Protein AF-0000000083109766 (afdb_homodimer)

Solvent-accessible surface area (backbone atoms only — not comparable to full-atom values): 51225 Å² total; per-residue (Å²): 133,84,67,75,43,78,40,32,33,36,26,34,20,43,20,57,14,17,40,35,13,47,38,34,13,39,75,70,68,31,47,57,46,35,31,18,54,44,82,38,38,12,55,54,40,13,29,23,56,32,28,28,28,37,58,21,42,72,79,35,92,91,41,72,38,43,64,67,33,32,52,44,27,46,54,68,49,18,82,82,59,57,47,63,69,46,37,50,47,44,43,68,41,29,49,58,40,54,52,49,45,44,72,59,30,66,38,46,74,41,63,38,82,62,45,31,22,45,57,24,85,45,60,51,37,32,52,66,28,52,34,23,30,27,37,45,71,31,63,38,72,78,44,59,80,52,52,77,33,51,34,72,66,58,82,88,41,51,35,37,94,32,44,43,64,58,50,47,51,59,54,62,72,43,62,76,93,51,83,46,55,36,50,31,3,42,11,39,38,49,12,43,48,42,22,25,45,75,71,72,38,71,73,38,53,44,24,31,67,77,40,70,37,67,58,97,74,25,35,42,29,35,32,30,42,41,91,89,47,74,42,39,38,36,12,77,40,12,40,35,31,15,37,32,16,27,61,66,23,69,68,59,41,62,18,23,36,49,52,83,68,77,39,38,39,41,66,93,72,23,55,23,56,42,39,48,44,40,31,53,68,6,37,23,64,22,32,36,26,41,53,50,29,28,45,25,35,65,55,89,90,42,57,55,95,87,35,77,36,35,34,62,65,55,51,68,42,11,21,36,14,37,49,48,24,22,47,61,15,40,68,71,67,40,57,30,51,46,48,49,40,47,40,31,42,36,52,26,26,42,64,84,69,38,44,55,36,50,54,23,28,44,35,34,19,39,62,31,35,52,71,68,23,52,96,86,36,51,51,86,53,85,76,62,74,78,34,39,74,16,79,41,68,61,53,32,16,68,72,69,64,27,32,44,70,36,33,51,54,40,46,54,51,48,35,52,30,37,75,69,63,44,33,91,88,60,46,47,27,71,47,66,46,16,32,71,58,22,42,85,84,42,92,43,55,30,49,6,27,46,43,60,63,85,41,64,43,29,35,40,35,67,31,34,47,18,25,65,38,27,26,22,18,37,26,53,53,87,42,14,37,26,19,25,60,86,67,46,66,36,48,32,35,28,26,13,28,34,17,13,27,40,50,48,49,73,30,64,62,29,58,20,47,65,48,21,54,8,30,34,32,5,34,29,24,14,36,22,41,51,68,75,42,75,77,82,81,131,134,85,67,75,41,78,39,30,33,35,27,34,20,42,19,58,15,17,40,35,13,47,37,35,14,38,75,69,68,30,47,57,48,35,31,18,56,44,81,38,39,12,55,52,39,14,30,23,56,32,28,27,28,38,59,22,41,72,80,34,92,92,42,73,38,44,64,67,34,32,53,44,29,47,54,69,50,17,82,82,58,54,44,62,69,47,38,47,48,46,42,68,40,30,50,58,40,52,52,49,45,43,73,58,31,66,38,45,73,40,64,38,81,62,45,31,22,44,59,24,86,46,62,52,38,32,53,66,28,53,34,24,30,27,38,45,70,30,60,38,73,77,44,59,79,52,52,77,34,52,33,73,66,59,80,89,40,51,34,37,94,32,44,42,65,58,51,49,50,59,52,62,71,43,62,76,90,50,82,47,56,36,50,31,3,41,11,39,38,50,12,44,48,43,22,25,46,74,71,70,38,70,72,38,53,46,24,32,68,77,40,70,37,66,58,97,76,25,34,42,27,36,32,30,44,41,91,90,48,73,42,38,35,35,11,79,41,11,40,34,32,17,38,32,17,30,63,66,23,69,69,59,39,64,17,23,36,49,53,83,68,78,38,40,40,42,67,91,69,24,54,24,56,41,39,48,42,40,30,53,68,6,36,23,64,23,32,35,26,42,50,49,29,27,46,24,34,65,56,89,90,42,57,56,95,88,35,80,35,35,37,65,65,57,53,67,43,10,22,36,14,35,52,48,24,20,48,62,13,41,67,71,67,40,56,29,51,47,48,50,40,48,40,30,43,36,54,27,28,42,64,83,68,38,43,55,37,47,54,23,27,44,34,32,20,38,61,32,35,51,72,70,24,52,95,86,36,51,53,86,52,84,76,63,74,78,34,36,74,16,80,42,67,61,54,32,16,67,74,70,64,29,33,44,69,34,35,51,53,39,46,54,52,48,35,52,30,39,76,70,62,44,34,90,88,60,46,46,27,71,47,66,45,18,30,72,57,22,41,83,84,42,92,43,56,30,47,6,26,47,42,59,62,84,43,64,43,29,35,39,36,69,32,35,47,19,25,64,37,27,26,23,19,36,27,52,53,87,42,13,36,27,19,25,59,88,66,48,67,37,48,32,36,29,28,14,30,34,18,13,27,41,50,47,46,72,31,63,63,29,60,22,47,66,45,22,53,6,31,34,32,6,34,29,24,14,36,22,40,49,68,76,43,76,77,80,81,129

Structure (mmCIF, N/CA/C/O backbone):
data_AF-0000000083109766-model_v1
#
loop_
_entity.id
_entity.type
_entity.pdbx_description
1 polymer 'FAD-binding protein'
#
loop_
_atom_site.group_PDB
_atom_site.id
_atom_site.type_symbol
_atom_site.label_atom_id
_atom_site.label_alt_id
_atom_site.label_comp_id
_atom_site.label_asym_id
_atom_site.label_entity_id
_atom_site.label_seq_id
_atom_site.pdbx_PDB_ins_code
_atom_site.Cartn_x
_atom_site.Cartn_y
_atom_site.Cartn_z
_atom_site.occupancy
_atom_site.B_iso_or_equiv
_atom_site.auth_seq_id
_atom_site.auth_comp_id
_atom_site.auth_asym_id
_atom_site.auth_atom_id
_atom_site.pdbx_PDB_model_num
ATOM 1 N N . MET A 1 1 ? -38.156 0.997 14.945 1 67.69 1 MET A N 1
ATOM 2 C CA . MET A 1 1 ? -37.219 1.311 16.016 1 67.69 1 MET A CA 1
ATOM 3 C C . MET A 1 1 ? -37.344 2.76 16.453 1 67.69 1 MET A C 1
ATOM 5 O O . MET A 1 1 ? -37.594 3.648 15.633 1 67.69 1 MET A O 1
ATOM 9 N N . ALA A 1 2 ? -37.5 3.062 17.672 1 89.25 2 ALA A N 1
ATOM 10 C CA . ALA A 1 2 ? -37.781 4.414 18.172 1 89.25 2 ALA A CA 1
ATOM 11 C C . ALA A 1 2 ? -36.5 5.223 18.25 1 89.25 2 ALA A C 1
ATOM 13 O O . ALA A 1 2 ? -35.438 4.707 18.672 1 89.25 2 ALA A O 1
ATOM 14 N N . TRP A 1 3 ? -36.469 6.426 17.656 1 96.75 3 TRP A N 1
ATOM 15 C CA . TRP A 1 3 ? -35.344 7.363 17.734 1 96.75 3 TRP A CA 1
ATOM 16 C C . TRP A 1 3 ? -35.312 8.086 19.062 1 96.75 3 TRP A C 1
ATOM 18 O O . TRP A 1 3 ? -36.375 8.461 19.594 1 96.75 3 TRP A O 1
ATOM 28 N N . ASP A 1 4 ? -34.125 8.258 19.641 1 97.31 4 ASP A N 1
ATOM 29 C CA . ASP A 1 4 ? -33.969 9.016 20.875 1 97.31 4 ASP A CA 1
ATOM 30 C C . ASP A 1 4 ? -33.875 10.516 20.594 1 97.31 4 ASP A C 1
ATOM 32 O O . ASP A 1 4 ? -34.281 11.328 21.438 1 97.31 4 ASP A O 1
ATOM 36 N N . GLN A 1 5 ? -33.312 10.898 19.469 1 97.38 5 GLN A N 1
ATOM 37 C CA . GLN A 1 5 ? -33.156 12.273 19.016 1 97.38 5 GLN A CA 1
ATOM 38 C C . GLN A 1 5 ? -33.25 12.367 17.5 1 97.38 5 GLN A C 1
ATOM 40 O O . GLN A 1 5 ? -32.969 11.398 16.781 1 97.38 5 GLN A O 1
ATOM 45 N N . GLU A 1 6 ? -33.719 13.555 17.062 1 98.25 6 GLU A N 1
ATOM 46 C CA . GLU A 1 6 ? -33.844 13.797 15.625 1 98.25 6 GLU A CA 1
ATOM 47 C C . GLU A 1 6 ? -33.281 15.172 15.258 1 98.25 6 GLU A C 1
ATOM 49 O O . GLU A 1 6 ? -33.625 16.172 15.898 1 98.25 6 GLU A O 1
ATOM 54 N N . VAL A 1 7 ? -32.438 15.188 14.281 1 98.75 7 VAL A N 1
ATOM 55 C CA . VAL A 1 7 ? -31.906 16.438 13.734 1 98.75 7 VAL A CA 1
ATOM 56 C C . VAL A 1 7 ? -31.781 16.312 12.211 1 98.75 7 VAL A C 1
ATOM 58 O O . VAL A 1 7 ? -32.094 15.273 11.641 1 98.75 7 VAL A O 1
ATOM 61 N N . ASP A 1 8 ? -31.391 17.391 11.531 1 98.81 8 ASP A N 1
ATOM 62 C CA . ASP A 1 8 ? -31.219 17.359 10.078 1 98.81 8 ASP A CA 1
ATOM 63 C C . ASP A 1 8 ? -29.906 16.688 9.695 1 98.81 8 ASP A C 1
ATOM 65 O O . ASP A 1 8 ? -29.891 15.789 8.844 1 98.81 8 ASP A O 1
ATOM 69 N N . VAL A 1 9 ? -28.812 17.109 10.305 1 98.94 9 VAL A N 1
ATOM 70 C CA . VAL A 1 9 ? -27.484 16.641 9.945 1 98.94 9 VAL A CA 1
ATOM 71 C C . VAL A 1 9 ? -26.734 16.203 11.203 1 98.94 9 VAL A C 1
ATOM 73 O O . VAL A 1 9 ? -26.719 16.922 12.203 1 98.94 9 VAL A O 1
ATOM 76 N N . VAL A 1 10 ? -26.141 15.047 11.195 1 98.94 10 VAL A N 1
ATOM 77 C CA . VAL A 1 10 ? -25.234 14.586 12.242 1 98.94 10 VAL A CA 1
ATOM 78 C C . VAL A 1 10 ? -23.797 14.602 11.727 1 98.94 10 VAL A C 1
ATOM 80 O O . VAL A 1 10 ? -23.5 14.086 10.648 1 98.94 10 VAL A O 1
ATOM 83 N N . VAL A 1 11 ? -22.922 15.266 12.414 1 98.94 11 VAL A N 1
ATOM 84 C CA . VAL A 1 11 ? -21.5 15.273 12.102 1 98.94 11 VAL A CA 1
ATOM 85 C C . VAL A 1 11 ? -20.734 14.469 13.148 1 98.94 11 VAL A C 1
ATOM 87 O O . VAL A 1 11 ? -20.891 14.695 14.352 1 98.94 11 VAL A O 1
ATOM 90 N N . LEU A 1 12 ? -19.969 13.508 12.688 1 98.94 12 LEU A N 1
ATOM 91 C CA . LEU A 1 12 ? -19.156 12.672 13.562 1 98.94 12 LEU A CA 1
ATOM 92 C C . LEU A 1 12 ? -17.703 13.102 13.516 1 98.94 12 LEU A C 1
ATOM 94 O O . LEU A 1 12 ? -17.016 12.875 12.516 1 98.94 12 LEU A O 1
ATOM 98 N N . GLY A 1 13 ? -17.188 13.617 14.633 1 98.81 13 GLY A N 1
ATOM 99 C CA . GLY A 1 13 ? -15.852 14.188 14.719 1 98.81 13 GLY A CA 1
ATOM 100 C C . GLY A 1 13 ? -15.844 15.703 14.781 1 98.81 13 GLY A C 1
ATOM 101 O O . GLY A 1 13 ? -16.656 16.359 14.133 1 98.81 13 GLY A O 1
ATOM 102 N N . SER A 1 14 ? -14.844 16.234 15.508 1 98.81 14 SER A N 1
ATOM 103 C CA . SER A 1 14 ? -14.844 17.656 15.766 1 98.81 14 SER A CA 1
ATOM 104 C C . SER A 1 14 ? -13.516 18.297 15.352 1 98.81 14 SER A C 1
ATOM 106 O O . SER A 1 14 ? -13.094 19.297 15.938 1 98.81 14 SER A O 1
ATOM 108 N N . GLY A 1 15 ? -12.781 17.672 14.422 1 98.5 15 GLY A N 1
ATOM 109 C CA . GLY A 1 15 ? -11.617 18.312 13.836 1 98.5 15 GLY A CA 1
ATOM 110 C C . GLY A 1 15 ? -11.984 19.391 12.836 1 98.5 15 GLY A C 1
ATOM 111 O O . GLY A 1 15 ? -13.133 19.828 12.773 1 98.5 15 GLY A O 1
ATOM 112 N N . GLY A 1 16 ? -10.961 19.859 12.109 1 98.69 16 GLY A N 1
ATOM 113 C CA . GLY A 1 16 ? -11.18 20.922 11.133 1 98.69 16 GLY A CA 1
ATOM 114 C C . GLY A 1 16 ? -12.234 20.562 10.102 1 98.69 16 GLY A C 1
ATOM 115 O O . GLY A 1 16 ? -13.055 21.422 9.734 1 98.69 16 GLY A O 1
ATOM 116 N N . ALA A 1 17 ? -12.25 19.344 9.609 1 98.81 17 ALA A N 1
ATOM 117 C CA . ALA A 1 17 ? -13.242 18.891 8.633 1 98.81 17 ALA A CA 1
ATOM 118 C C . ALA A 1 17 ? -14.648 18.906 9.242 1 98.81 17 ALA A C 1
ATOM 120 O O . ALA A 1 17 ? -15.586 19.438 8.648 1 98.81 17 ALA A O 1
ATOM 121 N N . GLY A 1 18 ? -14.797 18.312 10.398 1 98.94 18 GLY A N 1
ATOM 122 C CA . GLY A 1 18 ? -16.094 18.188 11.047 1 98.94 18 GLY A CA 1
ATOM 123 C C . GLY A 1 18 ? -16.703 19.516 11.445 1 98.94 18 GLY A C 1
ATOM 124 O O . GLY A 1 18 ? -17.875 19.766 11.18 1 98.94 18 GLY A O 1
ATOM 125 N N . LEU A 1 19 ? -15.883 20.375 12.086 1 98.94 19 LEU A N 1
ATOM 126 C CA . LEU A 1 19 ? -16.406 21.656 12.531 1 98.94 19 LEU A CA 1
ATOM 127 C C . LEU A 1 19 ? -16.75 22.547 11.344 1 98.94 19 LEU A C 1
ATOM 129 O O . LEU A 1 19 ? -17.719 23.312 11.391 1 98.94 19 LEU A O 1
ATOM 133 N N . THR A 1 20 ? -15.953 22.484 10.266 1 98.94 20 THR A N 1
ATOM 134 C CA . THR A 1 20 ? -16.297 23.234 9.055 1 98.94 20 THR A CA 1
ATOM 135 C C . THR A 1 20 ? -17.594 22.719 8.461 1 98.94 20 THR A C 1
ATOM 137 O O . THR A 1 20 ? -18.453 23.516 8.055 1 98.94 20 THR A O 1
ATOM 140 N N . ALA A 1 21 ? -17.75 21.406 8.406 1 98.94 21 ALA A N 1
ATOM 141 C CA . ALA A 1 21 ? -18.984 20.812 7.891 1 98.94 21 ALA A CA 1
ATOM 142 C C . ALA A 1 21 ? -20.188 21.25 8.727 1 98.94 21 ALA A C 1
ATOM 144 O O . ALA A 1 21 ? -21.219 21.656 8.18 1 98.94 21 ALA A O 1
ATOM 145 N N . ALA A 1 22 ? -20.047 21.125 10.047 1 98.94 22 ALA A N 1
ATOM 146 C CA . ALA A 1 22 ? -21.125 21.484 10.961 1 98.94 22 ALA A CA 1
ATOM 147 C C . ALA A 1 22 ? -21.5 22.953 10.828 1 98.94 22 ALA A C 1
ATOM 149 O O . ALA A 1 22 ? -22.672 23.297 10.766 1 98.94 22 ALA A O 1
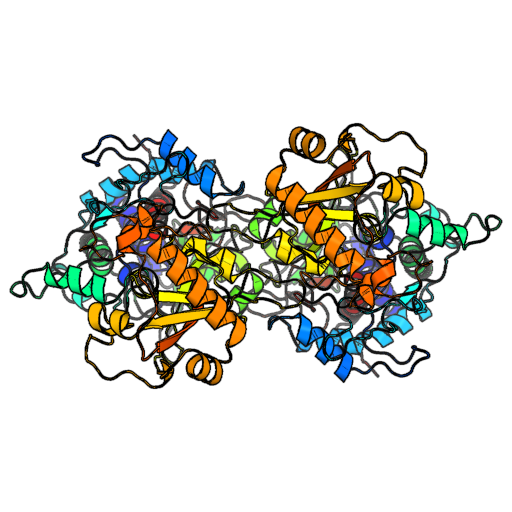ATOM 150 N N . LEU A 1 23 ? -20.484 23.844 10.805 1 98.94 23 LEU A N 1
ATOM 151 C CA . LEU A 1 23 ? -20.719 25.266 10.648 1 98.94 23 LEU A CA 1
ATOM 152 C C . LEU A 1 23 ? -21.453 25.562 9.352 1 98.94 23 LEU A C 1
ATOM 154 O O . LEU A 1 23 ? -22.438 26.328 9.352 1 98.94 23 LEU A O 1
ATOM 158 N N . THR A 1 24 ? -20.984 24.938 8.289 1 98.88 24 THR A N 1
ATOM 159 C CA . THR A 1 24 ? -21.594 25.172 6.984 1 98.88 24 THR A CA 1
ATOM 160 C C . THR A 1 24 ? -23.047 24.719 6.98 1 98.88 24 THR A C 1
ATOM 162 O O . THR A 1 24 ? -23.922 25.438 6.492 1 98.88 24 THR A O 1
ATOM 165 N N . ALA A 1 25 ? -23.281 23.516 7.496 1 98.94 25 ALA A N 1
ATOM 166 C CA . ALA A 1 25 ? -24.656 23 7.551 1 98.94 25 ALA A CA 1
ATOM 167 C C . ALA A 1 25 ? -25.547 23.906 8.383 1 98.94 25 ALA A C 1
ATOM 169 O O . ALA A 1 25 ? -26.672 24.219 7.988 1 98.94 25 ALA A O 1
ATOM 170 N N . ALA A 1 26 ? -25.062 24.375 9.531 1 98.88 26 ALA A N 1
ATOM 171 C CA . ALA A 1 26 ? -25.828 25.234 10.414 1 98.88 26 ALA A CA 1
ATOM 172 C C . ALA A 1 26 ? -26.156 26.562 9.734 1 98.88 26 ALA A C 1
ATOM 174 O O . ALA A 1 26 ? -27.297 27.031 9.781 1 98.88 26 ALA A O 1
ATOM 175 N N . VAL A 1 27 ? -25.172 27.172 9.125 1 98.62 27 VAL A N 1
ATOM 176 C CA . VAL A 1 27 ? -25.344 28.453 8.43 1 98.62 27 VAL A CA 1
ATOM 177 C C . VAL A 1 27 ? -26.344 28.297 7.293 1 98.62 27 VAL A C 1
ATOM 179 O O . VAL A 1 27 ? -27.109 29.219 7.004 1 98.62 27 VAL A O 1
ATOM 182 N N . ALA A 1 28 ? -26.359 27.125 6.707 1 98.38 28 ALA A N 1
ATOM 183 C CA . ALA A 1 28 ? -27.281 26.844 5.613 1 98.38 28 ALA A CA 1
ATOM 184 C C . ALA A 1 28 ? -28.688 26.562 6.141 1 98.38 28 ALA A C 1
ATOM 186 O O . ALA A 1 28 ? -29.609 26.312 5.363 1 98.38 28 ALA A O 1
ATOM 187 N N . GLY A 1 29 ? -28.891 26.5 7.453 1 98.25 29 GLY A N 1
ATOM 188 C CA . GLY A 1 29 ? -30.219 26.469 8.039 1 98.25 29 GLY A CA 1
ATOM 189 C C . GLY A 1 29 ? -30.594 25.109 8.617 1 98.25 29 GLY A C 1
ATOM 190 O O . GLY A 1 29 ? -31.703 24.922 9.086 1 98.25 29 GLY A O 1
ATOM 191 N N . ALA A 1 30 ? -29.688 24.188 8.641 1 98.81 30 ALA A N 1
ATOM 192 C CA . ALA A 1 30 ? -29.984 22.844 9.141 1 98.81 30 ALA A CA 1
ATOM 193 C C . ALA A 1 30 ? -29.828 22.766 10.656 1 98.81 30 ALA A C 1
ATOM 195 O O . ALA A 1 30 ? -29 23.484 11.234 1 98.81 30 ALA A O 1
ATOM 196 N N . GLU A 1 31 ? -30.609 21.969 11.289 1 98.81 31 GLU A N 1
ATOM 197 C CA . GLU A 1 31 ? -30.359 21.547 12.664 1 98.81 31 GLU A CA 1
ATOM 198 C C . GLU A 1 31 ? -29.219 20.531 12.711 1 98.81 31 GLU A C 1
ATOM 200 O O . GLU A 1 31 ? -29.297 19.469 12.102 1 98.81 31 GLU A O 1
ATOM 205 N N . VAL A 1 32 ? -28.188 20.875 13.492 1 98.88 32 VAL A N 1
ATOM 206 C CA . VAL A 1 32 ? -26.969 20.062 13.43 1 98.88 32 VAL A CA 1
ATOM 207 C C . VAL A 1 32 ? -26.594 19.578 14.82 1 98.88 32 VAL A C 1
ATOM 209 O O . VAL A 1 32 ? -26.766 20.297 15.812 1 98.88 32 VAL A O 1
ATOM 212 N N . GLU A 1 33 ? -26.125 18.344 14.914 1 98.81 33 GLU A N 1
ATOM 213 C CA . GLU A 1 33 ? -25.453 17.828 16.094 1 98.81 33 GLU A CA 1
ATOM 214 C C . GLU A 1 33 ? -24.062 17.312 15.75 1 98.81 33 GLU A C 1
ATOM 216 O O . GLU A 1 33 ? -23.859 16.703 14.695 1 98.81 33 GLU A O 1
ATOM 221 N N . VAL A 1 34 ? -23.109 17.609 16.594 1 98.88 34 VAL A N 1
ATOM 222 C CA . VAL A 1 34 ? -21.734 17.141 16.453 1 98.88 34 VAL A CA 1
ATOM 223 C C . VAL A 1 34 ? -21.391 16.188 17.594 1 98.88 34 VAL A C 1
ATOM 225 O O . VAL A 1 34 ? -21.578 16.531 18.766 1 98.88 34 VAL A O 1
ATOM 228 N N . PHE A 1 35 ? -20.953 15.023 17.25 1 98.88 35 PHE A N 1
ATOM 229 C CA . PHE A 1 35 ? -20.531 14.055 18.266 1 98.88 35 PHE A CA 1
ATOM 230 C C . PHE A 1 35 ? -19.031 13.789 18.172 1 98.88 35 PHE A C 1
ATOM 232 O O . PHE A 1 35 ? -18.5 13.555 17.078 1 98.88 35 PHE A O 1
ATOM 239 N N . GLU A 1 36 ? -18.344 13.867 19.25 1 98.69 36 GLU A N 1
ATOM 240 C CA . GLU A 1 36 ? -16.906 13.648 19.391 1 98.69 36 GLU A CA 1
ATOM 241 C C . GLU A 1 36 ? -16.625 12.531 20.391 1 98.69 36 GLU A C 1
ATOM 243 O O . GLU A 1 36 ? -17.094 12.578 21.531 1 98.69 36 GLU A O 1
ATOM 248 N N . LYS A 1 37 ? -15.82 11.547 19.859 1 97.5 37 LYS A N 1
ATOM 249 C CA . LYS A 1 37 ? -15.453 10.383 20.672 1 97.5 37 LYS A CA 1
ATOM 250 C C . LYS A 1 37 ? -14.625 10.805 21.891 1 97.5 37 LYS A C 1
ATOM 252 O O . LYS A 1 37 ? -14.789 10.266 22.984 1 97.5 37 LYS A O 1
ATOM 257 N N . SER A 1 38 ? -13.734 11.734 21.766 1 97 38 SER A N 1
ATOM 258 C CA . SER A 1 38 ? -12.805 12.164 22.812 1 97 38 SER A CA 1
ATOM 259 C C . SER A 1 38 ? -13.492 13.078 23.828 1 97 38 SER A C 1
ATOM 261 O O . SER A 1 38 ? -14.594 13.57 23.562 1 97 38 SER A O 1
ATOM 263 N N . ALA A 1 39 ? -12.828 13.328 24.938 1 96.88 39 ALA A N 1
ATOM 264 C CA . ALA A 1 39 ? -13.328 14.227 25.969 1 96.88 39 ALA A CA 1
ATOM 265 C C . ALA A 1 39 ? -13.188 15.688 25.562 1 96.88 39 ALA A C 1
ATOM 267 O O . ALA A 1 39 ? -13.844 16.562 26.125 1 96.88 39 ALA A O 1
ATOM 268 N N . THR A 1 40 ? -12.32 15.922 24.641 1 97.88 40 THR A N 1
ATOM 269 C CA . THR A 1 40 ? -12.047 17.266 24.141 1 97.88 40 THR A CA 1
ATOM 270 C C . THR A 1 40 ? -12.359 17.359 22.656 1 97.88 40 THR A C 1
ATOM 272 O O . THR A 1 40 ? -12.609 16.344 22 1 97.88 40 THR A O 1
ATOM 275 N N . VAL A 1 41 ? -12.414 18.609 22.141 1 98.5 41 VAL A N 1
ATOM 276 C CA . VAL A 1 41 ? -12.773 18.812 20.75 1 98.5 41 VAL A CA 1
ATOM 277 C C . VAL A 1 41 ? -11.539 19.25 19.953 1 98.5 41 VAL A C 1
ATOM 279 O O . VAL A 1 41 ? -10.555 19.703 20.531 1 98.5 41 VAL A O 1
ATOM 282 N N . GLY A 1 42 ? -11.586 19.031 18.719 1 98.44 42 GLY A N 1
ATOM 283 C CA . GLY A 1 42 ? -10.578 19.562 17.812 1 98.44 42 GLY A CA 1
ATOM 284 C C . GLY A 1 42 ? -9.695 18.484 17.203 1 98.44 42 GLY A C 1
ATOM 285 O O . GLY A 1 42 ? -9.078 18.703 16.156 1 98.44 42 GLY A O 1
ATOM 286 N N . GLY A 1 43 ? -9.625 17.328 17.828 1 97 43 GLY A N 1
ATOM 287 C CA . GLY A 1 43 ? -8.867 16.203 17.297 1 97 43 GLY A CA 1
ATOM 288 C C . GLY A 1 43 ? -7.449 16.578 16.906 1 97 43 GLY A C 1
ATOM 289 O O . GLY A 1 43 ? -6.773 17.312 17.641 1 97 43 GLY A O 1
ATOM 290 N N . THR A 1 44 ? -6.949 16.016 15.805 1 97.12 44 THR A N 1
ATOM 291 C CA . THR A 1 44 ? -5.586 16.219 15.344 1 97.12 44 THR A CA 1
ATOM 292 C C . THR A 1 44 ? -5.379 17.688 14.93 1 97.12 44 THR A C 1
ATOM 294 O O . THR A 1 44 ? -4.293 18.234 15.117 1 97.12 44 THR A O 1
ATOM 297 N N . THR A 1 45 ? -6.422 18.312 14.406 1 97.88 45 THR A N 1
ATOM 298 C CA . THR A 1 45 ? -6.328 19.703 13.992 1 97.88 45 THR A CA 1
ATOM 299 C C . THR A 1 45 ? -5.902 20.594 15.156 1 97.88 45 THR A C 1
ATOM 301 O O . THR A 1 45 ? -5.035 21.453 15 1 97.88 45 THR A O 1
ATOM 304 N N . ALA A 1 46 ? -6.387 20.359 16.312 1 97.25 46 ALA A N 1
ATOM 305 C CA . ALA A 1 46 ? -6.137 21.188 17.484 1 97.25 46 ALA A CA 1
ATOM 306 C C . ALA A 1 46 ? -4.664 21.156 17.875 1 97.25 46 ALA A C 1
ATOM 308 O O . ALA A 1 46 ? -4.129 22.141 18.391 1 97.25 46 ALA A O 1
ATOM 309 N N . VAL A 1 47 ? -4.039 20.047 17.594 1 95 47 VAL A N 1
ATOM 310 C CA . VAL A 1 47 ? -2.656 19.875 18.031 1 95 47 VAL A CA 1
ATOM 311 C C . VAL A 1 47 ? -1.718 19.984 16.844 1 95 47 VAL A C 1
ATOM 313 O O . VAL A 1 47 ? -0.593 19.484 16.875 1 95 47 VAL A O 1
ATOM 316 N N . SER A 1 48 ? -2.17 20.516 15.773 1 95.12 48 SER A N 1
ATOM 317 C CA . SER A 1 48 ? -1.372 20.766 14.578 1 95.12 48 SER A CA 1
ATOM 318 C C . SER A 1 48 ? -0.907 22.219 14.516 1 95.12 48 SER A C 1
ATOM 320 O O . SER A 1 48 ? -1.107 22.984 15.469 1 95.12 48 SER A O 1
ATOM 322 N N . GLY A 1 49 ? -0.285 22.562 13.414 1 92 49 GLY A N 1
ATOM 323 C CA . GLY A 1 49 ? 0.068 23.953 13.164 1 92 49 GLY A CA 1
ATOM 324 C C . GLY A 1 49 ? -1.12 24.797 12.766 1 92 49 GLY A C 1
ATOM 325 O O . GLY A 1 49 ? -1.036 26.031 12.781 1 92 49 GLY A O 1
ATOM 326 N N . GLY A 1 50 ? -2.209 24.188 12.469 1 95.06 50 GLY A N 1
ATOM 327 C CA . GLY A 1 50 ? -3.424 24.906 12.109 1 95.06 50 GLY A CA 1
ATOM 328 C C . GLY A 1 50 ? -3.355 25.547 10.742 1 95.06 50 GLY A C 1
ATOM 329 O O . GLY A 1 50 ? -4.195 26.375 10.398 1 95.06 50 GLY A O 1
ATOM 330 N N . ILE A 1 51 ? -2.35 25.203 9.953 1 95.81 51 ILE A N 1
ATOM 331 C CA . ILE A 1 51 ? -2.16 25.797 8.641 1 95.81 51 ILE A CA 1
ATOM 332 C C . ILE A 1 51 ? -3.035 25.094 7.609 1 95.81 51 ILE A C 1
ATOM 334 O O . ILE A 1 51 ? -3.141 23.859 7.621 1 95.81 51 ILE A O 1
ATOM 338 N N . ALA A 1 52 ? -3.703 25.812 6.766 1 97.94 52 ALA A N 1
ATOM 339 C CA . ALA A 1 52 ? -4.469 25.281 5.641 1 97.94 52 ALA A CA 1
ATOM 340 C C . ALA A 1 52 ? -3.791 25.609 4.312 1 97.94 52 ALA A C 1
ATOM 342 O O . ALA A 1 52 ? -3.635 26.781 3.965 1 97.94 52 ALA A O 1
ATOM 343 N N . TRP A 1 53 ? -3.371 24.609 3.578 1 98.06 53 TRP A N 1
ATOM 344 C CA . TRP A 1 53 ? -2.777 24.812 2.26 1 98.06 53 TRP A CA 1
ATOM 345 C C . TRP A 1 53 ? -3.855 25.016 1.201 1 98.06 53 TRP A C 1
ATOM 347 O O . TRP A 1 53 ? -4.676 24.125 0.964 1 98.06 53 TRP A O 1
ATOM 357 N N . ILE A 1 54 ? -3.955 26.172 0.625 1 98.44 54 ILE A N 1
ATOM 358 C CA . ILE A 1 54 ? -4.906 26.547 -0.416 1 98.44 54 ILE A CA 1
ATOM 359 C C . ILE A 1 54 ? -4.152 26.906 -1.693 1 98.44 54 ILE A C 1
ATOM 361 O O . ILE A 1 54 ? -3.631 28.016 -1.817 1 98.44 54 ILE A O 1
ATOM 365 N N . PRO A 1 55 ? -4.18 26.031 -2.691 1 97.44 55 PRO A N 1
ATOM 366 C CA . PRO A 1 55 ? -3.203 26.109 -3.781 1 97.44 55 PRO A CA 1
ATOM 367 C C . PRO A 1 55 ? -3.48 27.25 -4.754 1 97.44 55 PRO A C 1
ATOM 369 O O . PRO A 1 55 ? -2.568 27.703 -5.449 1 97.44 55 PRO A O 1
ATOM 372 N N . ALA A 1 56 ? -4.711 27.656 -4.824 1 98.12 56 ALA A N 1
ATOM 373 C CA . ALA A 1 56 ? -5.074 28.734 -5.746 1 98.12 56 ALA A CA 1
ATOM 374 C C . ALA A 1 56 ? -5.93 29.797 -5.051 1 98.12 56 ALA A C 1
ATOM 376 O O . ALA A 1 56 ? -6.961 29.469 -4.457 1 98.12 56 ALA A O 1
ATOM 377 N N . HIS A 1 57 ? -5.449 31 -5.141 1 97.69 57 HIS A N 1
ATOM 378 C CA . HIS A 1 57 ? -6.176 32.125 -4.578 1 97.69 57 HIS A CA 1
ATOM 379 C C . HIS A 1 57 ? -5.52 33.438 -4.965 1 97.69 57 HIS A C 1
ATOM 381 O O . HIS A 1 57 ? -4.457 33.469 -5.598 1 97.69 57 HIS A O 1
ATOM 387 N N . ASN A 1 58 ? -6.113 34.562 -4.562 1 95.94 58 ASN A N 1
ATOM 388 C CA . ASN A 1 58 ? -5.609 35.875 -4.898 1 95.94 58 ASN A CA 1
ATOM 389 C C . ASN A 1 58 ? -5.184 36.656 -3.652 1 95.94 58 ASN A C 1
ATOM 391 O O . ASN A 1 58 ? -5.105 37.875 -3.674 1 95.94 58 ASN A O 1
ATOM 395 N N . ARG A 1 59 ? -4.875 36 -2.627 1 94.38 59 ARG A N 1
ATOM 396 C CA . ARG A 1 59 ? -4.57 36.656 -1.358 1 94.38 59 ARG A CA 1
ATOM 397 C C . ARG A 1 59 ? -3.076 36.938 -1.234 1 94.38 59 ARG A C 1
ATOM 399 O O . ARG A 1 59 ? -2.658 37.719 -0.373 1 94.38 59 ARG A O 1
ATOM 406 N N . SER A 1 60 ? -2.281 36.312 -2.043 1 92.38 60 SER A N 1
ATOM 407 C CA . SER A 1 60 ? -0.833 36.469 -1.935 1 92.38 60 SER A CA 1
ATOM 408 C C . SER A 1 60 ? -0.382 37.875 -2.369 1 92.38 60 SER A C 1
ATOM 410 O O . SER A 1 60 ? -0.795 38.344 -3.422 1 92.38 60 SER A O 1
ATOM 412 N N . PRO A 1 61 ? 0.512 38.438 -1.587 1 88.56 61 PRO A N 1
ATOM 413 C CA . PRO A 1 61 ? 1.037 39.75 -1.987 1 88.56 61 PRO A CA 1
ATOM 414 C C . PRO A 1 61 ? 1.906 39.688 -3.24 1 88.56 61 PRO A C 1
ATOM 416 O O . PRO A 1 61 ? 2.123 40.688 -3.904 1 88.56 61 PRO A O 1
ATOM 419 N N . ASP A 1 62 ? 2.357 38.531 -3.578 1 90.25 62 ASP A N 1
ATOM 420 C CA . ASP A 1 62 ? 3.254 38.344 -4.719 1 90.25 62 ASP A CA 1
ATOM 421 C C . ASP A 1 62 ? 2.467 38.094 -6.004 1 90.25 62 ASP A C 1
ATOM 423 O O . ASP A 1 62 ? 3.055 37.938 -7.074 1 90.25 62 ASP A O 1
ATOM 427 N N . GLY A 1 63 ? 1.176 38.125 -5.879 1 91.19 63 GLY A N 1
ATOM 428 C CA . GLY A 1 63 ? 0.337 37.938 -7.051 1 91.19 63 GLY A CA 1
ATOM 429 C C . GLY A 1 63 ? -0.596 36.75 -6.945 1 91.19 63 GLY A C 1
ATOM 430 O O . GLY A 1 63 ? -0.592 36.031 -5.938 1 91.19 63 GLY A O 1
ATOM 431 N N . GLU A 1 64 ? -1.294 36.594 -7.996 1 95.12 64 GLU A N 1
ATOM 432 C CA . GLU A 1 64 ? -2.297 35.531 -8.039 1 95.12 64 GLU A CA 1
ATOM 433 C C . GLU A 1 64 ? -1.643 34.156 -8.125 1 95.12 64 GLU A C 1
ATOM 435 O O . GLU A 1 64 ? -0.718 33.969 -8.914 1 95.12 64 GLU A O 1
ATOM 440 N N . LEU A 1 65 ? -2.033 33.25 -7.305 1 97.56 65 LEU A N 1
ATOM 441 C CA . LEU A 1 65 ? -1.719 31.828 -7.426 1 97.56 65 LEU A CA 1
ATOM 442 C C . LEU A 1 65 ? -2.785 31.109 -8.242 1 97.56 65 LEU A C 1
ATOM 444 O O . LEU A 1 65 ? -3.926 30.969 -7.793 1 97.56 65 LEU A O 1
ATOM 448 N N . THR A 1 66 ? -2.461 30.594 -9.391 1 97.69 66 THR A N 1
ATOM 449 C CA . THR A 1 66 ? -3.439 30.203 -10.398 1 97.69 66 THR A CA 1
ATOM 450 C C . THR A 1 66 ? -3.85 28.75 -10.219 1 97.69 66 THR A C 1
ATOM 452 O O . THR A 1 66 ? -3.082 27.938 -9.688 1 97.69 66 THR A O 1
ATOM 455 N N . LEU A 1 67 ? -5.078 28.531 -10.766 1 97.06 67 LEU A N 1
ATOM 456 C CA . LEU A 1 67 ? -5.586 27.156 -10.828 1 97.06 67 LEU A CA 1
ATOM 457 C C . LEU A 1 67 ? -4.652 26.266 -11.648 1 97.06 67 LEU A C 1
ATOM 459 O O . LEU A 1 67 ? -4.355 25.141 -11.25 1 97.06 67 LEU A O 1
ATOM 463 N N . ALA A 1 68 ? -4.191 26.75 -12.734 1 97.62 68 ALA A N 1
ATOM 464 C CA . ALA A 1 68 ? -3.346 25.969 -13.648 1 97.62 68 ALA A CA 1
ATOM 465 C C . ALA A 1 68 ? -2.049 25.547 -12.969 1 97.62 68 ALA A C 1
ATOM 467 O O . ALA A 1 68 ? -1.637 24.391 -13.062 1 97.62 68 ALA A O 1
ATOM 468 N N . ASP A 1 69 ? -1.402 26.453 -12.25 1 97.62 69 ASP A N 1
ATOM 469 C CA . ASP A 1 69 ? -0.155 26.141 -11.562 1 97.62 69 ASP A CA 1
ATOM 470 C C . ASP A 1 69 ? -0.389 25.141 -10.43 1 97.62 69 ASP A C 1
ATOM 472 O O . ASP A 1 69 ? 0.425 24.25 -10.211 1 97.62 69 ASP A O 1
ATOM 476 N N . ALA A 1 70 ? -1.47 25.391 -9.773 1 97.69 70 ALA A N 1
ATOM 477 C CA . ALA A 1 70 ? -1.807 24.484 -8.68 1 97.69 70 ALA A CA 1
ATOM 478 C C . ALA A 1 70 ? -1.984 23.047 -9.188 1 97.69 70 ALA A C 1
ATOM 480 O O . ALA A 1 70 ? -1.44 22.109 -8.609 1 97.69 70 ALA A O 1
ATOM 481 N N . LEU A 1 71 ? -2.74 22.891 -10.266 1 97.44 71 LEU A N 1
ATOM 482 C CA . LEU A 1 71 ? -3.014 21.578 -10.812 1 97.44 71 LEU A CA 1
ATOM 483 C C . LEU A 1 71 ? -1.745 20.953 -11.383 1 97.44 71 LEU A C 1
ATOM 485 O O . LEU A 1 71 ? -1.517 19.75 -11.234 1 97.44 71 LEU A O 1
ATOM 489 N N . ARG A 1 72 ? -0.924 21.719 -12.039 1 96.62 72 ARG A N 1
ATOM 490 C CA . ARG A 1 72 ? 0.351 21.234 -12.555 1 96.62 72 ARG A CA 1
ATOM 491 C C . ARG A 1 72 ? 1.243 20.734 -11.43 1 96.62 72 ARG A C 1
ATOM 493 O O . ARG A 1 72 ? 1.876 19.688 -11.562 1 96.62 72 ARG A O 1
ATOM 500 N N . TYR A 1 73 ? 1.303 21.5 -10.336 1 96.94 73 TYR A N 1
ATOM 501 C CA . TYR A 1 73 ? 2.131 21.156 -9.188 1 96.94 73 TYR A CA 1
ATOM 502 C C . TYR A 1 73 ? 1.671 19.844 -8.555 1 96.94 73 TYR A C 1
ATOM 504 O O . TYR A 1 73 ? 2.482 18.953 -8.312 1 96.94 73 TYR A O 1
ATOM 512 N N . LEU A 1 74 ? 0.379 19.719 -8.328 1 96.56 74 LEU A N 1
ATOM 513 C CA . LEU A 1 74 ? -0.172 18.516 -7.707 1 96.56 74 LEU A CA 1
ATOM 514 C C . LEU A 1 74 ? -0.015 17.312 -8.625 1 96.56 74 LEU A C 1
ATOM 516 O O . LEU A 1 74 ? 0.31 16.219 -8.164 1 96.56 74 LEU A O 1
ATOM 520 N N . ARG A 1 75 ? -0.192 17.469 -9.891 1 94.56 75 ARG A N 1
ATOM 521 C CA . ARG A 1 75 ? -0.023 16.375 -10.852 1 94.56 75 ARG A CA 1
ATOM 522 C C . ARG A 1 75 ? 1.414 15.867 -10.852 1 94.56 75 ARG A C 1
ATOM 524 O O . ARG A 1 75 ? 1.648 14.664 -10.945 1 94.56 75 ARG A O 1
ATOM 531 N N . ALA A 1 76 ? 2.35 16.781 -10.711 1 93.81 76 ALA A N 1
ATOM 532 C CA . ALA A 1 76 ? 3.766 16.422 -10.734 1 93.81 76 ALA A CA 1
ATOM 533 C C . ALA A 1 76 ? 4.129 15.555 -9.539 1 93.81 76 ALA A C 1
ATOM 535 O O . ALA A 1 76 ? 5.094 14.781 -9.594 1 93.81 76 ALA A O 1
ATOM 536 N N . GLN A 1 77 ? 3.348 15.625 -8.508 1 92.94 77 GLN A N 1
ATOM 537 C CA . GLN A 1 77 ? 3.637 14.891 -7.285 1 92.94 77 GLN A CA 1
ATOM 538 C C . GLN A 1 77 ? 2.844 13.586 -7.23 1 92.94 77 GLN A C 1
ATOM 540 O O . GLN A 1 77 ? 3.068 12.75 -6.352 1 92.94 77 GLN A O 1
ATOM 545 N N . SER A 1 78 ? 1.928 13.414 -8.125 1 89.12 78 SER A N 1
ATOM 546 C CA . SER A 1 78 ? 0.95 12.336 -7.973 1 89.12 78 SER A CA 1
ATOM 547 C C . SER A 1 78 ? 1.499 11.016 -8.492 1 89.12 78 SER A C 1
ATOM 549 O O . SER A 1 78 ? 0.987 9.945 -8.148 1 89.12 78 SER A O 1
ATOM 551 N N . TYR A 1 79 ? 2.486 11.031 -9.344 1 85.44 79 TYR A N 1
ATOM 552 C CA . TYR A 1 79 ? 3.049 9.859 -10 1 85.44 79 TYR A CA 1
ATOM 553 C C . TYR A 1 79 ? 1.96 9.047 -10.695 1 85.44 79 TYR A C 1
ATOM 555 O O . TYR A 1 79 ? 1.909 7.824 -10.555 1 85.44 79 TYR A O 1
ATOM 563 N N . GLY A 1 80 ? 0.97 9.766 -11.289 1 79 80 GLY A N 1
ATOM 564 C CA . GLY A 1 80 ? -0.056 9.141 -12.109 1 79 80 GLY A CA 1
ATOM 565 C C . GLY A 1 80 ? -1.285 8.734 -11.312 1 79 80 GLY A C 1
ATOM 566 O O . GLY A 1 80 ? -2.246 8.211 -11.883 1 79 80 GLY A O 1
ATOM 567 N N . SER A 1 81 ? -1.417 8.961 -10.133 1 80.88 81 SER A N 1
ATOM 568 C CA . SER A 1 81 ? -2.512 8.469 -9.305 1 80.88 81 SER A CA 1
ATOM 569 C C . SER A 1 81 ? -3.461 9.594 -8.906 1 80.88 81 SER A C 1
ATOM 571 O O . SER A 1 81 ? -4.328 9.406 -8.047 1 80.88 81 SER A O 1
ATOM 573 N N . MET A 1 82 ? -3.521 10.656 -9.547 1 84.81 82 MET A N 1
ATOM 574 C CA . MET A 1 82 ? -4.355 11.789 -9.148 1 84.81 82 MET A CA 1
ATOM 575 C C . MET A 1 82 ? -5.758 11.664 -9.742 1 84.81 82 MET A C 1
ATOM 577 O O . MET A 1 82 ? -5.914 11.305 -10.906 1 84.81 82 MET A O 1
ATOM 581 N N . ASP A 1 83 ? -6.773 11.82 -8.922 1 88.69 83 ASP A N 1
ATOM 582 C CA . ASP A 1 83 ? -8.133 12.039 -9.398 1 88.69 83 ASP A CA 1
ATOM 583 C C . ASP A 1 83 ? -8.336 13.492 -9.836 1 88.69 83 ASP A C 1
ATOM 585 O O . ASP A 1 83 ? -8.68 14.352 -9.023 1 88.69 83 ASP A O 1
ATOM 589 N N . ASP A 1 84 ? -8.266 13.734 -11.055 1 91.38 84 ASP A N 1
ATOM 590 C CA . ASP A 1 84 ? -8.219 15.094 -11.586 1 91.38 84 ASP A CA 1
ATOM 591 C C . ASP A 1 84 ? -9.477 15.875 -11.211 1 91.38 84 ASP A C 1
ATOM 593 O O . ASP A 1 84 ? -9.398 17.031 -10.82 1 91.38 84 ASP A O 1
ATOM 597 N N . ALA A 1 85 ? -10.57 15.203 -11.336 1 93.75 85 ALA A N 1
ATOM 598 C CA . ALA A 1 85 ? -11.828 15.891 -11.062 1 93.75 85 ALA A CA 1
ATOM 599 C C . ALA A 1 85 ? -11.938 16.281 -9.594 1 93.75 85 ALA A C 1
ATOM 601 O O . ALA A 1 85 ? -12.359 17.391 -9.266 1 93.75 85 ALA A O 1
ATOM 602 N N . LEU A 1 86 ? -11.602 15.438 -8.734 1 95.31 86 LEU A N 1
ATOM 603 C CA . LEU A 1 86 ? -11.695 15.703 -7.301 1 95.31 86 LEU A CA 1
ATOM 604 C C . LEU A 1 86 ? -10.664 16.75 -6.871 1 95.31 86 LEU A C 1
ATOM 606 O O . LEU A 1 86 ? -10.953 17.609 -6.039 1 95.31 86 LEU A O 1
ATOM 610 N N . VAL A 1 87 ? -9.438 16.719 -7.418 1 96.56 87 VAL A N 1
ATOM 611 C CA . VAL A 1 87 ? -8.398 17.703 -7.102 1 96.56 87 VAL A CA 1
ATOM 612 C C . VAL A 1 87 ? -8.812 19.078 -7.605 1 96.56 87 VAL A C 1
ATOM 614 O O . VAL A 1 87 ? -8.602 20.094 -6.926 1 96.56 87 VAL A O 1
ATOM 617 N N . GLU A 1 88 ? -9.367 19.047 -8.773 1 97 88 GLU A N 1
ATOM 618 C CA . GLU A 1 88 ? -9.836 20.328 -9.297 1 97 88 GLU A CA 1
ATOM 619 C C . GLU A 1 88 ? -10.922 20.922 -8.398 1 97 88 GLU A C 1
ATOM 621 O O . GLU A 1 88 ? -10.961 22.125 -8.188 1 97 88 GLU A O 1
ATOM 626 N N . THR A 1 89 ? -11.828 20.078 -7.961 1 97.88 89 THR A N 1
ATOM 627 C CA . THR A 1 89 ? -12.844 20.531 -7.016 1 97.88 89 THR A CA 1
ATOM 628 C C . THR A 1 89 ? -12.195 21.172 -5.789 1 97.88 89 THR A C 1
ATOM 630 O O . THR A 1 89 ? -12.594 22.25 -5.367 1 97.88 89 THR A O 1
ATOM 633 N N . PHE A 1 90 ? -11.188 20.578 -5.262 1 98.12 90 PHE A N 1
ATOM 634 C CA . PHE A 1 90 ? -10.445 21.109 -4.121 1 98.12 90 PHE A CA 1
ATOM 635 C C . PHE A 1 90 ? -9.859 22.484 -4.434 1 98.12 90 PHE A C 1
ATOM 637 O O . PHE A 1 90 ? -10.125 23.453 -3.719 1 98.12 90 PHE A O 1
ATOM 644 N N . VAL A 1 91 ? -9.141 22.469 -5.539 1 98 91 VAL A N 1
ATOM 645 C CA . VAL A 1 91 ? -8.391 23.672 -5.891 1 98 91 VAL A CA 1
ATOM 646 C C . VAL A 1 91 ? -9.359 24.828 -6.152 1 98 91 VAL A C 1
ATOM 648 O O . VAL A 1 91 ? -9.141 25.953 -5.68 1 98 91 VAL A O 1
ATOM 651 N N . ARG A 1 92 ? -10.461 24.594 -6.727 1 97.75 92 ARG A N 1
ATOM 652 C CA . ARG A 1 92 ? -11.422 25.625 -7.094 1 97.75 92 ARG A CA 1
ATOM 653 C C . ARG A 1 92 ? -12.211 26.094 -5.875 1 97.75 92 ARG A C 1
ATOM 655 O O . ARG A 1 92 ? -12.586 27.266 -5.793 1 97.75 92 ARG A O 1
ATOM 662 N N . THR A 1 93 ? -12.438 25.234 -4.969 1 98.5 93 THR A N 1
ATOM 663 C CA . THR A 1 93 ? -13.336 25.531 -3.857 1 98.5 93 THR A CA 1
ATOM 664 C C . THR A 1 93 ? -12.578 26.234 -2.73 1 98.5 93 THR A C 1
ATOM 666 O O . THR A 1 93 ? -13.195 26.875 -1.877 1 98.5 93 THR A O 1
ATOM 669 N N . GLY A 1 94 ? -11.227 26.188 -2.727 1 98.25 94 GLY A N 1
ATOM 670 C CA . GLY A 1 94 ? -10.391 26.656 -1.635 1 98.25 94 GLY A CA 1
ATOM 671 C C . GLY A 1 94 ? -10.688 28.078 -1.222 1 98.25 94 GLY A C 1
ATOM 672 O O . GLY A 1 94 ? -10.992 28.344 -0.056 1 98.25 94 GLY A O 1
ATOM 673 N N . PRO A 1 95 ? -10.688 29 -2.135 1 97.5 95 PRO A N 1
ATOM 674 C CA . PRO A 1 95 ? -10.93 30.406 -1.785 1 97.5 95 PRO A CA 1
ATOM 675 C C . PRO A 1 95 ? -12.32 30.625 -1.193 1 97.5 95 PRO A C 1
ATOM 677 O O . PRO A 1 95 ? -12.469 31.375 -0.224 1 97.5 95 PRO A O 1
ATOM 680 N N . ALA A 1 96 ? -13.305 29.969 -1.738 1 98.19 96 ALA A N 1
ATOM 681 C CA . ALA A 1 96 ? -14.664 30.125 -1.241 1 98.19 96 ALA A CA 1
ATOM 682 C C . ALA A 1 96 ? -14.797 29.594 0.182 1 98.19 96 ALA A C 1
ATOM 684 O O . ALA A 1 96 ? -15.523 30.156 1.002 1 98.19 96 ALA A O 1
ATOM 685 N N . MET A 1 97 ? -14.125 28.516 0.437 1 98.62 97 MET A N 1
ATOM 686 C CA . MET A 1 97 ? -14.125 27.938 1.783 1 98.62 97 MET A CA 1
ATOM 687 C C . MET A 1 97 ? -13.492 28.906 2.779 1 98.62 97 MET A C 1
ATOM 689 O O . MET A 1 97 ? -14.031 29.141 3.863 1 98.62 97 MET A O 1
ATOM 693 N N . LEU A 1 98 ? -12.375 29.516 2.426 1 98.19 98 LEU A N 1
ATOM 694 C CA . LEU A 1 98 ? -11.727 30.484 3.289 1 98.19 98 LEU A CA 1
ATOM 695 C C . LEU A 1 98 ? -12.656 31.656 3.59 1 98.19 98 LEU A C 1
ATOM 697 O O . LEU A 1 98 ? -12.828 32.031 4.75 1 98.19 98 LEU A O 1
ATOM 701 N N . ASP A 1 99 ? -13.281 32.156 2.562 1 98 99 ASP A N 1
ATOM 702 C CA . ASP A 1 99 ? -14.195 33.281 2.717 1 98 99 ASP A CA 1
ATOM 703 C C . ASP A 1 99 ? -15.359 32.938 3.641 1 98 99 ASP A C 1
ATOM 705 O O . ASP A 1 99 ? -15.727 33.719 4.516 1 98 99 ASP A O 1
ATOM 709 N N . PHE A 1 100 ? -15.906 31.844 3.414 1 98.44 100 PHE A N 1
ATOM 710 C CA . PHE A 1 100 ? -17.047 31.391 4.203 1 98.44 100 PHE A CA 1
ATOM 711 C C . PHE A 1 100 ? -16.672 31.328 5.684 1 98.44 100 PHE A C 1
ATOM 713 O O . PHE A 1 100 ? -17.406 31.844 6.531 1 98.44 100 PHE A O 1
ATOM 720 N N . VAL A 1 101 ? -15.562 30.641 6.004 1 98.5 101 VAL A N 1
ATOM 721 C CA . VAL A 1 101 ? -15.18 30.422 7.395 1 98.5 101 VAL A CA 1
ATOM 722 C C . VAL A 1 101 ? -14.867 31.75 8.055 1 98.5 101 VAL A C 1
ATOM 724 O O . VAL A 1 101 ? -15.211 31.984 9.219 1 98.5 101 VAL A O 1
ATOM 727 N N . GLU A 1 102 ? -14.227 32.625 7.34 1 98.44 102 GLU A N 1
ATOM 728 C CA . GLU A 1 102 ? -13.914 33.938 7.895 1 98.44 102 GLU A CA 1
ATOM 729 C C . GLU A 1 102 ? -15.188 34.75 8.125 1 98.44 102 GLU A C 1
ATOM 731 O O . GLU A 1 102 ? -15.258 35.562 9.07 1 98.44 102 GLU A O 1
ATOM 736 N N . ALA A 1 103 ? -16.125 34.562 7.34 1 98.44 103 ALA A N 1
ATOM 737 C CA . ALA A 1 103 ? -17.375 35.312 7.438 1 98.44 103 ALA A CA 1
ATOM 738 C C . ALA A 1 103 ? -18.25 34.781 8.578 1 98.44 103 ALA A C 1
ATOM 740 O O . ALA A 1 103 ? -19.031 35.531 9.164 1 98.44 103 ALA A O 1
ATOM 741 N N . HIS A 1 104 ? -18.109 33.531 8.922 1 98.62 104 HIS A N 1
ATOM 742 C CA . HIS A 1 104 ? -19.125 32.938 9.773 1 98.62 104 HIS A CA 1
ATOM 743 C C . HIS A 1 104 ? -18.5 32.344 11.031 1 98.62 104 HIS A C 1
ATOM 745 O O . HIS A 1 104 ? -19.156 31.578 11.75 1 98.62 104 HIS A O 1
ATOM 751 N N . SER A 1 105 ? -17.312 32.625 11.281 1 98.12 105 SER A N 1
ATOM 752 C CA . SER A 1 105 ? -16.641 32.156 12.492 1 98.12 105 SER A CA 1
ATOM 753 C C . SER A 1 105 ? -15.727 33.219 13.07 1 98.12 105 SER A C 1
ATOM 755 O O . SER A 1 105 ? -15.82 34.406 12.703 1 98.12 105 SER A O 1
ATOM 757 N N . GLY A 1 106 ? -14.93 32.844 14.078 1 96.62 106 GLY A N 1
ATOM 758 C CA . GLY A 1 106 ? -13.961 33.781 14.664 1 96.62 106 GLY A CA 1
ATOM 759 C C . GLY A 1 106 ? -12.586 33.688 14.023 1 96.62 106 GLY A C 1
ATOM 760 O O . GLY A 1 106 ? -11.641 34.312 14.484 1 96.62 106 GLY A O 1
ATOM 761 N N . LEU A 1 107 ? -12.484 33 12.945 1 96.75 107 LEU A N 1
ATOM 762 C CA . LEU A 1 107 ? -11.195 32.719 12.328 1 96.75 107 LEU A CA 1
ATOM 763 C C . LEU A 1 107 ? -10.828 33.781 11.312 1 96.75 107 LEU A C 1
ATOM 765 O O . LEU A 1 107 ? -11.695 34.281 10.578 1 96.75 107 LEU A O 1
ATOM 769 N N . ARG A 1 108 ? -9.656 34.125 11.375 1 97.25 108 ARG A N 1
ATOM 770 C CA . ARG A 1 108 ? -8.992 34.875 10.32 1 97.25 108 ARG A CA 1
ATOM 771 C C . ARG A 1 108 ? -7.668 34.219 9.93 1 97.25 108 ARG A C 1
ATOM 773 O O . ARG A 1 108 ? -6.945 33.719 10.781 1 97.25 108 ARG A O 1
ATOM 780 N N . PHE A 1 109 ? -7.438 34.25 8.594 1 97.44 109 PHE A N 1
ATOM 781 C CA . PHE A 1 109 ? -6.219 33.594 8.109 1 97.44 109 PHE A CA 1
ATOM 782 C C . PHE A 1 109 ? -5.242 34.656 7.574 1 97.44 109 PHE A C 1
ATOM 784 O O . PHE A 1 109 ? -5.656 35.688 7.074 1 97.44 109 PHE A O 1
ATOM 791 N N . GLU A 1 110 ? -4.008 34.375 7.73 1 95.75 110 GLU A N 1
ATOM 792 C CA . GLU A 1 110 ? -2.922 35.094 7.078 1 95.75 110 GLU A CA 1
ATOM 793 C C . GLU A 1 110 ? -1.95 34.125 6.395 1 95.75 110 GLU A C 1
ATOM 795 O O . GLU A 1 110 ? -1.797 33 6.82 1 95.75 110 GLU A O 1
ATOM 800 N N . ILE A 1 111 ? -1.353 34.562 5.348 1 95.5 111 ILE A N 1
ATOM 801 C CA . ILE A 1 111 ? -0.357 33.75 4.648 1 95.5 111 ILE A CA 1
ATOM 802 C C . ILE A 1 111 ? 0.855 33.531 5.551 1 95.5 111 ILE A C 1
ATOM 804 O O . ILE A 1 111 ? 1.367 34.469 6.156 1 95.5 111 ILE A O 1
ATOM 808 N N . ALA A 1 112 ? 1.221 32.281 5.738 1 90.88 112 ALA A N 1
ATOM 809 C CA . ALA A 1 112 ? 2.477 31.969 6.422 1 90.88 112 ALA A CA 1
ATOM 810 C C . ALA A 1 112 ? 3.674 32.469 5.605 1 90.88 112 ALA A C 1
ATOM 812 O O . ALA A 1 112 ? 4.086 31.797 4.648 1 90.88 112 ALA A O 1
ATOM 813 N N . THR A 1 113 ? 4.219 33.5 6.039 1 85.44 113 THR A N 1
ATOM 814 C CA . THR A 1 113 ? 5.211 34.219 5.246 1 85.44 113 THR A CA 1
ATOM 815 C C . THR A 1 113 ? 6.438 33.344 4.992 1 85.44 113 THR A C 1
ATOM 817 O O . THR A 1 113 ? 7.012 32.781 5.934 1 85.44 113 THR A O 1
ATOM 820 N N . GLY A 1 114 ? 6.75 33.156 3.738 1 88 114 GLY A N 1
ATOM 821 C CA . GLY A 1 114 ? 7.992 32.531 3.316 1 88 114 GLY A CA 1
ATOM 822 C C . GLY A 1 114 ? 7.938 31.031 3.354 1 88 114 GLY A C 1
ATOM 823 O O . GLY A 1 114 ? 8.93 30.359 3.062 1 88 114 GLY A O 1
ATOM 824 N N . PHE A 1 115 ? 6.852 30.453 3.754 1 92.12 115 PHE A N 1
ATOM 825 C CA . PHE A 1 115 ? 6.742 29 3.855 1 92.12 115 PHE A CA 1
ATOM 826 C C . PHE A 1 115 ? 6.613 28.359 2.475 1 92.12 115 PHE A C 1
ATOM 828 O O . PHE A 1 115 ? 5.531 28.375 1.883 1 92.12 115 PHE A O 1
ATOM 835 N N . PRO A 1 116 ? 7.68 27.75 1.941 1 95.62 116 PRO A N 1
ATOM 836 C CA . PRO A 1 116 ? 7.633 27.188 0.591 1 95.62 116 PRO A CA 1
ATOM 837 C C . PRO A 1 116 ? 6.723 25.969 0.498 1 95.62 116 PRO A C 1
ATOM 839 O O . PRO A 1 116 ? 6.426 25.328 1.515 1 95.62 116 PRO A O 1
ATOM 842 N N . ASP A 1 117 ? 6.273 25.688 -0.8 1 97.19 117 ASP A N 1
ATOM 843 C CA . ASP A 1 117 ? 5.738 24.359 -1.052 1 97.19 117 ASP A CA 1
ATOM 844 C C . ASP A 1 117 ? 6.754 23.281 -0.682 1 97.19 117 ASP A C 1
ATOM 846 O O . ASP A 1 117 ? 7.949 23.562 -0.579 1 97.19 117 ASP A O 1
ATOM 850 N N . TYR A 1 118 ? 6.305 22.109 -0.423 1 96.06 118 TYR A N 1
ATOM 851 C CA . TYR A 1 118 ? 7.172 21.031 0.062 1 96.06 118 TYR A CA 1
ATOM 852 C C . TYR A 1 118 ? 8.172 20.609 -1.01 1 96.06 118 TYR A C 1
ATOM 854 O O . TYR A 1 118 ? 9.312 20.281 -0.703 1 96.06 118 TYR A O 1
ATOM 862 N N . GLN A 1 119 ? 7.738 20.578 -2.236 1 95.75 119 GLN A N 1
ATOM 863 C CA . GLN A 1 119 ? 8.594 20.344 -3.395 1 95.75 119 GLN A CA 1
ATOM 864 C C . GLN A 1 119 ? 8.523 21.516 -4.367 1 95.75 119 GLN A C 1
ATOM 866 O O . GLN A 1 119 ? 8.039 21.375 -5.492 1 95.75 119 GLN A O 1
ATOM 871 N N . PRO A 1 120 ? 9.133 22.578 -3.943 1 95.88 120 PRO A N 1
ATOM 872 C CA . PRO A 1 120 ? 8.852 23.859 -4.609 1 95.88 120 PRO A CA 1
ATOM 873 C C . PRO A 1 120 ? 9.477 23.938 -5.996 1 95.88 120 PRO A C 1
ATOM 875 O O . PRO A 1 120 ? 9.125 24.828 -6.781 1 95.88 120 PRO A O 1
ATOM 878 N N . GLU A 1 121 ? 10.414 23.078 -6.363 1 94.5 121 GLU A N 1
ATOM 879 C CA . GLU A 1 121 ? 11.102 23.141 -7.645 1 94.5 121 GLU A CA 1
ATOM 880 C C . GLU A 1 121 ? 10.344 22.359 -8.719 1 94.5 121 GLU A C 1
ATOM 882 O O . GLU A 1 121 ? 10.672 22.453 -9.906 1 94.5 121 GLU A O 1
ATOM 887 N N . LEU A 1 122 ? 9.32 21.625 -8.352 1 95.38 122 LEU A N 1
ATOM 888 C CA . LEU A 1 122 ? 8.477 20.938 -9.336 1 95.38 122 LEU A CA 1
ATOM 889 C C . LEU A 1 122 ? 7.656 21.953 -10.133 1 95.38 122 LEU A C 1
ATOM 891 O O . LEU A 1 122 ? 7.438 23.078 -9.68 1 95.38 122 LEU A O 1
ATOM 895 N N . PRO A 1 123 ? 7.195 21.531 -11.352 1 95.94 123 PRO A N 1
ATOM 896 C CA . PRO A 1 123 ? 6.359 22.438 -12.141 1 95.94 123 PRO A CA 1
ATOM 897 C C . PRO A 1 123 ? 5.148 22.953 -11.359 1 95.94 123 PRO A C 1
ATOM 899 O O . PRO A 1 123 ? 4.414 22.156 -10.766 1 95.94 123 PRO A O 1
ATOM 902 N N . GLY A 1 124 ? 5.031 24.203 -11.336 1 96.75 124 GLY A N 1
ATOM 903 C CA . GLY A 1 124 ? 3.906 24.828 -10.656 1 96.75 124 GLY A CA 1
ATOM 904 C C . GLY A 1 124 ? 4.164 25.078 -9.188 1 96.75 124 GLY A C 1
ATOM 905 O O . GLY A 1 124 ? 3.332 25.672 -8.492 1 96.75 124 GLY A O 1
ATOM 906 N N . GLY A 1 125 ? 5.34 24.672 -8.648 1 96.88 125 GLY A N 1
ATOM 907 C CA . GLY A 1 125 ? 5.684 24.844 -7.246 1 96.88 125 GLY A CA 1
ATOM 908 C C . GLY A 1 125 ? 6.012 26.281 -6.891 1 96.88 125 GLY A C 1
ATOM 909 O O . GLY A 1 125 ? 6.32 27.094 -7.77 1 96.88 125 GLY A O 1
ATOM 910 N N . GLN A 1 126 ? 5.848 26.625 -5.602 1 96.44 126 GLN A N 1
ATOM 911 C CA . GLN A 1 126 ? 6.066 27.984 -5.098 1 96.44 126 GLN A CA 1
ATOM 912 C C . GLN A 1 126 ? 7.215 28.016 -4.094 1 96.44 126 GLN A C 1
ATOM 914 O O . GLN A 1 126 ? 6.992 27.891 -2.887 1 96.44 126 GLN A O 1
ATOM 919 N N . PRO A 1 127 ? 8.453 28.312 -4.547 1 94.25 127 PRO A N 1
ATOM 920 C CA . PRO A 1 127 ? 9.586 28.391 -3.619 1 94.25 127 PRO A CA 1
ATOM 921 C C . PRO A 1 127 ? 9.453 29.531 -2.613 1 94.25 127 PRO A C 1
ATOM 923 O O . PRO A 1 127 ? 9.961 29.438 -1.494 1 94.25 127 PRO A O 1
ATOM 926 N N . GLY A 1 128 ? 8.734 30.594 -2.996 1 92.44 128 GLY A N 1
ATOM 927 C CA . GLY A 1 128 ? 8.539 31.719 -2.111 1 92.44 128 GLY A CA 1
ATOM 928 C C . GLY A 1 128 ? 7.336 31.578 -1.196 1 92.44 128 GLY A C 1
ATOM 929 O O . GLY A 1 128 ? 7.113 32.406 -0.314 1 92.44 128 GLY A O 1
ATOM 930 N N . GLY A 1 129 ? 6.574 30.547 -1.412 1 94.75 129 GLY A N 1
ATOM 931 C CA . GLY A 1 129 ? 5.406 30.281 -0.585 1 94.75 129 GLY A CA 1
ATOM 932 C C . GLY A 1 129 ? 4.152 30.969 -1.092 1 94.75 129 GLY A C 1
ATOM 933 O O . GLY A 1 129 ? 4.004 31.203 -2.293 1 94.75 129 GLY A O 1
ATOM 934 N N . GLY A 1 130 ? 3.234 31.141 -0.148 1 95.94 130 GLY A N 1
ATOM 935 C CA . GLY A 1 130 ? 2.006 31.844 -0.459 1 95.94 130 GLY A CA 1
ATOM 936 C C . GLY A 1 130 ? 0.764 31 -0.316 1 95.94 130 GLY A C 1
ATOM 937 O O . GLY A 1 130 ? -0.344 31.516 -0.177 1 95.94 130 GLY A O 1
ATOM 938 N N . ARG A 1 131 ? 0.93 29.703 -0.351 1 98 131 ARG A N 1
ATOM 939 C CA . ARG A 1 131 ? -0.24 28.828 -0.404 1 98 131 ARG A CA 1
ATOM 940 C C . ARG A 1 131 ? -0.672 28.406 0.997 1 98 131 ARG A C 1
ATOM 942 O O . ARG A 1 131 ? -1.803 27.969 1.195 1 98 131 ARG A O 1
ATOM 949 N N . SER A 1 132 ? 0.193 28.516 1.979 1 97 132 SER A N 1
ATOM 950 C CA . SER A 1 132 ? -0.081 28.125 3.357 1 97 132 SER A CA 1
ATOM 951 C C . SER A 1 132 ? -0.74 29.25 4.133 1 97 132 SER A C 1
ATOM 953 O O . SER A 1 132 ? -0.152 30.328 4.301 1 97 132 SER A O 1
ATOM 955 N N . GLN A 1 133 ? -2.006 29.016 4.617 1 97.12 133 GLN A N 1
ATOM 956 C CA . GLN A 1 133 ? -2.789 29.984 5.371 1 97.12 133 GLN A CA 1
ATOM 957 C C . GLN A 1 133 ? -2.777 29.672 6.863 1 97.12 133 GLN A C 1
ATOM 959 O O . GLN A 1 133 ? -3.271 28.625 7.281 1 97.12 133 GLN A O 1
ATOM 964 N N . SER A 1 134 ? -2.246 30.531 7.688 1 95 134 SER A N 1
ATOM 965 C CA . SER A 1 134 ? -2.182 30.344 9.133 1 95 134 SER A CA 1
ATOM 966 C C . SER A 1 134 ? -3.295 31.109 9.836 1 95 134 SER A C 1
ATOM 968 O O . SER A 1 134 ? -3.6 32.25 9.469 1 95 134 SER A O 1
ATOM 970 N N . PRO A 1 135 ? -3.916 30.5 10.836 1 96.19 135 PRO A N 1
ATOM 971 C CA . PRO A 1 135 ? -4.891 31.281 11.602 1 96.19 135 PRO A CA 1
ATOM 972 C C . PRO A 1 135 ? -4.246 32.375 12.438 1 96.19 135 PRO A C 1
ATOM 974 O O . PRO A 1 135 ? -3.152 32.188 12.977 1 96.19 135 PRO A O 1
ATOM 977 N N . VAL A 1 136 ? -4.91 33.5 12.523 1 94.56 136 VAL A N 1
ATOM 978 C CA . VAL A 1 136 ? -4.488 34.562 13.422 1 94.56 136 VAL A CA 1
ATOM 979 C C . VAL A 1 136 ? -4.758 34.156 14.875 1 94.56 136 VAL A C 1
ATOM 981 O O . VAL A 1 136 ? -5.633 33.312 15.133 1 94.56 136 VAL A O 1
ATOM 984 N N . PRO A 1 137 ? -3.922 34.625 15.758 1 94.38 137 PRO A N 1
ATOM 985 C CA . PRO A 1 137 ? -4.172 34.281 17.156 1 94.38 137 PRO A CA 1
ATOM 986 C C . PRO A 1 137 ? -5.621 34.531 17.578 1 94.38 137 PRO A C 1
ATOM 988 O O . PRO A 1 137 ? -6.254 35.469 17.094 1 94.38 137 PRO A O 1
ATOM 991 N N . PHE A 1 138 ? -6.121 33.656 18.422 1 96.19 138 PHE A N 1
ATOM 992 C CA . PHE A 1 138 ? -7.512 33.719 18.859 1 96.19 138 PHE A CA 1
ATOM 993 C C . PHE A 1 138 ? -7.609 33.875 20.375 1 96.19 138 PHE A C 1
ATOM 995 O O . PHE A 1 138 ? -6.84 33.25 21.109 1 96.19 138 PHE A O 1
ATOM 1002 N N . ASP A 1 139 ? -8.539 34.688 20.859 1 95.62 139 ASP A N 1
ATOM 1003 C CA . ASP A 1 139 ? -8.789 34.906 22.281 1 95.62 139 ASP A CA 1
ATOM 1004 C C . ASP A 1 139 ? -9.672 33.781 22.844 1 95.62 139 ASP A C 1
ATOM 1006 O O . ASP A 1 139 ? -10.891 33.781 22.656 1 95.62 139 ASP A O 1
ATOM 1010 N N . LEU A 1 140 ? -9.148 32.938 23.641 1 95.56 140 LEU A N 1
ATOM 1011 C CA . LEU A 1 140 ? -9.828 31.75 24.141 1 95.56 140 LEU A CA 1
ATOM 1012 C C . LEU A 1 140 ? -10.977 32.125 25.062 1 95.56 140 LEU A C 1
ATOM 1014 O O . LEU A 1 140 ? -11.906 31.359 25.266 1 95.56 140 LEU A O 1
ATOM 1018 N N . THR A 1 141 ? -10.914 33.281 25.641 1 94.56 141 THR A N 1
ATOM 1019 C CA . THR A 1 141 ? -11.945 33.688 26.578 1 94.56 141 THR A CA 1
ATOM 1020 C C . THR A 1 141 ? -13.289 33.844 25.875 1 94.56 141 THR A C 1
ATOM 1022 O O . THR A 1 141 ? -14.344 33.812 26.516 1 94.56 141 THR A O 1
ATOM 1025 N N . ALA A 1 142 ? -13.203 33.969 24.609 1 95.88 142 ALA A N 1
ATOM 1026 C CA . ALA A 1 142 ? -14.422 34.094 23.828 1 95.88 142 ALA A CA 1
ATOM 1027 C C . ALA A 1 142 ? -15.234 32.812 23.828 1 95.88 142 ALA A C 1
ATOM 1029 O O . ALA A 1 142 ? -16.406 32.781 23.438 1 95.88 142 ALA A O 1
ATOM 1030 N N . LEU A 1 143 ? -14.695 31.703 24.375 1 97.19 143 LEU A N 1
ATOM 1031 C CA . LEU A 1 143 ? -15.336 30.406 24.25 1 97.19 143 LEU A CA 1
ATOM 1032 C C . LEU A 1 143 ? -15.953 29.969 25.562 1 97.19 143 LEU A C 1
ATOM 1034 O O . LEU A 1 143 ? -16.516 28.875 25.656 1 97.19 143 LEU A O 1
ATOM 1038 N N . GLY A 1 144 ? -15.844 30.766 26.641 1 95.25 144 GLY A N 1
ATOM 1039 C CA . GLY A 1 144 ? -16.359 30.359 27.938 1 95.25 144 GLY A CA 1
ATOM 1040 C C . GLY A 1 144 ? -15.797 29.047 28.422 1 95.25 144 GLY A C 1
ATOM 1041 O O . GLY A 1 144 ? -14.578 28.844 28.422 1 95.25 144 GLY A O 1
ATOM 1042 N N . GLU A 1 145 ? -16.625 28.109 28.719 1 95.5 145 GLU A N 1
ATOM 1043 C CA . GLU A 1 145 ? -16.219 26.828 29.297 1 95.5 145 GLU A CA 1
ATOM 1044 C C . GLU A 1 145 ? -15.469 25.984 28.266 1 95.5 145 GLU A C 1
ATOM 1046 O O . GLU A 1 145 ? -14.68 25.109 28.625 1 95.5 145 GLU A O 1
ATOM 1051 N N . TRP A 1 146 ? -15.672 26.25 27.031 1 97.19 146 TRP A N 1
ATOM 1052 C CA . TRP A 1 146 ? -15.055 25.469 25.984 1 97.19 146 TRP A CA 1
ATOM 1053 C C . TRP A 1 146 ? -13.578 25.812 25.828 1 97.19 146 TRP A C 1
ATOM 1055 O O . TRP A 1 146 ? -12.82 25.094 25.172 1 97.19 146 TRP A O 1
ATOM 1065 N N . ALA A 1 147 ? -13.125 26.891 26.438 1 95.5 147 ALA A N 1
ATOM 1066 C CA . ALA A 1 147 ? -11.734 27.344 26.375 1 95.5 147 ALA A CA 1
ATOM 1067 C C . ALA A 1 147 ? -10.789 26.25 26.859 1 95.5 147 ALA A C 1
ATOM 1069 O O . ALA A 1 147 ? -9.664 26.125 26.375 1 95.5 147 ALA A O 1
ATOM 1070 N N . THR A 1 148 ? -11.297 25.406 27.734 1 95.44 148 THR A N 1
ATOM 1071 C CA . THR A 1 148 ? -10.445 24.391 28.328 1 95.44 148 THR A CA 1
ATOM 1072 C C . THR A 1 148 ? -10.789 23.016 27.766 1 95.44 148 THR A C 1
ATOM 1074 O O . THR A 1 148 ? -10.336 21.984 28.297 1 95.44 148 THR A O 1
ATOM 1077 N N . ARG A 1 149 ? -11.562 22.953 26.719 1 97.62 149 ARG A N 1
ATOM 1078 C CA . ARG A 1 149 ? -12.039 21.672 26.219 1 97.62 149 ARG A CA 1
ATOM 1079 C C . ARG A 1 149 ? -11.539 21.422 24.812 1 97.62 149 ARG A C 1
ATOM 1081 O O . ARG A 1 149 ? -12.07 20.562 24.094 1 97.62 149 ARG A O 1
ATOM 1088 N N . ILE A 1 150 ? -10.57 22.172 24.422 1 97.69 150 ILE A N 1
ATOM 1089 C CA . ILE A 1 150 ? -9.914 21.906 23.141 1 97.69 150 ILE A CA 1
ATOM 1090 C C . ILE A 1 150 ? -8.727 20.969 23.359 1 97.69 150 ILE A C 1
ATOM 1092 O O . ILE A 1 150 ? -7.953 21.141 24.297 1 97.69 150 ILE A O 1
ATOM 1096 N N . THR A 1 151 ? -8.641 19.969 22.484 1 96.5 151 THR A N 1
ATOM 1097 C CA . THR A 1 151 ? -7.57 18.984 22.578 1 96.5 151 THR A CA 1
ATOM 1098 C C . THR A 1 151 ? -6.207 19.672 22.594 1 96.5 151 THR A C 1
ATOM 1100 O O . THR A 1 151 ? -5.961 20.594 21.812 1 96.5 151 THR A O 1
ATOM 1103 N N . ALA A 1 152 ? -5.359 19.297 23.5 1 92.25 152 ALA A N 1
ATOM 1104 C CA . ALA A 1 152 ? -4.02 19.875 23.625 1 92.25 152 ALA A CA 1
ATOM 1105 C C . ALA A 1 152 ? -3.01 18.812 24.047 1 92.25 152 ALA A C 1
ATOM 1107 O O . ALA A 1 152 ? -3.371 17.812 24.688 1 92.25 152 ALA A O 1
ATOM 1108 N N . PHE A 1 153 ? -1.801 19.031 23.562 1 88.69 153 PHE A N 1
ATOM 1109 C CA . PHE A 1 153 ? -0.679 18.25 24.078 1 88.69 153 PHE A CA 1
ATOM 1110 C C . PHE A 1 153 ? 0.023 19 25.219 1 88.69 153 PHE A C 1
ATOM 1112 O O . PHE A 1 153 ? -0.026 20.234 25.266 1 88.69 153 PHE A O 1
ATOM 1119 N N . PRO A 1 154 ? 0.622 18.203 26 1 80 154 PRO A N 1
ATOM 1120 C CA . PRO A 1 154 ? 1.474 18.891 26.969 1 80 154 PRO A CA 1
ATOM 1121 C C . PRO A 1 154 ? 2.523 19.781 26.312 1 80 154 PRO A C 1
ATOM 1123 O O . PRO A 1 154 ? 2.922 19.531 25.172 1 80 154 PRO A O 1
ATOM 1126 N N . ALA A 1 155 ? 2.881 20.781 27.016 1 72 155 ALA A N 1
ATOM 1127 C CA . ALA A 1 155 ? 3.779 21.812 26.484 1 72 155 ALA A CA 1
ATOM 1128 C C . ALA A 1 155 ? 5.062 21.188 25.953 1 72 155 ALA A C 1
ATOM 1130 O O . ALA A 1 155 ? 5.664 21.703 25 1 72 155 ALA A O 1
ATOM 1131 N N . ASP A 1 156 ? 5.496 20.172 26.5 1 68.38 156 ASP A N 1
ATOM 1132 C CA . ASP A 1 156 ? 6.742 19.531 26.094 1 68.38 156 ASP A CA 1
ATOM 1133 C C . ASP A 1 156 ? 6.504 18.578 24.922 1 68.38 156 ASP A C 1
ATOM 1135 O O . ASP A 1 156 ? 7.449 17.984 24.391 1 68.38 156 ASP A O 1
ATOM 1139 N N . TRP A 1 157 ? 5.211 18.625 24.516 1 74.94 157 TRP A N 1
ATOM 1140 C CA . TRP A 1 157 ? 4.859 17.734 23.406 1 74.94 157 TRP A CA 1
ATOM 1141 C C . TRP A 1 157 ? 4.863 18.5 22.078 1 74.94 157 TRP A C 1
ATOM 1143 O O . TRP A 1 157 ? 4.453 19.656 22.031 1 74.94 157 TRP A O 1
ATOM 1153 N N . SER A 1 158 ? 5.562 17.984 21.125 1 73.44 158 SER A N 1
ATOM 1154 C CA . SER A 1 158 ? 5.496 18.578 19.797 1 73.44 158 SER A CA 1
ATOM 1155 C C . SER A 1 158 ? 4.105 18.406 19.188 1 73.44 158 SER A C 1
ATOM 1157 O O . SER A 1 158 ? 3.412 17.422 19.469 1 73.44 158 SER A O 1
ATOM 1159 N N . ASN A 1 159 ? 3.68 19.484 18.562 1 77.81 159 ASN A N 1
ATOM 1160 C CA . ASN A 1 159 ? 2.443 19.375 17.797 1 77.81 159 ASN A CA 1
ATOM 1161 C C . ASN A 1 159 ? 2.65 18.594 16.5 1 77.81 159 ASN A C 1
ATOM 1163 O O . ASN A 1 159 ? 3.777 18.469 16.031 1 77.81 159 ASN A O 1
ATOM 1167 N N . VAL A 1 160 ? 1.523 18.078 16.078 1 80.31 160 VAL A N 1
ATOM 1168 C CA . VAL A 1 160 ? 1.554 17.344 14.82 1 80.31 160 VAL A CA 1
ATOM 1169 C C . VAL A 1 160 ? 2.111 18.25 13.719 1 80.31 160 VAL A C 1
ATOM 1171 O O . VAL A 1 160 ? 1.545 19.297 13.414 1 80.31 160 VAL A O 1
ATOM 1174 N N . GLY A 1 161 ? 3.205 17.844 13.25 1 69 161 GLY A N 1
ATOM 1175 C CA . GLY A 1 161 ? 3.855 18.594 12.195 1 69 161 GLY A CA 1
ATOM 1176 C C . GLY A 1 161 ? 4.676 19.766 12.719 1 69 161 GLY A C 1
ATOM 1177 O O . GLY A 1 161 ? 5.223 20.547 11.93 1 69 161 GLY A O 1
ATOM 1178 N N . PHE A 1 162 ? 4.723 19.984 14.086 1 72.5 162 PHE A N 1
ATOM 1179 C CA . PHE A 1 162 ? 5.426 21.109 14.688 1 72.5 162 PHE A CA 1
ATOM 1180 C C . PHE A 1 162 ? 6.316 20.641 15.828 1 72.5 162 PHE A C 1
ATOM 1182 O O . PHE A 1 162 ? 5.859 19.922 16.719 1 72.5 162 PHE A O 1
ATOM 1189 N N . ASP A 1 163 ? 7.484 21.141 15.734 1 71.06 163 ASP A N 1
ATOM 1190 C CA . ASP A 1 163 ? 8.359 20.844 16.859 1 71.06 163 ASP A CA 1
ATOM 1191 C C . ASP A 1 163 ? 8.086 21.797 18.031 1 71.06 163 ASP A C 1
ATOM 1193 O O . ASP A 1 163 ? 7.414 22.812 17.859 1 71.06 163 ASP A O 1
ATOM 1197 N N . ALA A 1 164 ? 8.477 21.406 19.141 1 67.88 164 ALA A N 1
ATOM 1198 C CA . ALA A 1 164 ? 8.219 22.141 20.375 1 67.88 164 ALA A CA 1
ATOM 1199 C C . ALA A 1 164 ? 8.797 23.562 20.297 1 67.88 164 ALA A C 1
ATOM 1201 O O . ALA A 1 164 ? 8.195 24.5 20.812 1 67.88 164 ALA A O 1
ATOM 1202 N N . GLU A 1 165 ? 9.867 23.672 19.625 1 68.12 165 GLU A N 1
ATOM 1203 C CA . GLU A 1 165 ? 10.523 24.969 19.516 1 68.12 165 GLU A CA 1
ATOM 1204 C C . GLU A 1 165 ? 9.664 25.938 18.688 1 68.12 165 GLU A C 1
ATOM 1206 O O . GLU A 1 165 ? 9.523 27.109 19.062 1 68.12 165 GLU A O 1
ATOM 1211 N N . THR A 1 166 ? 9.164 25.438 17.641 1 73.12 166 THR A N 1
ATOM 1212 C CA . THR A 1 166 ? 8.312 26.281 16.797 1 73.12 166 THR A CA 1
ATOM 1213 C C . THR A 1 166 ? 7.074 26.734 17.562 1 73.12 166 THR A C 1
ATOM 1215 O O . THR A 1 166 ? 6.688 27.906 17.484 1 73.12 166 THR A O 1
ATOM 1218 N N . ARG A 1 167 ? 6.594 25.891 18.25 1 72 167 ARG A N 1
ATOM 1219 C CA . ARG A 1 167 ? 5.43 26.234 19.062 1 72 167 ARG A CA 1
ATOM 1220 C C . ARG A 1 167 ? 5.773 27.312 20.078 1 72 167 ARG A C 1
ATOM 1222 O O . ARG A 1 167 ? 5.016 28.281 20.25 1 72 167 ARG A O 1
ATOM 1229 N N . ALA A 1 168 ? 6.863 27.125 20.656 1 69.5 168 ALA A N 1
ATOM 1230 C CA . ALA A 1 168 ? 7.309 28.094 21.641 1 69.5 168 ALA A CA 1
ATOM 1231 C C . ALA A 1 168 ? 7.516 29.469 21 1 69.5 168 ALA A C 1
ATOM 1233 O O . ALA A 1 168 ? 7.137 30.5 21.578 1 69.5 168 ALA A O 1
ATOM 1234 N N . ARG A 1 169 ? 7.984 29.406 19.875 1 71.5 169 ARG A N 1
ATOM 1235 C CA . ARG A 1 169 ? 8.219 30.656 19.172 1 71.5 169 ARG A CA 1
ATOM 1236 C C . ARG A 1 169 ? 6.898 31.344 18.828 1 71.5 169 ARG A C 1
ATOM 1238 O O . ARG A 1 169 ? 6.773 32.562 18.969 1 71.5 169 ARG A O 1
ATOM 1245 N N . LEU A 1 170 ? 6.016 30.578 18.422 1 74.75 170 LEU A N 1
ATOM 1246 C CA . LEU A 1 170 ? 4.707 31.141 18.078 1 74.75 170 LEU A CA 1
ATOM 1247 C C . LEU A 1 170 ? 4.023 31.719 19.312 1 74.75 170 LEU A C 1
ATOM 1249 O O . LEU A 1 170 ? 3.4 32.781 19.234 1 74.75 170 LEU A O 1
ATOM 1253 N N . HIS A 1 171 ? 4.203 31.062 20.422 1 71.94 171 HIS A N 1
ATOM 1254 C CA . HIS A 1 171 ? 3.621 31.547 21.672 1 71.94 171 HIS A CA 1
ATOM 1255 C C . HIS A 1 171 ? 4.344 32.781 22.188 1 71.94 171 HIS A C 1
ATOM 1257 O O . HIS A 1 171 ? 3.717 33.688 22.719 1 71.94 171 HIS A O 1
ATOM 1263 N N . ALA A 1 172 ? 5.598 32.812 22.078 1 68.19 172 ALA A N 1
ATOM 1264 C CA . ALA A 1 172 ? 6.406 33.938 22.547 1 68.19 172 ALA A CA 1
ATOM 1265 C C . ALA A 1 172 ? 6.066 35.219 21.781 1 68.19 172 ALA A C 1
ATOM 1267 O O . ALA A 1 172 ? 6.191 36.312 22.312 1 68.19 172 ALA A O 1
ATOM 1268 N N . ALA A 1 173 ? 5.711 35 20.594 1 68.75 173 ALA A N 1
ATOM 1269 C CA . ALA A 1 173 ? 5.379 36.156 19.766 1 68.75 173 ALA A CA 1
ATOM 1270 C C . ALA A 1 173 ? 4.109 36.844 20.281 1 68.75 173 ALA A C 1
ATOM 1272 O O . ALA A 1 173 ? 3.82 38 19.906 1 68.75 173 ALA A O 1
ATOM 1273 N N . ILE A 1 174 ? 3.43 36.094 21.094 1 65.62 174 ILE A N 1
ATOM 1274 C CA . ILE A 1 174 ? 2.221 36.656 21.672 1 65.62 174 ILE A CA 1
ATOM 1275 C C . ILE A 1 174 ? 2.551 37.281 23.031 1 65.62 174 ILE A C 1
ATOM 1277 O O . ILE A 1 174 ? 3.256 36.688 23.844 1 65.62 174 ILE A O 1
ATOM 1281 N N . ASP A 1 175 ? 2.453 38.594 23.172 1 57.34 175 ASP A N 1
ATOM 1282 C CA . ASP A 1 175 ? 2.764 39.344 24.375 1 57.34 175 ASP A CA 1
ATOM 1283 C C . ASP A 1 175 ? 2.174 38.656 25.609 1 57.34 175 ASP A C 1
ATOM 1285 O O . ASP A 1 175 ? 1.031 38.188 25.578 1 57.34 175 ASP A O 1
ATOM 1289 N N . GLN A 1 176 ? 3.059 38.156 26.594 1 51.56 176 GLN A N 1
ATOM 1290 C CA . GLN A 1 176 ? 2.73 37.562 27.891 1 51.56 176 GLN A CA 1
ATOM 1291 C C . GLN A 1 176 ? 1.513 38.25 28.516 1 51.56 176 GLN A C 1
ATOM 1293 O O . GLN A 1 176 ? 0.8 37.656 29.312 1 51.56 176 GLN A O 1
ATOM 1298 N N . LYS A 1 177 ? 1.351 39.531 28.453 1 52.47 177 LYS A N 1
ATOM 1299 C CA . LYS A 1 177 ? 0.28 40.281 29.078 1 52.47 177 LYS A CA 1
ATOM 1300 C C . LYS A 1 177 ? -1.09 39.844 28.594 1 52.47 177 LYS A C 1
ATOM 1302 O O . LYS A 1 177 ? -2.115 40.188 29.188 1 52.47 177 LYS A O 1
ATOM 1307 N N . THR A 1 178 ? -1.17 39 27.438 1 60.03 178 THR A N 1
ATOM 1308 C CA . THR A 1 178 ? -2.473 38.562 26.969 1 60.03 178 THR A CA 1
ATOM 1309 C C . THR A 1 178 ? -2.568 37.031 27 1 60.03 178 THR A C 1
ATOM 1311 O O . THR A 1 178 ? -2.549 36.406 25.953 1 60.03 178 THR A O 1
ATOM 1314 N N . SER A 1 179 ? -2.52 36.469 28.219 1 63.84 179 SER A N 1
ATOM 1315 C CA . SER A 1 179 ? -2.418 35.062 28.625 1 63.84 179 SER A CA 1
ATOM 1316 C C . SER A 1 179 ? -3.578 34.25 28.062 1 63.84 179 SER A C 1
ATOM 1318 O O . SER A 1 179 ? -3.539 33 28.094 1 63.84 179 SER A O 1
ATOM 1320 N N . HIS A 1 180 ? -4.434 34.906 27.156 1 85.5 180 HIS A N 1
ATOM 1321 C CA . HIS A 1 180 ? -5.621 34.156 26.734 1 85.5 180 HIS A CA 1
ATOM 1322 C C . HIS A 1 180 ? -5.621 33.906 25.234 1 85.5 180 HIS A C 1
ATOM 1324 O O . HIS A 1 180 ? -6.535 33.281 24.703 1 85.5 180 HIS A O 1
ATOM 1330 N N . LEU A 1 181 ? -4.535 34.344 24.594 1 90.25 181 LEU A N 1
ATOM 1331 C CA . LEU A 1 181 ? -4.453 34.125 23.156 1 90.25 181 LEU A CA 1
ATOM 1332 C C . LEU A 1 181 ? -3.842 32.75 22.859 1 90.25 181 LEU A C 1
ATOM 1334 O O . LEU A 1 181 ? -2.896 32.344 23.516 1 90.25 181 LEU A O 1
ATOM 1338 N N . CYS A 1 182 ? -4.465 32.094 21.938 1 91.81 182 CYS A N 1
ATOM 1339 C CA . CYS A 1 182 ? -3.908 30.828 21.453 1 91.81 182 CYS A CA 1
ATOM 1340 C C . CYS A 1 182 ? -3.547 30.938 19.969 1 91.81 182 CYS A C 1
ATOM 1342 O O . CYS A 1 182 ? -3.982 31.859 19.281 1 91.81 182 CYS A O 1
ATOM 1344 N N . VAL A 1 183 ? -2.676 30.078 19.484 1 91.31 183 VAL A N 1
ATOM 1345 C CA . VAL A 1 183 ? -2.172 30.078 18.125 1 91.31 183 VAL A CA 1
ATOM 1346 C C . VAL A 1 183 ? -2.309 28.688 17.516 1 91.31 183 VAL A C 1
ATOM 1348 O O . VAL A 1 183 ? -2.801 27.766 18.156 1 91.31 183 VAL A O 1
ATOM 1351 N N . ALA A 1 184 ? -1.912 28.562 16.266 1 93.56 184 ALA A N 1
ATOM 1352 C CA . ALA A 1 184 ? -1.78 27.281 15.586 1 93.56 184 ALA A CA 1
ATOM 1353 C C . ALA A 1 184 ? -3.102 26.516 15.586 1 93.56 184 ALA A C 1
ATOM 1355 O O . ALA A 1 184 ? -4.168 27.109 15.398 1 93.56 184 ALA A O 1
ATOM 1356 N N . GLY A 1 185 ? -3.045 25.266 15.648 1 96.12 185 GLY A N 1
ATOM 1357 C CA . GLY A 1 185 ? -4.227 24.422 15.555 1 96.12 185 GLY A CA 1
ATOM 1358 C C . GLY A 1 185 ? -5.281 24.75 16.594 1 96.12 185 GLY A C 1
ATOM 1359 O O . GLY A 1 185 ? -6.48 24.656 16.328 1 96.12 185 GLY A O 1
ATOM 1360 N N . THR A 1 186 ? -4.828 25.125 17.766 1 95.75 186 THR A N 1
ATOM 1361 C CA . THR A 1 186 ? -5.777 25.516 18.797 1 95.75 186 THR A CA 1
ATOM 1362 C C . THR A 1 186 ? -6.574 26.75 18.344 1 95.75 186 THR A C 1
ATOM 1364 O O . THR A 1 186 ? -7.789 26.812 18.562 1 95.75 186 THR A O 1
ATOM 1367 N N . ALA A 1 187 ? -5.898 27.688 17.734 1 96.5 187 ALA A N 1
ATOM 1368 C CA . ALA A 1 187 ? -6.578 28.891 17.25 1 96.5 187 ALA A CA 1
ATOM 1369 C C . ALA A 1 187 ? -7.574 28.531 16.141 1 96.5 187 ALA A C 1
ATOM 1371 O O . ALA A 1 187 ? -8.672 29.078 16.094 1 96.5 187 ALA A O 1
ATOM 1372 N N . LEU A 1 188 ? -7.184 27.656 15.258 1 97.94 188 LEU A N 1
ATOM 1373 C CA . LEU A 1 188 ? -8.062 27.219 14.18 1 97.94 188 LEU A CA 1
ATOM 1374 C C . LEU A 1 188 ? -9.344 26.609 14.742 1 97.94 188 LEU A C 1
ATOM 1376 O O . LEU A 1 188 ? -10.445 27 14.352 1 97.94 188 LEU A O 1
ATOM 1380 N N . ILE A 1 189 ? -9.211 25.703 15.672 1 98.56 189 ILE A N 1
ATOM 1381 C CA . ILE A 1 189 ? -10.359 25.016 16.266 1 98.56 189 ILE A CA 1
ATOM 1382 C C . ILE A 1 189 ? -11.188 26 17.078 1 98.56 189 ILE A C 1
ATOM 1384 O O . ILE A 1 189 ? -12.414 25.984 17.016 1 98.56 189 ILE A O 1
ATOM 1388 N N . ALA A 1 190 ? -10.508 26.859 17.844 1 98.5 190 ALA A N 1
ATOM 1389 C CA . ALA A 1 190 ? -11.211 27.859 18.656 1 98.5 190 ALA A CA 1
ATOM 1390 C C . ALA A 1 190 ? -12.094 28.75 17.797 1 98.5 190 ALA A C 1
ATOM 1392 O O . ALA A 1 190 ? -13.25 29.016 18.125 1 98.5 190 ALA A O 1
ATOM 1393 N N . GLY A 1 191 ? -11.531 29.234 16.734 1 98.62 191 GLY A N 1
ATOM 1394 C CA . GLY A 1 191 ? -12.297 30.078 15.828 1 98.62 191 GLY A CA 1
ATOM 1395 C C . GLY A 1 191 ? -13.516 29.391 15.242 1 98.62 191 GLY A C 1
ATOM 1396 O O . GLY A 1 191 ? -14.609 29.953 15.227 1 98.62 191 GLY A O 1
ATOM 1397 N N . LEU A 1 192 ? -13.312 28.172 14.711 1 98.81 192 LEU A N 1
ATOM 1398 C CA . LEU A 1 192 ? -14.422 27.391 14.164 1 98.81 192 LEU A CA 1
ATOM 1399 C C . LEU A 1 192 ? -15.477 27.109 15.234 1 98.81 192 LEU A C 1
ATOM 1401 O O . LEU A 1 192 ? -16.672 27.234 14.984 1 98.81 192 LEU A O 1
ATOM 1405 N N . LEU A 1 193 ? -14.992 26.672 16.406 1 98.69 193 LEU A N 1
ATOM 1406 C CA . LEU A 1 193 ? -15.883 26.359 17.516 1 98.69 193 LEU A CA 1
ATOM 1407 C C . LEU A 1 193 ? -16.719 27.578 17.906 1 98.69 193 LEU A C 1
ATOM 1409 O O . LEU A 1 193 ? -17.922 27.453 18.172 1 98.69 193 LEU A O 1
ATOM 1413 N N . LYS A 1 194 ? -16.125 28.75 17.984 1 98.62 194 LYS A N 1
ATOM 1414 C CA . LYS A 1 194 ? -16.844 29.984 18.281 1 98.62 194 LYS A CA 1
ATOM 1415 C C . LYS A 1 194 ? -18 30.219 17.312 1 98.62 194 LYS A C 1
ATOM 1417 O O . LYS A 1 194 ? -19.109 30.547 17.719 1 98.62 194 LYS A O 1
ATOM 1422 N N . GLY A 1 195 ? -17.688 30.062 16.016 1 98.56 195 GLY A N 1
ATOM 1423 C CA . GLY A 1 195 ? -18.734 30.172 15.016 1 98.56 195 GLY A CA 1
ATOM 1424 C C . GLY A 1 195 ? -19.875 29.203 15.234 1 98.56 195 GLY A C 1
ATOM 1425 O O . GLY A 1 195 ? -21.047 29.578 15.102 1 98.56 195 GLY A O 1
ATOM 1426 N N . LEU A 1 196 ? -19.578 27.984 15.547 1 98.56 196 LEU A N 1
ATOM 1427 C CA . LEU A 1 196 ? -20.578 26.953 15.773 1 98.56 196 LEU A CA 1
ATOM 1428 C C . LEU A 1 196 ? -21.422 27.266 17.016 1 98.56 196 LEU A C 1
ATOM 1430 O O . LEU A 1 196 ? -22.641 27.109 17 1 98.56 196 LEU A O 1
ATOM 1434 N N . LEU A 1 197 ? -20.766 27.656 18.109 1 98.38 197 LEU A N 1
ATOM 1435 C CA . LEU A 1 197 ? -21.453 28.031 19.328 1 98.38 197 LEU A CA 1
ATOM 1436 C C . LEU A 1 197 ? -22.375 29.219 19.109 1 98.38 197 LEU A C 1
ATOM 1438 O O . LEU A 1 197 ? -23.5 29.234 19.609 1 98.38 197 LEU A O 1
ATOM 1442 N N . ASP A 1 198 ? -21.891 30.203 18.359 1 98.19 198 ASP A N 1
ATOM 1443 C CA . ASP A 1 198 ? -22.703 31.359 18.016 1 98.19 198 ASP A CA 1
ATOM 1444 C C . ASP A 1 198 ? -23.938 30.938 17.219 1 98.19 198 ASP A C 1
ATOM 1446 O O . ASP A 1 198 ? -24.984 31.594 17.297 1 98.19 198 ASP A O 1
ATOM 1450 N N . ALA A 1 199 ? -23.797 29.875 16.469 1 97.94 199 ALA A N 1
ATOM 1451 C CA . ALA A 1 199 ? -24.906 29.359 15.68 1 97.94 199 ALA A CA 1
ATOM 1452 C C . ALA A 1 199 ? -25.781 28.438 16.516 1 97.94 199 ALA A C 1
ATOM 1454 O O . ALA A 1 199 ? -26.75 27.844 16 1 97.94 199 ALA A O 1
ATOM 1455 N N . GLY A 1 200 ? -25.453 28.203 17.781 1 97.25 200 GLY A N 1
ATOM 1456 C CA . GLY A 1 200 ? -26.281 27.438 18.703 1 97.25 200 GLY A CA 1
ATOM 1457 C C . GLY A 1 200 ? -25.953 25.953 18.703 1 97.25 200 GLY A C 1
ATOM 1458 O O . GLY A 1 200 ? -26.766 25.141 19.125 1 97.25 200 GLY A O 1
ATOM 1459 N N . VAL A 1 201 ? -24.844 25.562 18.188 1 98.31 201 VAL A N 1
ATOM 1460 C CA . VAL A 1 201 ? -24.453 24.156 18.109 1 98.31 201 VAL A CA 1
ATOM 1461 C C . VAL A 1 201 ? -23.281 23.891 19.047 1 98.31 201 VAL A C 1
ATOM 1463 O O . VAL A 1 201 ? -22.188 24.438 18.859 1 98.31 201 VAL A O 1
ATOM 1466 N N . ALA A 1 202 ? -23.453 23.062 20.047 1 98 202 ALA A N 1
ATOM 1467 C CA . ALA A 1 202 ? -22.391 22.625 20.938 1 98 202 ALA A CA 1
ATOM 1468 C C . ALA A 1 202 ? -22.078 21.141 20.719 1 98 202 ALA A C 1
ATOM 1470 O O . ALA A 1 202 ? -22.984 20.297 20.734 1 98 202 ALA A O 1
ATOM 1471 N N . PRO A 1 203 ? -20.828 20.828 20.578 1 98.5 203 PRO A N 1
ATOM 1472 C CA . PRO A 1 203 ? -20.469 19.422 20.391 1 98.5 203 PRO A CA 1
ATOM 1473 C C . PRO A 1 203 ? -20.75 18.562 21.625 1 98.5 203 PRO A C 1
ATOM 1475 O O . PRO A 1 203 ? -20.656 19.062 22.75 1 98.5 203 PRO A O 1
ATOM 1478 N N . HIS A 1 204 ? -21.109 17.344 21.375 1 98.31 204 HIS A N 1
ATOM 1479 C CA . HIS A 1 204 ? -21.172 16.328 22.422 1 98.31 204 HIS A CA 1
ATOM 1480 C C . HIS A 1 204 ? -19.875 15.531 22.516 1 98.31 204 HIS A C 1
ATOM 1482 O O . HIS A 1 204 ? -19.516 14.836 21.562 1 98.31 204 HIS A O 1
ATOM 1488 N N . THR A 1 205 ? -19.188 15.633 23.609 1 98.06 205 THR A N 1
ATOM 1489 C CA . THR A 1 205 ? -17.938 14.891 23.797 1 98.06 205 THR A CA 1
ATOM 1490 C C . THR A 1 205 ? -18.203 13.562 24.516 1 98.06 205 THR A C 1
ATOM 1492 O O . THR A 1 205 ? -19.328 13.312 24.969 1 98.06 205 THR A O 1
ATOM 1495 N N . ASN A 1 206 ? -17.172 12.695 24.516 1 97.94 206 ASN A N 1
ATOM 1496 C CA . ASN A 1 206 ? -17.312 11.344 25.047 1 97.94 206 ASN A CA 1
ATOM 1497 C C . ASN A 1 206 ? -18.5 10.625 24.422 1 97.94 206 ASN A C 1
ATOM 1499 O O . ASN A 1 206 ? -19.297 9.984 25.125 1 97.94 206 ASN A O 1
ATOM 1503 N N . ALA A 1 207 ? -18.656 10.852 23.188 1 98.44 207 ALA A N 1
ATOM 1504 C CA . ALA A 1 207 ? -19.797 10.344 22.406 1 98.44 207 ALA A CA 1
ATOM 1505 C C . ALA A 1 207 ? -19.328 9.672 21.125 1 98.44 207 ALA A C 1
ATOM 1507 O O . ALA A 1 207 ? -19.266 10.297 20.062 1 98.44 207 ALA A O 1
ATOM 1508 N N . ARG A 1 208 ? -19.078 8.414 21.234 1 98.25 208 ARG A N 1
ATOM 1509 C CA . ARG A 1 208 ? -18.531 7.645 20.109 1 98.25 208 ARG A CA 1
ATOM 1510 C C . ARG A 1 208 ? -19.641 7.086 19.234 1 98.25 208 ARG A C 1
ATOM 1512 O O . ARG A 1 208 ? -20.547 6.41 19.719 1 98.25 208 ARG A O 1
ATOM 1519 N N . ALA A 1 209 ? -19.594 7.457 17.922 1 98.62 209 ALA A N 1
ATOM 1520 C CA . ALA A 1 209 ? -20.438 6.754 16.953 1 98.62 209 ALA A CA 1
ATOM 1521 C C . ALA A 1 209 ? -19.891 5.359 16.656 1 98.62 209 ALA A C 1
ATOM 1523 O O . ALA A 1 209 ? -18.703 5.195 16.375 1 98.62 209 ALA A O 1
ATOM 1524 N N . ASP A 1 210 ? -20.781 4.344 16.688 1 96.75 210 ASP A N 1
ATOM 1525 C CA . ASP A 1 210 ? -20.219 3.012 16.469 1 96.75 210 ASP A CA 1
ATOM 1526 C C . ASP A 1 210 ? -21 2.24 15.422 1 96.75 210 ASP A C 1
ATOM 1528 O O . ASP A 1 210 ? -20.594 1.167 14.984 1 96.75 210 ASP A O 1
ATOM 1532 N N . GLN A 1 211 ? -22.156 2.863 15.008 1 98 211 GLN A N 1
ATOM 1533 C CA . GLN A 1 211 ? -22.922 2.154 13.984 1 98 211 GLN A CA 1
ATOM 1534 C C . GLN A 1 211 ? -23.812 3.115 13.195 1 98 211 GLN A C 1
ATOM 1536 O O . GLN A 1 211 ? -24.531 3.932 13.781 1 98 211 GLN A O 1
ATOM 1541 N N . LEU A 1 212 ? -23.703 3.051 11.875 1 98.56 212 LEU A N 1
ATOM 1542 C CA . LEU A 1 212 ? -24.672 3.734 11.023 1 98.56 212 LEU A CA 1
ATOM 1543 C C . LEU A 1 212 ? -25.984 2.951 10.961 1 98.56 212 LEU A C 1
ATOM 1545 O O . LEU A 1 212 ? -25.969 1.719 10.898 1 98.56 212 LEU A O 1
ATOM 1549 N N . ILE A 1 213 ? -27.062 3.619 10.992 1 98.19 213 ILE A N 1
ATOM 1550 C CA . ILE A 1 213 ? -28.375 3.004 10.852 1 98.19 213 ILE A CA 1
ATOM 1551 C C . ILE A 1 213 ? -28.906 3.238 9.445 1 98.19 213 ILE A C 1
ATOM 1553 O O . ILE A 1 213 ? -29.016 4.383 9 1 98.19 213 ILE A O 1
ATOM 1557 N N . ALA A 1 214 ? -29.156 2.164 8.789 1 96.56 214 ALA A N 1
ATOM 1558 C CA . ALA A 1 214 ? -29.625 2.229 7.406 1 96.56 214 ALA A CA 1
ATOM 1559 C C . ALA A 1 214 ? -31.047 1.687 7.289 1 96.56 214 ALA A C 1
ATOM 1561 O O . ALA A 1 214 ? -31.406 0.706 7.949 1 96.56 214 ALA A O 1
ATOM 1562 N N . GLU A 1 215 ? -31.875 2.355 6.559 1 94.81 215 GLU A N 1
ATOM 1563 C CA . GLU A 1 215 ? -33.219 1.922 6.16 1 94.81 215 GLU A CA 1
ATOM 1564 C C . GLU A 1 215 ? -33.375 1.975 4.645 1 94.81 215 GLU A C 1
ATOM 1566 O O . GLU A 1 215 ? -33.281 3.047 4.043 1 94.81 215 GLU A O 1
ATOM 1571 N N . GLY A 1 216 ? -33.719 0.809 4 1 90.06 216 GLY A N 1
ATOM 1572 C CA . GLY A 1 216 ? -33.875 0.755 2.557 1 90.06 216 GLY A CA 1
ATOM 1573 C C . GLY A 1 216 ? -32.656 1.206 1.8 1 90.06 216 GLY A C 1
ATOM 1574 O O . GLY A 1 216 ? -32.75 1.905 0.791 1 90.06 216 GLY A O 1
ATOM 1575 N N . GLY A 1 217 ? -31.453 1.021 2.363 1 91.56 217 GLY A N 1
ATOM 1576 C CA . GLY A 1 217 ? -30.203 1.358 1.693 1 91.56 217 GLY A CA 1
ATOM 1577 C C . GLY A 1 217 ? -29.781 2.795 1.927 1 91.56 217 GLY A C 1
ATOM 1578 O O . GLY A 1 217 ? -28.688 3.199 1.501 1 91.56 217 GLY A O 1
ATOM 1579 N N . GLU A 1 218 ? -30.625 3.484 2.621 1 97.19 218 GLU A N 1
ATOM 1580 C CA . GLU A 1 218 ? -30.312 4.875 2.953 1 97.19 218 GLU A CA 1
ATOM 1581 C C . GLU A 1 218 ? -29.875 5.012 4.406 1 97.19 218 GLU A C 1
ATOM 1583 O O . GLU A 1 218 ? -30.438 4.379 5.297 1 97.19 218 GLU A O 1
ATOM 1588 N N . ILE A 1 219 ? -28.828 5.773 4.578 1 98.62 219 ILE A N 1
ATOM 1589 C CA . ILE A 1 219 ? -28.422 6.055 5.949 1 98.62 219 ILE A CA 1
ATOM 1590 C C . ILE A 1 219 ? -29.359 7.086 6.57 1 98.62 219 ILE A C 1
ATOM 1592 O O . ILE A 1 219 ? -29.422 8.234 6.125 1 98.62 219 ILE A O 1
ATOM 1596 N N . THR A 1 220 ? -30 6.707 7.703 1 98.5 220 THR A N 1
ATOM 1597 C CA . THR A 1 220 ? -31.031 7.562 8.281 1 98.5 220 THR A CA 1
ATOM 1598 C C . THR A 1 220 ? -30.625 8.023 9.68 1 98.5 220 THR A C 1
ATOM 1600 O O . THR A 1 220 ? -31.312 8.859 10.281 1 98.5 220 THR A O 1
ATOM 1603 N N . GLY A 1 221 ? -29.578 7.477 10.164 1 98.62 221 GLY A N 1
ATOM 1604 C CA . GLY A 1 221 ? -29.141 7.883 11.484 1 98.62 221 GLY A CA 1
ATOM 1605 C C . GLY A 1 221 ? -27.891 7.148 11.953 1 98.62 221 GLY A C 1
ATOM 1606 O O . GLY A 1 221 ? -27.188 6.543 11.148 1 98.62 221 GLY A O 1
ATOM 1607 N N . VAL A 1 222 ? -27.578 7.309 13.234 1 98.75 222 VAL A N 1
ATOM 1608 C CA . VAL A 1 222 ? -26.359 6.746 13.812 1 98.75 222 VAL A CA 1
ATOM 1609 C C . VAL A 1 222 ? -26.609 6.375 15.266 1 98.75 222 VAL A C 1
ATOM 1611 O O . VAL A 1 222 ? -27.422 7 15.945 1 98.75 222 VAL A O 1
ATOM 1614 N N . ARG A 1 223 ? -25.984 5.355 15.641 1 98.56 223 ARG A N 1
ATOM 1615 C CA . ARG A 1 223 ? -25.953 4.992 17.047 1 98.56 223 ARG A CA 1
ATOM 1616 C C . ARG A 1 223 ? -24.734 5.605 17.75 1 98.56 223 ARG A C 1
ATOM 1618 O O . ARG A 1 223 ? -23.609 5.488 17.25 1 98.56 223 ARG A O 1
ATOM 1625 N N . ILE A 1 224 ? -24.953 6.281 18.844 1 98.62 224 ILE A N 1
ATOM 1626 C CA . ILE A 1 224 ? -23.906 6.934 19.625 1 98.62 224 ILE A CA 1
ATOM 1627 C C . ILE A 1 224 ? -23.766 6.23 20.969 1 98.62 224 ILE A C 1
ATOM 1629 O O . ILE A 1 224 ? -24.734 6.09 21.719 1 98.62 224 ILE A O 1
ATOM 1633 N N . ALA A 1 225 ? -22.578 5.738 21.219 1 97.81 225 ALA A N 1
ATOM 1634 C CA . ALA A 1 225 ? -22.25 5.156 22.516 1 97.81 225 ALA A CA 1
ATOM 1635 C C . ALA A 1 225 ? -21.844 6.234 23.516 1 97.81 225 ALA A C 1
ATOM 1637 O O . ALA A 1 225 ? -20.812 6.895 23.328 1 97.81 225 ALA A O 1
ATOM 1638 N N . LEU A 1 226 ? -22.609 6.41 24.516 1 95.44 226 LEU A N 1
ATOM 1639 C CA . LEU A 1 226 ? -22.281 7.289 25.625 1 95.44 226 LEU A CA 1
ATOM 1640 C C . LEU A 1 226 ? -21.812 6.48 26.828 1 95.44 226 LEU A C 1
ATOM 1642 O O . LEU A 1 226 ? -21.75 5.25 26.781 1 95.44 226 LEU A O 1
ATOM 1646 N N . THR A 1 227 ? -21.359 7.105 27.859 1 89.94 227 THR A N 1
ATOM 1647 C CA . THR A 1 227 ? -20.797 6.449 29.047 1 89.94 227 THR A CA 1
ATOM 1648 C C . THR A 1 227 ? -21.812 5.488 29.656 1 89.94 227 THR A C 1
ATOM 1650 O O . THR A 1 227 ? -21.469 4.352 30 1 89.94 227 THR A O 1
ATOM 1653 N N . GLU A 1 228 ? -23.062 5.867 29.781 1 90.75 228 GLU A N 1
ATOM 1654 C CA . GLU A 1 228 ? -24.016 5.047 30.531 1 90.75 228 GLU A CA 1
ATOM 1655 C C . GLU A 1 228 ? -25.172 4.598 29.656 1 90.75 228 GLU A C 1
ATOM 1657 O O . GLU A 1 228 ? -26.078 3.91 30.125 1 90.75 228 GLU A O 1
ATOM 1662 N N . ARG A 1 229 ? -25.109 4.988 28.391 1 93.44 229 ARG A N 1
ATOM 1663 C CA . ARG A 1 229 ? -26.234 4.621 27.547 1 93.44 229 ARG A CA 1
ATOM 1664 C C . ARG A 1 229 ? -25.875 4.75 26.062 1 93.44 229 ARG A C 1
ATOM 1666 O O . ARG A 1 229 ? -24.781 5.203 25.734 1 93.44 229 ARG A O 1
ATOM 1673 N N . THR A 1 230 ? -26.766 4.25 25.266 1 96.38 230 THR A N 1
ATOM 1674 C CA . THR A 1 230 ? -26.672 4.379 23.812 1 96.38 230 THR A CA 1
ATOM 1675 C C . THR A 1 230 ? -27.812 5.246 23.266 1 96.38 230 THR A C 1
ATOM 1677 O O . THR A 1 230 ? -28.953 5.148 23.734 1 96.38 230 THR A O 1
ATOM 1680 N N . LEU A 1 231 ? -27.453 6.102 22.328 1 97.25 231 LEU A N 1
ATOM 1681 C CA . LEU A 1 231 ? -28.438 6.961 21.688 1 97.25 231 LEU A CA 1
ATOM 1682 C C . LEU A 1 231 ? -28.594 6.594 20.219 1 97.25 231 LEU A C 1
ATOM 1684 O O . LEU A 1 231 ? -27.594 6.332 19.531 1 97.25 231 LEU A O 1
ATOM 1688 N N . ARG A 1 232 ? -29.812 6.469 19.812 1 98.25 232 ARG A N 1
ATOM 1689 C CA . ARG A 1 232 ? -30.109 6.438 18.391 1 98.25 232 ARG A CA 1
ATOM 1690 C C . ARG A 1 232 ? -30.547 7.812 17.891 1 98.25 232 ARG A C 1
ATOM 1692 O O . ARG A 1 232 ? -31.609 8.305 18.266 1 98.25 232 ARG A O 1
ATOM 1699 N N . VAL A 1 233 ? -29.719 8.406 17.047 1 98.75 233 VAL A N 1
ATOM 1700 C CA . VAL A 1 233 ? -29.969 9.75 16.547 1 98.75 233 VAL A CA 1
ATOM 1701 C C . VAL A 1 233 ? -30.359 9.695 15.07 1 98.75 233 VAL A C 1
ATOM 1703 O O . VAL A 1 233 ? -29.594 9.234 14.234 1 98.75 233 VAL A O 1
ATOM 1706 N N . ARG A 1 234 ? -31.531 10.164 14.773 1 98.62 234 ARG A N 1
ATOM 1707 C CA . ARG A 1 234 ? -31.969 10.266 13.383 1 98.62 234 ARG A CA 1
ATOM 1708 C C . ARG A 1 234 ? -31.359 11.484 12.703 1 98.62 234 ARG A C 1
ATOM 1710 O O . ARG A 1 234 ? -31.281 12.555 13.297 1 98.62 234 ARG A O 1
ATOM 1717 N N . ALA A 1 235 ? -30.828 11.352 11.539 1 98.69 235 ALA A N 1
ATOM 1718 C CA . ALA A 1 235 ? -30.344 12.414 10.664 1 98.69 235 ALA A CA 1
ATOM 1719 C C . ALA A 1 235 ? -31.188 12.523 9.398 1 98.69 235 ALA A C 1
ATOM 1721 O O . ALA A 1 235 ? -31 11.773 8.445 1 98.69 235 ALA A O 1
ATOM 1722 N N . ARG A 1 236 ? -32.031 13.508 9.32 1 98.31 236 ARG A N 1
ATOM 1723 C CA . ARG A 1 236 ? -33.031 13.617 8.258 1 98.31 236 ARG A CA 1
ATOM 1724 C C . ARG A 1 236 ? -32.344 13.852 6.906 1 98.31 236 ARG A C 1
ATOM 1726 O O . ARG A 1 236 ? -32.844 13.398 5.875 1 98.31 236 ARG A O 1
ATOM 1733 N N . HIS A 1 237 ? -31.219 14.602 6.953 1 98.38 237 HIS A N 1
ATOM 1734 C CA . HIS A 1 237 ? -30.562 14.969 5.703 1 98.38 237 HIS A CA 1
ATOM 1735 C C . HIS A 1 237 ? -29.266 14.188 5.508 1 98.38 237 HIS A C 1
ATOM 1737 O O . HIS A 1 237 ? -28.75 14.117 4.395 1 98.38 237 HIS A O 1
ATOM 1743 N N . GLY A 1 238 ? -28.75 13.617 6.562 1 98.25 238 GLY A N 1
ATOM 1744 C CA . GLY A 1 238 ? -27.594 12.766 6.359 1 98.25 238 GLY A CA 1
ATOM 1745 C C . GLY A 1 238 ? -26.609 12.797 7.52 1 98.25 238 GLY A C 1
ATOM 1746 O O . GLY A 1 238 ? -26.781 13.578 8.461 1 98.25 238 GLY A O 1
ATOM 1747 N N . VAL A 1 239 ? -25.688 11.867 7.512 1 98.94 239 VAL A N 1
ATOM 1748 C CA . VAL A 1 239 ? -24.578 11.727 8.453 1 98.94 239 VAL A CA 1
ATOM 1749 C C . VAL A 1 239 ? -23.25 12.047 7.762 1 98.94 239 VAL A C 1
ATOM 1751 O O . VAL A 1 239 ? -23 11.555 6.66 1 98.94 239 VAL A O 1
ATOM 1754 N N . ILE A 1 240 ? -22.406 12.914 8.32 1 99 240 ILE A N 1
ATOM 1755 C CA . ILE A 1 240 ? -21.094 13.25 7.781 1 99 240 ILE A CA 1
ATOM 1756 C C . ILE A 1 240 ? -20 12.602 8.641 1 99 240 ILE A C 1
ATOM 1758 O O . ILE A 1 240 ? -19.859 12.922 9.82 1 99 240 ILE A O 1
ATOM 1762 N N . LEU A 1 241 ? -19.25 11.711 8.031 1 98.94 241 LEU A N 1
ATOM 1763 C CA . LEU A 1 241 ? -18.094 11.109 8.68 1 98.94 241 LEU A CA 1
ATOM 1764 C C . LEU A 1 241 ? -16.906 12.062 8.641 1 98.94 241 LEU A C 1
ATOM 1766 O O . LEU A 1 241 ? -16.375 12.367 7.57 1 98.94 241 LEU A O 1
ATOM 1770 N N . ALA A 1 242 ? -16.469 12.578 9.68 1 98.88 242 ALA A N 1
ATOM 1771 C CA . ALA A 1 242 ? -15.266 13.383 9.875 1 98.88 242 ALA A CA 1
ATOM 1772 C C . ALA A 1 242 ? -14.461 12.883 11.078 1 98.88 242 ALA A C 1
ATOM 1774 O O . ALA A 1 242 ? -14.023 13.68 11.914 1 98.88 242 ALA A O 1
ATOM 1775 N N . THR A 1 243 ? -14.258 11.594 11.156 1 98.62 243 THR A N 1
ATOM 1776 C CA . THR A 1 243 ? -13.805 10.898 12.359 1 98.62 243 THR A CA 1
ATOM 1777 C C . THR A 1 243 ? -12.297 10.688 12.328 1 98.62 243 THR A C 1
ATOM 1779 O O . THR A 1 243 ? -11.742 9.992 13.18 1 98.62 243 THR A O 1
ATOM 1782 N N . GLY A 1 244 ? -11.586 11.266 11.336 1 98.19 244 GLY A N 1
ATOM 1783 C CA . GLY A 1 244 ? -10.156 11.039 11.219 1 98.19 244 GLY A CA 1
ATOM 1784 C C . GLY A 1 244 ? -9.812 9.711 10.562 1 98.19 244 GLY A C 1
ATOM 1785 O O . GLY A 1 244 ? -10.688 9.055 9.992 1 98.19 244 GLY A O 1
ATOM 1786 N N . GLY A 1 245 ? -8.555 9.398 10.523 1 98.19 245 GLY A N 1
ATOM 1787 C CA . GLY A 1 245 ? -8.07 8.203 9.859 1 98.19 245 GLY A CA 1
ATOM 1788 C C . GLY A 1 245 ? -8.031 6.988 10.758 1 98.19 245 GLY A C 1
ATOM 1789 O O . GLY A 1 245 ? -8.906 6.812 11.609 1 98.19 245 GLY A O 1
ATOM 1790 N N . PHE A 1 246 ? -7.102 6.047 10.438 1 98.62 246 PHE A N 1
ATOM 1791 C CA . PHE A 1 246 ? -7.066 4.781 11.164 1 98.62 246 PHE A CA 1
ATOM 1792 C C . PHE A 1 246 ? -5.656 4.477 11.648 1 98.62 246 PHE A C 1
ATOM 1794 O O . PHE A 1 246 ? -5.328 3.322 11.93 1 98.62 246 PHE A O 1
ATOM 1801 N N . GLU A 1 247 ? -4.809 5.484 11.82 1 97.81 247 GLU A N 1
ATOM 1802 C CA . GLU A 1 247 ? -3.387 5.312 12.086 1 97.81 247 GLU A CA 1
ATOM 1803 C C . GLU A 1 247 ? -3.156 4.703 13.469 1 97.81 247 GLU A C 1
ATOM 1805 O O . GLU A 1 247 ? -2.068 4.203 13.758 1 97.81 247 GLU A O 1
ATOM 1810 N N . TRP A 1 248 ? -4.18 4.723 14.32 1 97.75 248 TRP A N 1
ATOM 1811 C CA . TRP A 1 248 ? -4 4.156 15.656 1 97.75 248 TRP A CA 1
ATOM 1812 C C . TRP A 1 248 ? -4.559 2.738 15.719 1 97.75 248 TRP A C 1
ATOM 1814 O O . TRP A 1 248 ? -4.555 2.113 16.781 1 97.75 248 TRP A O 1
ATOM 1824 N N . ASP A 1 249 ? -5.066 2.176 14.648 1 97 249 ASP A N 1
ATOM 1825 C CA . ASP A 1 249 ? -5.52 0.79 14.586 1 97 249 ASP A CA 1
ATOM 1826 C C . ASP A 1 249 ? -4.496 -0.09 13.875 1 97 249 ASP A C 1
ATOM 1828 O O . ASP A 1 249 ? -4.395 -0.065 12.641 1 97 249 ASP A O 1
ATOM 1832 N N . PRO A 1 250 ? -3.77 -0.936 14.594 1 94.44 250 PRO A N 1
ATOM 1833 C CA . PRO A 1 250 ? -2.693 -1.71 13.969 1 94.44 250 PRO A CA 1
ATOM 1834 C C . PRO A 1 250 ? -3.213 -2.719 12.945 1 94.44 250 PRO A C 1
ATOM 1836 O O . PRO A 1 250 ? -2.512 -3.043 11.984 1 94.44 250 PRO A O 1
ATOM 1839 N N . VAL A 1 251 ? -4.449 -3.211 13.086 1 94.5 251 VAL A N 1
ATOM 1840 C CA . VAL A 1 251 ? -5.016 -4.188 12.164 1 94.5 251 VAL A CA 1
ATOM 1841 C C . VAL A 1 251 ? -5.297 -3.527 10.812 1 94.5 251 VAL A C 1
ATOM 1843 O O . VAL A 1 251 ? -4.93 -4.059 9.766 1 94.5 251 VAL A O 1
ATOM 1846 N N . LEU A 1 252 ? -5.918 -2.334 10.867 1 97.25 252 LEU A N 1
ATOM 1847 C CA . LEU A 1 252 ? -6.18 -1.598 9.641 1 97.25 252 LEU A CA 1
ATOM 1848 C C . LEU A 1 252 ? -4.879 -1.138 8.992 1 97.25 252 LEU A C 1
ATOM 1850 O O . LEU A 1 252 ? -4.734 -1.2 7.766 1 97.25 252 LEU A O 1
ATOM 1854 N N . ALA A 1 253 ? -3.928 -0.679 9.844 1 96.75 253 ALA A N 1
ATOM 1855 C CA . ALA A 1 253 ? -2.637 -0.259 9.305 1 96.75 253 ALA A CA 1
ATOM 1856 C C . ALA A 1 253 ? -1.956 -1.402 8.562 1 96.75 253 ALA A C 1
ATOM 1858 O O . ALA A 1 253 ? -1.463 -1.217 7.445 1 96.75 253 ALA A O 1
ATOM 1859 N N . GLN A 1 254 ? -1.957 -2.561 9.086 1 94.5 254 GLN A N 1
ATOM 1860 C CA . GLN A 1 254 ? -1.322 -3.723 8.477 1 94.5 254 GLN A CA 1
ATOM 1861 C C . GLN A 1 254 ? -2.055 -4.145 7.203 1 94.5 254 GLN A C 1
ATOM 1863 O O . GLN A 1 254 ? -1.426 -4.535 6.219 1 94.5 254 GLN A O 1
ATOM 1868 N N . ALA A 1 255 ? -3.35 -4.043 7.184 1 96.19 255 ALA A N 1
ATOM 1869 C CA . ALA A 1 255 ? -4.164 -4.496 6.055 1 96.19 255 ALA A CA 1
ATOM 1870 C C . ALA A 1 255 ? -3.959 -3.602 4.836 1 96.19 255 ALA A C 1
ATOM 1872 O O . ALA A 1 255 ? -4.039 -4.066 3.697 1 96.19 255 ALA A O 1
ATOM 1873 N N . PHE A 1 256 ? -3.631 -2.314 5.102 1 97.56 256 PHE A N 1
ATOM 1874 C CA . PHE A 1 256 ? -3.834 -1.406 3.979 1 97.56 256 PHE A CA 1
ATOM 1875 C C . PHE A 1 256 ? -2.553 -0.649 3.656 1 97.56 256 PHE A C 1
ATOM 1877 O O . PHE A 1 256 ? -2.24 -0.417 2.486 1 97.56 256 PHE A O 1
ATOM 1884 N N . LEU A 1 257 ? -1.751 -0.245 4.613 1 97.19 257 LEU A N 1
ATOM 1885 C CA . LEU A 1 257 ? -0.682 0.717 4.367 1 97.19 257 LEU A CA 1
ATOM 1886 C C . LEU A 1 257 ? 0.461 0.074 3.59 1 97.19 257 LEU A C 1
ATOM 1888 O O . LEU A 1 257 ? 0.766 -1.104 3.787 1 97.19 257 LEU A O 1
ATOM 1892 N N . ARG A 1 258 ? 1.128 0.865 2.793 1 93.69 258 ARG A N 1
ATOM 1893 C CA . ARG A 1 258 ? 2.102 0.368 1.826 1 93.69 258 ARG A CA 1
ATOM 1894 C C . ARG A 1 258 ? 3.393 -0.056 2.518 1 93.69 258 ARG A C 1
ATOM 1896 O O . ARG A 1 258 ? 4.199 -0.792 1.943 1 93.69 258 ARG A O 1
ATOM 1903 N N . GLY A 1 259 ? 3.66 0.422 3.688 1 93.25 259 GLY A N 1
ATOM 1904 C CA . GLY A 1 259 ? 4.895 0.125 4.398 1 93.25 259 GLY A CA 1
ATOM 1905 C C . GLY A 1 259 ? 4.738 0.17 5.906 1 93.25 259 GLY A C 1
ATOM 1906 O O . GLY A 1 259 ? 3.639 0.389 6.418 1 93.25 259 GLY A O 1
ATOM 1907 N N . PRO A 1 260 ? 5.883 0.001 6.578 1 94.31 260 PRO A N 1
ATOM 1908 C CA . PRO A 1 260 ? 5.824 0.041 8.039 1 94.31 260 PRO A CA 1
ATOM 1909 C C . PRO A 1 260 ? 5.352 1.392 8.578 1 94.31 260 PRO A C 1
ATOM 1911 O O . PRO A 1 260 ? 5.648 2.432 7.98 1 94.31 260 PRO A O 1
ATOM 1914 N N . MET A 1 261 ? 4.629 1.34 9.602 1 95.69 261 MET A N 1
ATOM 1915 C CA . MET A 1 261 ? 4.152 2.48 10.375 1 95.69 261 MET A CA 1
ATOM 1916 C C . MET A 1 261 ? 4.316 2.225 11.867 1 95.69 261 MET A C 1
ATOM 1918 O O . MET A 1 261 ? 3.52 1.5 12.469 1 95.69 261 MET A O 1
ATOM 1922 N N . HIS A 1 262 ? 5.32 2.875 12.438 1 96.12 262 HIS A N 1
ATOM 1923 C CA . HIS A 1 262 ? 5.738 2.477 13.773 1 96.12 262 HIS A CA 1
ATOM 1924 C C . HIS A 1 262 ? 5.023 3.303 14.844 1 96.12 262 HIS A C 1
ATOM 1926 O O . HIS A 1 262 ? 5.031 2.941 16.016 1 96.12 262 HIS A O 1
ATOM 1932 N N . GLY A 1 263 ? 4.445 4.398 14.438 1 95.75 263 GLY A N 1
ATOM 1933 C CA . GLY A 1 263 ? 3.771 5.23 15.422 1 95.75 263 GLY A CA 1
ATOM 1934 C C . GLY A 1 263 ? 3.072 6.43 14.805 1 95.75 263 GLY A C 1
ATOM 1935 O O . GLY A 1 263 ? 3.49 6.93 13.766 1 95.75 263 GLY A O 1
ATOM 1936 N N . ALA A 1 264 ? 2.033 6.895 15.469 1 95.5 264 ALA A N 1
ATOM 1937 C CA . ALA A 1 264 ? 1.298 8.094 15.07 1 95.5 264 ALA A CA 1
ATOM 1938 C C . ALA A 1 264 ? 1.689 9.289 15.938 1 95.5 264 ALA A C 1
ATOM 1940 O O . ALA A 1 264 ? 1.947 9.141 17.125 1 95.5 264 ALA A O 1
ATOM 1941 N N . VAL A 1 265 ? 1.736 10.43 15.273 1 94.31 265 VAL A N 1
ATOM 1942 C CA . VAL A 1 265 ? 2.039 11.633 16.047 1 94.31 265 VAL A CA 1
ATOM 1943 C C . VAL A 1 265 ? 0.74 12.312 16.469 1 94.31 265 VAL A C 1
ATOM 1945 O O . VAL A 1 265 ? 0.758 13.25 17.266 1 94.31 265 VAL A O 1
ATOM 1948 N N . SER A 1 266 ? -0.394 11.867 15.992 1 95.19 266 SER A N 1
ATOM 1949 C CA . SER A 1 266 ? -1.712 12.406 16.312 1 95.19 266 SER A CA 1
ATOM 1950 C C . SER A 1 266 ? -2.203 11.898 17.672 1 95.19 266 SER A C 1
ATOM 1952 O O . SER A 1 266 ? -1.613 10.977 18.25 1 95.19 266 SER A O 1
ATOM 1954 N N . PRO A 1 267 ? -3.26 12.547 18.266 1 94.12 267 PRO A N 1
ATOM 1955 C CA . PRO A 1 267 ? -3.887 11.961 19.453 1 94.12 267 PRO A CA 1
ATOM 1956 C C . PRO A 1 267 ? -4.465 10.57 19.188 1 94.12 267 PRO A C 1
ATOM 1958 O O . PRO A 1 267 ? -4.805 10.242 18.047 1 94.12 267 PRO A O 1
ATOM 1961 N N . PRO A 1 268 ? -4.562 9.734 20.203 1 95.06 268 PRO A N 1
ATOM 1962 C CA . PRO A 1 268 ? -4.859 8.32 20 1 95.06 268 PRO A CA 1
ATOM 1963 C C . PRO A 1 268 ? -6.352 8.047 19.828 1 95.06 268 PRO A C 1
ATOM 1965 O O . PRO A 1 268 ? -6.883 7.086 20.391 1 95.06 268 PRO A O 1
ATOM 1968 N N . ASN A 1 269 ? -7.039 8.852 19.031 1 95.56 269 ASN A N 1
ATOM 1969 C CA . ASN A 1 269 ? -8.477 8.68 18.859 1 95.56 269 ASN A CA 1
ATOM 1970 C C . ASN A 1 269 ? -8.828 8.367 17.406 1 95.56 269 ASN A C 1
ATOM 1972 O O . ASN A 1 269 ? -9.984 8.102 17.078 1 95.56 269 ASN A O 1
ATOM 1976 N N . ASN A 1 270 ? -7.859 8.445 16.516 1 97.44 270 ASN A N 1
ATOM 1977 C CA . ASN A 1 270 ? -8.086 8.117 15.109 1 97.44 270 ASN A CA 1
ATOM 1978 C C . ASN A 1 270 ? -7.953 6.621 14.852 1 97.44 270 ASN A C 1
ATOM 1980 O O . ASN A 1 270 ? -6.98 6.176 14.242 1 97.44 270 ASN A O 1
ATOM 1984 N N . THR A 1 271 ? -9 5.859 15.211 1 97.75 271 THR A N 1
ATOM 1985 C CA . THR A 1 271 ? -8.906 4.402 15.266 1 97.75 271 THR A CA 1
ATOM 1986 C C . THR A 1 271 ? -9.688 3.77 14.117 1 97.75 271 THR A C 1
ATOM 1988 O O . THR A 1 271 ? -9.992 2.574 14.148 1 97.75 271 THR A O 1
ATOM 1991 N N . GLY A 1 272 ? -10.109 4.539 13.133 1 98.31 272 GLY A N 1
ATOM 1992 C CA . GLY A 1 272 ? -10.719 3.986 11.93 1 98.31 272 GLY A CA 1
ATOM 1993 C C . GLY A 1 272 ? -12.203 3.738 12.078 1 98.31 272 GLY A C 1
ATOM 1994 O O . GLY A 1 272 ? -12.797 2.99 11.297 1 98.31 272 GLY A O 1
ATOM 1995 N N . ASP A 1 273 ? -12.906 4.43 13.023 1 98.38 273 ASP A N 1
ATOM 1996 C CA . ASP A 1 273 ? -14.328 4.215 13.281 1 98.38 273 ASP A CA 1
ATOM 1997 C C . ASP A 1 273 ? -15.164 4.527 12.047 1 98.38 273 ASP A C 1
ATOM 1999 O O . ASP A 1 273 ? -16.016 3.73 11.648 1 98.38 273 ASP A O 1
ATOM 2003 N N . GLY A 1 274 ? -14.922 5.707 11.477 1 98.69 274 GLY A N 1
ATOM 2004 C CA . GLY A 1 274 ? -15.656 6.086 10.281 1 98.69 274 GLY A CA 1
ATOM 2005 C C . GLY A 1 274 ? -15.438 5.133 9.125 1 98.69 274 GLY A C 1
ATOM 2006 O O . GLY A 1 274 ? -16.375 4.828 8.375 1 98.69 274 GLY A O 1
ATOM 2007 N N . LEU A 1 275 ? -14.203 4.688 8.969 1 98.75 275 LEU A N 1
ATOM 2008 C CA . LEU A 1 275 ? -13.867 3.736 7.914 1 98.75 275 LEU A CA 1
ATOM 2009 C C . LEU A 1 275 ? -14.664 2.445 8.07 1 98.75 275 LEU A C 1
ATOM 2011 O O . LEU A 1 275 ? -15.305 1.985 7.125 1 98.75 275 LEU A O 1
ATOM 2015 N N . ARG A 1 276 ? -14.656 1.878 9.266 1 98.5 276 ARG A N 1
ATOM 2016 C CA . ARG A 1 276 ? -15.367 0.629 9.516 1 98.5 276 ARG A CA 1
ATOM 2017 C C . ARG A 1 276 ? -16.875 0.798 9.297 1 98.5 276 ARG A C 1
ATOM 2019 O O . ARG A 1 276 ? -17.516 -0.078 8.727 1 98.5 276 ARG A O 1
ATOM 2026 N N . MET A 1 277 ? -17.438 1.892 9.742 1 98.69 277 MET A N 1
ATOM 2027 C CA . MET A 1 277 ? -18.859 2.15 9.555 1 98.69 277 MET A CA 1
ATOM 2028 C C . MET A 1 277 ? -19.203 2.234 8.07 1 98.69 277 MET A C 1
ATOM 2030 O O . MET A 1 277 ? -20.219 1.683 7.633 1 98.69 277 MET A O 1
ATOM 2034 N N . ALA A 1 278 ? -18.344 2.924 7.297 1 98.81 278 ALA A N 1
ATOM 2035 C CA . ALA A 1 278 ? -18.578 3.039 5.863 1 98.81 278 ALA A CA 1
ATOM 2036 C C . ALA A 1 278 ? -18.453 1.684 5.172 1 98.81 278 ALA A C 1
ATOM 2038 O O . ALA A 1 278 ? -19.266 1.327 4.328 1 98.81 278 ALA A O 1
ATOM 2039 N N . MET A 1 279 ? -17.438 0.91 5.52 1 98.75 279 MET A N 1
ATOM 2040 C CA . MET A 1 279 ? -17.219 -0.415 4.945 1 98.75 279 MET A CA 1
ATOM 2041 C C . MET A 1 279 ? -18.406 -1.333 5.234 1 98.75 279 MET A C 1
ATOM 2043 O O . MET A 1 279 ? -18.812 -2.119 4.375 1 98.75 279 MET A O 1
ATOM 2047 N N . ALA A 1 280 ? -18.953 -1.214 6.426 1 98.19 280 ALA A N 1
ATOM 2048 C CA . ALA A 1 280 ? -20.109 -2.035 6.805 1 98.19 280 ALA A CA 1
ATOM 2049 C C . ALA A 1 280 ? -21.281 -1.79 5.871 1 98.19 280 ALA A C 1
ATOM 2051 O O . ALA A 1 280 ? -22.172 -2.635 5.754 1 98.19 280 ALA A O 1
ATOM 2052 N N . GLN A 1 281 ? -21.266 -0.63 5.211 1 97.75 281 GLN A N 1
ATOM 2053 C CA . GLN A 1 281 ? -22.359 -0.266 4.32 1 97.75 281 GLN A CA 1
ATOM 2054 C C . GLN A 1 281 ? -21.984 -0.499 2.859 1 97.75 281 GLN A C 1
ATOM 2056 O O . GLN A 1 281 ? -22.703 -0.07 1.95 1 97.75 281 GLN A O 1
ATOM 2061 N N . GLY A 1 282 ? -20.844 -1.146 2.596 1 97.94 282 GLY A N 1
ATOM 2062 C CA . GLY A 1 282 ? -20.438 -1.492 1.242 1 97.94 282 GLY A CA 1
ATOM 2063 C C . GLY A 1 282 ? -19.75 -0.351 0.511 1 97.94 282 GLY A C 1
ATOM 2064 O O . GLY A 1 282 ? -19.797 -0.282 -0.719 1 97.94 282 GLY A O 1
ATOM 2065 N N . ALA A 1 283 ? -19.094 0.524 1.229 1 98.69 283 ALA A N 1
ATOM 2066 C CA . ALA A 1 283 ? -18.438 1.68 0.626 1 98.69 283 ALA A CA 1
ATOM 2067 C C . ALA A 1 283 ? -17.25 1.248 -0.241 1 98.69 283 ALA A C 1
ATOM 2069 O O . ALA A 1 283 ? -16.531 0.321 0.114 1 98.69 283 ALA A O 1
ATOM 2070 N N . ASP A 1 284 ? -17.094 1.941 -1.409 1 98.31 284 ASP A N 1
ATOM 2071 C CA . ASP A 1 284 ? -15.844 1.886 -2.162 1 98.31 284 ASP A CA 1
ATOM 2072 C C . ASP A 1 284 ? -14.727 2.631 -1.433 1 98.31 284 ASP A C 1
ATOM 2074 O O . ASP A 1 284 ? -15 3.477 -0.577 1 98.31 284 ASP A O 1
ATOM 2078 N N . LEU A 1 285 ? -13.508 2.227 -1.648 1 98.5 285 LEU A N 1
ATOM 2079 C CA . LEU A 1 285 ? -12.375 2.797 -0.931 1 98.5 285 LEU A CA 1
ATOM 2080 C C . LEU A 1 285 ? -11.359 3.379 -1.903 1 98.5 285 LEU A C 1
ATOM 2082 O O . LEU A 1 285 ? -11.297 2.975 -3.066 1 98.5 285 LEU A O 1
ATOM 2086 N N . ALA A 1 286 ? -10.586 4.328 -1.483 1 97.12 286 ALA A N 1
ATOM 2087 C CA . ALA A 1 286 ? -9.539 4.961 -2.283 1 97.12 286 ALA A CA 1
ATOM 2088 C C . ALA A 1 286 ? -8.328 5.32 -1.424 1 97.12 286 ALA A C 1
ATOM 2090 O O . ALA A 1 286 ? -8.469 5.594 -0.23 1 97.12 286 ALA A O 1
ATOM 2091 N N . ASN A 1 287 ? -7.156 5.23 -2.02 1 96.44 287 ASN A N 1
ATOM 2092 C CA . ASN A 1 287 ? -5.891 5.711 -1.477 1 96.44 287 ASN A CA 1
ATOM 2093 C C . ASN A 1 287 ? -5.535 5.004 -0.172 1 96.44 287 ASN A C 1
ATOM 2095 O O . ASN A 1 287 ? -4.922 5.602 0.714 1 96.44 287 ASN A O 1
ATOM 2099 N N . MET A 1 288 ? -5.895 3.75 -0.072 1 98 288 MET A N 1
ATOM 2100 C CA . MET A 1 288 ? -5.816 3.031 1.196 1 98 288 MET A CA 1
ATOM 2101 C C . MET A 1 288 ? -4.363 2.762 1.58 1 98 288 MET A C 1
ATOM 2103 O O . MET A 1 288 ? -4.051 2.607 2.762 1 98 288 MET A O 1
ATOM 2107 N N . GLY A 1 289 ? -3.492 2.783 0.658 1 96.62 289 GLY A N 1
ATOM 2108 C CA . GLY A 1 289 ? -2.098 2.477 0.927 1 96.62 289 GLY A CA 1
ATOM 2109 C C . GLY A 1 289 ? -1.29 3.691 1.344 1 96.62 289 GLY A C 1
ATOM 2110 O O . GLY A 1 289 ? -0.082 3.592 1.573 1 96.62 289 GLY A O 1
ATOM 2111 N N . GLU A 1 290 ? -1.91 4.84 1.548 1 96.19 290 GLU A N 1
ATOM 2112 C CA . GLU A 1 290 ? -1.178 6.094 1.715 1 96.19 290 GLU A CA 1
ATOM 2113 C C . GLU A 1 290 ? -1.459 6.719 3.078 1 96.19 290 GLU A C 1
ATOM 2115 O O . GLU A 1 290 ? -2.484 6.43 3.701 1 96.19 290 GLU A O 1
ATOM 2120 N N . ALA A 1 291 ? -0.536 7.5 3.547 1 97.12 291 ALA A N 1
ATOM 2121 C CA . ALA A 1 291 ? -0.605 8.297 4.77 1 97.12 291 ALA A CA 1
ATOM 2122 C C . ALA A 1 291 ? 0.18 9.594 4.625 1 97.12 291 ALA A C 1
ATOM 2124 O O . ALA A 1 291 ? 0.884 9.797 3.631 1 97.12 291 ALA A O 1
ATOM 2125 N N . TRP A 1 292 ? -0.075 10.547 5.434 1 96.62 292 TRP A N 1
ATOM 2126 C CA . TRP A 1 292 ? 0.854 11.656 5.613 1 96.62 292 TRP A CA 1
ATOM 2127 C C . TRP A 1 292 ? 2.027 11.25 6.496 1 96.62 292 TRP A C 1
ATOM 2129 O O . TRP A 1 292 ? 2.006 11.469 7.711 1 96.62 292 TRP A O 1
ATOM 2139 N N . TRP A 1 293 ? 3.041 10.688 5.828 1 96.75 293 TRP A N 1
ATOM 2140 C CA . TRP A 1 293 ? 4.172 10.039 6.48 1 96.75 293 TRP A CA 1
ATOM 2141 C C . TRP A 1 293 ? 5.109 11.062 7.105 1 96.75 293 TRP A C 1
ATOM 2143 O O . TRP A 1 293 ? 5.184 12.203 6.645 1 96.75 293 TRP A O 1
ATOM 2153 N N . VAL A 1 294 ? 5.754 10.633 8.188 1 96.25 294 VAL A N 1
ATOM 2154 C CA . VAL A 1 294 ? 6.719 11.508 8.852 1 96.25 294 VAL A CA 1
ATOM 2155 C C . VAL A 1 294 ? 7.742 10.664 9.609 1 96.25 294 VAL A C 1
ATOM 2157 O O . VAL A 1 294 ? 7.391 9.648 10.219 1 96.25 294 VAL A O 1
ATOM 2160 N N . PRO A 1 295 ? 9.07 10.984 9.5 1 96.19 295 PRO A N 1
ATOM 2161 C CA . PRO A 1 295 ? 10.008 10.359 10.438 1 96.19 295 PRO A CA 1
ATOM 2162 C C . PRO A 1 295 ? 9.688 10.68 11.898 1 96.19 295 PRO A C 1
ATOM 2164 O O . PRO A 1 295 ? 9.344 11.82 12.219 1 96.19 295 PRO A O 1
ATOM 2167 N N . ILE A 1 296 ? 9.805 9.648 12.742 1 95.88 296 ILE A N 1
ATOM 2168 C CA . ILE A 1 296 ? 9.414 9.859 14.133 1 95.88 296 ILE A CA 1
ATOM 2169 C C . ILE A 1 296 ? 10.492 9.297 15.062 1 95.88 296 ILE A C 1
ATOM 2171 O O . ILE A 1 296 ? 11.258 8.422 14.664 1 95.88 296 ILE A O 1
ATOM 2175 N N . VAL A 1 297 ? 10.578 9.867 16.203 1 95.25 297 VAL A N 1
ATOM 2176 C CA . VAL A 1 297 ? 11.352 9.375 17.344 1 95.25 297 VAL A CA 1
ATOM 2177 C C . VAL A 1 297 ? 10.414 9.055 18.5 1 95.25 297 VAL A C 1
ATOM 2179 O O . VAL A 1 297 ? 9.461 9.797 18.766 1 95.25 297 VAL A O 1
ATOM 2182 N N . GLN A 1 298 ? 10.641 7.945 19.125 1 94.44 298 GLN A N 1
ATOM 2183 C CA . GLN A 1 298 ? 9.93 7.594 20.344 1 94.44 298 GLN A CA 1
ATOM 2184 C C . GLN A 1 298 ? 10.859 7.66 21.547 1 94.44 298 GLN A C 1
ATOM 2186 O O . GLN A 1 298 ? 11.789 6.859 21.672 1 94.44 298 GLN A O 1
ATOM 2191 N N . ILE A 1 299 ? 10.602 8.617 22.344 1 92.62 299 ILE A N 1
ATOM 2192 C CA . ILE A 1 299 ? 11.391 8.781 23.562 1 92.62 299 ILE A CA 1
ATOM 2193 C C . ILE A 1 299 ? 11.039 7.684 24.562 1 92.62 299 ILE A C 1
ATOM 2195 O O . ILE A 1 299 ? 9.867 7.469 24.859 1 92.62 299 ILE A O 1
ATOM 2199 N N . PRO A 1 300 ? 12.047 6.957 25.047 1 93.44 300 PRO A N 1
ATOM 2200 C CA . PRO A 1 300 ? 11.766 5.887 26 1 93.44 300 PRO A CA 1
ATOM 2201 C C . PRO A 1 300 ? 10.938 6.363 27.188 1 93.44 300 PRO A C 1
ATOM 2203 O O . PRO A 1 300 ? 11.281 7.367 27.828 1 93.44 300 PRO A O 1
ATOM 2206 N N . GLY A 1 301 ? 9.828 5.699 27.422 1 91.19 301 GLY A N 1
ATOM 2207 C CA . GLY A 1 301 ? 8.992 5.984 28.578 1 91.19 301 GLY A CA 1
ATOM 2208 C C . GLY A 1 301 ? 7.945 7.047 28.312 1 91.19 301 GLY A C 1
ATOM 2209 O O . GLY A 1 301 ? 7.051 7.27 29.141 1 91.19 301 GLY A O 1
ATOM 2210 N N . ASP A 1 302 ? 8.031 7.73 27.219 1 90.31 302 ASP A N 1
ATOM 2211 C CA . ASP A 1 302 ? 7.055 8.75 26.859 1 90.31 302 ASP A CA 1
ATOM 2212 C C . ASP A 1 302 ? 5.805 8.125 26.25 1 90.31 302 ASP A C 1
ATOM 2214 O O . ASP A 1 302 ? 5.879 7.457 25.219 1 90.31 302 ASP A O 1
ATOM 2218 N N . THR A 1 303 ? 4.664 8.273 26.922 1 91.44 303 THR A N 1
ATOM 2219 C CA . THR A 1 303 ? 3.445 7.609 26.484 1 91.44 303 THR A CA 1
ATOM 2220 C C . THR A 1 303 ? 2.281 8.594 26.406 1 91.44 303 THR A C 1
ATOM 2222 O O . THR A 1 303 ? 2.332 9.664 27.031 1 91.44 303 THR A O 1
ATOM 2225 N N . ILE A 1 304 ? 1.366 8.406 25.641 1 88.19 304 ILE A N 1
ATOM 2226 C CA . ILE A 1 304 ? 0.053 9.039 25.594 1 88.19 304 ILE A CA 1
ATOM 2227 C C . ILE A 1 304 ? -1.036 7.984 25.766 1 88.19 304 ILE A C 1
ATOM 2229 O O . ILE A 1 304 ? -1.199 7.098 24.922 1 88.19 304 ILE A O 1
ATOM 2233 N N . GLU A 1 305 ? -1.762 8.094 26.875 1 86.31 305 GLU A N 1
ATOM 2234 C CA . GLU A 1 305 ? -2.809 7.141 27.234 1 86.31 305 GLU A CA 1
ATOM 2235 C C . GLU A 1 305 ? -2.279 5.711 27.219 1 86.31 305 GLU A C 1
ATOM 2237 O O . GLU A 1 305 ? -2.914 4.816 26.656 1 86.31 305 GLU A O 1
ATOM 2242 N N . GLY A 1 306 ? -1.095 5.484 27.656 1 87.38 306 GLY A N 1
ATOM 2243 C CA . GLY A 1 306 ? -0.522 4.164 27.859 1 87.38 306 GLY A CA 1
ATOM 2244 C C . GLY A 1 306 ? 0.168 3.621 26.625 1 87.38 306 GLY A C 1
ATOM 2245 O O . GLY A 1 306 ? 0.727 2.523 26.641 1 87.38 306 GLY A O 1
ATOM 2246 N N . ARG A 1 307 ? 0.193 4.363 25.547 1 87.25 307 ARG A N 1
ATOM 2247 C CA . ARG A 1 307 ? 0.863 3.953 24.312 1 87.25 307 ARG A CA 1
ATOM 2248 C C . ARG A 1 307 ? 2.072 4.836 24.031 1 87.25 307 ARG A C 1
ATOM 2250 O O . ARG A 1 307 ? 2.072 6.023 24.359 1 87.25 307 ARG A O 1
ATOM 2257 N N . PRO A 1 308 ? 3.07 4.199 23.422 1 90.56 308 PRO A N 1
ATOM 2258 C CA . PRO A 1 308 ? 4.227 5.039 23.109 1 90.56 308 PRO A CA 1
ATOM 2259 C C . PRO A 1 308 ? 3.854 6.258 22.25 1 90.56 308 PRO A C 1
ATOM 2261 O O . PRO A 1 308 ? 3.152 6.121 21.25 1 90.56 308 PRO A O 1
ATOM 2264 N N . ARG A 1 309 ? 4.34 7.297 22.734 1 90.5 309 ARG A N 1
ATOM 2265 C CA . ARG A 1 309 ? 4.148 8.539 22 1 90.5 309 ARG A CA 1
ATOM 2266 C C . ARG A 1 309 ? 5.258 8.742 20.969 1 90.5 309 ARG A C 1
ATOM 2268 O O . ARG A 1 309 ? 6.426 8.469 21.25 1 90.5 309 ARG A O 1
ATOM 2275 N N . SER A 1 310 ? 4.852 9.219 19.781 1 93.62 310 SER A N 1
ATOM 2276 C CA . SER A 1 310 ? 5.82 9.523 18.734 1 93.62 310 SER A CA 1
ATOM 2277 C C . SER A 1 310 ? 5.98 11.031 18.562 1 93.62 310 SER A C 1
ATOM 2279 O O . SER A 1 310 ? 5.023 11.789 18.719 1 93.62 310 SER A O 1
ATOM 2281 N N . ARG A 1 311 ? 7.164 11.414 18.25 1 91.5 311 ARG A N 1
ATOM 2282 C CA . ARG A 1 311 ? 7.48 12.812 17.953 1 91.5 311 ARG A CA 1
ATOM 2283 C C . ARG A 1 311 ? 8.008 12.961 16.531 1 91.5 311 ARG A C 1
ATOM 2285 O O . ARG A 1 311 ? 8.875 12.195 16.094 1 91.5 311 ARG A O 1
ATOM 2292 N N . SER A 1 312 ? 7.375 13.883 15.852 1 91.75 312 SER A N 1
ATOM 2293 C CA . SER A 1 312 ? 7.949 14.211 14.547 1 91.75 312 SER A CA 1
ATOM 2294 C C . SER A 1 312 ? 9.258 14.984 14.695 1 91.75 312 SER A C 1
ATOM 2296 O O . SER A 1 312 ? 9.375 15.836 15.57 1 91.75 312 SER A O 1
ATOM 2298 N N . VAL A 1 313 ? 10.195 14.688 13.898 1 90.69 313 VAL A N 1
ATOM 2299 C CA . VAL A 1 313 ? 11.469 15.398 13.938 1 90.69 313 VAL A CA 1
ATOM 2300 C C . VAL A 1 313 ? 11.641 16.219 12.664 1 90.69 313 VAL A C 1
ATOM 2302 O O . VAL A 1 313 ? 11.445 15.719 11.562 1 90.69 313 VAL A O 1
ATOM 2305 N N . ARG A 1 314 ? 11.906 17.484 12.844 1 90.69 314 ARG A N 1
ATOM 2306 C CA . ARG A 1 314 ? 12.094 18.406 11.734 1 90.69 314 ARG A CA 1
ATOM 2307 C C . ARG A 1 314 ? 13.391 19.203 11.891 1 90.69 314 ARG A C 1
ATOM 2309 O O . ARG A 1 314 ? 14.32 19.047 11.094 1 90.69 314 ARG A O 1
ATOM 2316 N N . LEU A 1 315 ? 13.508 19.922 12.977 1 91.31 315 LEU A N 1
ATOM 2317 C CA . LEU A 1 315 ? 14.688 20.75 13.203 1 91.31 315 LEU A CA 1
ATOM 2318 C C . LEU A 1 315 ? 15.914 19.875 13.438 1 91.31 315 LEU A C 1
ATOM 2320 O O . LEU A 1 315 ? 17 20.156 12.906 1 91.31 315 LEU A O 1
ATOM 2324 N N . GLU A 1 316 ? 15.703 18.766 14.109 1 92.5 316 GLU A N 1
ATOM 2325 C CA . GLU A 1 316 ? 16.797 17.891 14.508 1 92.5 316 GLU A CA 1
ATOM 2326 C C . GLU A 1 316 ? 17.516 17.312 13.297 1 92.5 316 GLU A C 1
ATOM 2328 O O . GLU A 1 316 ? 18.734 17.172 13.305 1 92.5 316 GLU A O 1
ATOM 2333 N N . ARG A 1 317 ? 16.734 17.047 12.312 1 95.12 317 ARG A N 1
ATOM 2334 C CA . ARG A 1 317 ? 17.312 16.375 11.141 1 95.12 317 ARG A CA 1
ATOM 2335 C C . ARG A 1 317 ? 17.734 17.391 10.086 1 95.12 317 ARG A C 1
ATOM 2337 O O . ARG A 1 317 ? 18.438 17.062 9.141 1 95.12 317 ARG A O 1
ATOM 2344 N N . THR A 1 318 ? 17.266 18.641 10.164 1 96.25 318 THR A N 1
ATOM 2345 C CA . THR A 1 318 ? 17.516 19.641 9.133 1 96.25 318 THR A CA 1
ATOM 2346 C C . THR A 1 318 ? 18.719 20.5 9.484 1 96.25 318 THR A C 1
ATOM 2348 O O . THR A 1 318 ? 19.5 20.875 8.609 1 96.25 318 THR A O 1
ATOM 2351 N N . ARG A 1 319 ? 18.891 20.812 10.742 1 96.62 319 ARG A N 1
ATOM 2352 C CA . ARG A 1 319 ? 19.953 21.719 11.18 1 96.62 319 ARG A CA 1
ATOM 2353 C C . ARG A 1 319 ? 21.328 21.094 10.945 1 96.62 319 ARG A C 1
ATOM 2355 O O . ARG A 1 319 ? 21.469 19.875 10.906 1 96.62 319 ARG A O 1
ATOM 2362 N N . PRO A 1 320 ? 22.344 21.984 10.781 1 98.06 320 PRO A N 1
ATOM 2363 C CA . PRO A 1 320 ? 23.703 21.5 10.445 1 98.06 320 PRO A CA 1
ATOM 2364 C C . PRO A 1 320 ? 24.25 20.531 11.484 1 98.06 320 PRO A C 1
ATOM 2366 O O . PRO A 1 320 ? 23.828 20.547 12.641 1 98.06 320 PRO A O 1
ATOM 2369 N N . ARG A 1 321 ? 25.219 19.672 11 1 98.5 321 ARG A N 1
ATOM 2370 C CA . ARG A 1 321 ? 26.047 18.781 11.812 1 98.5 321 ARG A CA 1
ATOM 2371 C C . ARG A 1 321 ? 25.219 17.594 12.32 1 98.5 321 ARG A C 1
ATOM 2373 O O . ARG A 1 321 ? 25.406 17.141 13.453 1 98.5 321 ARG A O 1
ATOM 2380 N N . SER A 1 322 ? 24.281 17.172 11.508 1 98.56 322 SER A N 1
ATOM 2381 C CA . SER A 1 322 ? 23.5 15.961 11.711 1 98.56 322 SER A CA 1
ATOM 2382 C C . SER A 1 322 ? 23.266 15.234 10.391 1 98.56 322 SER A C 1
ATOM 2384 O O . SER A 1 322 ? 23.141 15.867 9.336 1 98.56 322 SER A O 1
ATOM 2386 N N . ILE A 1 323 ? 23.25 13.93 10.375 1 98.81 323 ILE A N 1
ATOM 2387 C CA . ILE A 1 323 ? 22.906 13.094 9.227 1 98.81 323 ILE A CA 1
ATOM 2388 C C . ILE A 1 323 ? 22.078 11.906 9.695 1 98.81 323 ILE A C 1
ATOM 2390 O O . ILE A 1 323 ? 21.953 11.656 10.898 1 98.81 323 ILE A O 1
ATOM 2394 N N . ILE A 1 324 ? 21.406 11.203 8.812 1 98.88 324 ILE A N 1
ATOM 2395 C CA . ILE A 1 324 ? 20.703 9.961 9.102 1 98.88 324 ILE A CA 1
ATOM 2396 C C . ILE A 1 324 ? 21.359 8.805 8.359 1 98.88 324 ILE A C 1
ATOM 2398 O O . ILE A 1 324 ? 21.625 8.898 7.156 1 98.88 324 ILE A O 1
ATOM 2402 N N . VAL A 1 325 ? 21.688 7.77 9.109 1 98.88 325 VAL A N 1
ATOM 2403 C CA . VAL A 1 325 ? 22.312 6.598 8.508 1 98.88 325 VAL A CA 1
ATOM 2404 C C . VAL A 1 325 ? 21.5 5.348 8.859 1 98.88 325 VAL A C 1
ATOM 2406 O O . VAL A 1 325 ? 20.75 5.344 9.836 1 98.88 325 VAL A O 1
ATOM 2409 N N . ASN A 1 326 ? 21.547 4.34 8.008 1 98.62 326 ASN A N 1
ATOM 2410 C CA . ASN A 1 326 ? 20.984 3.039 8.328 1 98.62 326 ASN A CA 1
ATOM 2411 C C . ASN A 1 326 ? 21.953 2.174 9.117 1 98.62 326 ASN A C 1
ATOM 2413 O O . ASN A 1 326 ? 23.016 2.648 9.531 1 98.62 326 ASN A O 1
ATOM 2417 N N . SER A 1 327 ? 21.641 0.912 9.383 1 98.06 327 SER A N 1
ATOM 2418 C CA . SER A 1 327 ? 22.453 0.021 10.203 1 98.06 327 SER A CA 1
ATOM 2419 C C . SER A 1 327 ? 23.797 -0.263 9.547 1 98.06 327 SER A C 1
ATOM 2421 O O . SER A 1 327 ? 24.766 -0.595 10.234 1 98.06 327 SER A O 1
ATOM 2423 N N . ALA A 1 328 ? 23.891 -0.11 8.281 1 97.56 328 ALA A N 1
ATOM 2424 C CA . ALA A 1 328 ? 25.141 -0.307 7.551 1 97.56 328 ALA A CA 1
ATOM 2425 C C . ALA A 1 328 ? 26 0.945 7.609 1 97.56 328 ALA A C 1
ATOM 2427 O O . ALA A 1 328 ? 27.109 0.964 7.07 1 97.56 328 ALA A O 1
ATOM 2428 N N . GLY A 1 329 ? 25.531 1.959 8.234 1 98.62 329 GLY A N 1
ATOM 2429 C CA . GLY A 1 329 ? 26.266 3.211 8.367 1 98.62 329 GLY A CA 1
ATOM 2430 C C . GLY A 1 329 ? 26.188 4.074 7.121 1 98.62 329 GLY A C 1
ATOM 2431 O O . GLY A 1 329 ? 27.047 4.938 6.906 1 98.62 329 GLY A O 1
ATOM 2432 N N . ARG A 1 330 ? 25.219 3.857 6.355 1 98.06 330 ARG A N 1
ATOM 2433 C CA . ARG A 1 330 ? 25.094 4.574 5.09 1 98.06 330 ARG A CA 1
ATOM 2434 C C . ARG A 1 330 ? 23.938 5.57 5.129 1 98.06 330 ARG A C 1
ATOM 2436 O O . ARG A 1 330 ? 22.859 5.266 5.648 1 98.06 330 ARG A O 1
ATOM 2443 N N . ARG A 1 331 ? 24.234 6.816 4.617 1 98.44 331 ARG A N 1
ATOM 2444 C CA . ARG A 1 331 ? 23.141 7.758 4.387 1 98.44 331 ARG A CA 1
ATOM 2445 C C . ARG A 1 331 ? 22.219 7.262 3.287 1 98.44 331 ARG A C 1
ATOM 2447 O O . ARG A 1 331 ? 22.656 6.57 2.363 1 98.44 331 ARG A O 1
ATOM 2454 N N . PHE A 1 332 ? 20.922 7.633 3.354 1 97.62 332 PHE A N 1
ATOM 2455 C CA . PHE A 1 332 ? 20 7.109 2.355 1 97.62 332 PHE A CA 1
ATOM 2456 C C . PHE A 1 332 ? 18.953 8.156 1.971 1 97.62 332 PHE A C 1
ATOM 2458 O O . PHE A 1 332 ? 18.062 7.883 1.177 1 97.62 332 PHE A O 1
ATOM 2465 N N . VAL A 1 333 ? 19.094 9.391 2.482 1 97.56 333 VAL A N 1
ATOM 2466 C CA . VAL A 1 333 ? 18.078 10.398 2.188 1 97.56 333 VAL A CA 1
ATOM 2467 C C . VAL A 1 333 ? 18.641 11.797 2.428 1 97.56 333 VAL A C 1
ATOM 2469 O O . VAL A 1 333 ? 19.641 11.953 3.127 1 97.56 333 VAL A O 1
ATOM 2472 N N . ASN A 1 334 ? 18.031 12.812 1.734 1 97.75 334 ASN A N 1
ATOM 2473 C CA . ASN A 1 334 ? 18.203 14.203 2.139 1 97.75 334 ASN A CA 1
ATOM 2474 C C . ASN A 1 334 ? 17.469 14.5 3.443 1 97.75 334 ASN A C 1
ATOM 2476 O O . ASN A 1 334 ? 16.234 14.609 3.459 1 97.75 334 ASN A O 1
ATOM 2480 N N . GLU A 1 335 ? 18.219 14.688 4.469 1 97.88 335 GLU A N 1
ATOM 2481 C CA . GLU A 1 335 ? 17.656 14.828 5.805 1 97.88 335 GLU A CA 1
ATOM 2482 C C . GLU A 1 335 ? 16.812 16.094 5.914 1 97.88 335 GLU A C 1
ATOM 2484 O O . GLU A 1 335 ? 15.977 16.203 6.816 1 97.88 335 GLU A O 1
ATOM 2489 N N . ALA A 1 336 ? 16.984 17.031 5.004 1 96.88 336 ALA A N 1
ATOM 2490 C CA . ALA A 1 336 ? 16.312 18.312 5.109 1 96.88 336 ALA A CA 1
ATOM 2491 C C . ALA A 1 336 ? 15.078 18.375 4.215 1 96.88 336 ALA A C 1
ATOM 2493 O O . ALA A 1 336 ? 14.32 19.344 4.242 1 96.88 336 ALA A O 1
ATOM 2494 N N . CYS A 1 337 ? 14.844 17.359 3.42 1 95.62 337 CYS A N 1
ATOM 2495 C CA . CYS A 1 337 ? 13.695 17.391 2.523 1 95.62 337 CYS A CA 1
ATOM 2496 C C . CYS A 1 337 ? 12.391 17.266 3.301 1 95.62 337 CYS A C 1
ATOM 2498 O O . CYS A 1 337 ? 12.406 17.047 4.512 1 95.62 337 CYS A O 1
ATOM 2500 N N . ASP A 1 338 ? 11.266 17.562 2.646 1 94.94 338 ASP A N 1
ATOM 2501 C CA . ASP A 1 338 ? 9.969 17.5 3.324 1 94.94 338 ASP A CA 1
ATOM 2502 C C . ASP A 1 338 ? 9.727 16.109 3.902 1 94.94 338 ASP A C 1
ATOM 2504 O O . ASP A 1 338 ? 10.117 15.109 3.305 1 94.94 338 ASP A O 1
ATOM 2508 N N . TYR A 1 339 ? 9.102 16.031 5.062 1 94.94 339 TYR A N 1
ATOM 2509 C CA . TYR A 1 339 ? 8.992 14.812 5.848 1 94.94 339 TYR A CA 1
ATOM 2510 C C . TYR A 1 339 ? 8.242 13.727 5.07 1 94.94 339 TYR A C 1
ATOM 2512 O O . TYR A 1 339 ? 8.641 12.562 5.086 1 94.94 339 TYR A O 1
ATOM 2520 N N . ASN A 1 340 ? 7.199 14.086 4.383 1 95.31 340 ASN A N 1
ATOM 2521 C CA . ASN A 1 340 ? 6.387 13.086 3.693 1 95.31 340 ASN A CA 1
ATOM 2522 C C . ASN A 1 340 ? 7.188 12.352 2.627 1 95.31 340 ASN A C 1
ATOM 2524 O O . ASN A 1 340 ? 7.082 11.133 2.498 1 95.31 340 ASN A O 1
ATOM 2528 N N . SER A 1 341 ? 8.008 13.078 1.899 1 94.88 341 SER A N 1
ATOM 2529 C CA . SER A 1 341 ? 8.781 12.492 0.81 1 94.88 341 SER A CA 1
ATOM 2530 C C . SER A 1 341 ? 9.867 11.562 1.34 1 94.88 341 SER A C 1
ATOM 2532 O O . SER A 1 341 ? 10.352 10.688 0.618 1 94.88 341 SER A O 1
ATOM 2534 N N . MET A 1 342 ? 10.25 11.703 2.592 1 96.38 342 MET A N 1
ATOM 2535 C CA . MET A 1 342 ? 11.289 10.852 3.168 1 96.38 342 MET A CA 1
ATOM 2536 C C . MET A 1 342 ? 10.812 9.414 3.295 1 96.38 342 MET A C 1
ATOM 2538 O O . MET A 1 342 ? 11.625 8.492 3.402 1 96.38 342 MET A O 1
ATOM 2542 N N . ALA A 1 343 ? 9.523 9.273 3.305 1 96.25 343 ALA A N 1
ATOM 2543 C CA . ALA A 1 343 ? 8.945 7.953 3.568 1 96.25 343 ALA A CA 1
ATOM 2544 C C . ALA A 1 343 ? 9.438 6.93 2.551 1 96.25 343 ALA A C 1
ATOM 2546 O O . ALA A 1 343 ? 9.664 5.766 2.893 1 96.25 343 ALA A O 1
ATOM 2547 N N . GLY A 1 344 ? 9.516 7.344 1.267 1 96.38 344 GLY A N 1
ATOM 2548 C CA . GLY A 1 344 ? 9.969 6.426 0.236 1 96.38 344 GLY A CA 1
ATOM 2549 C C . GLY A 1 344 ? 11.312 5.793 0.547 1 96.38 344 GLY A C 1
ATOM 2550 O O . GLY A 1 344 ? 11.516 4.598 0.309 1 96.38 344 GLY A O 1
ATOM 2551 N N . ALA A 1 345 ? 12.219 6.582 1.11 1 97.56 345 ALA A N 1
ATOM 2552 C CA . ALA A 1 345 ? 13.539 6.078 1.464 1 97.56 345 ALA A CA 1
ATOM 2553 C C . ALA A 1 345 ? 13.461 5.098 2.631 1 97.56 345 ALA A C 1
ATOM 2555 O O . ALA A 1 345 ? 14.094 4.043 2.607 1 97.56 345 ALA A O 1
ATOM 2556 N N . PHE A 1 346 ? 12.641 5.418 3.586 1 97.88 346 PHE A N 1
ATOM 2557 C CA . PHE A 1 346 ? 12.469 4.543 4.742 1 97.88 346 PHE A CA 1
ATOM 2558 C C . PHE A 1 346 ? 11.758 3.256 4.348 1 97.88 346 PHE A C 1
ATOM 2560 O O . PHE A 1 346 ? 12.031 2.193 4.906 1 97.88 346 PHE A O 1
ATOM 2567 N N . HIS A 1 347 ? 10.914 3.328 3.361 1 96.94 347 HIS A N 1
ATOM 2568 C CA . HIS A 1 347 ? 10.094 2.201 2.945 1 96.94 347 HIS A CA 1
ATOM 2569 C C . HIS A 1 347 ? 10.828 1.317 1.944 1 96.94 347 HIS A C 1
ATOM 2571 O O . HIS A 1 347 ? 10.266 0.345 1.435 1 96.94 347 HIS A O 1
ATOM 2577 N N . TYR A 1 348 ? 12.094 1.688 1.642 1 96.75 348 TYR A N 1
ATOM 2578 C CA . TYR A 1 348 ? 12.836 0.842 0.714 1 96.75 348 TYR A CA 1
ATOM 2579 C C . TYR A 1 348 ? 12.914 -0.591 1.228 1 96.75 348 TYR A C 1
ATOM 2581 O O . TYR A 1 348 ? 13.445 -0.839 2.316 1 96.75 348 TYR A O 1
ATOM 2589 N N . LEU A 1 349 ? 12.336 -1.528 0.452 1 95.56 349 LEU A N 1
ATOM 2590 C CA . LEU A 1 349 ? 12.359 -2.953 0.764 1 95.56 349 LEU A CA 1
ATOM 2591 C C . LEU A 1 349 ? 13.422 -3.672 -0.061 1 95.56 349 LEU A C 1
ATOM 2593 O O . LEU A 1 349 ? 13.188 -4.008 -1.224 1 95.56 349 LEU A O 1
ATOM 2597 N N . ASP A 1 350 ? 14.508 -3.914 0.588 1 94.5 350 ASP A N 1
ATOM 2598 C CA . ASP A 1 350 ? 15.602 -4.633 -0.058 1 94.5 350 ASP A CA 1
ATOM 2599 C C . ASP A 1 350 ? 15.242 -6.098 -0.287 1 94.5 350 ASP A C 1
ATOM 2601 O O . ASP A 1 350 ? 14.656 -6.742 0.588 1 94.5 350 ASP A O 1
ATOM 2605 N N . PRO A 1 351 ? 15.539 -6.621 -1.453 1 90.75 351 PRO A N 1
ATOM 2606 C CA . PRO A 1 351 ? 15.141 -7.992 -1.787 1 90.75 351 PRO A CA 1
ATOM 2607 C C . PRO A 1 351 ? 15.656 -9.016 -0.777 1 90.75 351 PRO A C 1
ATOM 2609 O O . PRO A 1 351 ? 15.047 -10.078 -0.61 1 90.75 351 PRO A O 1
ATOM 2612 N N . ARG A 1 352 ? 16.703 -8.758 -0.032 1 87 352 ARG A N 1
ATOM 2613 C CA . ARG A 1 352 ? 17.281 -9.742 0.871 1 87 352 ARG A CA 1
ATOM 2614 C C . ARG A 1 352 ? 17.297 -9.227 2.307 1 87 352 ARG A C 1
ATOM 2616 O O . ARG A 1 352 ? 17.219 -10.016 3.254 1 87 352 ARG A O 1
ATOM 2623 N N . GLY A 1 353 ? 17.375 -7.934 2.434 1 88.94 353 GLY A N 1
ATOM 2624 C CA . GLY A 1 353 ? 17.641 -7.383 3.754 1 88.94 353 GLY A CA 1
ATOM 2625 C C . GLY A 1 353 ? 16.406 -6.789 4.402 1 88.94 353 GLY A C 1
ATOM 2626 O O . GLY A 1 353 ? 16.469 -6.281 5.523 1 88.94 353 GLY A O 1
ATOM 2627 N N . GLY A 1 354 ? 15.25 -6.863 3.678 1 92.81 354 GLY A N 1
ATOM 2628 C CA . GLY A 1 354 ? 14.055 -6.254 4.227 1 92.81 354 GLY A CA 1
ATOM 2629 C C . GLY A 1 354 ? 14.086 -4.738 4.199 1 92.81 354 GLY A C 1
ATOM 2630 O O . GLY A 1 354 ? 14.602 -4.141 3.248 1 92.81 354 GLY A O 1
ATOM 2631 N N . TYR A 1 355 ? 13.469 -4.094 5.188 1 95.44 355 TYR A N 1
ATOM 2632 C CA . TYR A 1 355 ? 13.445 -2.637 5.273 1 95.44 355 TYR A CA 1
ATOM 2633 C C . TYR A 1 355 ? 14.75 -2.105 5.859 1 95.44 355 TYR A C 1
ATOM 2635 O O . TYR A 1 355 ? 14.781 -1.67 7.012 1 95.44 355 TYR A O 1
ATOM 2643 N N . VAL A 1 356 ? 15.727 -1.93 5.074 1 96.38 356 VAL A N 1
ATOM 2644 C CA . VAL A 1 356 ? 17.109 -1.758 5.504 1 96.38 356 VAL A CA 1
ATOM 2645 C C . VAL A 1 356 ? 17.312 -0.347 6.055 1 96.38 356 VAL A C 1
ATOM 2647 O O . VAL A 1 356 ? 18.281 -0.081 6.762 1 96.38 356 VAL A O 1
ATOM 2650 N N . ASN A 1 357 ? 16.391 0.6 5.727 1 98.06 357 ASN A N 1
ATOM 2651 C CA . ASN A 1 357 ? 16.531 1.98 6.176 1 98.06 357 ASN A CA 1
ATOM 2652 C C . ASN A 1 357 ? 15.633 2.277 7.371 1 98.06 357 ASN A C 1
ATOM 2654 O O . ASN A 1 357 ? 15.609 3.402 7.871 1 98.06 357 ASN A O 1
ATOM 2658 N N . ASP A 1 358 ? 14.859 1.336 7.789 1 96.06 358 ASP A N 1
ATOM 2659 C CA . ASP A 1 358 ? 13.914 1.464 8.898 1 96.06 358 ASP A CA 1
ATOM 2660 C C . ASP A 1 358 ? 14.141 0.367 9.938 1 96.06 358 ASP A C 1
ATOM 2662 O O . ASP A 1 358 ? 13.75 -0.783 9.727 1 96.06 358 ASP A O 1
ATOM 2666 N N . ARG A 1 359 ? 14.836 0.693 11 1 95.25 359 ARG A N 1
ATOM 2667 C CA . ARG A 1 359 ? 15.008 2.057 11.484 1 95.25 359 ARG A CA 1
ATOM 2668 C C . ARG A 1 359 ? 16.359 2.623 11.055 1 95.25 359 ARG A C 1
ATOM 2670 O O . ARG A 1 359 ? 17.266 1.873 10.688 1 95.25 359 ARG A O 1
ATOM 2677 N N . GLY A 1 360 ? 16.453 3.973 11.023 1 98 360 GLY A N 1
ATOM 2678 C CA . GLY A 1 360 ? 17.703 4.715 10.906 1 98 360 GLY A CA 1
ATOM 2679 C C . GLY A 1 360 ? 18.141 5.352 12.211 1 98 360 GLY A C 1
ATOM 2680 O O . GLY A 1 360 ? 17.562 5.09 13.266 1 98 360 GLY A O 1
ATOM 2681 N N . TRP A 1 361 ? 19.281 6.078 12.141 1 98.75 361 TRP A N 1
ATOM 2682 C CA . TRP A 1 361 ? 19.828 6.816 13.273 1 98.75 361 TRP A CA 1
ATOM 2683 C C . TRP A 1 361 ? 20.156 8.25 12.875 1 98.75 361 TRP A C 1
ATOM 2685 O O . TRP A 1 361 ? 20.828 8.484 11.867 1 98.75 361 TRP A O 1
ATOM 2695 N N . ILE A 1 362 ? 19.625 9.164 13.586 1 98.62 362 ILE A N 1
ATOM 2696 C CA . ILE A 1 362 ? 20.156 10.516 13.461 1 98.62 362 ILE A CA 1
ATOM 2697 C C . ILE A 1 362 ? 21.469 10.633 14.211 1 98.62 362 ILE A C 1
ATOM 2699 O O . ILE A 1 362 ? 21.516 10.484 15.438 1 98.62 362 ILE A O 1
ATOM 2703 N N . VAL A 1 363 ? 22.516 10.859 13.508 1 98.88 363 VAL A N 1
ATOM 2704 C CA . VAL A 1 363 ? 23.859 11.008 14.062 1 98.88 363 VAL A CA 1
ATOM 2705 C C . VAL A 1 363 ? 24.234 12.484 14.086 1 98.88 363 VAL A C 1
ATOM 2707 O O . VAL A 1 363 ? 24.078 13.195 13.094 1 98.88 363 VAL A O 1
ATOM 2710 N N . PHE A 1 364 ? 24.719 12.969 15.164 1 98.75 364 PHE A N 1
ATOM 2711 C CA . PHE A 1 364 ? 25.125 14.367 15.297 1 98.75 364 PHE A CA 1
ATOM 2712 C C . PHE A 1 364 ? 26.25 14.508 16.312 1 98.75 364 PHE A C 1
ATOM 2714 O O . PHE A 1 364 ? 26.625 13.539 16.969 1 98.75 364 PHE A O 1
ATOM 2721 N N . ASP A 1 365 ? 26.875 15.641 16.375 1 98.62 365 ASP A N 1
ATOM 2722 C CA . ASP A 1 365 ? 28.031 15.805 17.25 1 98.62 365 ASP A CA 1
ATOM 2723 C C . ASP A 1 365 ? 27.75 16.828 18.344 1 98.62 365 ASP A C 1
ATOM 2725 O O . ASP A 1 365 ? 26.625 17.344 18.453 1 98.62 365 ASP A O 1
ATOM 2729 N N . SER A 1 366 ? 28.703 17.062 19.156 1 98.12 366 SER A N 1
ATOM 2730 C CA . SER A 1 366 ? 28.531 17.875 20.359 1 98.12 366 SER A CA 1
ATOM 2731 C C . SER A 1 366 ? 28.25 19.328 20 1 98.12 366 SER A C 1
ATOM 2733 O O . SER A 1 366 ? 27.531 20.031 20.719 1 98.12 366 SER A O 1
ATOM 2735 N N . VAL A 1 367 ? 28.734 19.828 18.891 1 98.19 367 VAL A N 1
ATOM 2736 C CA . VAL A 1 367 ? 28.516 21.219 18.484 1 98.19 367 VAL A CA 1
ATOM 2737 C C . VAL A 1 367 ? 27.062 21.422 18.078 1 98.19 367 VAL A C 1
ATOM 2739 O O . VAL A 1 367 ? 26.453 22.453 18.375 1 98.19 367 VAL A O 1
ATOM 2742 N N . HIS A 1 368 ? 26.516 20.438 17.359 1 98 368 HIS A N 1
ATOM 2743 C CA . HIS A 1 368 ? 25.094 20.484 17.062 1 98 368 HIS A CA 1
ATOM 2744 C C . HIS A 1 368 ? 24.266 20.641 18.344 1 98 368 HIS A C 1
ATOM 2746 O O . HIS A 1 368 ? 23.391 21.5 18.422 1 98 368 HIS A O 1
ATOM 2752 N N . LEU A 1 369 ? 24.531 19.766 19.25 1 97.19 369 LEU A N 1
ATOM 2753 C CA . LEU A 1 369 ? 23.781 19.781 20.516 1 97.19 369 LEU A CA 1
ATOM 2754 C C . LEU A 1 369 ? 23.969 21.109 21.25 1 97.19 369 LEU A C 1
ATOM 2756 O O . LEU A 1 369 ? 23 21.656 21.781 1 97.19 369 LEU A O 1
ATOM 2760 N N . GLN A 1 370 ? 25.094 21.641 21.266 1 96.25 370 GLN A N 1
ATOM 2761 C CA . GLN A 1 370 ? 25.406 22.875 21.969 1 96.25 370 GLN A CA 1
ATOM 2762 C C . GLN A 1 370 ? 24.75 24.078 21.312 1 96.25 370 GLN A C 1
ATOM 2764 O O . GLN A 1 370 ? 24.359 25.031 21.984 1 96.25 370 GLN A O 1
ATOM 2769 N N . ARG A 1 371 ? 24.656 24.031 20.047 1 95.12 371 ARG A N 1
ATOM 2770 C CA . ARG A 1 371 ? 24.141 25.172 19.297 1 95.12 371 ARG A CA 1
ATOM 2771 C C . ARG A 1 371 ? 22.625 25.141 19.219 1 95.12 371 ARG A C 1
ATOM 2773 O O . ARG A 1 371 ? 21.969 26.188 19.297 1 95.12 371 ARG A O 1
ATOM 2780 N N . TYR A 1 372 ? 22.109 23.984 19.031 1 93.44 372 TYR A N 1
ATOM 2781 C CA . TYR A 1 372 ? 20.703 23.953 18.641 1 93.44 372 TYR A CA 1
ATOM 2782 C C . TYR A 1 372 ? 19.875 23.172 19.641 1 93.44 372 TYR A C 1
ATOM 2784 O O . TYR A 1 372 ? 18.641 23.234 19.609 1 93.44 372 TYR A O 1
ATOM 2792 N N . GLY A 1 373 ? 20.469 22.469 20.578 1 92.81 373 GLY A N 1
ATOM 2793 C CA . GLY A 1 373 ? 19.719 21.5 21.359 1 92.81 373 GLY A CA 1
ATOM 2794 C C . GLY A 1 373 ? 19.234 20.312 20.547 1 92.81 373 GLY A C 1
ATOM 2795 O O . GLY A 1 373 ? 19.594 20.172 19.375 1 92.81 373 GLY A O 1
ATOM 2796 N N . PHE A 1 374 ? 18.5 19.438 21.188 1 91.88 374 PHE A N 1
ATOM 2797 C CA . PHE A 1 374 ? 18 18.25 20.5 1 91.88 374 PHE A CA 1
ATOM 2798 C C . PHE A 1 374 ? 16.875 17.609 21.266 1 91.88 374 PHE A C 1
ATOM 2800 O O . PHE A 1 374 ? 17.031 17.25 22.438 1 91.88 374 PHE A O 1
ATOM 2807 N N . LEU A 1 375 ? 15.711 17.484 20.641 1 88.94 375 LEU A N 1
ATOM 2808 C CA . LEU A 1 375 ? 14.539 16.812 21.172 1 88.94 375 LEU A CA 1
ATOM 2809 C C . LEU A 1 375 ? 14.211 17.297 22.578 1 88.94 375 LEU A C 1
ATOM 2811 O O . LEU A 1 375 ? 14.047 16.5 23.5 1 88.94 375 LEU A O 1
ATOM 2815 N N . GLY A 1 376 ? 14.219 18.547 22.766 1 82.38 376 GLY A N 1
ATOM 2816 C CA . GLY A 1 376 ? 13.828 19.156 24.031 1 82.38 376 GLY A CA 1
ATOM 2817 C C . GLY A 1 376 ? 15 19.359 24.984 1 82.38 376 GLY A C 1
ATOM 2818 O O . GLY A 1 376 ? 14.867 20.047 26 1 82.38 376 GLY A O 1
ATOM 2819 N N . ILE A 1 377 ? 16.125 18.75 24.656 1 89.06 377 ILE A N 1
ATOM 2820 C CA . ILE A 1 377 ? 17.328 19 25.438 1 89.06 377 ILE A CA 1
ATOM 2821 C C . ILE A 1 377 ? 17.953 20.328 25.016 1 89.06 377 ILE A C 1
ATOM 2823 O O . ILE A 1 377 ? 18.406 20.469 23.875 1 89.06 377 ILE A O 1
ATOM 2827 N N . ALA A 1 378 ? 18.016 21.203 25.906 1 88.56 378 ALA A N 1
ATOM 2828 C CA . ALA A 1 378 ? 18.594 22.5 25.609 1 88.56 378 ALA A CA 1
ATOM 2829 C C . ALA A 1 378 ? 20.125 22.438 25.594 1 88.56 378 ALA A C 1
ATOM 2831 O O . ALA A 1 378 ? 20.719 21.531 26.188 1 88.56 378 ALA A O 1
ATOM 2832 N N . PRO A 1 379 ? 20.688 23.391 24.891 1 89.88 379 PRO A N 1
ATOM 2833 C CA . PRO A 1 379 ? 22.156 23.453 24.938 1 89.88 379 PRO A CA 1
ATOM 2834 C C . PRO A 1 379 ? 22.703 23.484 26.359 1 89.88 379 PRO A C 1
ATOM 2836 O O . PRO A 1 379 ? 22.25 24.281 27.188 1 89.88 379 PRO A O 1
ATOM 2839 N N . GLY A 1 380 ? 23.609 22.625 26.609 1 89.06 380 GLY A N 1
ATOM 2840 C CA . GLY A 1 380 ? 24.281 22.625 27.906 1 89.06 380 GLY A CA 1
ATOM 2841 C C . GLY A 1 380 ? 23.609 21.703 28.922 1 89.06 380 GLY A C 1
ATOM 2842 O O . GLY A 1 380 ? 24.172 21.438 29.984 1 89.06 380 GLY A O 1
ATOM 2843 N N . GLN A 1 381 ? 22.484 21.188 28.594 1 92.06 381 GLN A N 1
ATOM 2844 C CA . GLN A 1 381 ? 21.781 20.312 29.516 1 92.06 381 GLN A CA 1
ATOM 2845 C C . GLN A 1 381 ? 22.312 18.891 29.438 1 92.06 381 GLN A C 1
ATOM 2847 O O . GLN A 1 381 ? 22.953 18.516 28.453 1 92.06 381 GLN A O 1
ATOM 2852 N N . GLN A 1 382 ? 21.938 18.172 30.484 1 93.31 382 GLN A N 1
ATOM 2853 C CA . GLN A 1 382 ? 22.344 16.766 30.547 1 93.31 382 GLN A CA 1
ATOM 2854 C C . GLN A 1 382 ? 21.703 15.953 29.422 1 93.31 382 GLN A C 1
ATOM 2856 O O . GLN A 1 382 ? 20.5 16.109 29.156 1 93.31 382 GLN A O 1
ATOM 2861 N N . VAL A 1 383 ? 22.531 15.156 28.891 1 95 383 VAL A N 1
ATOM 2862 C CA . VAL A 1 383 ? 22.078 14.336 27.766 1 95 383 VAL A CA 1
ATOM 2863 C C . VAL A 1 383 ? 21.625 12.969 28.266 1 95 383 VAL A C 1
ATOM 2865 O O . VAL A 1 383 ? 22.328 12.328 29.047 1 95 383 VAL A O 1
ATOM 2868 N N . PRO A 1 384 ? 20.438 12.555 27.891 1 95.56 384 PRO A N 1
ATOM 2869 C CA . PRO A 1 384 ? 19.969 11.227 28.312 1 95.56 384 PRO A CA 1
ATOM 2870 C C . PRO A 1 384 ? 20.828 10.102 27.734 1 95.56 384 PRO A C 1
ATOM 2872 O O . PRO A 1 384 ? 21.438 10.258 26.672 1 95.56 384 PRO A O 1
ATOM 2875 N N . ASP A 1 385 ? 20.781 8.883 28.344 1 96.19 385 ASP A N 1
ATOM 2876 C CA . ASP A 1 385 ? 21.609 7.738 27.969 1 96.19 385 ASP A CA 1
ATOM 2877 C C . ASP A 1 385 ? 21.25 7.23 26.562 1 96.19 385 ASP A C 1
ATOM 2879 O O . ASP A 1 385 ? 22.109 6.762 25.828 1 96.19 385 ASP A O 1
ATOM 2883 N N . TRP A 1 386 ? 20.031 7.34 26.25 1 96.12 386 TRP A N 1
ATOM 2884 C CA . TRP A 1 386 ? 19.578 6.719 25 1 96.12 386 TRP A CA 1
ATOM 2885 C C . TRP A 1 386 ? 20.031 7.531 23.797 1 96.12 386 TRP A C 1
ATOM 2887 O O . TRP A 1 386 ? 19.828 7.117 22.656 1 96.12 386 TRP A O 1
ATOM 2897 N N . PHE A 1 387 ? 20.781 8.672 24.047 1 97.94 387 PHE A N 1
ATOM 2898 C CA . PHE A 1 387 ? 21.422 9.414 22.969 1 97.94 387 PHE A CA 1
ATOM 2899 C C . PHE A 1 387 ? 22.734 8.734 22.547 1 97.94 387 PHE A C 1
ATOM 2901 O O . PHE A 1 387 ? 23.375 9.141 21.578 1 97.94 387 PHE A O 1
ATOM 2908 N N . CYS A 1 388 ? 23.188 7.742 23.297 1 98.44 388 CYS A N 1
ATOM 2909 C CA . CYS A 1 388 ? 24.391 6.953 23 1 98.44 388 CYS A CA 1
ATOM 2910 C C . CYS A 1 388 ? 25.625 7.844 22.906 1 98.44 388 CYS A C 1
ATOM 2912 O O . CYS A 1 388 ? 26.391 7.75 21.953 1 98.44 388 CYS A O 1
ATOM 2914 N N . GLU A 1 389 ? 25.719 8.758 23.844 1 98.5 389 GLU A N 1
ATOM 2915 C CA . GLU A 1 389 ? 26.891 9.609 23.875 1 98.5 389 GLU A CA 1
ATOM 2916 C C . GLU A 1 389 ? 28.172 8.789 23.766 1 98.5 389 GLU A C 1
ATOM 2918 O O . GLU A 1 389 ? 28.375 7.828 24.516 1 98.5 389 GLU A O 1
ATOM 2923 N N . SER A 1 390 ? 29.125 9.195 22.859 1 98.81 390 SER A N 1
ATOM 2924 C CA . SER A 1 390 ? 30.297 8.375 22.562 1 98.81 390 SER A CA 1
ATOM 2925 C C . SER A 1 390 ? 31.531 9.234 22.266 1 98.81 390 SER A C 1
ATOM 2927 O O . SER A 1 390 ? 31.422 10.281 21.625 1 98.81 390 SER A O 1
ATOM 2929 N N . ALA A 1 391 ? 32.688 8.758 22.641 1 98.56 391 ALA A N 1
ATOM 2930 C CA . ALA A 1 391 ? 33.938 9.508 22.5 1 98.56 391 ALA A CA 1
ATOM 2931 C C . ALA A 1 391 ? 34.406 9.539 21.047 1 98.56 391 ALA A C 1
ATOM 2933 O O . ALA A 1 391 ? 35.156 10.422 20.656 1 98.56 391 ALA A O 1
ATOM 2934 N N . ASP A 1 392 ? 34.031 8.539 20.312 1 98.5 392 ASP A N 1
ATOM 2935 C CA . ASP A 1 392 ? 34.344 8.461 18.891 1 98.5 392 ASP A CA 1
ATOM 2936 C C . ASP A 1 392 ? 33.312 7.633 18.125 1 98.5 392 ASP A C 1
ATOM 2938 O O . ASP A 1 392 ? 32.344 7.141 18.719 1 98.5 392 ASP A O 1
ATOM 2942 N N . LEU A 1 393 ? 33.5 7.535 16.828 1 98.69 393 LEU A N 1
ATOM 2943 C CA . LEU A 1 393 ? 32.531 6.863 15.984 1 98.69 393 LEU A CA 1
ATOM 2944 C C . LEU A 1 393 ? 32.531 5.355 16.234 1 98.69 393 LEU A C 1
ATOM 2946 O O . LEU A 1 393 ? 31.484 4.695 16.094 1 98.69 393 LEU A O 1
ATOM 2950 N N . ALA A 1 394 ? 33.656 4.797 16.594 1 98.62 394 ALA A N 1
ATOM 2951 C CA . ALA A 1 394 ? 33.719 3.371 16.891 1 98.62 394 ALA A CA 1
ATOM 2952 C C . ALA A 1 394 ? 32.875 3.023 18.109 1 98.62 394 ALA A C 1
ATOM 2954 O O . ALA A 1 394 ? 32.156 2.021 18.109 1 98.62 394 ALA A O 1
ATOM 2955 N N . GLU A 1 395 ? 33.031 3.822 19.141 1 98.75 395 GLU A N 1
ATOM 2956 C CA . GLU A 1 395 ? 32.219 3.617 20.344 1 98.75 395 GLU A CA 1
ATOM 2957 C C . GLU A 1 395 ? 30.719 3.801 20.031 1 98.75 395 GLU A C 1
ATOM 2959 O O . GLU A 1 395 ? 29.875 3.057 20.531 1 98.75 395 GLU A O 1
ATOM 2964 N N . LEU A 1 396 ? 30.391 4.797 19.219 1 98.81 396 LEU A N 1
ATOM 2965 C CA . LEU A 1 396 ? 29.016 5.035 18.828 1 98.81 396 LEU A CA 1
ATOM 2966 C C . LEU A 1 396 ? 28.438 3.824 18.109 1 98.81 396 LEU A C 1
ATOM 2968 O O . LEU A 1 396 ? 27.312 3.396 18.391 1 98.81 396 LEU A O 1
ATOM 2972 N N . ALA A 1 397 ? 29.203 3.316 17.141 1 98.75 397 ALA A N 1
ATOM 2973 C CA . ALA A 1 397 ? 28.812 2.123 16.406 1 98.75 397 ALA A CA 1
ATOM 2974 C C . ALA A 1 397 ? 28.547 0.949 17.344 1 98.75 397 ALA A C 1
ATOM 2976 O O . ALA A 1 397 ? 27.562 0.219 17.188 1 98.75 397 ALA A O 1
ATOM 2977 N N . ALA A 1 398 ? 29.375 0.757 18.328 1 98.56 398 ALA A N 1
ATOM 2978 C CA . ALA A 1 398 ? 29.25 -0.343 19.266 1 98.56 398 ALA A CA 1
ATOM 2979 C C . ALA A 1 398 ? 27.969 -0.207 20.094 1 98.56 398 ALA A C 1
ATOM 2981 O O . ALA A 1 398 ? 27.281 -1.198 20.359 1 98.56 398 ALA A O 1
ATOM 2982 N N . LYS A 1 399 ? 27.656 1.009 20.469 1 98.5 399 LYS A N 1
ATOM 2983 C CA . LYS A 1 399 ? 26.484 1.243 21.312 1 98.5 399 LYS A CA 1
ATOM 2984 C C . LYS A 1 399 ? 25.188 1.084 20.516 1 98.5 399 LYS A C 1
ATOM 2986 O O . LYS A 1 399 ? 24.156 0.698 21.062 1 98.5 399 LYS A O 1
ATOM 2991 N N . THR A 1 400 ? 25.234 1.371 19.188 1 98.44 400 THR A N 1
ATOM 2992 C CA . THR A 1 400 ? 24.016 1.468 18.406 1 98.44 400 THR A CA 1
ATOM 2993 C C . THR A 1 400 ? 23.844 0.232 17.531 1 98.44 400 THR A C 1
ATOM 2995 O O . THR A 1 400 ? 22.75 -0.026 17.016 1 98.44 400 THR A O 1
ATOM 2998 N N . GLY A 1 401 ? 24.875 -0.478 17.266 1 98.19 401 GLY A N 1
ATOM 2999 C CA . GLY A 1 401 ? 24.828 -1.598 16.344 1 98.19 401 GLY A CA 1
ATOM 3000 C C . GLY A 1 401 ? 25.047 -1.186 14.891 1 98.19 401 GLY A C 1
ATOM 3001 O O . GLY A 1 401 ? 24.984 -2.02 13.984 1 98.19 401 GLY A O 1
ATOM 3002 N N . ILE A 1 402 ? 25.344 0.087 14.594 1 98.62 402 ILE A N 1
ATOM 3003 C CA . ILE A 1 402 ? 25.672 0.573 13.258 1 98.62 402 ILE A CA 1
ATOM 3004 C C . ILE A 1 402 ? 27.031 0.027 12.836 1 98.62 402 ILE A C 1
ATOM 3006 O O . ILE A 1 402 ? 27.953 -0.051 13.648 1 98.62 402 ILE A O 1
ATOM 3010 N N . ASP A 1 403 ? 27.141 -0.364 11.633 1 98.56 403 ASP A N 1
ATOM 3011 C CA . ASP A 1 403 ? 28.438 -0.824 11.117 1 98.56 403 ASP A CA 1
ATOM 3012 C C . ASP A 1 403 ? 29.5 0.253 11.281 1 98.56 403 ASP A C 1
ATOM 3014 O O . ASP A 1 403 ? 29.391 1.342 10.711 1 98.56 403 ASP A O 1
ATOM 3018 N N . ALA A 1 404 ? 30.578 -0.089 11.992 1 98.62 404 ALA A N 1
ATOM 3019 C CA . ALA A 1 404 ? 31.609 0.896 12.336 1 98.62 404 ALA A CA 1
ATOM 3020 C C . ALA A 1 404 ? 32.312 1.404 11.086 1 98.62 404 ALA A C 1
ATOM 3022 O O . ALA A 1 404 ? 32.531 2.607 10.938 1 98.62 404 ALA A O 1
ATOM 3023 N N . GLY A 1 405 ? 32.719 0.473 10.258 1 98.44 405 GLY A N 1
ATOM 3024 C CA . GLY A 1 405 ? 33.375 0.866 9.016 1 98.44 405 GLY A CA 1
ATOM 3025 C C . GLY A 1 405 ? 32.5 1.726 8.125 1 98.44 405 GLY A C 1
ATOM 3026 O O . GLY A 1 405 ? 32.969 2.746 7.602 1 98.44 405 GLY A O 1
ATOM 3027 N N . GLY A 1 406 ? 31.25 1.32 7.941 1 98.44 406 GLY A N 1
ATOM 3028 C CA . GLY A 1 406 ? 30.297 2.084 7.145 1 98.44 406 GLY A CA 1
ATOM 3029 C C . GLY A 1 406 ? 30.062 3.48 7.688 1 98.44 406 GLY A C 1
ATOM 3030 O O . GLY A 1 406 ? 30.031 4.453 6.93 1 98.44 406 GLY A O 1
ATOM 3031 N N . LEU A 1 407 ? 29.891 3.58 8.984 1 98.81 407 LEU A N 1
ATOM 3032 C CA . LEU A 1 407 ? 29.641 4.871 9.617 1 98.81 407 LEU A CA 1
ATOM 3033 C C . LEU A 1 407 ? 30.828 5.805 9.422 1 98.81 407 LEU A C 1
ATOM 3035 O O . LEU A 1 407 ? 30.656 6.977 9.07 1 98.81 407 LEU A O 1
ATOM 3039 N N . THR A 1 408 ? 32.031 5.289 9.594 1 98.75 408 THR A N 1
ATOM 3040 C CA . THR A 1 408 ? 33.25 6.086 9.445 1 98.75 408 THR A CA 1
ATOM 3041 C C . THR A 1 408 ? 33.375 6.598 8.016 1 98.75 408 THR A C 1
ATOM 3043 O O . THR A 1 408 ? 33.656 7.781 7.801 1 98.75 408 THR A O 1
ATOM 3046 N N . ARG A 1 409 ? 33.188 5.738 7.082 1 98.38 409 ARG A N 1
ATOM 3047 C CA . ARG A 1 409 ? 33.25 6.129 5.68 1 98.38 409 ARG A CA 1
ATOM 3048 C C . ARG A 1 409 ? 32.25 7.215 5.355 1 98.38 409 ARG A C 1
ATOM 3050 O O . ARG A 1 409 ? 32.562 8.18 4.652 1 98.38 409 ARG A O 1
ATOM 3057 N N . THR A 1 410 ? 31.078 7.043 5.852 1 98.75 410 THR A N 1
ATOM 3058 C CA . THR A 1 410 ? 30 7.992 5.594 1 98.75 410 THR A CA 1
ATOM 3059 C C . THR A 1 410 ? 30.328 9.359 6.191 1 98.75 410 THR A C 1
ATOM 3061 O O . THR A 1 410 ? 30.188 10.383 5.523 1 98.75 410 THR A O 1
ATOM 3064 N N . VAL A 1 411 ? 30.734 9.414 7.41 1 98.88 411 VAL A N 1
ATOM 3065 C CA . VAL A 1 411 ? 31.047 10.672 8.078 1 98.88 411 VAL A CA 1
ATOM 3066 C C . VAL A 1 411 ? 32.219 11.359 7.375 1 98.88 411 VAL A C 1
ATOM 3068 O O . VAL A 1 411 ? 32.188 12.578 7.176 1 98.88 411 VAL A O 1
ATOM 3071 N N . ASP A 1 412 ? 33.25 10.578 6.977 1 98.69 412 ASP A N 1
ATOM 3072 C CA . ASP A 1 412 ? 34.375 11.133 6.242 1 98.69 412 ASP A CA 1
ATOM 3073 C C . ASP A 1 412 ? 33.906 11.781 4.934 1 98.69 412 ASP A C 1
ATOM 3075 O O . ASP A 1 412 ? 34.312 12.906 4.621 1 98.69 412 ASP A O 1
ATOM 3079 N N . GLN A 1 413 ? 33.125 11.062 4.223 1 98.31 413 GLN A N 1
ATOM 3080 C CA . GLN A 1 413 ? 32.625 11.586 2.963 1 98.31 413 GLN A CA 1
ATOM 3081 C C . GLN A 1 413 ? 31.75 12.812 3.191 1 98.31 413 GLN A C 1
ATOM 3083 O O . GLN A 1 413 ? 31.828 13.789 2.443 1 98.31 413 GLN A O 1
ATOM 3088 N N . TRP A 1 414 ? 30.891 12.766 4.148 1 98.62 414 TRP A N 1
ATOM 3089 C CA . TRP A 1 414 ? 30.031 13.891 4.5 1 98.62 414 TRP A CA 1
ATOM 3090 C C . TRP A 1 414 ? 30.859 15.133 4.793 1 98.62 414 TRP A C 1
ATOM 3092 O O . TRP A 1 414 ? 30.594 16.219 4.262 1 98.62 414 TRP A O 1
ATOM 3102 N N . ASN A 1 415 ? 31.844 14.969 5.609 1 98.75 415 ASN A N 1
ATOM 3103 C CA . ASN A 1 415 ? 32.688 16.094 5.98 1 98.75 415 ASN A CA 1
ATOM 3104 C C . ASN A 1 415 ? 33.406 16.688 4.766 1 98.75 415 ASN A C 1
ATOM 3106 O O . ASN A 1 415 ? 33.562 17.906 4.66 1 98.75 415 ASN A O 1
ATOM 3110 N N . ARG A 1 416 ? 33.812 15.844 3.846 1 98.44 416 ARG A N 1
ATOM 3111 C CA . ARG A 1 416 ? 34.406 16.328 2.605 1 98.44 416 ARG A CA 1
ATOM 3112 C C . ARG A 1 416 ? 33.406 17.125 1.787 1 98.44 416 ARG A C 1
ATOM 3114 O O . ARG A 1 416 ? 33.719 18.188 1.243 1 98.44 416 ARG A O 1
ATOM 3121 N N . ASN A 1 417 ? 32.219 16.625 1.65 1 98.06 417 ASN A N 1
ATOM 3122 C CA . ASN A 1 417 ? 31.156 17.312 0.928 1 98.06 417 ASN A CA 1
ATOM 3123 C C . ASN A 1 417 ? 30.828 18.672 1.548 1 98.06 417 ASN A C 1
ATOM 3125 O O . ASN A 1 417 ? 30.688 19.656 0.834 1 98.06 417 ASN A O 1
ATOM 3129 N N . VAL A 1 418 ? 30.766 18.656 2.877 1 98.19 418 VAL A N 1
ATOM 3130 C CA . VAL A 1 418 ? 30.469 19.891 3.6 1 98.19 418 VAL A CA 1
ATOM 3131 C C . VAL A 1 418 ? 31.547 20.922 3.309 1 98.19 418 VAL A C 1
ATOM 3133 O O . VAL A 1 418 ? 31.25 22.094 3.068 1 98.19 418 VAL A O 1
ATOM 3136 N N . ALA A 1 419 ? 32.781 20.484 3.363 1 97.88 419 ALA A N 1
ATOM 3137 C CA . ALA A 1 419 ? 33.906 21.391 3.072 1 97.88 419 ALA A CA 1
ATOM 3138 C C . ALA A 1 419 ? 33.781 21.953 1.659 1 97.88 419 ALA A C 1
ATOM 3140 O O . ALA A 1 419 ? 34.188 23.094 1.413 1 97.88 419 ALA A O 1
ATOM 3141 N N . ALA A 1 420 ? 33.25 21.203 0.8 1 97.06 420 ALA A N 1
ATOM 3142 C CA . ALA A 1 420 ? 33.062 21.625 -0.588 1 97.06 420 ALA A CA 1
ATOM 3143 C C . ALA A 1 420 ? 31.797 22.453 -0.758 1 97.06 420 ALA A C 1
ATOM 3145 O O . ALA A 1 420 ? 31.547 23 -1.831 1 97.06 420 ALA A O 1
ATOM 3146 N N . GLY A 1 421 ? 30.984 22.516 0.19 1 96.38 421 GLY A N 1
ATOM 3147 C CA . GLY A 1 421 ? 29.812 23.391 0.21 1 96.38 421 GLY A CA 1
ATOM 3148 C C . GLY A 1 421 ? 28.609 22.797 -0.506 1 96.38 421 GLY A C 1
ATOM 3149 O O . GLY A 1 421 ? 27.703 23.531 -0.924 1 96.38 421 GLY A O 1
ATOM 3150 N N . ALA A 1 422 ? 28.609 21.5 -0.684 1 96.81 422 ALA A N 1
ATOM 3151 C CA . ALA A 1 422 ? 27.516 20.859 -1.396 1 96.81 422 ALA A CA 1
ATOM 3152 C C . ALA A 1 422 ? 27.328 19.406 -0.934 1 96.81 422 ALA A C 1
ATOM 3154 O O . ALA A 1 422 ? 28.203 18.859 -0.261 1 96.81 422 ALA A O 1
ATOM 3155 N N . ASP A 1 423 ? 26.188 18.859 -1.174 1 97.62 423 ASP A N 1
ATOM 3156 C CA . ASP A 1 423 ? 25.891 17.453 -0.926 1 97.62 423 ASP A CA 1
ATOM 3157 C C . ASP A 1 423 ? 25.531 16.734 -2.223 1 97.62 423 ASP A C 1
ATOM 3159 O O . ASP A 1 423 ? 24.359 16.516 -2.518 1 97.62 423 ASP A O 1
ATOM 3163 N N . PRO A 1 424 ? 26.5 16.297 -2.934 1 95.5 424 PRO A N 1
ATOM 3164 C CA . PRO A 1 424 ? 26.219 15.664 -4.23 1 95.5 424 PRO A CA 1
ATOM 3165 C C . PRO A 1 424 ? 25.484 14.336 -4.105 1 95.5 424 PRO A C 1
ATOM 3167 O O . PRO A 1 424 ? 24.938 13.828 -5.09 1 95.5 424 PRO A O 1
ATOM 3170 N N . ASP A 1 425 ? 25.484 13.75 -2.959 1 94.31 425 ASP A N 1
ATOM 3171 C CA . ASP A 1 425 ? 24.859 12.438 -2.789 1 94.31 425 ASP A CA 1
ATOM 3172 C C . ASP A 1 425 ? 23.344 12.547 -2.822 1 94.31 425 ASP A C 1
ATOM 3174 O O . ASP A 1 425 ? 22.672 11.719 -3.449 1 94.31 425 ASP A O 1
ATOM 3178 N N . PHE A 1 426 ? 22.766 13.594 -2.139 1 96.31 426 PHE A N 1
ATOM 3179 C CA . PHE A 1 426 ? 21.312 13.633 -2.008 1 96.31 426 PHE A CA 1
ATOM 3180 C C . PHE A 1 426 ? 20.781 15.039 -2.252 1 96.31 426 PHE A C 1
ATOM 3182 O O . PHE A 1 426 ? 19.578 15.266 -2.195 1 96.31 426 PHE A O 1
ATOM 3189 N N . GLY A 1 427 ? 21.625 15.969 -2.449 1 96.12 427 GLY A N 1
ATOM 3190 C CA . GLY A 1 427 ? 21.219 17.312 -2.828 1 96.12 427 GLY A CA 1
ATOM 3191 C C . GLY A 1 427 ? 20.75 18.156 -1.651 1 96.12 427 GLY A C 1
ATOM 3192 O O . GLY A 1 427 ? 20.016 19.109 -1.827 1 96.12 427 GLY A O 1
ATOM 3193 N N . ARG A 1 428 ? 21.125 17.781 -0.439 1 97.5 428 ARG A N 1
ATOM 3194 C CA . ARG A 1 428 ? 20.75 18.578 0.731 1 97.5 428 ARG A CA 1
ATOM 3195 C C . ARG A 1 428 ? 21.281 20 0.614 1 97.5 428 ARG A C 1
ATOM 3197 O O . ARG A 1 428 ? 22.438 20.219 0.285 1 97.5 428 ARG A O 1
ATOM 3204 N N . GLY A 1 429 ? 20.406 20.953 0.86 1 96.5 429 GLY A N 1
ATOM 3205 C CA . GLY A 1 429 ? 20.781 22.344 0.805 1 96.5 429 GLY A CA 1
ATOM 3206 C C . GLY A 1 429 ? 20.578 22.969 -0.562 1 96.5 429 GLY A C 1
ATOM 3207 O O . GLY A 1 429 ? 20.891 24.141 -0.771 1 96.5 429 GLY A O 1
ATOM 3208 N N . SER A 1 430 ? 19.984 22.25 -1.483 1 94.69 430 SER A N 1
ATOM 3209 C CA . SER A 1 430 ? 19.781 22.766 -2.832 1 94.69 430 SER A CA 1
ATOM 3210 C C . SER A 1 430 ? 18.359 23.297 -3.01 1 94.69 430 SER A C 1
ATOM 3212 O O . SER A 1 430 ? 18.109 24.109 -3.908 1 94.69 430 SER A O 1
ATOM 3214 N N . SER A 1 431 ? 17.438 22.859 -2.248 1 94.69 431 SER A N 1
ATOM 3215 C CA . SER A 1 431 ? 16.047 23.266 -2.34 1 94.69 431 SER A CA 1
ATOM 3216 C C . SER A 1 431 ? 15.734 24.406 -1.373 1 94.69 431 SER A C 1
ATOM 3218 O O . SER A 1 431 ? 16.312 24.484 -0.289 1 94.69 431 SER A O 1
ATOM 3220 N N . ALA A 1 432 ? 14.758 25.25 -1.782 1 93.81 432 ALA A N 1
ATOM 3221 C CA . ALA A 1 432 ? 14.281 26.297 -0.878 1 93.81 432 ALA A CA 1
ATOM 3222 C C . ALA A 1 432 ? 13.742 25.688 0.415 1 93.81 432 ALA A C 1
ATOM 3224 O O . ALA A 1 432 ? 13.914 26.266 1.494 1 93.81 432 ALA A O 1
ATOM 3225 N N . TYR A 1 433 ? 13.156 24.578 0.327 1 95.12 433 TYR A N 1
ATOM 3226 C CA . TYR A 1 433 ? 12.562 23.938 1.497 1 95.12 433 TYR A CA 1
ATOM 3227 C C . TYR A 1 433 ? 13.648 23.453 2.453 1 95.12 433 TYR A C 1
ATOM 3229 O O . TYR A 1 433 ? 13.461 23.469 3.672 1 95.12 433 TYR A O 1
ATOM 3237 N N . ASP A 1 434 ? 14.812 23 1.934 1 95.12 434 ASP A N 1
ATOM 3238 C CA . ASP A 1 434 ? 15.875 22.438 2.758 1 95.12 434 ASP A CA 1
ATOM 3239 C C . ASP A 1 434 ? 16.328 23.438 3.822 1 95.12 434 ASP A C 1
ATOM 3241 O O . ASP A 1 434 ? 16.75 23.031 4.91 1 95.12 434 ASP A O 1
ATOM 3245 N N . GLY A 1 435 ? 16.25 24.703 3.438 1 92.25 435 GLY A N 1
ATOM 3246 C CA . GLY A 1 435 ? 16.797 25.719 4.32 1 92.25 435 GLY A CA 1
ATOM 3247 C C . GLY A 1 435 ? 15.781 26.297 5.285 1 92.25 435 GLY A C 1
ATOM 3248 O O . GLY A 1 435 ? 16.156 26.969 6.254 1 92.25 435 GLY A O 1
ATOM 3249 N N . TYR A 1 436 ? 14.547 26.031 5.051 1 90.25 436 TYR A N 1
ATOM 3250 C CA . TYR A 1 436 ? 13.484 26.734 5.77 1 90.25 436 TYR A CA 1
ATOM 3251 C C . TYR A 1 436 ? 13.578 26.484 7.266 1 90.25 436 TYR A C 1
ATOM 3253 O O . TYR A 1 436 ? 13.391 27.391 8.07 1 90.25 436 TYR A O 1
ATOM 3261 N N . TRP A 1 437 ? 13.961 25.219 7.676 1 89.25 437 TRP A N 1
ATOM 3262 C CA . TRP A 1 437 ? 14.031 24.844 9.086 1 89.25 437 TRP A CA 1
ATOM 3263 C C . TRP A 1 437 ? 15.477 24.781 9.562 1 89.25 437 TRP A C 1
ATOM 3265 O O . TRP A 1 437 ? 15.758 24.234 10.633 1 89.25 437 TRP A O 1
ATOM 3275 N N . GLY A 1 438 ? 16.344 25.234 8.719 1 93.12 438 GLY A N 1
ATOM 3276 C CA . GLY A 1 438 ? 17.766 25.156 9.031 1 93.12 438 GLY A CA 1
ATOM 3277 C C . GLY A 1 438 ? 18.25 26.297 9.898 1 93.12 438 GLY A C 1
ATOM 3278 O O . GLY A 1 438 ? 17.484 26.844 10.695 1 93.12 438 GLY A O 1
ATOM 3279 N N . ASP A 1 439 ? 19.531 26.531 9.891 1 94.88 439 ASP A N 1
ATOM 3280 C CA . ASP A 1 439 ? 20.188 27.594 10.656 1 94.88 439 ASP A CA 1
ATOM 3281 C C . ASP A 1 439 ? 19.953 28.953 10.008 1 94.88 439 ASP A C 1
ATOM 3283 O O . ASP A 1 439 ? 20.547 29.266 8.969 1 94.88 439 ASP A O 1
ATOM 3287 N N . ASP A 1 440 ? 19.266 29.812 10.609 1 89.06 440 ASP A N 1
ATOM 3288 C CA . ASP A 1 440 ? 18.875 31.094 10.039 1 89.06 440 ASP A CA 1
ATOM 3289 C C . ASP A 1 440 ? 20.047 32.062 10.039 1 89.06 440 ASP A C 1
ATOM 3291 O O . ASP A 1 440 ? 19.984 33.125 9.375 1 89.06 440 ASP A O 1
ATOM 3295 N N . SER A 1 441 ? 21.047 31.734 10.75 1 93.56 441 SER A N 1
ATOM 3296 C CA . SER A 1 441 ? 22.203 32.625 10.805 1 93.56 441 SER A CA 1
ATOM 3297 C C . SER A 1 441 ? 23.172 32.312 9.664 1 93.56 441 SER A C 1
ATOM 3299 O O . SER A 1 441 ? 24.141 33.062 9.469 1 93.56 441 SER A O 1
ATOM 3301 N N . ALA A 1 442 ? 22.891 31.266 8.93 1 94.75 442 ALA A N 1
ATOM 3302 C CA . ALA A 1 442 ? 23.781 30.906 7.832 1 94.75 442 ALA A CA 1
ATOM 3303 C C . ALA A 1 442 ? 23.703 31.938 6.699 1 94.75 442 ALA A C 1
ATOM 3305 O O . ALA A 1 442 ? 22.672 32.562 6.508 1 94.75 442 ALA A O 1
ATOM 3306 N N . THR A 1 443 ? 24.781 32.031 5.926 1 93.38 443 THR A N 1
ATOM 3307 C CA . THR A 1 443 ? 24.859 33.031 4.867 1 93.38 443 THR A CA 1
ATOM 3308 C C . THR A 1 443 ? 24.547 32.406 3.51 1 93.38 443 THR A C 1
ATOM 3310 O O . THR A 1 443 ? 24.422 33.125 2.512 1 93.38 443 THR A O 1
ATOM 3313 N N . THR A 1 444 ? 24.547 31.188 3.398 1 93.88 444 THR A N 1
ATOM 3314 C CA . THR A 1 444 ? 24.203 30.484 2.164 1 93.88 444 THR A CA 1
ATOM 3315 C C . THR A 1 444 ? 23.078 29.484 2.402 1 93.88 444 THR A C 1
ATOM 3317 O O . THR A 1 444 ? 22.859 29.047 3.535 1 93.88 444 THR A O 1
ATOM 3320 N N . LEU A 1 445 ? 22.391 29.141 1.342 1 92.88 445 LEU A N 1
ATOM 3321 C CA . LEU A 1 445 ? 21.328 28.156 1.431 1 92.88 445 LEU A CA 1
ATOM 3322 C C . LEU A 1 445 ? 21.875 26.812 1.943 1 92.88 445 LEU A C 1
ATOM 3324 O O . LEU A 1 445 ? 21.281 26.203 2.834 1 92.88 445 LEU A O 1
ATOM 3328 N N . ALA A 1 446 ? 22.953 26.328 1.373 1 95.75 446 ALA A N 1
ATOM 3329 C CA . ALA A 1 446 ? 23.578 25.078 1.798 1 95.75 446 ALA A CA 1
ATOM 3330 C C . ALA A 1 446 ? 24 25.156 3.262 1 95.75 446 ALA A C 1
ATOM 3332 O O . ALA A 1 446 ? 23.875 24.172 3.998 1 95.75 446 ALA A O 1
ATOM 3333 N N . GLY A 1 447 ? 24.484 26.297 3.664 1 96.38 447 GLY A N 1
ATOM 3334 C CA . GLY A 1 447 ? 24.969 26.469 5.02 1 96.38 447 GLY A CA 1
ATOM 3335 C C . GLY A 1 447 ? 23.875 26.375 6.066 1 96.38 447 GLY A C 1
ATOM 3336 O O . GLY A 1 447 ? 24.156 26.188 7.25 1 96.38 447 GLY A O 1
ATOM 3337 N N . LYS A 1 448 ? 22.672 26.562 5.652 1 97.19 448 LYS A N 1
ATOM 3338 C CA . LYS A 1 448 ? 21.547 26.469 6.578 1 97.19 448 LYS A CA 1
ATOM 3339 C C . LYS A 1 448 ? 21.359 25.047 7.074 1 97.19 448 LYS A C 1
ATOM 3341 O O . LYS A 1 448 ? 20.734 24.828 8.117 1 97.19 448 LYS A O 1
ATOM 3346 N N . THR A 1 449 ? 21.891 24.031 6.277 1 98.25 449 THR A N 1
ATOM 3347 C CA . THR A 1 449 ? 21.609 22.656 6.672 1 98.25 449 THR A CA 1
ATOM 3348 C C . THR A 1 449 ? 22.875 21.797 6.609 1 98.25 449 THR A C 1
ATOM 3350 O O . THR A 1 449 ? 22.891 20.672 7.102 1 98.25 449 THR A O 1
ATOM 3353 N N . LEU A 1 450 ? 23.953 22.312 6.07 1 98.44 450 LEU A N 1
ATOM 3354 C CA . LEU A 1 450 ? 25.219 21.562 6.027 1 98.44 450 LEU A CA 1
ATOM 3355 C C . LEU A 1 450 ? 26.125 21.984 7.176 1 98.44 450 LEU A C 1
ATOM 3357 O O . LEU A 1 450 ? 26.219 23.172 7.504 1 98.44 450 LEU A O 1
ATOM 3361 N N . GLY A 1 451 ? 26.781 21.047 7.797 1 98.31 451 GLY A N 1
ATOM 3362 C CA . GLY A 1 451 ? 27.812 21.219 8.805 1 98.31 451 GLY A CA 1
ATOM 3363 C C . GLY A 1 451 ? 28.609 19.953 9.062 1 98.31 451 GLY A C 1
ATOM 3364 O O . GLY A 1 451 ? 28.062 18.859 9 1 98.31 451 GLY A O 1
ATOM 3365 N N . PRO A 1 452 ? 29.859 20.125 9.344 1 98.62 452 PRO A N 1
ATOM 3366 C CA . PRO A 1 452 ? 30.672 18.922 9.562 1 98.62 452 PRO A CA 1
ATOM 3367 C C . PRO A 1 452 ? 30.312 18.203 10.859 1 98.62 452 PRO A C 1
ATOM 3369 O O . PRO A 1 452 ? 29.859 18.828 11.812 1 98.62 452 PRO A O 1
ATOM 3372 N N . ILE A 1 453 ? 30.438 16.938 10.859 1 98.81 453 ILE A N 1
ATOM 3373 C CA . ILE A 1 453 ? 30.391 16.109 12.055 1 98.81 453 ILE A CA 1
ATOM 3374 C C . ILE A 1 453 ? 31.812 15.688 12.445 1 98.81 453 ILE A C 1
ATOM 3376 O O . ILE A 1 453 ? 32.312 14.672 11.953 1 98.81 453 ILE A O 1
ATOM 3380 N N . ASP A 1 454 ? 32.406 16.453 13.375 1 98.62 454 ASP A N 1
ATOM 3381 C CA . ASP A 1 454 ? 33.844 16.25 13.594 1 98.62 454 ASP A CA 1
ATOM 3382 C C . ASP A 1 454 ? 34.219 16.562 15.039 1 98.62 454 ASP A C 1
ATOM 3384 O O . ASP A 1 454 ? 35.406 16.703 15.359 1 98.62 454 ASP A O 1
ATOM 3388 N N . THR A 1 455 ? 33.219 16.719 15.852 1 98.62 455 THR A N 1
ATOM 3389 C CA . THR A 1 455 ? 33.531 17.109 17.219 1 98.62 455 THR A CA 1
ATOM 3390 C C . THR A 1 455 ? 32.906 16.156 18.219 1 98.62 455 THR A C 1
ATOM 3392 O O . THR A 1 455 ? 31.672 16.109 18.344 1 98.62 455 THR A O 1
ATOM 3395 N N . ALA A 1 456 ? 33.594 15.484 18.969 1 98.25 456 ALA A N 1
ATOM 3396 C CA . ALA A 1 456 ? 33.125 14.586 20.016 1 98.25 456 ALA A CA 1
ATOM 3397 C C . ALA A 1 456 ? 32.594 15.375 21.203 1 98.25 456 ALA A C 1
ATOM 3399 O O . ALA A 1 456 ? 32.969 16.531 21.422 1 98.25 456 ALA A O 1
ATOM 3400 N N . PRO A 1 457 ? 31.906 14.781 22.031 1 98.19 457 PRO A N 1
ATOM 3401 C CA . PRO A 1 457 ? 31.281 13.469 21.859 1 98.19 457 PRO A CA 1
ATOM 3402 C C . PRO A 1 457 ? 30.297 13.438 20.703 1 98.19 457 PRO A C 1
ATOM 3404 O O . PRO A 1 457 ? 29.797 14.484 20.281 1 98.19 457 PRO A O 1
ATOM 3407 N N . TYR A 1 458 ? 30.094 12.234 20.141 1 98.81 458 TYR A N 1
ATOM 3408 C CA . TYR A 1 458 ? 29.094 11.961 19.109 1 98.81 458 TYR A CA 1
ATOM 3409 C C . TYR A 1 458 ? 27.844 11.328 19.703 1 98.81 458 TYR A C 1
ATOM 3411 O O . TYR A 1 458 ? 27.906 10.711 20.766 1 98.81 458 TYR A O 1
ATOM 3419 N N . TYR A 1 459 ? 26.75 11.5 19.031 1 98.75 459 TYR A N 1
ATOM 3420 C CA . TYR A 1 459 ? 25.469 11.008 19.484 1 98.75 459 TYR A CA 1
ATOM 3421 C C . TYR A 1 459 ? 24.703 10.32 18.359 1 98.75 459 TYR A C 1
ATOM 3423 O O . TYR A 1 459 ? 24.953 10.594 17.172 1 98.75 459 TYR A O 1
ATOM 3431 N N . ALA A 1 460 ? 23.812 9.406 18.672 1 98.75 460 ALA A N 1
ATOM 3432 C CA . ALA A 1 460 ? 22.906 8.773 17.719 1 98.75 460 ALA A CA 1
ATOM 3433 C C . ALA A 1 460 ? 21.578 8.453 18.375 1 98.75 460 ALA A C 1
ATOM 3435 O O . ALA A 1 460 ? 21.531 7.875 19.469 1 98.75 460 ALA A O 1
ATOM 3436 N N . VAL A 1 461 ? 20.531 8.883 17.75 1 98 461 VAL A N 1
ATOM 3437 C CA . VAL A 1 461 ? 19.156 8.633 18.188 1 98 461 VAL A CA 1
ATOM 3438 C C . VAL A 1 461 ? 18.391 7.875 17.109 1 98 461 VAL A C 1
ATOM 3440 O O . VAL A 1 461 ? 18.438 8.25 15.93 1 98 461 VAL A O 1
ATOM 3443 N N . PRO A 1 462 ? 17.688 6.762 17.516 1 97.88 462 PRO A N 1
ATOM 3444 C CA . PRO A 1 462 ? 16.969 6 16.5 1 97.88 462 PRO A CA 1
ATOM 3445 C C . PRO A 1 462 ? 15.781 6.77 15.922 1 97.88 462 PRO A C 1
ATOM 3447 O O . PRO A 1 462 ? 15.102 7.496 16.641 1 97.88 462 PRO A O 1
ATOM 3450 N N . VAL A 1 463 ? 15.594 6.691 14.633 1 97.75 463 VAL A N 1
ATOM 3451 C CA . VAL A 1 463 ? 14.484 7.309 13.906 1 97.75 463 VAL A CA 1
ATOM 3452 C C . VAL A 1 463 ? 13.828 6.277 13 1 97.75 463 VAL A C 1
ATOM 3454 O O . VAL A 1 463 ? 14.508 5.418 12.43 1 97.75 463 VAL A O 1
ATOM 3457 N N . CYS A 1 464 ? 12.523 6.215 12.922 1 97.62 464 CYS A N 1
ATOM 3458 C CA . CYS A 1 464 ? 11.758 5.332 12.055 1 97.62 464 CYS A CA 1
ATOM 3459 C C . CYS A 1 464 ? 10.594 6.078 11.406 1 97.62 464 CYS A C 1
ATOM 3461 O O . CYS A 1 464 ? 10.469 7.293 11.57 1 97.62 464 CYS A O 1
ATOM 3463 N N . ILE A 1 465 ? 9.875 5.418 10.617 1 97.31 465 ILE A N 1
ATOM 3464 C CA . ILE A 1 465 ? 8.812 6.09 9.867 1 97.31 465 ILE A CA 1
ATOM 3465 C C . ILE A 1 465 ? 7.48 5.918 10.602 1 97.31 465 ILE A C 1
ATOM 3467 O O . ILE A 1 465 ? 7.195 4.848 11.141 1 97.31 465 ILE A O 1
ATOM 3471 N N . GLY A 1 466 ? 6.758 6.984 10.805 1 97 466 GLY A N 1
ATOM 3472 C CA . GLY A 1 466 ? 5.395 7.043 11.312 1 97 466 GLY A CA 1
ATOM 3473 C C . GLY A 1 466 ? 4.469 7.871 10.445 1 97 466 GLY A C 1
ATOM 3474 O O . GLY A 1 466 ? 4.68 7.992 9.234 1 97 466 GLY A O 1
ATOM 3475 N N . SER A 1 467 ? 3.363 8.336 11.078 1 96.62 467 SER A N 1
ATOM 3476 C CA . SER A 1 467 ? 2.418 9.102 10.273 1 96.62 467 SER A CA 1
ATOM 3477 C C . SER A 1 467 ? 1.699 10.156 11.109 1 96.62 467 SER A C 1
ATOM 3479 O O . SER A 1 467 ? 1.58 10.008 12.328 1 96.62 467 SER A O 1
ATOM 3481 N N . MET A 1 468 ? 1.279 11.203 10.43 1 96 468 MET A N 1
ATOM 3482 C CA . MET A 1 468 ? 0.426 12.242 11.016 1 96 468 MET A CA 1
ATOM 3483 C C . MET A 1 468 ? -1.048 11.875 10.859 1 96 468 MET A C 1
ATOM 3485 O O . MET A 1 468 ? -1.906 12.453 11.523 1 96 468 MET A O 1
ATOM 3489 N N . GLY A 1 469 ? -1.31 10.945 10.055 1 96.94 469 GLY A N 1
ATOM 3490 C CA . GLY A 1 469 ? -2.635 10.477 9.688 1 96.94 469 GLY A CA 1
ATOM 3491 C C . GLY A 1 469 ? -2.641 9.648 8.414 1 96.94 469 GLY A C 1
ATOM 3492 O O . GLY A 1 469 ? -1.655 9.633 7.672 1 96.94 469 GLY A O 1
ATOM 3493 N N . THR A 1 470 ? -3.727 8.938 8.164 1 98.12 470 THR A N 1
ATOM 3494 C CA . THR A 1 470 ? -3.854 8.117 6.961 1 98.12 470 THR A CA 1
ATOM 3495 C C . THR A 1 470 ? -4.656 8.844 5.891 1 98.12 470 THR A C 1
ATOM 3497 O O . THR A 1 470 ? -5.461 9.727 6.199 1 98.12 470 THR A O 1
ATOM 3500 N N . LYS A 1 471 ? -4.422 8.508 4.633 1 96.94 471 LYS A N 1
ATOM 3501 C CA . LYS A 1 471 ? -5.051 9.18 3.5 1 96.94 471 LYS A CA 1
ATOM 3502 C C . LYS A 1 471 ? -6.227 8.367 2.963 1 96.94 471 LYS A C 1
ATOM 3504 O O . LYS A 1 471 ? -7.039 8.875 2.188 1 96.94 471 LYS A O 1
ATOM 3509 N N . GLY A 1 472 ? -6.254 7.098 3.314 1 97.62 472 GLY A N 1
ATOM 3510 C CA . GLY A 1 472 ? -7.258 6.207 2.754 1 97.62 472 GLY A CA 1
ATOM 3511 C C . GLY A 1 472 ? -8.602 6.309 3.445 1 97.62 472 GLY A C 1
ATOM 3512 O O . GLY A 1 472 ? -8.672 6.582 4.645 1 97.62 472 GLY A O 1
ATOM 3513 N N . GLY A 1 473 ? -9.656 6.012 2.777 1 98.44 473 GLY A N 1
ATOM 3514 C CA . GLY A 1 473 ? -11.023 6.016 3.266 1 98.44 473 GLY A CA 1
ATOM 3515 C C . GLY A 1 473 ? -12.055 5.797 2.168 1 98.44 473 GLY A C 1
ATOM 3516 O O . GLY A 1 473 ? -11.695 5.477 1.032 1 98.44 473 GLY A O 1
ATOM 3517 N N . PRO A 1 474 ? -13.344 5.953 2.52 1 98.75 474 PRO A N 1
ATOM 3518 C CA . PRO A 1 474 ? -14.383 5.816 1.498 1 98.75 474 PRO A CA 1
ATOM 3519 C C . PRO A 1 474 ? -14.211 6.793 0.338 1 98.75 474 PRO A C 1
ATOM 3521 O O . PRO A 1 474 ? -13.867 7.957 0.556 1 98.75 474 PRO A O 1
ATOM 3524 N N . ARG A 1 475 ? -14.344 6.246 -0.853 1 97.94 475 ARG A N 1
ATOM 3525 C CA . ARG A 1 475 ? -14.375 7.102 -2.033 1 97.94 475 ARG A CA 1
ATOM 3526 C C . ARG A 1 475 ? -15.594 8.016 -2.012 1 97.94 475 ARG A C 1
ATOM 3528 O O . ARG A 1 475 ? -16.688 7.594 -1.638 1 97.94 475 ARG A O 1
ATOM 3535 N N . THR A 1 476 ? -15.43 9.273 -2.396 1 98.38 476 THR A N 1
ATOM 3536 C CA . THR A 1 476 ? -16.531 10.234 -2.393 1 98.38 476 THR A CA 1
ATOM 3537 C C . THR A 1 476 ? -16.625 10.953 -3.734 1 98.38 476 THR A C 1
ATOM 3539 O O . THR A 1 476 ? -15.68 10.914 -4.531 1 98.38 476 THR A O 1
ATOM 3542 N N . ASP A 1 477 ? -17.766 11.492 -4.008 1 97.94 477 ASP A N 1
ATOM 3543 C CA . ASP A 1 477 ? -17.875 12.414 -5.133 1 97.94 477 ASP A CA 1
ATOM 3544 C C . ASP A 1 477 ? -17.469 13.828 -4.73 1 97.94 477 ASP A C 1
ATOM 3546 O O . ASP A 1 477 ? -16.906 14.039 -3.654 1 97.94 477 ASP A O 1
ATOM 3550 N N . HIS A 1 478 ? -17.672 14.859 -5.566 1 97.75 478 HIS A N 1
ATOM 3551 C CA . HIS A 1 478 ? -17.156 16.203 -5.391 1 97.75 478 HIS A CA 1
ATOM 3552 C C . HIS A 1 478 ? -17.844 16.922 -4.234 1 97.75 478 HIS A C 1
ATOM 3554 O O . HIS A 1 478 ? -17.391 17.969 -3.783 1 97.75 478 HIS A O 1
ATOM 3560 N N . ASP A 1 479 ? -18.969 16.375 -3.666 1 98.56 479 ASP A N 1
ATOM 3561 C CA . ASP A 1 479 ? -19.672 16.984 -2.541 1 98.56 479 ASP A CA 1
ATOM 3562 C C . ASP A 1 479 ? -19.453 16.188 -1.258 1 98.56 479 ASP A C 1
ATOM 3564 O O . ASP A 1 479 ? -20.109 16.453 -0.243 1 98.56 479 ASP A O 1
ATOM 3568 N N . GLY A 1 480 ? -18.609 15.203 -1.313 1 98.62 480 GLY A N 1
ATOM 3569 C CA . GLY A 1 480 ? -18.281 14.398 -0.144 1 98.62 480 GLY A CA 1
ATOM 3570 C C . GLY A 1 480 ? -19.234 13.242 0.063 1 98.62 480 GLY A C 1
ATOM 3571 O O . GLY A 1 480 ? -19.188 12.562 1.095 1 98.62 480 GLY A O 1
ATOM 3572 N N . ARG A 1 481 ? -20.25 12.961 -0.921 1 98.69 481 ARG A N 1
ATOM 3573 C CA . ARG A 1 481 ? -21.125 11.797 -0.819 1 98.69 481 ARG A CA 1
ATOM 3574 C C . ARG A 1 481 ? -20.344 10.508 -0.961 1 98.69 481 ARG A C 1
ATOM 3576 O O . ARG A 1 481 ? -19.578 10.336 -1.917 1 98.69 481 ARG A O 1
ATOM 3583 N N . VAL A 1 482 ? -20.484 9.586 -0.025 1 98.88 482 VAL A N 1
ATOM 3584 C CA . VAL A 1 482 ? -19.766 8.32 -0.041 1 98.88 482 VAL A CA 1
ATOM 3585 C C . VAL A 1 482 ? -20.328 7.422 -1.143 1 98.88 482 VAL A C 1
ATOM 3587 O O . VAL A 1 482 ? -21.547 7.293 -1.285 1 98.88 482 VAL A O 1
ATOM 3590 N N . LEU A 1 483 ? -19.453 6.852 -1.907 1 98.62 483 LEU A N 1
ATOM 3591 C CA . LEU A 1 483 ? -19.859 5.969 -2.992 1 98.62 483 LEU A CA 1
ATOM 3592 C C . LEU A 1 483 ? -19.828 4.512 -2.549 1 98.62 483 LEU A C 1
ATOM 3594 O O . LEU A 1 483 ? -18.953 4.109 -1.789 1 98.62 483 LEU A O 1
ATOM 3598 N N . ARG A 1 484 ? -20.781 3.791 -3.008 1 97.88 484 ARG A N 1
ATOM 3599 C CA . ARG A 1 484 ? -20.766 2.342 -2.834 1 97.88 484 ARG A CA 1
ATOM 3600 C C . ARG A 1 484 ? -19.812 1.674 -3.814 1 97.88 484 ARG A C 1
ATOM 3602 O O . ARG A 1 484 ? -19.375 2.297 -4.785 1 97.88 484 ARG A O 1
ATOM 3609 N N . VAL A 1 485 ? -19.562 0.373 -3.689 1 96.94 485 VAL A N 1
ATOM 3610 C CA . VAL A 1 485 ? -18.609 -0.378 -4.504 1 96.94 485 VAL A CA 1
ATOM 3611 C C . VAL A 1 485 ? -19.094 -0.425 -5.953 1 96.94 485 VAL A C 1
ATOM 3613 O O . VAL A 1 485 ? -18.297 -0.654 -6.871 1 96.94 485 VAL A O 1
ATOM 3616 N N . ASP A 1 486 ? -20.328 -0.22 -6.207 1 94.38 486 ASP A N 1
ATOM 3617 C CA . ASP A 1 486 ? -20.859 -0.249 -7.566 1 94.38 486 ASP A CA 1
ATOM 3618 C C . ASP A 1 486 ? -20.797 1.135 -8.211 1 94.38 486 ASP A C 1
ATOM 3620 O O . ASP A 1 486 ? -21.188 1.306 -9.367 1 94.38 486 ASP A O 1
ATOM 3624 N N . GLY A 1 487 ? -20.344 2.152 -7.438 1 95.38 487 GLY A N 1
ATOM 3625 C CA . GLY A 1 487 ? -20.125 3.475 -8 1 95.38 487 GLY A CA 1
ATOM 3626 C C . GLY A 1 487 ? -21.234 4.457 -7.68 1 95.38 487 GLY A C 1
ATOM 3627 O O . GLY A 1 487 ? -21.094 5.656 -7.926 1 95.38 487 GLY A O 1
ATOM 3628 N N . GLU A 1 488 ? -22.297 3.986 -7.094 1 97.19 488 GLU A N 1
ATOM 3629 C CA . GLU A 1 488 ? -23.422 4.859 -6.754 1 97.19 488 GLU A CA 1
ATOM 3630 C C . GLU A 1 488 ? -23.25 5.441 -5.355 1 97.19 488 GLU A C 1
ATOM 3632 O O . GLU A 1 488 ? -22.719 4.781 -4.461 1 97.19 488 GLU A O 1
ATOM 3637 N N . PRO A 1 489 ? -23.766 6.664 -5.148 1 98.19 489 PRO A N 1
ATOM 3638 C CA . PRO A 1 489 ? -23.703 7.227 -3.795 1 98.19 489 PRO A CA 1
ATOM 3639 C C . PRO A 1 489 ? -24.547 6.445 -2.797 1 98.19 489 PRO A C 1
ATOM 3641 O O . PRO A 1 489 ? -25.625 5.93 -3.154 1 98.19 489 PRO A O 1
ATOM 3644 N N . ILE A 1 490 ? -24.078 6.285 -1.611 1 98.5 490 ILE A N 1
ATOM 3645 C CA . ILE A 1 490 ? -24.891 5.82 -0.5 1 98.5 490 ILE A CA 1
ATOM 3646 C C . ILE A 1 490 ? -25.75 6.969 0.023 1 98.5 490 ILE A C 1
ATOM 3648 O O . ILE A 1 490 ? -25.25 7.895 0.656 1 98.5 490 ILE A O 1
ATOM 3652 N N . PRO A 1 491 ? -27.062 6.941 -0.224 1 98.5 491 PRO A N 1
ATOM 3653 C CA . PRO A 1 491 ? -27.891 8.078 0.19 1 98.5 491 PRO A CA 1
ATOM 3654 C C . PRO A 1 491 ? -27.781 8.383 1.683 1 98.5 491 PRO A C 1
ATOM 3656 O O . PRO A 1 491 ? -27.828 7.465 2.508 1 98.5 491 PRO A O 1
ATOM 3659 N N . GLY A 1 492 ? -27.516 9.625 1.98 1 98.75 492 GLY A N 1
ATOM 3660 C CA . GLY A 1 492 ? -27.516 10.078 3.363 1 98.75 492 GLY A CA 1
ATOM 3661 C C . GLY A 1 492 ? -26.156 9.953 4.023 1 98.75 492 GLY A C 1
ATOM 3662 O O . GLY A 1 492 ? -26 10.266 5.207 1 98.75 492 GLY A O 1
ATOM 3663 N N . LEU A 1 493 ? -25.125 9.508 3.285 1 98.94 493 LEU A N 1
ATOM 3664 C CA . LEU A 1 493 ? -23.812 9.328 3.893 1 98.94 493 LEU A CA 1
ATOM 3665 C C . LEU A 1 493 ? -22.781 10.211 3.207 1 98.94 493 LEU A C 1
ATOM 3667 O O . LEU A 1 493 ? -22.641 10.172 1.981 1 98.94 493 LEU A O 1
ATOM 3671 N N . PHE A 1 494 ? -22.078 11.031 3.99 1 98.94 494 PHE A N 1
ATOM 3672 C CA . PHE A 1 494 ? -21.016 11.906 3.539 1 98.94 494 PHE A CA 1
ATOM 3673 C C . PHE A 1 494 ? -19.719 11.648 4.32 1 98.94 494 PHE A C 1
ATOM 3675 O O . PHE A 1 494 ? -19.766 11.047 5.395 1 98.94 494 PHE A O 1
ATOM 3682 N N . ALA A 1 495 ? -18.625 12.094 3.744 1 98.94 495 ALA A N 1
ATOM 3683 C CA . ALA A 1 495 ? -17.359 12.031 4.453 1 98.94 495 ALA A CA 1
ATOM 3684 C C . ALA A 1 495 ? -16.484 13.234 4.113 1 98.94 495 ALA A C 1
ATOM 3686 O O . ALA A 1 495 ? -16.578 13.797 3.02 1 98.94 495 ALA A O 1
ATOM 3687 N N . ALA A 1 496 ? -15.625 13.609 5.031 1 98.75 496 ALA A N 1
ATOM 3688 C CA . ALA A 1 496 ? -14.688 14.719 4.859 1 98.75 496 ALA A CA 1
ATOM 3689 C C . ALA A 1 496 ? -13.445 14.523 5.727 1 98.75 496 ALA A C 1
ATOM 3691 O O . ALA A 1 496 ? -13.492 13.82 6.738 1 98.75 496 ALA A O 1
ATOM 3692 N N . GLY A 1 497 ? -12.359 15.172 5.301 1 98.12 497 GLY A N 1
ATOM 3693 C CA . GLY A 1 497 ? -11.109 15.078 6.039 1 98.12 497 GLY A CA 1
ATOM 3694 C C . GLY A 1 497 ? -10.445 13.719 5.914 1 98.12 497 GLY A C 1
ATOM 3695 O O . GLY A 1 497 ? -10.555 13.062 4.875 1 98.12 497 GLY A O 1
ATOM 3696 N N . ASN A 1 498 ? -9.711 13.32 6.953 1 98 498 ASN A N 1
ATOM 3697 C CA . ASN A 1 498 ? -8.945 12.078 6.902 1 98 498 ASN A CA 1
ATOM 3698 C C . ASN A 1 498 ? -9.867 10.859 6.965 1 98 498 ASN A C 1
ATOM 3700 O O . ASN A 1 498 ? -9.406 9.727 6.812 1 98 498 ASN A O 1
ATOM 3704 N N . ALA A 1 499 ? -11.211 11.156 7.113 1 98.44 499 ALA A N 1
ATOM 3705 C CA . ALA A 1 499 ? -12.172 10.055 7.086 1 98.44 499 ALA A CA 1
ATOM 3706 C C . ALA A 1 499 ? -12.492 9.648 5.652 1 98.44 499 ALA A C 1
ATOM 3708 O O . ALA A 1 499 ? -13.016 8.555 5.414 1 98.44 499 ALA A O 1
ATOM 3709 N N . MET A 1 500 ? -12.328 10.5 4.684 1 98.06 500 MET A N 1
ATOM 3710 C CA . MET A 1 500 ? -12.578 10.195 3.277 1 98.06 500 MET A CA 1
ATOM 3711 C C . MET A 1 500 ? -11.281 9.82 2.561 1 98.06 500 MET A C 1
ATOM 3713 O O . MET A 1 500 ? -10.188 10.086 3.068 1 98.06 500 MET A O 1
ATOM 3717 N N . GLY A 1 501 ? -11.398 9.141 1.427 1 97.06 501 GLY A N 1
ATOM 3718 C CA . GLY A 1 501 ? -10.234 9.023 0.565 1 97.06 501 GLY A CA 1
ATOM 3719 C C . GLY A 1 501 ? -9.672 10.359 0.122 1 97.06 501 GLY A C 1
ATOM 3720 O O . GLY A 1 501 ? -10.367 11.141 -0.533 1 97.06 501 GLY A O 1
ATOM 3721 N N . GLY A 1 502 ? -8.453 10.641 0.546 1 94.38 502 GLY A N 1
ATOM 3722 C CA . GLY A 1 502 ? -7.844 11.938 0.298 1 94.38 502 GLY A CA 1
ATOM 3723 C C . GLY A 1 502 ? -7.789 12.297 -1.174 1 94.38 502 GLY A C 1
ATOM 3724 O O . GLY A 1 502 ? -7.332 11.5 -1.998 1 94.38 502 GLY A O 1
ATOM 3725 N N . PRO A 1 503 ? -8.203 13.461 -1.521 1 91.94 503 PRO A N 1
ATOM 3726 C CA . PRO A 1 503 ? -8.32 13.836 -2.932 1 91.94 503 PRO A CA 1
ATOM 3727 C C . PRO A 1 503 ? -6.961 13.953 -3.623 1 91.94 503 PRO A C 1
ATOM 3729 O O . PRO A 1 503 ? -6.867 13.773 -4.84 1 91.94 503 PRO A O 1
ATOM 3732 N N . THR A 1 504 ? -5.941 14.234 -2.877 1 91.94 504 THR A N 1
ATOM 3733 C CA . THR A 1 504 ? -4.664 14.531 -3.516 1 91.94 504 THR A CA 1
ATOM 3734 C C . THR A 1 504 ? -3.82 13.266 -3.66 1 91.94 504 THR A C 1
ATOM 3736 O O . THR A 1 504 ? -2.697 13.32 -4.164 1 91.94 504 THR A O 1
ATOM 3739 N N . GLY A 1 505 ? -4.391 12.164 -3.166 1 90.12 505 GLY A N 1
ATOM 3740 C CA . GLY A 1 505 ? -3.648 10.922 -3.299 1 90.12 505 GLY A CA 1
ATOM 3741 C C . GLY A 1 505 ? -2.277 10.969 -2.648 1 90.12 505 GLY A C 1
ATOM 3742 O O . GLY A 1 505 ? -2.154 11.336 -1.479 1 90.12 505 GLY A O 1
ATOM 3743 N N . ARG A 1 506 ? -1.265 10.797 -3.445 1 90.44 506 ARG A N 1
ATOM 3744 C CA . ARG A 1 506 ? 0.102 10.766 -2.934 1 90.44 506 ARG A CA 1
ATOM 3745 C C . ARG A 1 506 ? 0.67 12.172 -2.789 1 90.44 506 ARG A C 1
ATOM 3747 O O . ARG A 1 506 ? 1.66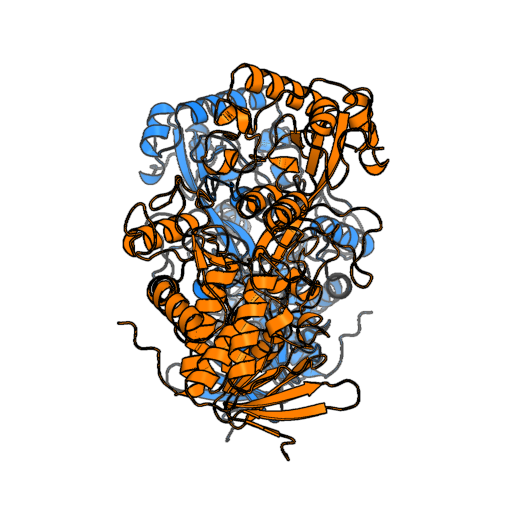1 12.375 -2.086 1 90.44 506 ARG A O 1
ATOM 3754 N N . ALA A 1 507 ? 0.029 13.109 -3.375 1 93 507 ALA A N 1
ATOM 3755 C CA . ALA A 1 507 ? 0.55 14.477 -3.367 1 93 507 ALA A CA 1
ATOM 3756 C C . ALA A 1 507 ? 0.352 15.133 -2.004 1 93 507 ALA A C 1
ATOM 3758 O O . ALA A 1 507 ? -0.684 14.945 -1.362 1 93 507 ALA A O 1
ATOM 3759 N N . TYR A 1 508 ? 1.352 15.742 -1.544 1 94.19 508 TYR A N 1
ATOM 3760 C CA . TYR A 1 508 ? 1.351 16.609 -0.369 1 94.19 508 TYR A CA 1
ATOM 3761 C C . TYR A 1 508 ? 1.998 17.953 -0.681 1 94.19 508 TYR A C 1
ATOM 3763 O O . TYR A 1 508 ? 3.221 18.094 -0.608 1 94.19 508 TYR A O 1
ATOM 3771 N N . GLY A 1 509 ? 1.224 18.875 -0.971 1 94.75 509 GLY A N 1
ATOM 3772 C CA . GLY A 1 509 ? 1.667 20.094 -1.633 1 94.75 509 GLY A CA 1
ATOM 3773 C C . GLY A 1 509 ? 2.471 21 -0.726 1 94.75 509 GLY A C 1
ATOM 3774 O O . GLY A 1 509 ? 3.387 21.688 -1.182 1 94.75 509 GLY A O 1
ATOM 3775 N N . GLY A 1 510 ? 2.098 21.016 0.513 1 95.69 510 GLY A N 1
ATOM 3776 C CA . GLY A 1 510 ? 2.748 21.938 1.438 1 95.69 510 GLY A CA 1
ATOM 3777 C C . GLY A 1 510 ? 2.125 21.922 2.82 1 95.69 510 GLY A C 1
ATOM 3778 O O . GLY A 1 510 ? 1.277 21.078 3.121 1 95.69 510 GLY A O 1
ATOM 3779 N N . ALA A 1 511 ? 2.68 22.859 3.666 1 94.69 511 ALA A N 1
ATOM 3780 C CA . ALA A 1 511 ? 2.166 22.984 5.027 1 94.69 511 ALA A CA 1
ATOM 3781 C C . ALA A 1 511 ? 0.66 23.234 5.027 1 94.69 511 ALA A C 1
ATOM 3783 O O . ALA A 1 511 ? 0.185 24.203 4.434 1 94.69 511 ALA A O 1
ATOM 3784 N N . GLY A 1 512 ? -0.036 22.312 5.699 1 96.44 512 GLY A N 1
ATOM 3785 C CA . GLY A 1 512 ? -1.485 22.438 5.734 1 96.44 512 GLY A CA 1
ATOM 3786 C C . GLY A 1 512 ? -2.18 21.578 4.691 1 96.44 512 GLY A C 1
ATOM 3787 O O . GLY A 1 512 ? -3.393 21.688 4.504 1 96.44 512 GLY A O 1
ATOM 3788 N N . GLY A 1 513 ? -1.397 20.734 4.027 1 95.75 513 GLY A N 1
ATOM 3789 C CA . GLY A 1 513 ? -1.947 19.906 2.963 1 95.75 513 GLY A CA 1
ATOM 3790 C C . GLY A 1 513 ? -2.986 18.922 3.451 1 95.75 513 GLY A C 1
ATOM 3791 O O . GLY A 1 513 ? -3.742 18.359 2.654 1 95.75 513 GLY A O 1
ATOM 3792 N N . THR A 1 514 ? -3.08 18.656 4.73 1 96 514 THR A N 1
ATOM 3793 C CA . THR A 1 514 ? -4.129 17.828 5.32 1 96 514 THR A CA 1
ATOM 3794 C C . THR A 1 514 ? -5.363 18.672 5.641 1 96 514 THR A C 1
ATOM 3796 O O . THR A 1 514 ? -6.484 18.297 5.301 1 96 514 THR A O 1
ATOM 3799 N N . ILE A 1 515 ? -5.152 19.844 6.207 1 97.81 515 ILE A N 1
ATOM 3800 C CA . ILE A 1 515 ? -6.234 20.672 6.742 1 97.81 515 ILE A CA 1
ATOM 3801 C C . ILE A 1 515 ? -6.949 21.391 5.602 1 97.81 515 ILE A C 1
ATOM 3803 O O . ILE A 1 515 ? -8.18 21.516 5.613 1 97.81 515 ILE A O 1
ATOM 3807 N N . GLY A 1 516 ? -6.188 21.891 4.598 1 98.25 516 GLY A N 1
ATOM 3808 C CA . GLY A 1 516 ? -6.812 22.547 3.463 1 98.25 516 GLY A CA 1
ATOM 3809 C C . GLY A 1 516 ? -7.922 21.734 2.826 1 98.25 516 GLY A C 1
ATOM 3810 O O . GLY A 1 516 ? -9.086 22.125 2.863 1 98.25 516 GLY A O 1
ATOM 3811 N N . PRO A 1 517 ? -7.547 20.562 2.289 1 97.94 517 PRO A N 1
ATOM 3812 C CA . PRO A 1 517 ? -8.586 19.719 1.699 1 97.94 517 PRO A CA 1
ATOM 3813 C C . PRO A 1 517 ? -9.648 19.297 2.709 1 97.94 517 PRO A C 1
ATOM 3815 O O . PRO A 1 517 ? -10.82 19.156 2.352 1 97.94 517 PRO A O 1
ATOM 3818 N N . ALA A 1 518 ? -9.328 19.078 3.953 1 98.5 518 ALA A N 1
ATOM 3819 C CA . ALA A 1 518 ? -10.289 18.688 4.977 1 98.5 518 ALA A CA 1
ATOM 3820 C C . ALA A 1 518 ? -11.375 19.75 5.141 1 98.5 518 ALA A C 1
ATOM 3822 O O . ALA A 1 518 ? -12.57 19.422 5.152 1 98.5 518 ALA A O 1
ATOM 3823 N N . MET A 1 519 ? -10.977 20.969 5.223 1 98.88 519 MET A N 1
ATOM 3824 C CA . MET A 1 519 ? -11.93 22.062 5.418 1 98.88 519 MET A CA 1
ATOM 3825 C C . MET A 1 519 ? -12.758 22.281 4.156 1 98.88 519 MET A C 1
ATOM 3827 O O . MET A 1 519 ? -13.961 22.531 4.23 1 98.88 519 MET A O 1
ATOM 3831 N N . VAL A 1 520 ? -12.117 22.141 3 1 98.81 520 VAL A N 1
ATOM 3832 C CA . VAL A 1 520 ? -12.82 22.328 1.734 1 98.81 520 VAL A CA 1
ATOM 3833 C C . VAL A 1 520 ? -13.922 21.281 1.595 1 98.81 520 VAL A C 1
ATOM 3835 O O . VAL A 1 520 ? -15.07 21.625 1.288 1 98.81 520 VAL A O 1
ATOM 3838 N N . PHE A 1 521 ? -13.609 20.094 1.824 1 98.75 521 PHE A N 1
ATOM 3839 C CA . PHE A 1 521 ? -14.617 19.047 1.649 1 98.75 521 PHE A CA 1
ATOM 3840 C C . PHE A 1 521 ? -15.586 19.031 2.82 1 98.75 521 PHE A C 1
ATOM 3842 O O . PHE A 1 521 ? -16.734 18.578 2.68 1 98.75 521 PHE A O 1
ATOM 3849 N N . GLY A 1 522 ? -15.125 19.469 4.023 1 98.88 522 GLY A N 1
ATOM 3850 C CA . GLY A 1 522 ? -16.094 19.75 5.066 1 98.88 522 GLY A CA 1
ATOM 3851 C C . GLY A 1 522 ? -17.141 20.766 4.656 1 98.88 522 GLY A C 1
ATOM 3852 O O . GLY A 1 522 ? -18.344 20.562 4.867 1 98.88 522 GLY A O 1
ATOM 3853 N N . TYR A 1 523 ? -16.656 21.859 4.043 1 98.88 523 TYR A N 1
ATOM 3854 C CA . TYR A 1 523 ? -17.5 22.938 3.527 1 98.88 523 TYR A CA 1
ATOM 3855 C C . TYR A 1 523 ? -18.5 22.391 2.512 1 98.88 523 TYR A C 1
ATOM 3857 O O . TYR A 1 523 ? -19.719 22.625 2.637 1 98.88 523 TYR A O 1
ATOM 3865 N N . ARG A 1 524 ? -18.062 21.594 1.631 1 98.88 524 ARG A N 1
ATOM 3866 C CA . ARG A 1 524 ? -18.906 21.078 0.562 1 98.88 524 ARG A CA 1
ATOM 3867 C C . ARG A 1 524 ? -19.891 20.047 1.097 1 98.88 524 ARG A C 1
ATOM 3869 O O . ARG A 1 524 ? -21.078 20.078 0.759 1 98.88 524 ARG A O 1
ATOM 3876 N N . ALA A 1 525 ? -19.438 19.094 1.898 1 98.88 525 ALA A N 1
ATOM 3877 C CA . ALA A 1 525 ? -20.281 18.062 2.469 1 98.88 525 ALA A CA 1
ATOM 3878 C C . ALA A 1 525 ? -21.375 18.672 3.344 1 98.88 525 ALA A C 1
ATOM 3880 O O . ALA A 1 525 ? -22.547 18.266 3.275 1 98.88 525 ALA A O 1
ATOM 3881 N N . GLY A 1 526 ? -20.953 19.672 4.199 1 98.94 526 GLY A N 1
ATOM 3882 C CA . GLY A 1 526 ? -21.938 20.344 5.043 1 98.94 526 GLY A CA 1
ATOM 3883 C C . GLY A 1 526 ? -23.047 21 4.254 1 98.94 526 GLY A C 1
ATOM 3884 O O . GLY A 1 526 ? -24.219 20.875 4.594 1 98.94 526 GLY A O 1
ATOM 3885 N N . TYR A 1 527 ? -22.656 21.688 3.207 1 98.88 527 TYR A N 1
ATOM 3886 C CA . TYR A 1 527 ? -23.625 22.375 2.371 1 98.88 527 TYR A CA 1
ATOM 3887 C C . TYR A 1 527 ? -24.562 21.375 1.686 1 98.88 527 TYR A C 1
ATOM 3889 O O . TYR A 1 527 ? -25.781 21.547 1.703 1 98.88 527 TYR A O 1
ATOM 3897 N N . ALA A 1 528 ? -23.953 20.375 1.092 1 98.88 528 ALA A N 1
ATOM 3898 C CA . ALA A 1 528 ? -24.734 19.359 0.366 1 98.88 528 ALA A CA 1
ATOM 3899 C C . ALA A 1 528 ? -25.688 18.625 1.301 1 98.88 528 ALA A C 1
ATOM 3901 O O . ALA A 1 528 ? -26.828 18.359 0.94 1 98.88 528 ALA A O 1
ATOM 3902 N N . ALA A 1 529 ? -25.203 18.219 2.463 1 98.81 529 ALA A N 1
ATOM 3903 C CA . ALA A 1 529 ? -26.047 17.531 3.426 1 98.81 529 ALA A CA 1
ATOM 3904 C C . ALA A 1 529 ? -27.234 18.406 3.846 1 98.81 529 ALA A C 1
ATOM 3906 O O . ALA A 1 529 ? -28.359 17.922 3.947 1 98.81 529 ALA A O 1
ATOM 3907 N N . ALA A 1 530 ? -26.984 19.656 4.074 1 98.75 530 ALA A N 1
ATOM 3908 C CA . ALA A 1 530 ? -28.016 20.562 4.578 1 98.75 530 ALA A CA 1
ATOM 3909 C C . ALA A 1 530 ? -29.031 20.891 3.496 1 98.75 530 ALA A C 1
ATOM 3911 O O . ALA A 1 530 ? -30.234 21.016 3.781 1 98.75 530 ALA A O 1
ATOM 3912 N N . THR A 1 531 ? -28.641 20.953 2.191 1 98.25 531 THR A N 1
ATOM 3913 C CA . THR A 1 531 ? -29.5 21.594 1.197 1 98.25 531 THR A CA 1
ATOM 3914 C C . THR A 1 531 ? -29.891 20.609 0.107 1 98.25 531 THR A C 1
ATOM 3916 O O . THR A 1 531 ? -30.828 20.844 -0.651 1 98.25 531 THR A O 1
ATOM 3919 N N . GLY A 1 532 ? -29.094 19.594 -0.06 1 97.75 532 GLY A N 1
ATOM 3920 C CA . GLY A 1 532 ? -29.297 18.656 -1.166 1 97.75 532 GLY A CA 1
ATOM 3921 C C . GLY A 1 532 ? -28.688 19.156 -2.469 1 97.75 532 GLY A C 1
ATOM 3922 O O . GLY A 1 532 ? -28.875 18.531 -3.518 1 97.75 532 GLY A O 1
ATOM 3923 N N . LYS A 1 533 ? -27.844 20.25 -2.381 1 97.62 533 LYS A N 1
ATOM 3924 C CA . LYS A 1 533 ? -27.25 20.859 -3.57 1 97.62 533 LYS A CA 1
ATOM 3925 C C . LYS A 1 533 ? -25.734 21 -3.42 1 97.62 533 LYS A C 1
ATOM 3927 O O . LYS A 1 533 ? -25.203 20.859 -2.32 1 97.62 533 LYS A O 1
ATOM 3932 N N . SER A 1 534 ? -25.125 21.188 -4.539 1 97.5 534 SER A N 1
ATOM 3933 C CA . SER A 1 534 ? -23.719 21.547 -4.527 1 97.5 534 SER A CA 1
ATOM 3934 C C . SER A 1 534 ? -23.516 23.031 -4.281 1 97.5 534 SER A C 1
ATOM 3936 O O . SER A 1 534 ? -24.344 23.844 -4.664 1 97.5 534 SER A O 1
ATOM 3938 N N . VAL A 1 535 ? -22.406 23.312 -3.637 1 95.69 535 VAL A N 1
ATOM 3939 C CA . VAL A 1 535 ? -22.078 24.734 -3.459 1 95.69 535 VAL A CA 1
ATOM 3940 C C . VAL A 1 535 ? -21.891 25.391 -4.82 1 95.69 535 VAL A C 1
ATOM 3942 O O . VAL A 1 535 ? -21.328 24.781 -5.738 1 95.69 535 VAL A O 1
ATOM 3945 N N . ASP A 1 536 ? -22.406 26.547 -5.023 1 88.38 536 ASP A N 1
ATOM 3946 C CA . ASP A 1 536 ? -22.188 27.359 -6.219 1 88.38 536 ASP A CA 1
ATOM 3947 C C . ASP A 1 536 ? -20.922 28.203 -6.105 1 88.38 536 ASP A C 1
ATOM 3949 O O . ASP A 1 536 ? -20.844 29.094 -5.27 1 88.38 536 ASP A O 1
ATOM 3953 N N . LEU A 1 537 ? -19.891 27.75 -6.918 1 85.62 537 LEU A N 1
ATOM 3954 C CA . LEU A 1 537 ? -18.641 28.5 -6.863 1 85.62 537 LEU A CA 1
ATOM 3955 C C . LEU A 1 537 ? -18.688 29.703 -7.809 1 85.62 537 LEU A C 1
ATOM 3957 O O . LEU A 1 537 ? -19.219 29.609 -8.914 1 85.62 537 LEU A O 1
ATOM 3961 N N . LYS A 1 538 ? -18.688 30.906 -7.43 1 64.88 538 LYS A N 1
ATOM 3962 C CA . LYS A 1 538 ? -18.719 32.125 -8.266 1 64.88 538 LYS A CA 1
ATOM 3963 C C . LYS A 1 538 ? -17.484 32.188 -9.164 1 64.88 538 LYS A C 1
ATOM 3965 O O . LYS A 1 538 ? -16.406 31.703 -8.797 1 64.88 538 LYS A O 1
ATOM 3970 N N . MET B 1 1 ? -38.688 -13.469 -3.609 1 67.69 1 MET B N 1
ATOM 3971 C CA . MET B 1 1 ? -38.062 -13.523 -4.934 1 67.69 1 MET B CA 1
ATOM 3972 C C . MET B 1 1 ? -37.906 -14.969 -5.387 1 67.69 1 MET B C 1
ATOM 3974 O O . MET B 1 1 ? -37.562 -15.844 -4.582 1 67.69 1 MET B O 1
ATOM 3978 N N . ALA B 1 2 ? -38.281 -15.391 -6.523 1 88.94 2 ALA B N 1
ATOM 3979 C CA . ALA B 1 2 ? -38.281 -16.781 -6.973 1 88.94 2 ALA B CA 1
ATOM 3980 C C . ALA B 1 2 ? -36.875 -17.172 -7.457 1 88.94 2 ALA B C 1
ATOM 3982 O O . ALA B 1 2 ? -36.188 -16.391 -8.133 1 88.94 2 ALA B O 1
ATOM 3983 N N . TRP B 1 3 ? -36.312 -18.281 -6.953 1 96.81 3 TRP B N 1
ATOM 3984 C CA . TRP B 1 3 ? -35.031 -18.844 -7.375 1 96.81 3 TRP B CA 1
ATOM 3985 C C . TRP B 1 3 ? -35.156 -19.594 -8.695 1 96.81 3 TRP B C 1
ATOM 3987 O O . TRP B 1 3 ? -36.156 -20.281 -8.93 1 96.81 3 TRP B O 1
ATOM 3997 N N . ASP B 1 4 ? -34.188 -19.438 -9.594 1 97.38 4 ASP B N 1
ATOM 3998 C CA . ASP B 1 4 ? -34.188 -20.172 -10.859 1 97.38 4 ASP B CA 1
ATOM 3999 C C . ASP B 1 4 ? -33.594 -21.562 -10.68 1 97.38 4 ASP B C 1
ATOM 4001 O O . ASP B 1 4 ? -33.938 -22.5 -11.422 1 97.38 4 ASP B O 1
ATOM 4005 N N . GLN B 1 5 ? -32.625 -21.703 -9.773 1 97.38 5 GLN B N 1
ATOM 4006 C CA . GLN B 1 5 ? -31.938 -22.938 -9.445 1 97.38 5 GLN B CA 1
ATOM 4007 C C . GLN B 1 5 ? -31.578 -23 -7.965 1 97.38 5 GLN B C 1
ATOM 4009 O O . GLN B 1 5 ? -31.406 -21.953 -7.32 1 97.38 5 GLN B O 1
ATOM 4014 N N . GLU B 1 6 ? -31.547 -24.266 -7.457 1 98.25 6 GLU B N 1
ATOM 4015 C CA . GLU B 1 6 ? -31.156 -24.453 -6.062 1 98.25 6 GLU B CA 1
ATOM 4016 C C . GLU B 1 6 ? -30.156 -25.594 -5.922 1 98.25 6 GLU B C 1
ATOM 4018 O O . GLU B 1 6 ? -30.344 -26.672 -6.48 1 98.25 6 GLU B O 1
ATOM 4023 N N . VAL B 1 7 ? -29.109 -25.312 -5.227 1 98.75 7 VAL B N 1
ATOM 4024 C CA . VAL B 1 7 ? -28.094 -26.312 -4.906 1 98.75 7 VAL B CA 1
ATOM 4025 C C . VAL B 1 7 ? -27.594 -26.109 -3.479 1 98.75 7 VAL B C 1
ATOM 4027 O O . VAL B 1 7 ? -28.031 -25.188 -2.793 1 98.75 7 VAL B O 1
ATOM 4030 N N . ASP B 1 8 ? -26.703 -27 -2.988 1 98.81 8 ASP B N 1
ATOM 4031 C CA . ASP B 1 8 ? -26.156 -26.844 -1.644 1 98.81 8 ASP B CA 1
ATOM 4032 C C . ASP B 1 8 ? -25.047 -25.797 -1.616 1 98.81 8 ASP B C 1
ATOM 4034 O O . ASP B 1 8 ? -25.062 -24.906 -0.772 1 98.81 8 ASP B O 1
ATOM 4038 N N . VAL B 1 9 ? -24.094 -25.922 -2.527 1 98.94 9 VAL B N 1
ATOM 4039 C CA . VAL B 1 9 ? -22.922 -25.047 -2.537 1 98.94 9 VAL B CA 1
ATOM 4040 C C . VAL B 1 9 ? -22.719 -24.484 -3.936 1 98.94 9 VAL B C 1
ATOM 4042 O O . VAL B 1 9 ? -22.766 -25.203 -4.93 1 98.94 9 VAL B O 1
ATOM 4045 N N . VAL B 1 10 ? -22.5 -23.188 -4.047 1 98.94 10 VAL B N 1
ATOM 4046 C CA . VAL B 1 10 ? -22.109 -22.531 -5.285 1 98.94 10 VAL B CA 1
ATOM 4047 C C . VAL B 1 10 ? -20.656 -22.094 -5.203 1 98.94 10 VAL B C 1
ATOM 4049 O O . VAL B 1 10 ? -20.234 -21.469 -4.23 1 98.94 10 VAL B O 1
ATOM 4052 N N . VAL B 1 11 ? -19.859 -22.516 -6.141 1 98.94 11 VAL B N 1
ATOM 4053 C CA . VAL B 1 11 ? -18.469 -22.078 -6.246 1 98.94 11 VAL B CA 1
ATOM 4054 C C . VAL B 1 11 ? -18.312 -21.141 -7.43 1 98.94 11 VAL B C 1
ATOM 4056 O O . VAL B 1 11 ? -18.719 -21.453 -8.547 1 98.94 11 VAL B O 1
ATOM 4059 N N . LEU B 1 12 ? -17.766 -19.969 -7.164 1 98.94 12 LEU B N 1
ATOM 4060 C CA . LEU B 1 12 ? -17.516 -18.984 -8.195 1 98.94 12 LEU B CA 1
ATOM 4061 C C . LEU B 1 12 ? -16.047 -18.953 -8.586 1 98.94 12 LEU B C 1
ATOM 4063 O O . LEU B 1 12 ? -15.203 -18.5 -7.805 1 98.94 12 LEU B O 1
ATOM 4067 N N . GLY B 1 13 ? -15.734 -19.344 -9.828 1 98.81 13 GLY B N 1
ATOM 4068 C CA . GLY B 1 13 ? -14.375 -19.5 -10.312 1 98.81 13 GLY B CA 1
ATOM 4069 C C . GLY B 1 13 ? -13.945 -20.953 -10.445 1 98.81 13 GLY B C 1
ATOM 4070 O O . GLY B 1 13 ? -14.32 -21.781 -9.625 1 98.81 13 GLY B O 1
ATOM 4071 N N . SER B 1 14 ? -13.078 -21.188 -11.43 1 98.81 14 SER B N 1
ATOM 4072 C CA . SER B 1 14 ? -12.727 -22.562 -11.75 1 98.81 14 SER B CA 1
ATOM 4073 C C . SER B 1 14 ? -11.219 -22.766 -11.75 1 98.81 14 SER B C 1
ATOM 4075 O O . SER B 1 14 ? -10.703 -23.641 -12.461 1 98.81 14 SER B O 1
ATOM 4077 N N . GLY B 1 15 ? -10.461 -21.906 -11.055 1 98.5 15 GLY B N 1
ATOM 4078 C CA . GLY B 1 15 ? -9.047 -22.156 -10.844 1 98.5 15 GLY B CA 1
ATOM 4079 C C . GLY B 1 15 ? -8.781 -23.25 -9.828 1 98.5 15 GLY B C 1
ATOM 4080 O O . GLY B 1 15 ? -9.688 -24 -9.461 1 98.5 15 GLY B O 1
ATOM 4081 N N . GLY B 1 16 ? -7.504 -23.359 -9.438 1 98.69 16 GLY B N 1
ATOM 4082 C CA . GLY B 1 16 ? -7.113 -24.391 -8.492 1 98.69 16 GLY B CA 1
ATOM 4083 C C . GLY B 1 16 ? -7.891 -24.328 -7.188 1 98.69 16 GLY B C 1
ATOM 4084 O O . GLY B 1 16 ? -8.273 -25.359 -6.637 1 98.69 16 GLY B O 1
ATOM 4085 N N . ALA B 1 17 ? -8.125 -23.141 -6.656 1 98.81 17 ALA B N 1
ATOM 4086 C CA . ALA B 1 17 ? -8.891 -22.969 -5.426 1 98.81 17 ALA B CA 1
ATOM 4087 C C . ALA B 1 17 ? -10.336 -23.406 -5.609 1 98.81 17 ALA B C 1
ATOM 4089 O O . ALA B 1 17 ? -10.867 -24.172 -4.801 1 98.81 17 ALA B O 1
ATOM 4090 N N . GLY B 1 18 ? -10.977 -22.938 -6.648 1 98.94 18 GLY B N 1
ATOM 4091 C CA . GLY B 1 18 ? -12.383 -23.234 -6.898 1 98.94 18 GLY B CA 1
ATOM 4092 C C . GLY B 1 18 ? -12.656 -24.688 -7.164 1 98.94 18 GLY B C 1
ATOM 4093 O O . GLY B 1 18 ? -13.578 -25.281 -6.59 1 98.94 18 GLY B O 1
ATOM 4094 N N . LEU B 1 19 ? -11.844 -25.297 -8.047 1 98.94 19 LEU B N 1
ATOM 4095 C CA . LEU B 1 19 ? -12.07 -26.703 -8.383 1 98.94 19 LEU B CA 1
ATOM 4096 C C . LEU B 1 19 ? -11.789 -27.594 -7.18 1 98.94 19 LEU B C 1
ATOM 4098 O O . LEU B 1 19 ? -12.461 -28.609 -6.984 1 98.94 19 LEU B O 1
ATOM 4102 N N . THR B 1 20 ? -10.766 -27.25 -6.371 1 98.94 20 THR B N 1
ATOM 4103 C CA . THR B 1 20 ? -10.516 -28.016 -5.152 1 98.94 20 THR B CA 1
ATOM 4104 C C . THR B 1 20 ? -11.688 -27.891 -4.184 1 98.94 20 THR B C 1
ATOM 4106 O O . THR B 1 20 ? -12.117 -28.875 -3.592 1 98.94 20 THR B O 1
ATOM 4109 N N . ALA B 1 21 ? -12.203 -26.672 -4.027 1 98.94 21 ALA B N 1
ATOM 4110 C CA . ALA B 1 21 ? -13.352 -26.453 -3.16 1 98.94 21 ALA B CA 1
ATOM 4111 C C . ALA B 1 21 ? -14.562 -27.25 -3.639 1 98.94 21 ALA B C 1
ATOM 4113 O O . ALA B 1 21 ? -15.227 -27.922 -2.844 1 98.94 21 ALA B O 1
ATOM 4114 N N . ALA B 1 22 ? -14.836 -27.156 -4.945 1 98.94 22 ALA B N 1
ATOM 4115 C CA . ALA B 1 22 ? -15.977 -27.859 -5.535 1 98.94 22 ALA B CA 1
ATOM 4116 C C . ALA B 1 22 ? -15.844 -29.359 -5.359 1 98.94 22 ALA B C 1
ATOM 4118 O O . ALA B 1 22 ? -16.797 -30.047 -4.98 1 98.94 22 ALA B O 1
ATOM 4119 N N . LEU B 1 23 ? -14.656 -29.906 -5.66 1 98.94 23 LEU B N 1
ATOM 4120 C CA . LEU B 1 23 ? -14.406 -31.344 -5.508 1 98.94 23 LEU B CA 1
ATOM 4121 C C . LEU B 1 23 ? -14.625 -31.781 -4.066 1 98.94 23 LEU B C 1
ATOM 4123 O O . LEU B 1 23 ? -15.297 -32.781 -3.818 1 98.94 23 LEU B O 1
ATOM 4127 N N . THR B 1 24 ? -14.078 -30.984 -3.164 1 98.88 24 THR B N 1
ATOM 4128 C CA . THR B 1 24 ? -14.195 -31.328 -1.749 1 98.88 24 THR B CA 1
ATOM 4129 C C . THR B 1 24 ? -15.656 -31.328 -1.312 1 98.88 24 THR B C 1
ATOM 4131 O O . THR B 1 24 ? -16.109 -32.25 -0.63 1 98.88 24 THR B O 1
ATOM 4134 N N . ALA B 1 25 ? -16.375 -30.281 -1.68 1 98.94 25 ALA B N 1
ATOM 4135 C CA . ALA B 1 25 ? -17.781 -30.188 -1.323 1 98.94 25 ALA B CA 1
ATOM 4136 C C . ALA B 1 25 ? -18.578 -31.359 -1.908 1 98.94 25 ALA B C 1
ATOM 4138 O O . ALA B 1 25 ? -19.391 -31.969 -1.221 1 98.94 25 ALA B O 1
ATOM 4139 N N . ALA B 1 26 ? -18.312 -31.703 -3.164 1 98.88 26 ALA B N 1
ATOM 4140 C CA . ALA B 1 26 ? -19.016 -32.812 -3.83 1 98.88 26 ALA B CA 1
ATOM 4141 C C . ALA B 1 26 ? -18.719 -34.125 -3.143 1 98.88 26 ALA B C 1
ATOM 4143 O O . ALA B 1 26 ? -19.641 -34.906 -2.889 1 98.88 26 ALA B O 1
ATOM 4144 N N . VAL B 1 27 ? -17.469 -34.406 -2.863 1 98.62 27 VAL B N 1
ATOM 4145 C CA . VAL B 1 27 ? -17.047 -35.625 -2.207 1 98.62 27 VAL B CA 1
ATOM 4146 C C . VAL B 1 27 ? -17.688 -35.719 -0.825 1 98.62 27 VAL B C 1
ATOM 4148 O O . VAL B 1 27 ? -18.031 -36.812 -0.366 1 98.62 27 VAL B O 1
ATOM 4151 N N . ALA B 1 28 ? -17.891 -34.594 -0.213 1 98.38 28 ALA B N 1
ATOM 4152 C CA . ALA B 1 28 ? -18.5 -34.531 1.108 1 98.38 28 ALA B CA 1
ATOM 4153 C C . ALA B 1 28 ? -20.016 -34.719 1.012 1 98.38 28 ALA B C 1
ATOM 4155 O O . ALA B 1 28 ? -20.719 -34.688 2.027 1 98.38 28 ALA B O 1
ATOM 4156 N N . GLY B 1 29 ? -20.594 -34.781 -0.185 1 98.25 29 GLY B N 1
ATOM 4157 C CA . GLY B 1 29 ? -21.984 -35.156 -0.365 1 98.25 29 GLY B CA 1
ATOM 4158 C C . GLY B 1 29 ? -22.875 -34 -0.757 1 98.25 29 GLY B C 1
ATOM 4159 O O . GLY B 1 29 ? -24.094 -34.156 -0.873 1 98.25 29 GLY B O 1
ATOM 4160 N N . ALA B 1 30 ? -22.344 -32.844 -0.998 1 98.81 30 ALA B N 1
ATOM 4161 C CA . ALA B 1 30 ? -23.141 -31.688 -1.333 1 98.81 30 ALA B CA 1
ATOM 4162 C C . ALA B 1 30 ? -23.453 -31.641 -2.828 1 98.81 30 ALA B C 1
ATOM 4164 O O . ALA B 1 30 ? -22.656 -32.094 -3.646 1 98.81 30 ALA B O 1
ATOM 4165 N N . GLU B 1 31 ? -24.578 -31.141 -3.176 1 98.81 31 GLU B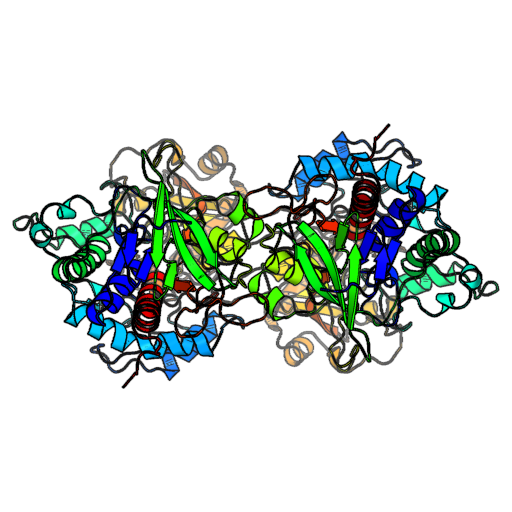 N 1
ATOM 4166 C CA . GLU B 1 31 ? -24.859 -30.719 -4.547 1 98.81 31 GLU B CA 1
ATOM 4167 C C . GLU B 1 31 ? -24.125 -29.406 -4.879 1 98.81 31 GLU B C 1
ATOM 4169 O O . GLU B 1 31 ? -24.344 -28.391 -4.223 1 98.81 31 GLU B O 1
ATOM 4174 N N . VAL B 1 32 ? -23.312 -29.469 -5.926 1 98.88 32 VAL B N 1
ATOM 4175 C CA . VAL B 1 32 ? -22.422 -28.344 -6.172 1 98.88 32 VAL B CA 1
ATOM 4176 C C . VAL B 1 32 ? -22.625 -27.812 -7.594 1 98.88 32 VAL B C 1
ATOM 4178 O O . VAL B 1 32 ? -22.844 -28.594 -8.523 1 98.88 32 VAL B O 1
ATOM 4181 N N . GLU B 1 33 ? -22.594 -26.5 -7.766 1 98.81 33 GLU B N 1
ATOM 4182 C CA . GLU B 1 33 ? -22.453 -25.859 -9.07 1 98.81 33 GLU B CA 1
ATOM 4183 C C . GLU B 1 33 ? -21.234 -24.938 -9.102 1 98.81 33 GLU B C 1
ATOM 4185 O O . GLU B 1 33 ? -20.938 -24.25 -8.125 1 98.81 33 GLU B O 1
ATOM 4190 N N . VAL B 1 34 ? -20.531 -25 -10.188 1 98.88 34 VAL B N 1
ATOM 4191 C CA . VAL B 1 34 ? -19.375 -24.141 -10.422 1 98.88 34 VAL B CA 1
ATOM 4192 C C . VAL B 1 34 ? -19.656 -23.172 -11.578 1 98.88 34 VAL B C 1
ATOM 4194 O O . VAL B 1 34 ? -20.047 -23.609 -12.664 1 98.88 34 VAL B O 1
ATOM 4197 N N . PHE B 1 35 ? -19.5 -21.906 -11.328 1 98.88 35 PHE B N 1
ATOM 4198 C CA . PHE B 1 35 ? -19.688 -20.906 -12.367 1 98.88 35 PHE B CA 1
ATOM 4199 C C . PHE B 1 35 ? -18.375 -20.203 -12.695 1 98.88 35 PHE B C 1
ATOM 4201 O O . PHE B 1 35 ? -17.656 -19.781 -11.789 1 98.88 35 PHE B O 1
ATOM 4208 N N . GLU B 1 36 ? -18.031 -20.125 -13.93 1 98.69 36 GLU B N 1
ATOM 4209 C CA . GLU B 1 36 ? -16.812 -19.516 -14.469 1 98.69 36 GLU B CA 1
ATOM 4210 C C . GLU B 1 36 ? -17.172 -18.406 -15.453 1 98.69 36 GLU B C 1
ATOM 4212 O O . GLU B 1 36 ? -17.906 -18.625 -16.422 1 98.69 36 GLU B O 1
ATOM 4217 N N . LYS B 1 37 ? -16.594 -17.188 -15.125 1 97.5 37 LYS B N 1
ATOM 4218 C CA . LYS B 1 37 ? -16.828 -16.016 -15.961 1 97.5 37 LYS B CA 1
ATOM 4219 C C . LYS B 1 37 ? -16.297 -16.219 -17.375 1 97.5 37 LYS B C 1
ATOM 4221 O O . LYS B 1 37 ? -16.922 -15.805 -18.344 1 97.5 37 LYS B O 1
ATOM 4226 N N . SER B 1 38 ? -15.18 -16.844 -17.562 1 96.94 38 SER B N 1
ATOM 4227 C CA . SER B 1 38 ? -14.5 -17.031 -18.844 1 96.94 38 SER B CA 1
ATOM 4228 C C . SER B 1 38 ? -15.141 -18.156 -19.656 1 96.94 38 SER B C 1
ATOM 4230 O O . SER B 1 38 ? -15.93 -18.938 -19.109 1 96.94 38 SER B O 1
ATOM 4232 N N . ALA B 1 39 ? -14.781 -18.25 -20.922 1 96.88 39 ALA B N 1
ATOM 4233 C CA . ALA B 1 39 ? -15.273 -19.297 -21.812 1 96.88 39 ALA B CA 1
ATOM 4234 C C . ALA B 1 39 ? -14.594 -20.625 -21.516 1 96.88 39 ALA B C 1
ATOM 4236 O O . ALA B 1 39 ? -15.094 -21.688 -21.922 1 96.88 39 ALA B O 1
ATOM 4237 N N . THR B 1 40 ? -13.469 -20.547 -20.906 1 97.88 40 THR B N 1
ATOM 4238 C CA . THR B 1 40 ? -12.688 -21.734 -20.562 1 97.88 40 THR B CA 1
ATOM 4239 C C . THR B 1 40 ? -12.508 -21.844 -19.047 1 97.88 40 THR B C 1
ATOM 4241 O O . THR B 1 40 ? -12.844 -20.922 -18.312 1 97.88 40 THR B O 1
ATOM 4244 N N . VAL B 1 41 ? -12.055 -23.031 -18.594 1 98.5 41 VAL B N 1
ATOM 4245 C CA . VAL B 1 41 ? -11.914 -23.281 -17.172 1 98.5 41 VAL B CA 1
ATOM 4246 C C . VAL B 1 41 ? -10.438 -23.281 -16.781 1 98.5 41 VAL B C 1
ATOM 4248 O O . VAL B 1 41 ? -9.57 -23.453 -17.641 1 98.5 41 VAL B O 1
ATOM 4251 N N . GLY B 1 42 ? -10.188 -23.047 -15.562 1 98.44 42 GLY B N 1
ATOM 4252 C CA . GLY B 1 42 ? -8.859 -23.219 -15 1 98.44 42 GLY B CA 1
ATOM 4253 C C . GLY B 1 42 ? -8.203 -21.906 -14.617 1 98.44 42 GLY B C 1
ATOM 4254 O O . GLY B 1 42 ? -7.277 -21.875 -13.805 1 98.44 42 GLY B O 1
ATOM 4255 N N . GLY B 1 43 ? -8.664 -20.797 -15.195 1 97 43 GLY B N 1
ATOM 4256 C CA . GLY B 1 43 ? -8.156 -19.469 -14.852 1 97 43 GLY B CA 1
ATOM 4257 C C . GLY B 1 43 ? -6.641 -19.391 -14.898 1 97 43 GLY B C 1
ATOM 4258 O O . GLY B 1 43 ? -6.012 -19.922 -15.82 1 97 43 GLY B O 1
ATOM 4259 N N . THR B 1 44 ? -6.035 -18.656 -13.961 1 97.12 44 THR B N 1
ATOM 4260 C CA . THR B 1 44 ? -4.594 -18.438 -13.906 1 97.12 44 THR B CA 1
ATOM 4261 C C . THR B 1 44 ? -3.861 -19.75 -13.633 1 97.12 44 THR B C 1
ATOM 4263 O O . THR B 1 44 ? -2.762 -19.969 -14.148 1 97.12 44 THR B O 1
ATOM 4266 N N . THR B 1 45 ? -4.48 -20.641 -12.867 1 97.88 45 THR B N 1
ATOM 4267 C CA . THR B 1 45 ? -3.861 -21.922 -12.547 1 97.88 45 THR B CA 1
ATOM 4268 C C . THR B 1 45 ? -3.543 -22.703 -13.828 1 97.88 45 THR B C 1
ATOM 4270 O O . THR B 1 45 ? -2.451 -23.25 -13.961 1 97.88 45 THR B O 1
ATOM 4273 N N . ALA B 1 46 ? -4.383 -22.672 -14.781 1 97.31 46 ALA B N 1
ATOM 4274 C CA . ALA B 1 46 ? -4.242 -23.453 -16 1 97.31 46 ALA B CA 1
ATOM 4275 C C . ALA B 1 46 ? -3.018 -23 -16.797 1 97.31 46 ALA B C 1
ATOM 4277 O O . ALA B 1 46 ? -2.391 -23.812 -17.5 1 97.31 46 ALA B O 1
ATOM 4278 N N . VAL B 1 47 ? -2.693 -21.75 -16.672 1 95.06 47 VAL B N 1
ATOM 4279 C CA . VAL B 1 47 ? -1.607 -21.188 -17.469 1 95.06 47 VAL B CA 1
ATOM 4280 C C . VAL B 1 47 ? -0.383 -20.953 -16.594 1 95.06 47 VAL B C 1
ATOM 4282 O O . VAL B 1 47 ? 0.48 -20.141 -16.938 1 95.06 47 VAL B O 1
ATOM 4285 N N . SER B 1 48 ? -0.334 -21.562 -15.477 1 95.12 48 SER B N 1
ATOM 4286 C CA . SER B 1 48 ? 0.807 -21.5 -14.562 1 95.12 48 SER B CA 1
ATOM 4287 C C . SER B 1 48 ? 1.676 -22.75 -14.703 1 95.12 48 SER B C 1
ATOM 4289 O O . SER B 1 48 ? 1.453 -23.578 -15.586 1 95.12 48 SER B O 1
ATOM 4291 N N . GLY B 1 49 ? 2.654 -22.844 -13.828 1 92 49 GLY B N 1
ATOM 4292 C CA . GLY B 1 49 ? 3.457 -24.047 -13.742 1 92 49 GLY B CA 1
ATOM 4293 C C . GLY B 1 49 ? 2.738 -25.203 -13.07 1 92 49 GLY B C 1
ATOM 4294 O O . GLY B 1 49 ? 3.178 -26.344 -13.148 1 92 49 GLY B O 1
ATOM 4295 N N . GLY B 1 50 ? 1.645 -24.922 -12.445 1 95.06 50 GLY B N 1
ATOM 4296 C CA . GLY B 1 50 ? 0.848 -25.938 -11.789 1 95.06 50 GLY B CA 1
ATOM 4297 C C . GLY B 1 50 ? 1.492 -26.484 -10.531 1 95.06 50 GLY B C 1
ATOM 4298 O O . GLY B 1 50 ? 1.076 -27.516 -10.008 1 95.06 50 GLY B O 1
ATOM 4299 N N . ILE B 1 51 ? 2.525 -25.812 -10.039 1 95.88 51 ILE B N 1
ATOM 4300 C CA . ILE B 1 51 ? 3.25 -26.281 -8.859 1 95.88 51 ILE B CA 1
ATOM 4301 C C . ILE B 1 51 ? 2.533 -25.812 -7.594 1 95.88 51 ILE B C 1
ATOM 4303 O O . ILE B 1 51 ? 2.072 -24.672 -7.52 1 95.88 51 ILE B O 1
ATOM 4307 N N . ALA B 1 52 ? 2.371 -26.688 -6.633 1 98 52 ALA B N 1
ATOM 4308 C CA . ALA B 1 52 ? 1.836 -26.344 -5.316 1 98 52 ALA B CA 1
ATOM 4309 C C . ALA B 1 52 ? 2.926 -26.406 -4.25 1 98 52 ALA B C 1
ATOM 4311 O O . ALA B 1 52 ? 3.508 -27.469 -4.008 1 98 52 ALA B O 1
ATOM 4312 N N . TRP B 1 53 ? 3.234 -25.297 -3.625 1 98.06 53 TRP B N 1
ATOM 4313 C CA . TRP B 1 53 ? 4.211 -25.25 -2.541 1 98.06 53 TRP B CA 1
ATOM 4314 C C . TRP B 1 53 ? 3.592 -25.703 -1.229 1 98.06 53 TRP B C 1
ATOM 4316 O O . TRP B 1 53 ? 2.648 -25.094 -0.727 1 98.06 53 TRP B O 1
ATOM 4326 N N . ILE B 1 54 ? 4.004 -26.828 -0.697 1 98.44 54 ILE B N 1
ATOM 4327 C CA . ILE B 1 54 ? 3.547 -27.406 0.555 1 98.44 54 ILE B CA 1
ATOM 4328 C C . ILE B 1 54 ? 4.703 -27.484 1.55 1 98.44 54 ILE B C 1
ATOM 4330 O O . ILE B 1 54 ? 5.551 -28.375 1.466 1 98.44 54 ILE B O 1
ATOM 4334 N N . PRO B 1 55 ? 4.699 -26.609 2.555 1 97.5 55 PRO B N 1
ATOM 4335 C CA . PRO B 1 55 ? 5.918 -26.328 3.32 1 97.5 55 PRO B CA 1
ATOM 4336 C C . PRO B 1 55 ? 6.285 -27.469 4.281 1 97.5 55 PRO B C 1
ATOM 4338 O O . PRO B 1 55 ? 7.445 -27.594 4.668 1 97.5 55 PRO B O 1
ATOM 4341 N N . ALA B 1 56 ? 5.297 -28.234 4.672 1 98.12 56 ALA B N 1
ATOM 4342 C CA . ALA B 1 56 ? 5.551 -29.312 5.613 1 98.12 56 ALA B CA 1
ATOM 4343 C C . ALA B 1 56 ? 4.879 -30.609 5.148 1 98.12 56 ALA B C 1
ATOM 4345 O O . ALA B 1 56 ? 3.674 -30.641 4.891 1 98.12 56 ALA B O 1
ATOM 4346 N N . HIS B 1 57 ? 5.695 -31.625 5.043 1 97.69 57 HIS B N 1
ATOM 4347 C CA . HIS B 1 57 ? 5.207 -32.938 4.664 1 97.69 57 HIS B CA 1
ATOM 4348 C C . HIS B 1 57 ? 6.309 -34 4.793 1 97.69 57 HIS B C 1
ATOM 4350 O O . HIS B 1 57 ? 7.457 -33.656 5.09 1 97.69 57 HIS B O 1
ATOM 4356 N N . ASN B 1 58 ? 5.977 -35.25 4.527 1 95.94 58 ASN B N 1
ATOM 4357 C CA . ASN B 1 58 ? 6.926 -36.344 4.645 1 95.94 58 ASN B CA 1
ATOM 4358 C C . ASN B 1 58 ? 7.188 -37 3.297 1 95.94 58 ASN B C 1
ATOM 4360 O O . ASN B 1 58 ? 7.633 -38.156 3.24 1 95.94 58 ASN B O 1
ATOM 4364 N N . ARG B 1 59 ? 6.969 -36.312 2.26 1 94.31 59 ARG B N 1
ATOM 4365 C CA . ARG B 1 59 ? 7.078 -36.906 0.93 1 94.31 59 ARG B CA 1
ATOM 4366 C C . ARG B 1 59 ? 8.484 -36.75 0.372 1 94.31 59 ARG B C 1
ATOM 4368 O O . ARG B 1 59 ? 8.852 -37.406 -0.606 1 94.31 59 ARG B O 1
ATOM 4375 N N . SER B 1 60 ? 9.266 -35.906 0.94 1 92.31 60 SER B N 1
ATOM 4376 C CA . SER B 1 60 ? 10.602 -35.594 0.416 1 92.31 60 SER B CA 1
ATOM 4377 C C . SER B 1 60 ? 11.547 -36.781 0.638 1 92.31 60 SER B C 1
ATOM 4379 O O . SER B 1 60 ? 11.617 -37.344 1.739 1 92.31 60 SER B O 1
ATOM 4381 N N . PRO B 1 61 ? 12.305 -37.094 -0.4 1 88.44 61 PRO B N 1
ATOM 4382 C CA . PRO B 1 61 ? 13.289 -38.156 -0.229 1 88.44 61 PRO B CA 1
ATOM 4383 C C . PRO B 1 61 ? 14.414 -37.781 0.724 1 88.44 61 PRO B C 1
ATOM 4385 O O . PRO B 1 61 ? 15.109 -38.656 1.247 1 88.44 61 PRO B O 1
ATOM 4388 N N . ASP B 1 62 ? 14.594 -36.531 0.969 1 90.25 62 ASP B N 1
ATOM 4389 C CA . ASP B 1 62 ? 15.688 -36.062 1.809 1 90.25 62 ASP B CA 1
ATOM 4390 C C . ASP B 1 62 ? 15.266 -36 3.277 1 90.25 62 ASP B C 1
ATOM 4392 O O . ASP B 1 62 ? 16.062 -35.625 4.141 1 90.25 62 ASP B O 1
ATOM 4396 N N . GLY B 1 63 ? 14.062 -36.406 3.533 1 91.19 63 GLY B N 1
ATOM 4397 C CA . GLY B 1 63 ? 13.586 -36.438 4.906 1 91.19 63 GLY B CA 1
ATOM 4398 C C . GLY B 1 63 ? 12.352 -35.594 5.125 1 91.19 63 GLY B C 1
ATOM 4399 O O . GLY B 1 63 ? 11.852 -34.938 4.195 1 91.19 63 GLY B O 1
ATOM 4400 N N . GLU B 1 64 ? 11.961 -35.594 6.34 1 95.06 64 GLU B N 1
ATOM 4401 C CA . GLU B 1 64 ? 10.75 -34.906 6.719 1 95.06 64 GLU B CA 1
ATOM 4402 C C . GLU B 1 64 ? 10.953 -33.375 6.676 1 95.06 64 GLU B C 1
ATOM 4404 O O . GLU B 1 64 ? 11.953 -32.875 7.184 1 95.06 64 GLU B O 1
ATOM 4409 N N . LEU B 1 65 ? 10.102 -32.656 6.043 1 97.56 65 LEU B N 1
ATOM 4410 C CA . LEU B 1 65 ? 10 -31.219 6.133 1 97.56 65 LEU B CA 1
ATOM 4411 C C . LEU B 1 65 ? 9.047 -30.797 7.25 1 97.56 65 LEU B C 1
ATOM 4413 O O . LEU B 1 65 ? 7.836 -31.031 7.152 1 97.56 65 LEU B O 1
ATOM 4417 N N . THR B 1 66 ? 9.516 -30.156 8.273 1 97.69 66 THR B N 1
ATOM 4418 C CA . THR B 1 66 ? 8.797 -30.031 9.539 1 97.69 66 THR B CA 1
ATOM 4419 C C . THR B 1 66 ? 7.938 -28.766 9.547 1 97.69 66 THR B C 1
ATOM 4421 O O . THR B 1 66 ? 8.25 -27.797 8.859 1 97.69 66 THR B O 1
ATOM 4424 N N . LEU B 1 67 ? 6.902 -28.891 10.43 1 97.12 67 LEU B N 1
ATOM 4425 C CA . LEU B 1 67 ? 6.059 -27.734 10.695 1 97.12 67 LEU B CA 1
ATOM 4426 C C . LEU B 1 67 ? 6.879 -26.578 11.25 1 97.12 67 LEU B C 1
ATOM 4428 O O . LEU B 1 67 ? 6.699 -25.422 10.836 1 97.12 67 LEU B O 1
ATOM 4432 N N . ALA B 1 68 ? 7.758 -26.844 12.141 1 97.62 68 ALA B N 1
ATOM 4433 C CA . ALA B 1 68 ? 8.562 -25.812 12.805 1 97.62 68 ALA B CA 1
ATOM 4434 C C . ALA B 1 68 ? 9.422 -25.062 11.797 1 97.62 68 ALA B C 1
ATOM 4436 O O . ALA B 1 68 ? 9.484 -23.828 11.82 1 97.62 68 ALA B O 1
ATOM 4437 N N . ASP B 1 69 ? 10.07 -25.766 10.891 1 97.62 69 ASP B N 1
ATOM 4438 C CA . ASP B 1 69 ? 10.922 -25.125 9.883 1 97.62 69 ASP B CA 1
ATOM 4439 C C . ASP B 1 69 ? 10.086 -24.297 8.914 1 97.62 69 ASP B C 1
ATOM 4441 O O . ASP B 1 69 ? 10.5 -23.203 8.508 1 97.62 69 ASP B O 1
ATOM 4445 N N . ALA B 1 70 ? 8.977 -24.875 8.578 1 97.75 70 ALA B N 1
ATOM 4446 C CA . ALA B 1 70 ? 8.094 -24.156 7.668 1 97.75 70 ALA B CA 1
ATOM 4447 C C . ALA B 1 70 ? 7.652 -22.828 8.258 1 97.75 70 ALA B C 1
ATOM 4449 O O . ALA B 1 70 ? 7.711 -21.797 7.59 1 97.75 70 ALA B O 1
ATOM 4450 N N . LEU B 1 71 ? 7.23 -22.844 9.523 1 97.5 71 LEU B N 1
ATOM 4451 C CA . LEU B 1 71 ? 6.742 -21.641 10.18 1 97.5 71 LEU B CA 1
ATOM 4452 C C . LEU B 1 71 ? 7.879 -20.641 10.391 1 97.5 71 LEU B C 1
ATOM 4454 O O . LEU B 1 71 ? 7.688 -19.438 10.227 1 97.5 71 LEU B O 1
ATOM 4458 N N . ARG B 1 72 ? 9.047 -21.109 10.75 1 96.62 72 ARG B N 1
ATOM 4459 C CA . ARG B 1 72 ? 10.219 -20.234 10.906 1 96.62 72 ARG B CA 1
ATOM 4460 C C . ARG B 1 72 ? 10.562 -19.547 9.594 1 96.62 72 ARG B C 1
ATOM 4462 O O . ARG B 1 72 ? 10.859 -18.344 9.578 1 96.62 72 ARG B O 1
ATOM 4469 N N . TYR B 1 73 ? 10.523 -20.312 8.5 1 97 73 TYR B N 1
ATOM 4470 C CA . TYR B 1 73 ? 10.852 -19.797 7.176 1 97 73 TYR B CA 1
ATOM 4471 C C . TYR B 1 73 ? 9.867 -18.703 6.754 1 97 73 TYR B C 1
ATOM 4473 O O . TYR B 1 73 ? 10.273 -17.625 6.328 1 97 73 TYR B O 1
ATOM 4481 N N . LEU B 1 74 ? 8.586 -18.984 6.914 1 96.62 74 LEU B N 1
ATOM 4482 C CA . LEU B 1 74 ? 7.551 -18.031 6.523 1 96.62 74 LEU B CA 1
ATOM 4483 C C . LEU B 1 74 ? 7.598 -16.781 7.402 1 96.62 74 LEU B C 1
ATOM 4485 O O . LEU B 1 74 ? 7.438 -15.664 6.914 1 96.62 74 LEU B O 1
ATOM 4489 N N . ARG B 1 75 ? 7.836 -16.922 8.656 1 94.56 75 ARG B N 1
ATOM 4490 C CA . ARG B 1 75 ? 7.941 -15.789 9.57 1 94.56 75 ARG B CA 1
ATOM 4491 C C . ARG B 1 75 ? 9.102 -14.883 9.188 1 94.56 75 ARG B C 1
ATOM 4493 O O . ARG B 1 75 ? 8.977 -13.656 9.242 1 94.56 75 ARG B O 1
ATOM 4500 N N . ALA B 1 76 ? 10.188 -15.484 8.75 1 93.81 76 ALA B N 1
ATOM 4501 C CA . ALA B 1 76 ? 11.383 -14.727 8.391 1 93.81 76 ALA B CA 1
ATOM 4502 C C . ALA B 1 76 ? 11.125 -13.836 7.176 1 93.81 76 ALA B C 1
ATOM 4504 O O . ALA B 1 76 ? 11.789 -12.82 6.992 1 93.81 76 ALA B O 1
ATOM 4505 N N . GLN B 1 77 ? 10.148 -14.195 6.402 1 93 77 GLN B N 1
ATOM 4506 C CA . GLN B 1 77 ? 9.859 -13.461 5.176 1 93 77 GLN B CA 1
ATOM 4507 C C . GLN B 1 77 ? 8.734 -12.453 5.387 1 93 77 GLN B C 1
ATOM 4509 O O . GLN B 1 77 ? 8.461 -11.633 4.508 1 93 77 GLN B O 1
ATOM 4514 N N . SER B 1 78 ? 8.086 -12.523 6.492 1 89.38 78 SER B N 1
ATOM 4515 C CA . SER B 1 78 ? 6.824 -11.797 6.648 1 89.38 78 SER B CA 1
ATOM 4516 C C . SER B 1 78 ? 7.066 -10.352 7.066 1 89.38 78 SER B C 1
ATOM 4518 O O . SER B 1 78 ? 6.188 -9.5 6.926 1 89.38 78 SER B O 1
ATOM 4520 N N . TYR B 1 79 ? 8.203 -10.031 7.625 1 85.69 79 TYR B N 1
ATOM 4521 C CA . TYR B 1 79 ? 8.547 -8.719 8.156 1 85.69 79 TYR B CA 1
ATOM 4522 C C . TYR B 1 79 ? 7.484 -8.234 9.141 1 85.69 79 TYR B C 1
ATOM 4524 O O . TYR B 1 79 ? 7.043 -7.09 9.078 1 85.69 79 TYR B O 1
ATOM 4532 N N . GLY B 1 80 ? 6.926 -9.203 9.938 1 79.31 80 GLY B N 1
ATOM 4533 C CA . GLY B 1 80 ? 6.004 -8.867 11.016 1 79.31 80 GLY B CA 1
ATOM 4534 C C . GLY B 1 80 ? 4.551 -8.883 10.578 1 79.31 80 GLY B C 1
ATOM 4535 O O . GLY B 1 80 ? 3.656 -8.633 11.391 1 79.31 80 GLY B O 1
ATOM 4536 N N . SER B 1 81 ? 4.199 -9.188 9.469 1 81.62 81 SER B N 1
ATOM 4537 C CA . SER B 1 81 ? 2.834 -9.078 8.969 1 81.62 81 SER B CA 1
ATOM 4538 C C . SER B 1 81 ? 2.166 -10.445 8.867 1 81.62 81 SER B C 1
ATOM 4540 O O . SER B 1 81 ? 1.058 -10.562 8.344 1 81.62 81 SER B O 1
ATOM 4542 N N . MET B 1 82 ? 2.656 -11.438 9.43 1 84.81 82 MET B N 1
ATOM 4543 C CA . MET B 1 82 ? 2.125 -12.789 9.273 1 84.81 82 MET B CA 1
ATOM 4544 C C . MET B 1 82 ? 0.98 -13.039 10.25 1 84.81 82 MET B C 1
ATOM 4546 O O . MET B 1 82 ? 1.071 -12.68 11.43 1 84.81 82 MET B O 1
ATOM 4550 N N . ASP B 1 83 ? -0.129 -13.547 9.75 1 88.69 83 ASP B N 1
ATOM 4551 C CA . ASP B 1 83 ? -1.163 -14.125 10.602 1 88.69 83 ASP B CA 1
ATOM 4552 C C . ASP B 1 83 ? -0.786 -15.539 11.039 1 88.69 83 ASP B C 1
ATOM 4554 O O . ASP B 1 83 ? -1.082 -16.516 10.344 1 88.69 83 ASP B O 1
ATOM 4558 N N . ASP B 1 84 ? -0.288 -15.672 12.188 1 91.62 84 ASP B N 1
ATOM 4559 C CA . ASP B 1 84 ? 0.317 -16.922 12.633 1 91.62 84 ASP B CA 1
ATOM 4560 C C . ASP B 1 84 ? -0.7 -18.062 12.617 1 91.62 84 ASP B C 1
ATOM 4562 O O . ASP B 1 84 ? -0.389 -19.172 12.172 1 91.62 84 ASP B O 1
ATOM 4566 N N . ALA B 1 85 ? -1.87 -17.75 13.078 1 93.94 85 ALA B N 1
ATOM 4567 C CA . ALA B 1 85 ? -2.885 -18.797 13.164 1 93.94 85 ALA B CA 1
ATOM 4568 C C . ALA B 1 85 ? -3.289 -19.281 11.773 1 93.94 85 ALA B C 1
ATOM 4570 O O . ALA B 1 85 ? -3.436 -20.484 11.547 1 93.94 85 ALA B O 1
ATOM 4571 N N . LEU B 1 86 ? -3.479 -18.422 10.891 1 95.38 86 LEU B N 1
ATOM 4572 C CA . LEU B 1 86 ? -3.893 -18.781 9.531 1 95.38 86 LEU B CA 1
ATOM 4573 C C . LEU B 1 86 ? -2.768 -19.5 8.797 1 95.38 86 LEU B C 1
ATOM 4575 O O . LEU B 1 86 ? -3.016 -20.453 8.047 1 95.38 86 LEU B O 1
ATOM 4579 N N . VAL B 1 8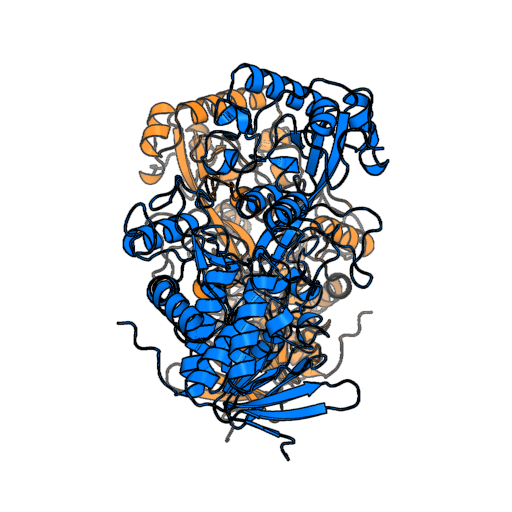7 ? -1.504 -19.078 8.961 1 96.62 87 VAL B N 1
ATOM 4580 C CA . VAL B 1 87 ? -0.36 -19.719 8.32 1 96.62 87 VAL B CA 1
ATOM 4581 C C . VAL B 1 87 ? -0.189 -21.141 8.875 1 96.62 87 VAL B C 1
ATOM 4583 O O . VAL B 1 87 ? 0.113 -22.062 8.125 1 96.62 87 VAL B O 1
ATOM 4586 N N . GLU B 1 88 ? -0.364 -21.203 10.156 1 97 88 GLU B N 1
ATOM 4587 C CA . GLU B 1 88 ? -0.269 -22.547 10.734 1 97 88 GLU B CA 1
ATOM 4588 C C . GLU B 1 88 ? -1.34 -23.469 10.164 1 97 88 GLU B C 1
ATOM 4590 O O . GLU B 1 88 ? -1.079 -24.641 9.922 1 97 88 GLU B O 1
ATOM 4595 N N . THR B 1 89 ? -2.541 -22.953 10.031 1 97.88 89 THR B N 1
ATOM 4596 C CA . THR B 1 89 ? -3.607 -23.734 9.398 1 97.88 89 THR B CA 1
ATOM 4597 C C . THR B 1 89 ? -3.18 -24.203 8.016 1 97.88 89 THR B C 1
ATOM 4599 O O . THR B 1 89 ? -3.344 -25.375 7.68 1 97.88 89 THR B O 1
ATOM 4602 N N . PHE B 1 90 ? -2.582 -23.375 7.242 1 98.12 90 PHE B N 1
ATOM 4603 C CA . PHE B 1 90 ? -2.078 -23.719 5.914 1 98.12 90 PHE B CA 1
ATOM 4604 C C . PHE B 1 90 ? -1.054 -24.844 5.988 1 98.12 90 PHE B C 1
ATOM 4606 O O . PHE B 1 90 ? -1.215 -25.875 5.336 1 98.12 90 PHE B O 1
ATOM 4613 N N . VAL B 1 91 ? -0.084 -24.578 6.84 1 98 91 VAL B N 1
ATOM 4614 C CA . VAL B 1 91 ? 1.056 -25.484 6.91 1 98 91 VAL B CA 1
ATOM 4615 C C . VAL B 1 91 ? 0.593 -26.859 7.387 1 98 91 VAL B C 1
ATOM 4617 O O . VAL B 1 91 ? 0.983 -27.875 6.82 1 98 91 VAL B O 1
ATOM 4620 N N . ARG B 1 92 ? -0.326 -26.922 8.266 1 97.75 92 ARG B N 1
ATOM 4621 C CA . ARG B 1 92 ? -0.792 -28.172 8.844 1 97.75 92 ARG B CA 1
ATOM 4622 C C . ARG B 1 92 ? -1.717 -28.922 7.879 1 97.75 92 ARG B C 1
ATOM 4624 O O . ARG B 1 92 ? -1.739 -30.141 7.852 1 97.75 92 ARG B O 1
ATOM 4631 N N . THR B 1 93 ? -2.434 -28.188 7.113 1 98.5 93 THR B N 1
ATOM 4632 C CA . THR B 1 93 ? -3.48 -28.781 6.289 1 98.5 93 THR B CA 1
ATOM 4633 C C . THR B 1 93 ? -2.906 -29.281 4.965 1 98.5 93 THR B C 1
ATOM 4635 O O . THR B 1 93 ? -3.518 -30.125 4.297 1 98.5 93 THR B O 1
ATOM 4638 N N . GLY B 1 94 ? -1.692 -28.859 4.578 1 98.31 94 GLY B N 1
ATOM 4639 C CA . GLY B 1 94 ? -1.101 -29.094 3.273 1 98.31 94 GLY B CA 1
ATOM 4640 C C . GLY B 1 94 ? -1.071 -30.578 2.898 1 98.31 94 GLY B C 1
ATOM 4641 O O . GLY B 1 94 ? -1.601 -30.969 1.856 1 98.31 94 GLY B O 1
ATOM 4642 N N . PRO B 1 95 ? -0.535 -31.406 3.732 1 97.56 95 PRO B N 1
ATOM 4643 C CA . PRO B 1 95 ? -0.444 -32.844 3.406 1 97.56 95 PRO B CA 1
ATOM 4644 C C . PRO B 1 95 ? -1.812 -33.469 3.221 1 97.56 95 PRO B C 1
ATOM 4646 O O . PRO B 1 95 ? -2.002 -34.281 2.299 1 97.56 95 PRO B O 1
ATOM 4649 N N . ALA B 1 96 ? -2.75 -33.125 4.047 1 98.19 96 ALA B N 1
ATOM 4650 C CA . ALA B 1 96 ? -4.09 -33.688 3.949 1 98.19 96 ALA B CA 1
ATOM 4651 C C . ALA B 1 96 ? -4.77 -33.281 2.646 1 98.19 96 ALA B C 1
ATOM 4653 O O . ALA B 1 96 ? -5.496 -34.062 2.041 1 98.19 96 ALA B O 1
ATOM 4654 N N . MET B 1 97 ? -4.551 -32.062 2.264 1 98.62 97 MET B N 1
ATOM 4655 C CA . MET B 1 97 ? -5.098 -31.578 1 1 98.62 97 MET B CA 1
ATOM 4656 C C . MET B 1 97 ? -4.52 -32.344 -0.177 1 98.62 97 MET B C 1
ATOM 4658 O O . MET B 1 97 ? -5.254 -32.781 -1.071 1 98.62 97 MET B O 1
ATOM 4662 N N . LEU B 1 98 ? -3.223 -32.594 -0.184 1 98.19 98 LEU B N 1
ATOM 4663 C CA . LEU B 1 98 ? -2.588 -33.375 -1.24 1 98.19 98 LEU B CA 1
ATOM 4664 C C . LEU B 1 98 ? -3.186 -34.75 -1.314 1 98.19 98 LEU B C 1
ATOM 4666 O O . LEU B 1 98 ? -3.551 -35.219 -2.395 1 98.19 98 LEU B O 1
ATOM 4670 N N . ASP B 1 99 ? -3.305 -35.375 -0.177 1 98 99 ASP B N 1
ATOM 4671 C CA . ASP B 1 99 ? -3.848 -36.75 -0.115 1 98 99 ASP B CA 1
ATOM 4672 C C . ASP B 1 99 ? -5.277 -36.781 -0.651 1 98 99 ASP B C 1
ATOM 4674 O O . ASP B 1 99 ? -5.633 -37.688 -1.419 1 98 99 ASP B O 1
ATOM 4678 N N . PHE B 1 100 ? -6.031 -35.906 -0.233 1 98.44 100 PHE B N 1
ATOM 4679 C CA . PHE B 1 100 ? -7.426 -35.844 -0.647 1 98.44 100 PHE B CA 1
ATOM 4680 C C . PHE B 1 100 ? -7.539 -35.719 -2.164 1 98.44 100 PHE B C 1
ATOM 4682 O O . PHE B 1 100 ? -8.289 -36.469 -2.793 1 98.44 100 PHE B O 1
ATOM 4689 N N . VAL B 1 101 ? -6.809 -34.75 -2.744 1 98.5 101 VAL B N 1
ATOM 4690 C CA . VAL B 1 101 ? -6.91 -34.5 -4.176 1 98.5 101 VAL B CA 1
ATOM 4691 C C . VAL B 1 101 ? -6.418 -35.719 -4.961 1 98.5 101 VAL B C 1
ATOM 4693 O O . VAL B 1 101 ? -7.004 -36.062 -5.984 1 98.5 101 VAL B O 1
ATOM 4696 N N . GLU B 1 102 ? -5.375 -36.312 -4.5 1 98.44 102 GLU B N 1
ATOM 4697 C CA . GLU B 1 102 ? -4.863 -37.5 -5.176 1 98.44 102 GLU B CA 1
ATOM 4698 C C . GLU B 1 102 ? -5.852 -38.656 -5.082 1 98.44 102 GLU B C 1
ATOM 4700 O O . GLU B 1 102 ? -5.953 -39.469 -6.004 1 98.44 102 GLU B O 1
ATOM 4705 N N . ALA B 1 103 ? -6.551 -38.719 -4.047 1 98.44 103 ALA B N 1
ATOM 4706 C CA . ALA B 1 103 ? -7.5 -39.812 -3.822 1 98.44 103 ALA B CA 1
ATOM 4707 C C . ALA B 1 103 ? -8.766 -39.594 -4.645 1 98.44 103 ALA B C 1
ATOM 4709 O O . ALA B 1 103 ? -9.43 -40.562 -5.023 1 98.44 103 ALA B O 1
ATOM 4710 N N . HIS B 1 104 ? -9.102 -38.406 -4.961 1 98.69 104 HIS B N 1
ATOM 4711 C CA . HIS B 1 104 ? -10.453 -38.156 -5.465 1 98.69 104 HIS B CA 1
ATOM 4712 C C . HIS B 1 104 ? -10.414 -37.469 -6.824 1 98.69 104 HIS B C 1
ATOM 4714 O O . HIS B 1 104 ? -11.438 -36.969 -7.293 1 98.69 104 HIS B O 1
ATOM 4720 N N . SER B 1 105 ? -9.305 -37.406 -7.41 1 98.06 105 SER B N 1
ATOM 4721 C CA . SER B 1 105 ? -9.172 -36.812 -8.734 1 98.06 105 SER B CA 1
ATOM 4722 C C . SER B 1 105 ? -8.188 -37.594 -9.594 1 98.06 105 SER B C 1
ATOM 4724 O O . SER B 1 105 ? -7.824 -38.719 -9.266 1 98.06 105 SER B O 1
ATOM 4726 N N . GLY B 1 106 ? -7.859 -37.031 -10.766 1 96.5 106 GLY B N 1
ATOM 4727 C CA . GLY B 1 106 ? -6.879 -37.656 -11.648 1 96.5 106 GLY B CA 1
ATOM 4728 C C . GLY B 1 106 ? -5.469 -37.125 -11.414 1 96.5 106 GLY B C 1
ATOM 4729 O O . GLY B 1 106 ? -4.547 -37.5 -12.148 1 96.5 106 GLY B O 1
ATOM 4730 N N . LEU B 1 107 ? -5.27 -36.406 -10.383 1 96.75 107 LEU B N 1
ATOM 4731 C CA . LEU B 1 107 ? -3.994 -35.719 -10.148 1 96.75 107 LEU B CA 1
ATOM 4732 C C . LEU B 1 107 ? -3.061 -36.594 -9.32 1 96.75 107 LEU B C 1
ATOM 4734 O O . LEU B 1 107 ? -3.5 -37.281 -8.398 1 96.75 107 LEU B O 1
ATOM 4738 N N . ARG B 1 108 ? -1.903 -36.594 -9.719 1 97.25 108 ARG B N 1
ATOM 4739 C CA . ARG B 1 108 ? -0.775 -37.062 -8.922 1 97.25 108 ARG B CA 1
ATOM 4740 C C . ARG B 1 108 ? 0.348 -36.031 -8.898 1 97.25 108 ARG B C 1
ATOM 4742 O O . ARG B 1 108 ? 0.605 -35.344 -9.898 1 97.25 108 ARG B O 1
ATOM 4749 N N . PHE B 1 109 ? 0.94 -35.906 -7.695 1 97.44 109 PHE B N 1
ATOM 4750 C CA . PHE B 1 109 ? 2.002 -34.938 -7.547 1 97.44 109 PHE B CA 1
ATOM 4751 C C . PHE B 1 109 ? 3.354 -35.594 -7.367 1 97.44 109 PHE B C 1
ATOM 4753 O O . PHE B 1 109 ? 3.434 -36.688 -6.812 1 97.44 109 PHE B O 1
ATOM 4760 N N . GLU B 1 110 ? 4.355 -34.969 -7.852 1 95.75 110 GLU B N 1
ATOM 4761 C CA . GLU B 1 110 ? 5.746 -35.312 -7.574 1 95.75 110 GLU B CA 1
ATOM 4762 C C . GLU B 1 110 ? 6.547 -34.062 -7.152 1 95.75 110 GLU B C 1
ATOM 4764 O O . GLU B 1 110 ? 6.227 -32.969 -7.555 1 95.75 110 GLU B O 1
ATOM 4769 N N . ILE B 1 111 ? 7.504 -34.281 -6.332 1 95.5 111 ILE B N 1
ATOM 4770 C CA . ILE B 1 111 ? 8.375 -33.188 -5.91 1 95.5 111 ILE B CA 1
ATOM 4771 C C . ILE B 1 111 ? 9.164 -32.656 -7.105 1 95.5 111 ILE B C 1
ATOM 4773 O O . ILE B 1 111 ? 9.734 -33.438 -7.867 1 95.5 111 ILE B O 1
ATOM 4777 N N . ALA B 1 112 ? 9.078 -31.344 -7.344 1 90.75 112 ALA B N 1
ATOM 4778 C CA . ALA B 1 112 ? 9.945 -30.719 -8.344 1 90.75 112 ALA B CA 1
ATOM 4779 C C . ALA B 1 112 ? 11.406 -30.781 -7.922 1 90.75 112 ALA B C 1
ATOM 4781 O O . ALA B 1 112 ? 11.859 -30 -7.086 1 90.75 112 ALA B O 1
ATOM 4782 N N . THR B 1 113 ? 12.086 -31.625 -8.523 1 85.38 113 THR B N 1
ATOM 4783 C CA . THR B 1 113 ? 13.43 -31.984 -8.078 1 85.38 113 THR B CA 1
ATOM 4784 C C . THR B 1 113 ? 14.359 -30.766 -8.148 1 85.38 113 THR B C 1
ATOM 4786 O O . THR B 1 113 ? 14.445 -30.109 -9.188 1 85.38 113 THR B O 1
ATOM 4789 N N . GLY B 1 114 ? 14.953 -30.469 -7.023 1 87.94 114 GLY B N 1
ATOM 4790 C CA . GLY B 1 114 ? 16.016 -29.484 -6.945 1 87.94 114 GLY B CA 1
ATOM 4791 C C . GLY B 1 114 ? 15.508 -28.062 -6.902 1 87.94 114 GLY B C 1
ATOM 4792 O O . GLY B 1 114 ? 16.297 -27.109 -6.875 1 87.94 114 GLY B O 1
ATOM 4793 N N . PHE B 1 115 ? 14.227 -27.844 -6.949 1 92.12 115 PHE B N 1
ATOM 4794 C CA . PHE B 1 115 ? 13.672 -26.5 -6.953 1 92.12 115 PHE B CA 1
ATOM 4795 C C . PHE B 1 115 ? 13.75 -25.875 -5.566 1 92.12 115 PHE B C 1
ATOM 4797 O O . PHE B 1 115 ? 12.93 -26.172 -4.695 1 92.12 115 PHE B O 1
ATOM 4804 N N . PRO B 1 116 ? 14.703 -24.953 -5.324 1 95.62 116 PRO B N 1
ATOM 4805 C CA . PRO B 1 116 ? 14.875 -24.359 -3.994 1 95.62 116 PRO B CA 1
ATOM 4806 C C . PRO B 1 116 ? 13.711 -23.453 -3.596 1 95.62 116 PRO B C 1
ATOM 4808 O O . PRO B 1 116 ? 12.961 -22.984 -4.461 1 95.62 116 PRO B O 1
ATOM 4811 N N . ASP B 1 117 ? 13.586 -23.281 -2.219 1 97.19 117 ASP B N 1
ATOM 4812 C CA . ASP B 1 117 ? 12.773 -22.156 -1.768 1 97.19 117 ASP B CA 1
ATOM 4813 C C . ASP B 1 117 ? 13.281 -20.844 -2.365 1 97.19 117 ASP B C 1
ATOM 4815 O O . ASP B 1 117 ? 14.422 -20.766 -2.816 1 97.19 117 ASP B O 1
ATOM 4819 N N . TYR B 1 118 ? 12.461 -19.859 -2.436 1 96.12 118 TYR B N 1
ATOM 4820 C CA . TYR B 1 118 ? 12.797 -18.609 -3.1 1 96.12 118 TYR B CA 1
ATOM 4821 C C . TYR B 1 118 ? 13.883 -17.859 -2.336 1 96.12 118 TYR B C 1
ATOM 4823 O O . TYR B 1 118 ? 14.742 -17.219 -2.939 1 96.12 118 TYR B O 1
ATOM 4831 N N . GLN B 1 119 ? 13.828 -17.891 -1.037 1 95.81 119 GLN B N 1
ATOM 4832 C CA . GLN B 1 119 ? 14.875 -17.375 -0.161 1 95.81 119 GLN B CA 1
ATOM 4833 C C . GLN B 1 119 ? 15.43 -18.469 0.741 1 95.81 119 GLN B C 1
ATOM 4835 O O . GLN B 1 119 ? 15.266 -18.422 1.962 1 95.81 119 GLN B O 1
ATOM 4840 N N . PRO B 1 120 ? 16.172 -19.328 0.125 1 95.88 120 PRO B N 1
ATOM 4841 C CA . PRO B 1 120 ? 16.484 -20.594 0.788 1 95.88 120 PRO B CA 1
ATOM 4842 C C . PRO B 1 120 ? 17.484 -20.438 1.933 1 95.88 120 PRO B C 1
ATOM 4844 O O . PRO B 1 120 ? 17.641 -21.344 2.746 1 95.88 120 PRO B O 1
ATOM 4847 N N . GLU B 1 121 ? 18.172 -19.312 2.051 1 94.56 121 GLU B N 1
ATOM 4848 C CA . GLU B 1 121 ? 19.188 -19.109 3.082 1 94.56 121 GLU B CA 1
ATOM 4849 C C . GLU B 1 121 ? 18.578 -18.547 4.359 1 94.56 121 GLU B C 1
ATOM 4851 O O . GLU B 1 121 ? 19.234 -18.469 5.395 1 94.56 121 GLU B O 1
ATOM 4856 N N . LEU B 1 122 ? 17.312 -18.156 4.328 1 95.44 122 LEU B N 1
ATOM 4857 C CA . LEU B 1 122 ? 16.625 -17.719 5.539 1 95.44 122 LEU B CA 1
ATOM 4858 C C . LEU B 1 122 ? 16.406 -18.875 6.492 1 95.44 122 LEU B C 1
ATOM 4860 O O . LEU B 1 122 ? 16.406 -20.047 6.07 1 95.44 122 LEU B O 1
ATOM 4864 N N . PRO B 1 123 ? 16.203 -18.562 7.816 1 95.88 123 PRO B N 1
ATOM 4865 C CA . PRO B 1 123 ? 15.93 -19.641 8.766 1 95.88 123 PRO B CA 1
ATOM 4866 C C . PRO B 1 123 ? 14.758 -20.516 8.336 1 95.88 123 PRO B C 1
ATOM 4868 O O . PRO B 1 123 ? 13.68 -20 8.016 1 95.88 123 PRO B O 1
ATOM 4871 N N . GLY B 1 124 ? 15.016 -21.75 8.297 1 96.75 124 GLY B N 1
ATOM 4872 C CA . GLY B 1 124 ? 13.984 -22.703 7.938 1 96.75 124 GLY B CA 1
ATOM 4873 C C . GLY B 1 124 ? 13.875 -22.938 6.441 1 96.75 124 GLY B C 1
ATOM 4874 O O . GLY B 1 124 ? 13.094 -23.766 5.988 1 96.75 124 GLY B O 1
ATOM 4875 N N . GLY B 1 125 ? 14.672 -22.219 5.617 1 96.94 125 GLY B N 1
ATOM 4876 C CA . GLY B 1 125 ? 14.641 -22.359 4.168 1 96.94 125 GLY B CA 1
ATOM 4877 C C . GLY B 1 125 ? 15.258 -23.656 3.672 1 96.94 125 GLY B C 1
ATOM 4878 O O . GLY B 1 125 ? 16.016 -24.297 4.391 1 96.94 125 GLY B O 1
ATOM 4879 N N . GLN B 1 126 ? 14.844 -24.078 2.457 1 96.5 126 GLN B N 1
ATOM 4880 C CA . GLN B 1 126 ? 15.297 -25.328 1.854 1 96.5 126 GLN B CA 1
ATOM 4881 C C . GLN B 1 126 ? 16.062 -25.078 0.562 1 96.5 126 GLN B C 1
ATOM 4883 O O . GLN B 1 126 ? 15.484 -25.062 -0.523 1 96.5 126 GLN B O 1
ATOM 4888 N N . PRO B 1 127 ? 17.406 -24.984 0.639 1 94.25 127 PRO B N 1
ATOM 4889 C CA . PRO B 1 127 ? 18.203 -24.75 -0.574 1 94.25 127 PRO B CA 1
ATOM 4890 C C . PRO B 1 127 ? 18.125 -25.938 -1.548 1 94.25 127 PRO B C 1
ATOM 4892 O O . PRO B 1 127 ? 18.25 -25.734 -2.76 1 94.25 127 PRO B O 1
ATOM 4895 N N . GLY B 1 128 ? 17.891 -27.125 -1.03 1 92.44 128 GLY B N 1
ATOM 4896 C CA . GLY B 1 128 ? 17.797 -28.312 -1.869 1 92.44 128 GLY B CA 1
ATOM 4897 C C . GLY B 1 128 ? 16.391 -28.562 -2.396 1 92.44 128 GLY B C 1
ATOM 4898 O O . GLY B 1 128 ? 16.188 -29.469 -3.201 1 92.44 128 GLY B O 1
ATOM 4899 N N . GLY B 1 129 ? 15.469 -27.797 -1.934 1 94.75 129 GLY B N 1
ATOM 4900 C CA . GLY B 1 129 ? 14.094 -27.922 -2.381 1 94.75 129 GLY B CA 1
ATOM 4901 C C . GLY B 1 129 ? 13.289 -28.922 -1.566 1 94.75 129 GLY B C 1
ATOM 4902 O O . GLY B 1 129 ? 13.57 -29.141 -0.384 1 94.75 129 GLY B O 1
ATOM 4903 N N . GLY B 1 130 ? 12.234 -29.406 -2.211 1 96 130 GLY B N 1
ATOM 4904 C CA . GLY B 1 130 ? 11.422 -30.438 -1.592 1 96 130 GLY B CA 1
ATOM 4905 C C . GLY B 1 130 ? 9.992 -29.984 -1.338 1 96 130 GLY B C 1
ATOM 4906 O O . GLY B 1 130 ? 9.094 -30.812 -1.166 1 96 130 GLY B O 1
ATOM 4907 N N . ARG B 1 131 ? 9.773 -28.703 -1.307 1 98 131 ARG B N 1
ATOM 4908 C CA . ARG B 1 131 ? 8.461 -28.219 -0.887 1 98 131 ARG B CA 1
ATOM 4909 C C . ARG B 1 131 ? 7.547 -28 -2.088 1 98 131 ARG B C 1
ATOM 4911 O O . ARG B 1 131 ? 6.328 -27.922 -1.937 1 98 131 ARG B O 1
ATOM 4918 N N . SER B 1 132 ? 8.086 -27.891 -3.281 1 97 132 SER B N 1
ATOM 4919 C CA . SER B 1 132 ? 7.332 -27.656 -4.508 1 97 132 SER B CA 1
ATOM 4920 C C . SER B 1 132 ? 6.844 -28.969 -5.113 1 97 132 SER B C 1
ATOM 4922 O O . SER B 1 132 ? 7.652 -29.828 -5.492 1 97 132 SER B O 1
ATOM 4924 N N . GLN B 1 133 ? 5.48 -29.141 -5.203 1 97.12 133 GLN B N 1
ATOM 4925 C CA . GLN B 1 133 ? 4.84 -30.344 -5.746 1 97.12 133 GLN B CA 1
ATOM 4926 C C . GLN B 1 133 ? 4.328 -30.094 -7.16 1 97.12 133 GLN B C 1
ATOM 4928 O O . GLN B 1 133 ? 3.443 -29.266 -7.371 1 97.12 133 GLN B O 1
ATOM 4933 N N . SER B 1 134 ? 4.824 -30.797 -8.141 1 94.94 134 SER B N 1
ATOM 4934 C CA . SER B 1 134 ? 4.414 -30.656 -9.531 1 94.94 134 SER B CA 1
ATOM 4935 C C . SER B 1 134 ? 3.426 -31.75 -9.922 1 94.94 134 SER B C 1
ATOM 4937 O O . SER B 1 134 ? 3.586 -32.906 -9.523 1 94.94 134 SER B O 1
ATOM 4939 N N . PRO B 1 135 ? 2.389 -31.391 -10.672 1 96.19 135 PRO B N 1
ATOM 4940 C CA . PRO B 1 135 ? 1.508 -32.438 -11.172 1 96.19 135 PRO B CA 1
ATOM 4941 C C . PRO B 1 135 ? 2.189 -33.344 -12.203 1 96.19 135 PRO B C 1
ATOM 4943 O O . PRO B 1 135 ? 2.975 -32.875 -13.023 1 96.19 135 PRO B O 1
ATOM 4946 N N . VAL B 1 136 ? 1.892 -34.625 -12.141 1 94.56 136 VAL B N 1
ATOM 4947 C CA . VAL B 1 136 ? 2.338 -35.562 -13.172 1 94.56 136 VAL B CA 1
ATOM 4948 C C . VAL B 1 136 ? 1.562 -35.312 -14.461 1 94.56 136 VAL B C 1
ATOM 4950 O O . VAL B 1 136 ? 0.444 -34.781 -14.438 1 94.56 136 VAL B O 1
ATOM 4953 N N . PRO B 1 137 ? 2.219 -35.531 -15.562 1 94.38 137 PRO B N 1
ATOM 4954 C CA . PRO B 1 137 ? 1.499 -35.344 -16.828 1 94.38 137 PRO B CA 1
ATOM 4955 C C . PRO B 1 137 ? 0.131 -36.031 -16.828 1 94.38 137 PRO B C 1
ATOM 4957 O O . PRO B 1 137 ? -0.035 -37.094 -16.234 1 94.38 137 PRO B O 1
ATOM 4960 N N . PHE B 1 138 ? -0.822 -35.406 -17.469 1 96.12 138 PHE B N 1
ATOM 4961 C CA . PHE B 1 138 ? -2.203 -35.875 -17.484 1 96.12 138 PHE B CA 1
ATOM 4962 C C . PHE B 1 138 ? -2.672 -36.094 -18.922 1 96.12 138 PHE B C 1
ATOM 4964 O O . PHE B 1 138 ? -2.361 -35.312 -19.812 1 96.12 138 PHE B O 1
ATOM 4971 N N . ASP B 1 139 ? -3.424 -37.188 -19.156 1 95.62 139 ASP B N 1
ATOM 4972 C CA . ASP B 1 139 ? -3.998 -37.5 -20.469 1 95.62 139 ASP B CA 1
ATOM 4973 C C . ASP B 1 139 ? -5.293 -36.75 -20.703 1 95.62 139 ASP B C 1
ATOM 4975 O O . ASP B 1 139 ? -6.344 -37.094 -20.156 1 95.62 139 ASP B O 1
ATOM 4979 N N . LEU B 1 140 ? -5.277 -35.812 -21.562 1 95.5 140 LEU B N 1
ATOM 4980 C CA . LEU B 1 140 ? -6.398 -34.906 -21.797 1 95.5 140 LEU B CA 1
ATOM 4981 C C . LEU B 1 140 ? -7.594 -35.656 -22.375 1 95.5 140 LEU B C 1
ATOM 4983 O O . LEU B 1 140 ? -8.727 -35.188 -22.281 1 95.5 140 LEU B O 1
ATOM 4987 N N . THR B 1 141 ? -7.363 -36.75 -23.016 1 94.56 141 THR B N 1
ATOM 4988 C CA . THR B 1 141 ? -8.453 -37.5 -23.641 1 94.56 141 THR B CA 1
ATOM 4989 C C . THR B 1 141 ? -9.438 -38 -22.578 1 94.56 141 THR B C 1
A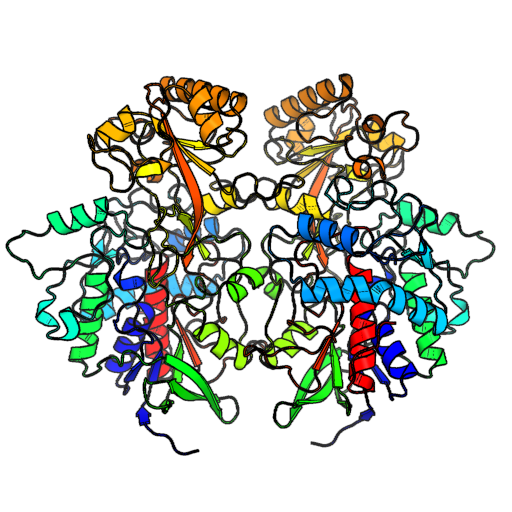TOM 4991 O O . THR B 1 141 ? -10.586 -38.312 -22.906 1 94.56 141 THR B O 1
ATOM 4994 N N . ALA B 1 142 ? -8.953 -38.031 -21.391 1 95.81 142 ALA B N 1
ATOM 4995 C CA . ALA B 1 142 ? -9.805 -38.469 -20.297 1 95.81 142 ALA B CA 1
ATOM 4996 C C . ALA B 1 142 ? -10.93 -37.5 -20.016 1 95.81 142 ALA B C 1
ATOM 4998 O O . ALA B 1 142 ? -11.891 -37.812 -19.312 1 95.81 142 ALA B O 1
ATOM 4999 N N . LEU B 1 143 ? -10.922 -36.312 -20.656 1 97.19 143 LEU B N 1
ATOM 5000 C CA . LEU B 1 143 ? -11.852 -35.25 -20.297 1 97.19 143 LEU B CA 1
ATOM 5001 C C . LEU B 1 143 ? -12.922 -35.094 -21.359 1 97.19 143 LEU B C 1
ATOM 5003 O O . LEU B 1 143 ? -13.781 -34.219 -21.25 1 97.19 143 LEU B O 1
ATOM 5007 N N . GLY B 1 144 ? -12.891 -35.844 -22.453 1 95.25 144 GLY B N 1
ATOM 5008 C CA . GLY B 1 144 ? -13.844 -35.688 -23.531 1 95.25 144 GLY B CA 1
ATOM 5009 C C . GLY B 1 144 ? -13.859 -34.281 -24.094 1 95.25 144 GLY B C 1
ATOM 5010 O O . GLY B 1 144 ? -12.812 -33.719 -24.438 1 95.25 144 GLY B O 1
ATOM 5011 N N . GLU B 1 145 ? -14.984 -33.625 -24.125 1 95.44 145 GLU B N 1
ATOM 5012 C CA . GLU B 1 145 ? -15.148 -32.312 -24.719 1 95.44 145 GLU B CA 1
ATOM 5013 C C . GLU B 1 145 ? -14.414 -31.234 -23.922 1 95.44 145 GLU B C 1
ATOM 5015 O O . GLU B 1 145 ? -14.062 -30.188 -24.453 1 95.44 145 GLU B O 1
ATOM 5020 N N . TRP B 1 146 ? -14.164 -31.516 -22.688 1 97.19 146 TRP B N 1
ATOM 5021 C CA . TRP B 1 146 ? -13.531 -30.531 -21.828 1 97.19 146 TRP B CA 1
ATOM 5022 C C . TRP B 1 146 ? -12.039 -30.438 -22.125 1 97.19 146 TRP B C 1
ATOM 5024 O O . TRP B 1 146 ? -11.375 -29.5 -21.672 1 97.19 146 TRP B O 1
ATOM 5034 N N . ALA B 1 147 ? -11.484 -31.359 -22.875 1 95.5 147 ALA B N 1
ATOM 5035 C CA . ALA B 1 147 ? -10.07 -31.375 -23.234 1 95.5 147 ALA B CA 1
ATOM 5036 C C . ALA B 1 147 ? -9.664 -30.062 -23.922 1 95.5 147 ALA B C 1
ATOM 5038 O O . ALA B 1 147 ? -8.531 -29.609 -23.766 1 95.5 147 ALA B O 1
ATOM 5039 N N . THR B 1 148 ? -10.617 -29.453 -24.562 1 95.5 148 THR B N 1
ATOM 5040 C CA . THR B 1 148 ? -10.297 -28.25 -25.328 1 95.5 148 THR B CA 1
ATOM 5041 C C . THR B 1 148 ? -10.867 -27.016 -24.641 1 95.5 148 THR B C 1
ATOM 5043 O O . THR B 1 148 ? -10.906 -25.938 -25.234 1 95.5 148 THR B O 1
ATOM 5046 N N . ARG B 1 149 ? -11.297 -27.141 -23.422 1 97.62 149 ARG B N 1
ATOM 5047 C CA . ARG B 1 149 ? -11.969 -26.031 -22.75 1 97.62 149 ARG B CA 1
ATOM 5048 C C . ARG B 1 149 ? -11.188 -25.578 -21.516 1 97.62 149 ARG B C 1
ATOM 5050 O O . ARG B 1 149 ? -11.734 -24.891 -20.656 1 97.62 149 ARG B O 1
ATOM 5057 N N . ILE B 1 150 ? -9.969 -26 -21.453 1 97.69 150 ILE B N 1
ATOM 5058 C CA . ILE B 1 150 ? -9.086 -25.5 -20.406 1 97.69 150 ILE B CA 1
ATOM 5059 C C . ILE B 1 150 ? -8.336 -24.266 -20.906 1 97.69 150 ILE B C 1
ATOM 5061 O O . ILE B 1 150 ? -7.844 -24.234 -22.031 1 97.69 150 ILE B O 1
ATOM 5065 N N . THR B 1 151 ? -8.305 -23.234 -20.062 1 96.5 151 THR B N 1
ATOM 5066 C CA . THR B 1 151 ? -7.637 -21.984 -20.406 1 96.5 151 THR B CA 1
ATOM 5067 C C . THR B 1 151 ? -6.199 -22.234 -20.844 1 96.5 151 THR B C 1
ATOM 5069 O O . THR B 1 151 ? -5.48 -23.016 -20.203 1 96.5 151 THR B O 1
ATOM 5072 N N . ALA B 1 152 ? -5.797 -21.672 -21.938 1 92.31 152 ALA B N 1
ATOM 5073 C CA . ALA B 1 152 ? -4.445 -21.828 -22.469 1 92.31 152 ALA B CA 1
ATOM 5074 C C . ALA B 1 152 ? -3.953 -20.531 -23.109 1 92.31 152 ALA B C 1
ATOM 5076 O O . ALA B 1 152 ? -4.754 -19.719 -23.578 1 92.31 152 ALA B O 1
ATOM 5077 N N . PHE B 1 153 ? -2.646 -20.375 -23 1 88.62 153 PHE B N 1
ATOM 5078 C CA . PHE B 1 153 ? -1.994 -19.328 -23.781 1 88.62 153 PHE B CA 1
ATOM 5079 C C . PHE B 1 153 ? -1.442 -19.906 -25.078 1 88.62 153 PHE B C 1
ATOM 5081 O O . PHE B 1 153 ? -1.148 -21.109 -25.156 1 88.62 153 PHE B O 1
ATOM 5088 N N . PRO B 1 154 ? -1.329 -19 -26 1 79.94 154 PRO B N 1
ATOM 5089 C CA . PRO B 1 154 ? -0.62 -19.469 -27.188 1 79.94 154 PRO B CA 1
ATOM 5090 C C . PRO B 1 154 ? 0.784 -19.984 -26.875 1 79.94 154 PRO B C 1
ATOM 5092 O O . PRO B 1 154 ? 1.388 -19.578 -25.875 1 79.94 154 PRO B O 1
ATOM 5095 N N . ALA B 1 155 ? 1.214 -20.875 -27.688 1 71.94 155 ALA B N 1
ATOM 5096 C CA . ALA B 1 155 ? 2.484 -21.562 -27.469 1 71.94 155 ALA B CA 1
ATOM 5097 C C . ALA B 1 155 ? 3.625 -20.578 -27.297 1 71.94 155 ALA B C 1
ATOM 5099 O O . ALA B 1 155 ? 4.59 -20.844 -26.578 1 71.94 155 ALA B O 1
ATOM 5100 N N . ASP B 1 156 ? 3.578 -19.5 -27.906 1 68.69 156 ASP B N 1
ATOM 5101 C CA . ASP B 1 156 ? 4.633 -18.5 -27.828 1 68.69 156 ASP B CA 1
ATOM 5102 C C . ASP B 1 156 ? 4.457 -17.609 -26.609 1 68.69 156 ASP B C 1
ATOM 5104 O O . ASP B 1 156 ? 5.277 -16.719 -26.344 1 68.69 156 ASP B O 1
ATOM 5108 N N . TRP B 1 157 ? 3.418 -18.047 -25.859 1 74.31 157 TRP B N 1
ATOM 5109 C CA . TRP B 1 157 ? 3.135 -17.266 -24.656 1 74.31 157 TRP B CA 1
ATOM 5110 C C . TRP B 1 157 ? 3.744 -17.938 -23.422 1 74.31 157 TRP B C 1
ATOM 5112 O O . TRP B 1 157 ? 3.779 -19.156 -23.328 1 74.31 157 TRP B O 1
ATOM 5122 N N . SER B 1 158 ? 4.469 -17.203 -22.672 1 73.69 158 SER B N 1
ATOM 5123 C CA . SER B 1 158 ? 4.949 -17.703 -21.391 1 73.69 158 SER B CA 1
ATOM 5124 C C . SER B 1 158 ? 3.795 -17.922 -20.422 1 73.69 158 SER B C 1
ATOM 5126 O O . SER B 1 158 ? 2.777 -17.219 -20.5 1 73.69 158 SER B O 1
ATOM 5128 N N . ASN B 1 159 ? 3.916 -19.016 -19.734 1 77.12 159 ASN B N 1
ATOM 5129 C CA . ASN B 1 159 ? 2.967 -19.234 -18.656 1 77.12 159 ASN B CA 1
ATOM 5130 C C . ASN B 1 159 ? 3.283 -18.344 -17.453 1 77.12 159 ASN B C 1
ATOM 5132 O O . ASN B 1 159 ? 4.402 -17.844 -17.312 1 77.12 159 ASN B O 1
ATOM 5136 N N . VAL B 1 160 ? 2.234 -18.172 -16.703 1 79.94 160 VAL B N 1
ATOM 5137 C CA . VAL B 1 160 ? 2.402 -17.391 -15.484 1 79.94 160 VAL B CA 1
ATOM 5138 C C . VAL B 1 160 ? 3.49 -18.016 -14.617 1 79.94 160 VAL B C 1
ATOM 5140 O O . VAL B 1 160 ? 3.367 -19.172 -14.195 1 79.94 160 VAL B O 1
ATOM 5143 N N . GLY B 1 161 ? 4.504 -17.297 -14.484 1 69.19 161 GLY B N 1
ATOM 5144 C CA . GLY B 1 161 ? 5.621 -17.766 -13.688 1 69.19 161 GLY B CA 1
ATOM 5145 C C . GLY B 1 161 ? 6.57 -18.656 -14.461 1 69.19 161 GLY B C 1
ATOM 5146 O O . GLY B 1 161 ? 7.523 -19.203 -13.898 1 69.19 161 GLY B O 1
ATOM 5147 N N . PHE B 1 162 ? 6.281 -18.938 -15.797 1 72.44 162 PHE B N 1
ATOM 5148 C CA . PHE B 1 162 ? 7.098 -19.828 -16.625 1 72.44 162 PHE B CA 1
ATOM 5149 C C . PHE B 1 162 ? 7.43 -19.172 -17.953 1 72.44 162 PHE B C 1
ATOM 5151 O O . PHE B 1 162 ? 6.539 -18.688 -18.656 1 72.44 162 PHE B O 1
ATOM 5158 N N . ASP B 1 163 ? 8.68 -19.297 -18.219 1 70.88 163 ASP B N 1
ATOM 5159 C CA . ASP B 1 163 ? 9.062 -18.812 -19.547 1 70.88 163 ASP B CA 1
ATOM 5160 C C . ASP B 1 163 ? 8.766 -19.859 -20.609 1 70.88 163 ASP B C 1
ATOM 5162 O O . ASP B 1 163 ? 8.508 -21.031 -20.297 1 70.88 163 ASP B O 1
ATOM 5166 N N . ALA B 1 164 ? 8.695 -19.438 -21.766 1 67.81 164 ALA B N 1
ATOM 5167 C CA . ALA B 1 164 ? 8.328 -20.266 -22.906 1 67.81 164 ALA B CA 1
ATOM 5168 C C . ALA B 1 164 ? 9.289 -21.438 -23.062 1 67.81 164 ALA B C 1
ATOM 5170 O O . ALA B 1 164 ? 8.875 -22.547 -23.406 1 67.81 164 ALA B O 1
ATOM 5171 N N . GLU B 1 165 ? 10.5 -21.203 -22.734 1 67.94 165 GLU B N 1
ATOM 5172 C CA . GLU B 1 165 ? 11.516 -22.25 -22.859 1 67.94 165 GLU B CA 1
ATOM 5173 C C . GLU B 1 165 ? 11.25 -23.391 -21.875 1 67.94 165 GLU B C 1
ATOM 5175 O O . GLU B 1 165 ? 11.352 -24.562 -22.234 1 67.94 165 GLU B O 1
ATOM 5180 N N . THR B 1 166 ? 10.938 -23 -20.688 1 73.12 166 THR B N 1
ATOM 5181 C CA . THR B 1 166 ? 10.648 -24.016 -19.672 1 73.12 166 THR B CA 1
ATOM 5182 C C . THR B 1 166 ? 9.43 -24.844 -20.078 1 73.12 166 THR B C 1
ATOM 5184 O O . THR B 1 166 ? 9.445 -26.062 -19.938 1 73.12 166 THR B O 1
ATOM 5187 N N . ARG B 1 167 ? 8.547 -24.219 -20.562 1 71.88 167 ARG B N 1
ATOM 5188 C CA . ARG B 1 167 ? 7.355 -24.922 -21.016 1 71.88 167 ARG B CA 1
ATOM 5189 C C . ARG B 1 167 ? 7.699 -25.906 -22.125 1 71.88 167 ARG B C 1
ATOM 5191 O O . ARG B 1 167 ? 7.234 -27.047 -22.125 1 71.88 167 ARG B O 1
ATOM 5198 N N . ALA B 1 168 ? 8.469 -25.438 -23 1 69.44 168 ALA B N 1
ATOM 5199 C CA . ALA B 1 168 ? 8.883 -26.281 -24.109 1 69.44 168 ALA B CA 1
ATOM 5200 C C . ALA B 1 168 ? 9.656 -27.5 -23.609 1 69.44 168 ALA B C 1
ATOM 5202 O O . ALA B 1 168 ? 9.445 -28.625 -24.094 1 69.44 168 ALA B O 1
ATOM 5203 N N . ARG B 1 169 ? 10.375 -27.25 -22.672 1 71.56 169 ARG B N 1
ATOM 5204 C CA . ARG B 1 169 ? 11.156 -28.344 -22.094 1 71.56 169 ARG B CA 1
ATOM 5205 C C . ARG B 1 169 ? 10.25 -29.375 -21.422 1 71.56 169 ARG B C 1
ATOM 5207 O O . ARG B 1 169 ? 10.453 -30.578 -21.578 1 71.56 169 ARG B O 1
ATOM 5214 N N . LEU B 1 170 ? 9.344 -28.875 -20.75 1 75 170 LEU B N 1
ATOM 5215 C CA . LEU B 1 170 ? 8.406 -29.766 -20.062 1 75 170 LEU B CA 1
ATOM 5216 C C . LEU B 1 170 ? 7.602 -30.578 -21.078 1 75 170 LEU B C 1
ATOM 5218 O O . LEU B 1 170 ? 7.363 -31.781 -20.875 1 75 170 LEU B O 1
ATOM 5222 N N . HIS B 1 171 ? 7.266 -29.969 -22.172 1 72.31 171 HIS B N 1
ATOM 5223 C CA . HIS B 1 171 ? 6.52 -30.656 -23.219 1 72.31 171 HIS B CA 1
ATOM 5224 C C . HIS B 1 171 ? 7.398 -31.656 -23.953 1 72.31 171 HIS B C 1
ATOM 5226 O O . HIS B 1 171 ? 6.934 -32.75 -24.328 1 72.31 171 HIS B O 1
ATOM 5232 N N . ALA B 1 172 ? 8.578 -31.297 -24.203 1 68.06 172 ALA B N 1
ATOM 5233 C CA . ALA B 1 172 ? 9.508 -32.156 -24.938 1 68.06 172 ALA B CA 1
ATOM 5234 C C . ALA B 1 172 ? 9.789 -33.438 -24.156 1 68.06 172 ALA B C 1
ATOM 5236 O O . ALA B 1 172 ? 10.07 -34.5 -24.734 1 68.06 172 ALA B O 1
ATOM 5237 N N . ALA B 1 173 ? 9.75 -33.312 -22.906 1 69 173 ALA B N 1
ATOM 5238 C CA . ALA B 1 173 ? 10.023 -34.469 -22.062 1 69 173 ALA B CA 1
ATOM 5239 C C . ALA B 1 173 ? 8.922 -35.5 -22.219 1 69 173 ALA B C 1
ATOM 5241 O O . ALA B 1 173 ? 9.102 -36.656 -21.828 1 69 173 ALA B O 1
ATOM 5242 N N . ILE B 1 174 ? 7.852 -35.031 -22.75 1 66 174 ILE B N 1
ATOM 5243 C CA . ILE B 1 174 ? 6.75 -35.969 -22.984 1 66 174 ILE B CA 1
ATOM 5244 C C . ILE B 1 174 ? 6.836 -36.5 -24.422 1 66 174 ILE B C 1
ATOM 5246 O O . ILE B 1 174 ? 7.07 -35.75 -25.359 1 66 174 ILE B O 1
ATOM 5250 N N . ASP B 1 175 ? 7.098 -37.781 -24.594 1 57.34 175 ASP B N 1
ATOM 5251 C CA . ASP B 1 175 ? 7.258 -38.438 -25.891 1 57.34 175 ASP B CA 1
ATOM 5252 C C . ASP B 1 175 ? 6.168 -38 -26.875 1 57.34 175 ASP B C 1
ATOM 5254 O O . ASP B 1 175 ? 5 -37.906 -26.5 1 57.34 175 ASP B O 1
ATOM 5258 N N . GLN B 1 176 ? 6.57 -37.312 -28.062 1 51.72 176 GLN B N 1
ATOM 5259 C CA . GLN B 1 176 ? 5.73 -36.906 -29.172 1 51.72 176 GLN B CA 1
ATOM 5260 C C . GLN B 1 176 ? 4.637 -37.938 -29.453 1 51.72 176 GLN B C 1
ATOM 5262 O O . GLN B 1 176 ? 3.604 -37.625 -30.031 1 51.72 176 GLN B O 1
ATOM 5267 N N . LYS B 1 177 ? 4.887 -39.156 -29.375 1 51.84 177 LYS B N 1
ATOM 5268 C CA . LYS B 1 177 ? 3.961 -40.25 -29.719 1 51.84 177 LYS B CA 1
ATOM 5269 C C . LYS B 1 177 ? 2.711 -40.188 -28.844 1 51.84 177 LYS B C 1
ATOM 5271 O O . LYS B 1 177 ? 1.704 -40.844 -29.141 1 51.84 177 LYS B O 1
ATOM 5276 N N . THR B 1 178 ? 2.729 -39.406 -27.703 1 60.38 178 THR B N 1
ATOM 5277 C CA . THR B 1 178 ? 1.538 -39.344 -26.859 1 60.38 178 THR B CA 1
ATOM 5278 C C . THR B 1 178 ? 0.979 -37.906 -26.812 1 60.38 178 THR B C 1
ATOM 5280 O O . THR B 1 178 ? 1.083 -37.25 -25.781 1 60.38 178 THR B O 1
ATOM 5283 N N . SER B 1 179 ? 0.533 -37.406 -27.984 1 63.91 179 SER B N 1
ATOM 5284 C CA . SER B 1 179 ? 0.092 -36.062 -28.344 1 63.91 179 SER B CA 1
ATOM 5285 C C . SER B 1 179 ? -1.049 -35.594 -27.453 1 63.91 179 SER B C 1
ATOM 5287 O O . SER B 1 179 ? -1.377 -34.406 -27.438 1 63.91 179 SER B O 1
ATOM 5289 N N . HIS B 1 180 ? -1.396 -36.438 -26.359 1 85.5 180 HIS B N 1
ATOM 5290 C CA . HIS B 1 180 ? -2.578 -36.062 -25.594 1 85.5 180 HIS B CA 1
ATOM 5291 C C . HIS B 1 180 ? -2.223 -35.781 -24.141 1 85.5 180 HIS B C 1
ATOM 5293 O O . HIS B 1 180 ? -3.092 -35.406 -23.344 1 85.5 180 HIS B O 1
ATOM 5299 N N . LEU B 1 181 ? -0.924 -35.844 -23.859 1 90.12 181 LEU B N 1
ATOM 5300 C CA . LEU B 1 181 ? -0.5 -35.531 -22.484 1 90.12 181 LEU B CA 1
ATOM 5301 C C . LEU B 1 181 ? -0.258 -34.062 -22.312 1 90.12 181 LEU B C 1
ATOM 5303 O O . LEU B 1 181 ? 0.286 -33.406 -23.203 1 90.12 181 LEU B O 1
ATOM 5307 N N . CYS B 1 182 ? -0.766 -33.531 -21.234 1 91.75 182 CYS B N 1
ATOM 5308 C CA . CYS B 1 182 ? -0.488 -32.156 -20.859 1 91.75 182 CYS B CA 1
ATOM 5309 C C . CYS B 1 182 ? 0.291 -32.094 -19.562 1 91.75 182 CYS B C 1
ATOM 5311 O O . CYS B 1 182 ? 0.36 -33.062 -18.812 1 91.75 182 CYS B O 1
ATOM 5313 N N . VAL B 1 183 ? 0.974 -31 -19.312 1 91.25 183 VAL B N 1
ATOM 5314 C CA . VAL B 1 183 ? 1.824 -30.797 -18.141 1 91.25 183 VAL B CA 1
ATOM 5315 C C . VAL B 1 183 ? 1.46 -29.484 -17.453 1 91.25 183 VAL B C 1
ATOM 5317 O O . VAL B 1 183 ? 0.558 -28.766 -17.906 1 91.25 183 VAL B O 1
ATOM 5320 N N . ALA B 1 184 ? 2.123 -29.188 -16.375 1 93.62 184 ALA B N 1
ATOM 5321 C CA . ALA B 1 184 ? 2.062 -27.891 -15.695 1 93.62 184 ALA B CA 1
ATOM 5322 C C . ALA B 1 184 ? 0.632 -27.562 -15.289 1 93.62 184 ALA B C 1
ATOM 5324 O O . ALA B 1 184 ? -0.111 -28.422 -14.828 1 93.62 184 ALA B O 1
ATOM 5325 N N . GLY B 1 185 ? 0.299 -26.344 -15.312 1 96.19 185 GLY B N 1
ATOM 5326 C CA . GLY B 1 185 ? -1.001 -25.891 -14.852 1 96.19 185 GLY B CA 1
ATOM 5327 C C . GLY B 1 185 ? -2.158 -26.562 -15.562 1 96.19 185 GLY B C 1
ATOM 5328 O O . GLY B 1 185 ? -3.207 -26.797 -14.953 1 96.19 185 GLY B O 1
ATOM 5329 N N . THR B 1 186 ? -1.97 -26.812 -16.828 1 95.75 186 THR B N 1
ATOM 5330 C CA . THR B 1 186 ? -3.012 -27.531 -17.562 1 95.75 186 THR B CA 1
ATOM 5331 C C . THR B 1 186 ? -3.25 -28.906 -16.969 1 95.75 186 THR B C 1
ATOM 5333 O O . THR B 1 186 ? -4.395 -29.344 -16.828 1 95.75 186 THR B O 1
ATOM 5336 N N . ALA B 1 187 ? -2.182 -29.578 -16.609 1 96.5 187 ALA B N 1
ATOM 5337 C CA . ALA B 1 187 ? -2.309 -30.906 -16 1 96.5 187 ALA B CA 1
ATOM 5338 C C . ALA B 1 187 ? -3.01 -30.812 -14.648 1 96.5 187 ALA B C 1
ATOM 5340 O O . ALA B 1 187 ? -3.842 -31.656 -14.312 1 96.5 187 ALA B O 1
ATOM 5341 N N . LEU B 1 188 ? -2.662 -29.828 -13.867 1 97.94 188 LEU B N 1
ATOM 5342 C CA . LEU B 1 188 ? -3.289 -29.625 -12.57 1 97.94 188 LEU B CA 1
ATOM 5343 C C . LEU B 1 188 ? -4.797 -29.453 -12.711 1 97.94 188 LEU B C 1
ATOM 5345 O O . LEU B 1 188 ? -5.578 -30.125 -12.047 1 97.94 188 LEU B O 1
ATOM 5349 N N . ILE B 1 189 ? -5.215 -28.578 -13.609 1 98.62 189 ILE B N 1
ATOM 5350 C CA . ILE B 1 189 ? -6.625 -28.281 -13.82 1 98.62 189 ILE B CA 1
ATOM 5351 C C . ILE B 1 189 ? -7.32 -29.516 -14.414 1 98.62 189 ILE B C 1
ATOM 5353 O O . ILE B 1 189 ? -8.43 -29.859 -14.008 1 98.62 189 ILE B O 1
ATOM 5357 N N . ALA B 1 190 ? -6.66 -30.172 -15.367 1 98.5 190 ALA B N 1
ATOM 5358 C CA . ALA B 1 190 ? -7.238 -31.359 -15.992 1 98.5 190 ALA B CA 1
ATOM 5359 C C . ALA B 1 190 ? -7.535 -32.438 -14.953 1 98.5 190 ALA B C 1
ATOM 5361 O O . ALA B 1 190 ? -8.609 -33.031 -14.961 1 98.5 190 ALA B O 1
ATOM 5362 N N . GLY B 1 191 ? -6.586 -32.688 -14.117 1 98.62 191 GLY B N 1
ATOM 5363 C CA . GLY B 1 191 ? -6.781 -33.688 -13.07 1 98.62 191 GLY B CA 1
ATOM 5364 C C . GLY B 1 191 ? -7.93 -33.344 -12.133 1 98.62 191 GLY B C 1
ATOM 5365 O O . GLY B 1 191 ? -8.758 -34.219 -11.828 1 98.62 191 GLY B O 1
ATOM 5366 N N . LEU B 1 192 ? -7.957 -32.094 -11.625 1 98.88 192 LEU B N 1
ATOM 5367 C CA . LEU B 1 192 ? -9.039 -31.656 -10.75 1 98.88 192 LEU B CA 1
ATOM 5368 C C . LEU B 1 192 ? -10.383 -31.75 -11.469 1 98.88 192 LEU B C 1
ATOM 5370 O O . LEU B 1 192 ? -11.367 -32.219 -10.891 1 98.88 192 LEU B O 1
ATOM 5374 N N . LEU B 1 193 ? -10.414 -31.234 -12.703 1 98.69 193 LEU B N 1
ATOM 5375 C CA . LEU B 1 193 ? -11.633 -31.25 -13.508 1 98.69 193 LEU B CA 1
ATOM 5376 C C . LEU B 1 193 ? -12.141 -32.688 -13.695 1 98.69 193 LEU B C 1
ATOM 5378 O O . LEU B 1 193 ? -13.344 -32.938 -13.594 1 98.69 193 LEU B O 1
ATOM 5382 N N . LYS B 1 194 ? -11.281 -33.625 -13.984 1 98.62 194 LYS B N 1
ATOM 5383 C CA . LYS B 1 194 ? -11.664 -35.031 -14.133 1 98.62 194 LYS B CA 1
ATOM 5384 C C . LYS B 1 194 ? -12.359 -35.531 -12.875 1 98.62 194 LYS B C 1
ATOM 5386 O O . LYS B 1 194 ? -13.398 -36.219 -12.961 1 98.62 194 LYS B O 1
ATOM 5391 N N . GLY B 1 195 ? -11.742 -35.25 -11.719 1 98.56 195 GLY B N 1
ATOM 5392 C CA . GLY B 1 195 ? -12.383 -35.625 -10.469 1 98.56 195 GLY B CA 1
ATOM 5393 C C . GLY B 1 195 ? -13.781 -35.031 -10.32 1 98.56 195 GLY B C 1
ATOM 5394 O O . GLY B 1 195 ? -14.703 -35.75 -9.875 1 98.56 195 GLY B O 1
ATOM 5395 N N . LEU B 1 196 ? -13.961 -33.812 -10.641 1 98.56 196 LEU B N 1
ATOM 5396 C CA . LEU B 1 196 ? -15.25 -33.125 -10.523 1 98.56 196 LEU B CA 1
ATOM 5397 C C . LEU B 1 196 ? -16.266 -33.719 -11.492 1 98.56 196 LEU B C 1
ATOM 5399 O O . LEU B 1 196 ? -17.422 -33.938 -11.133 1 98.56 196 LEU B O 1
ATOM 5403 N N . LEU B 1 197 ? -15.852 -33.969 -12.75 1 98.38 197 LEU B N 1
ATOM 5404 C CA . LEU B 1 197 ? -16.734 -34.562 -13.75 1 98.38 197 LEU B CA 1
ATOM 5405 C C . LEU B 1 197 ? -17.156 -35.969 -13.32 1 98.38 197 LEU B C 1
ATOM 5407 O O . LEU B 1 197 ? -18.328 -36.344 -13.484 1 98.38 197 LEU B O 1
ATOM 5411 N N . ASP B 1 198 ? -16.203 -36.719 -12.773 1 98.19 198 ASP B N 1
ATOM 5412 C CA . ASP B 1 198 ? -16.516 -38.062 -12.266 1 98.19 198 ASP B CA 1
ATOM 5413 C C . ASP B 1 198 ? -17.547 -38 -11.141 1 98.19 198 ASP B C 1
ATOM 5415 O O . ASP B 1 198 ? -18.328 -38.906 -10.945 1 98.19 198 ASP B O 1
ATOM 5419 N N . ALA B 1 199 ? -17.516 -36.906 -10.422 1 97.94 199 ALA B N 1
ATOM 5420 C CA . ALA B 1 199 ? -18.453 -36.688 -9.328 1 97.94 199 ALA B CA 1
ATOM 5421 C C . ALA B 1 199 ? -19.766 -36.094 -9.836 1 97.94 199 ALA B C 1
ATOM 5423 O O . ALA B 1 199 ? -20.672 -35.812 -9.047 1 97.94 199 ALA B O 1
ATOM 5424 N N . GLY B 1 200 ? -19.875 -35.812 -11.133 1 97.25 200 GLY B N 1
ATOM 5425 C CA . GLY B 1 200 ? -21.109 -35.375 -11.742 1 97.25 200 GLY B CA 1
ATOM 5426 C C . GLY B 1 200 ? -21.25 -33.875 -11.773 1 97.25 200 GLY B C 1
ATOM 5427 O O . GLY B 1 200 ? -22.359 -33.344 -11.906 1 97.25 200 GLY B O 1
ATOM 5428 N N . VAL B 1 201 ? -20.203 -33.156 -11.57 1 98.31 201 VAL B N 1
ATOM 5429 C CA . VAL B 1 201 ? -20.25 -31.688 -11.539 1 98.31 201 VAL B CA 1
ATOM 5430 C C . VAL B 1 201 ? -19.516 -31.141 -12.766 1 98.31 201 VAL B C 1
ATOM 5432 O O . VAL B 1 201 ? -18.312 -31.328 -12.914 1 98.31 201 VAL B O 1
ATOM 5435 N N . ALA B 1 202 ? -20.219 -30.453 -13.633 1 98 202 ALA B N 1
ATOM 5436 C CA . ALA B 1 202 ? -19.625 -29.75 -14.773 1 98 202 ALA B CA 1
ATOM 5437 C C . ALA B 1 202 ? -19.719 -28.234 -14.594 1 98 202 ALA B C 1
ATOM 5439 O O . ALA B 1 202 ? -20.781 -27.703 -14.32 1 98 202 ALA B O 1
ATOM 5440 N N . PRO B 1 203 ? -18.625 -27.562 -14.797 1 98.5 203 PRO B N 1
ATOM 5441 C CA . PRO B 1 203 ? -18.656 -26.094 -14.656 1 98.5 203 PRO B CA 1
ATOM 5442 C C . PRO B 1 203 ? -19.5 -25.422 -15.727 1 98.5 203 PRO B C 1
ATOM 5444 O O . PRO B 1 203 ? -19.609 -25.922 -16.859 1 98.5 203 PRO B O 1
ATOM 5447 N N . HIS B 1 204 ? -20.125 -24.344 -15.328 1 98.31 204 HIS B N 1
ATOM 5448 C CA . HIS B 1 204 ? -20.781 -23.453 -16.266 1 98.31 204 HIS B CA 1
ATOM 5449 C C . HIS B 1 204 ? -19.859 -22.312 -16.688 1 98.31 204 HIS B C 1
ATOM 5451 O O . HIS B 1 204 ? -19.453 -21.5 -15.852 1 98.31 204 HIS B O 1
ATOM 5457 N N . THR B 1 205 ? -19.516 -22.25 -17.938 1 98.06 205 THR B N 1
ATOM 5458 C CA . THR B 1 205 ? -18.656 -21.188 -18.438 1 98.06 205 THR B CA 1
ATOM 5459 C C . THR B 1 205 ? -19.484 -20.031 -18.984 1 98.06 205 THR B C 1
ATOM 5461 O O . THR B 1 205 ? -20.703 -20.141 -19.109 1 98.06 205 THR B O 1
ATOM 5464 N N . ASN B 1 206 ? -18.797 -18.891 -19.266 1 97.88 206 ASN B N 1
ATOM 5465 C CA . ASN B 1 206 ? -19.484 -17.672 -19.672 1 97.88 206 ASN B CA 1
ATOM 5466 C C . ASN B 1 206 ? -20.594 -17.297 -18.703 1 97.88 206 ASN B C 1
ATOM 5468 O O . ASN B 1 206 ? -21.703 -16.953 -19.125 1 97.88 206 ASN B O 1
ATOM 5472 N N . ALA B 1 207 ? -20.328 -17.516 -17.469 1 98.44 207 ALA B N 1
ATOM 5473 C CA . ALA B 1 207 ? -21.281 -17.328 -16.391 1 98.44 207 ALA B CA 1
ATOM 5474 C C . ALA B 1 207 ? -20.703 -16.484 -15.266 1 98.44 207 ALA B C 1
ATOM 5476 O O . ALA B 1 207 ? -20.172 -17.031 -14.289 1 98.44 207 ALA B O 1
ATOM 5477 N N . ARG B 1 208 ? -20.859 -15.219 -15.391 1 98.19 208 ARG B N 1
ATOM 5478 C CA . ARG B 1 208 ? -20.266 -14.273 -14.445 1 98.19 208 ARG B CA 1
ATOM 5479 C C . ARG B 1 208 ? -21.203 -14.031 -13.258 1 98.19 208 ARG B C 1
ATOM 5481 O O . ARG B 1 208 ? -22.359 -13.68 -13.438 1 98.19 208 ARG B O 1
ATOM 5488 N N . ALA B 1 209 ? -20.672 -14.312 -12.023 1 98.56 209 ALA B N 1
ATOM 5489 C CA . ALA B 1 209 ? -21.375 -13.844 -10.836 1 98.56 209 ALA B CA 1
ATOM 5490 C C . ALA B 1 209 ? -21.219 -12.344 -10.648 1 98.56 209 ALA B C 1
ATOM 5492 O O . ALA B 1 209 ? -20.109 -11.82 -10.711 1 98.56 209 ALA B O 1
ATOM 5493 N N . ASP B 1 210 ? -22.328 -11.633 -10.383 1 96.69 210 ASP B N 1
ATOM 5494 C CA . ASP B 1 210 ? -22.156 -10.188 -10.281 1 96.69 210 ASP B CA 1
ATOM 5495 C C . ASP B 1 210 ? -22.797 -9.641 -9.016 1 96.69 210 ASP B C 1
ATOM 5497 O O . ASP B 1 210 ? -22.609 -8.469 -8.672 1 96.69 210 ASP B O 1
ATOM 5501 N N . GLN B 1 211 ? -23.547 -10.555 -8.312 1 98 211 GLN B N 1
ATOM 5502 C CA . GLN B 1 211 ? -24.172 -10.062 -7.09 1 98 211 GLN B CA 1
ATOM 5503 C C . GLN B 1 211 ? -24.469 -11.203 -6.125 1 98 211 GLN B C 1
ATOM 5505 O O . GLN B 1 211 ? -25.047 -12.219 -6.52 1 98 211 GLN B O 1
ATOM 5510 N N . LEU B 1 212 ? -24.016 -11.055 -4.883 1 98.56 212 LEU B N 1
ATOM 5511 C CA . LEU B 1 212 ? -24.469 -11.961 -3.826 1 98.56 212 LEU B CA 1
ATOM 5512 C C . LEU B 1 212 ? -25.859 -11.594 -3.357 1 98.56 212 LEU B C 1
ATOM 5514 O O . LEU B 1 212 ? -26.203 -10.414 -3.246 1 98.56 212 LEU B O 1
ATOM 5518 N N . ILE B 1 213 ? -26.656 -12.555 -3.1 1 98.19 213 ILE B N 1
ATOM 5519 C CA . ILE B 1 213 ? -28 -12.352 -2.568 1 98.19 213 ILE B CA 1
ATOM 5520 C C . ILE B 1 213 ? -28.016 -12.672 -1.076 1 98.19 213 ILE B C 1
ATOM 5522 O O . ILE B 1 213 ? -27.656 -13.781 -0.67 1 98.19 213 ILE B O 1
ATOM 5526 N N . ALA B 1 214 ? -28.375 -11.688 -0.333 1 96.56 214 ALA B N 1
ATOM 5527 C CA . ALA B 1 214 ? -28.391 -11.836 1.119 1 96.56 214 ALA B CA 1
ATOM 5528 C C . ALA B 1 214 ? -29.828 -11.734 1.657 1 96.56 214 ALA B C 1
ATOM 5530 O O . ALA B 1 214 ? -30.625 -10.93 1.17 1 96.56 214 ALA B O 1
ATOM 5531 N N . GLU B 1 215 ? -30.172 -12.586 2.561 1 94.75 215 GLU B N 1
ATOM 5532 C CA . GLU B 1 215 ? -31.406 -12.547 3.34 1 94.75 215 GLU B CA 1
ATOM 5533 C C . GLU B 1 215 ? -31.109 -12.578 4.836 1 94.75 215 GLU B C 1
ATOM 5535 O O . GLU B 1 215 ? -30.531 -13.547 5.344 1 94.75 215 GLU B O 1
ATOM 5540 N N . GLY B 1 216 ? -31.578 -11.539 5.602 1 90.06 216 GLY B N 1
ATOM 5541 C CA . GLY B 1 216 ? -31.328 -11.477 7.031 1 90.06 216 GLY B CA 1
ATOM 5542 C C . GLY B 1 216 ? -29.859 -11.508 7.391 1 90.06 216 GLY B C 1
ATOM 5543 O O . GLY B 1 216 ? -29.469 -12.156 8.359 1 90.06 216 GLY B O 1
ATOM 5544 N N . GLY B 1 217 ? -28.984 -10.992 6.516 1 91.5 217 GLY B N 1
ATOM 5545 C CA . GLY B 1 217 ? -27.562 -10.922 6.793 1 91.5 217 GLY B CA 1
ATOM 5546 C C . GLY B 1 217 ? -26.812 -12.172 6.383 1 91.5 217 GLY B C 1
ATOM 5547 O O . GLY B 1 217 ? -25.578 -12.227 6.469 1 91.5 217 GLY B O 1
ATOM 5548 N N . GLU B 1 218 ? -27.562 -13.109 5.934 1 97.19 218 GLU B N 1
ATOM 5549 C CA . GLU B 1 218 ? -26.984 -14.359 5.469 1 97.19 218 GLU B CA 1
ATOM 5550 C C . GLU B 1 218 ? -26.938 -14.422 3.945 1 97.19 218 GLU B C 1
ATOM 5552 O O . GLU B 1 218 ? -27.906 -14.031 3.281 1 97.19 218 GLU B O 1
ATOM 5557 N N . ILE B 1 219 ? -25.828 -14.859 3.445 1 98.69 219 ILE B N 1
ATOM 5558 C CA . ILE B 1 219 ? -25.75 -15.07 2.002 1 98.69 219 ILE B CA 1
ATOM 5559 C C . ILE B 1 219 ? -26.484 -16.359 1.631 1 98.69 219 ILE B C 1
ATOM 5561 O O . ILE B 1 219 ? -26.062 -17.453 2.023 1 98.69 219 ILE B O 1
ATOM 5565 N N . THR B 1 220 ? -27.5 -16.234 0.752 1 98.5 220 THR B N 1
ATOM 5566 C CA . THR B 1 220 ? -28.344 -17.375 0.45 1 98.5 220 THR B CA 1
ATOM 5567 C C . THR B 1 220 ? -28.234 -17.75 -1.023 1 98.5 220 THR B C 1
ATOM 5569 O O . THR B 1 220 ? -28.781 -18.781 -1.446 1 98.5 220 THR B O 1
ATOM 5572 N N . GLY B 1 221 ? -27.578 -16.938 -1.768 1 98.62 221 GLY B N 1
ATOM 5573 C CA . GLY B 1 221 ? -27.438 -17.25 -3.18 1 98.62 221 GLY B CA 1
ATOM 5574 C C . GLY B 1 221 ? -26.641 -16.203 -3.947 1 98.62 221 GLY B C 1
ATOM 5575 O O . GLY B 1 221 ? -25.953 -15.383 -3.35 1 98.62 221 GLY B O 1
ATOM 5576 N N . VAL B 1 222 ? -26.688 -16.328 -5.273 1 98.75 222 VAL B N 1
ATOM 5577 C CA . VAL B 1 222 ? -25.906 -15.453 -6.148 1 98.75 222 VAL B CA 1
ATOM 5578 C C . VAL B 1 222 ? -26.656 -15.234 -7.461 1 98.75 222 VAL B C 1
ATOM 5580 O O . VAL B 1 222 ? -27.406 -16.109 -7.902 1 98.75 222 VAL B O 1
ATOM 5583 N N . ARG B 1 223 ? -26.484 -14.086 -7.945 1 98.56 223 ARG B N 1
ATOM 5584 C CA . ARG B 1 223 ? -26.953 -13.789 -9.297 1 98.56 223 ARG B CA 1
ATOM 5585 C C . ARG B 1 223 ? -25.875 -14.047 -10.328 1 98.56 223 ARG B C 1
ATOM 5587 O O . ARG B 1 223 ? -24.734 -13.578 -10.172 1 98.56 223 ARG B O 1
ATOM 5594 N N . ILE B 1 224 ? -26.188 -14.812 -11.352 1 98.62 224 ILE B N 1
ATOM 5595 C CA . ILE B 1 224 ? -25.266 -15.156 -12.422 1 98.62 224 ILE B CA 1
ATOM 5596 C C . ILE B 1 224 ? -25.703 -14.508 -13.727 1 98.62 224 ILE B C 1
ATOM 5598 O O . ILE B 1 224 ? -26.844 -14.688 -14.156 1 98.62 224 ILE B O 1
ATOM 5602 N N . ALA B 1 225 ? -24.828 -13.695 -14.266 1 97.75 225 ALA B N 1
ATOM 5603 C CA . ALA B 1 225 ? -25.094 -13.102 -15.578 1 97.75 225 ALA B CA 1
ATOM 5604 C C . ALA B 1 225 ? -24.672 -14.062 -16.703 1 97.75 225 ALA B C 1
ATOM 5606 O O . ALA B 1 225 ? -23.5 -14.375 -16.844 1 97.75 225 ALA B O 1
ATOM 5607 N N . LEU B 1 226 ? -25.609 -14.5 -17.453 1 95.5 226 LEU B N 1
ATOM 5608 C CA . LEU B 1 226 ? -25.359 -15.289 -18.656 1 95.5 226 LEU B CA 1
ATOM 5609 C C . LEU B 1 226 ? -25.5 -14.43 -19.906 1 95.5 226 LEU B C 1
ATOM 5611 O O . LEU B 1 226 ? -25.812 -13.242 -19.828 1 95.5 226 LEU B O 1
ATOM 5615 N N . THR B 1 227 ? -25.203 -14.945 -21.047 1 90 227 THR B N 1
ATOM 5616 C CA . THR B 1 227 ? -25.219 -14.203 -22.297 1 90 227 THR B CA 1
ATOM 5617 C C . THR B 1 227 ? -26.609 -13.617 -22.562 1 90 227 THR B C 1
ATOM 5619 O O . THR B 1 227 ? -26.734 -12.445 -22.938 1 90 227 THR B O 1
ATOM 5622 N N . GLU B 1 228 ? -27.672 -14.359 -22.344 1 90.75 228 GLU B N 1
ATOM 5623 C CA . GLU B 1 228 ? -28.984 -13.891 -22.75 1 90.75 228 GLU B CA 1
ATOM 5624 C C . GLU B 1 228 ? -29.938 -13.758 -21.562 1 90.75 228 GLU B C 1
ATOM 5626 O O . GLU B 1 228 ? -31.094 -13.391 -21.719 1 90.75 228 GLU B O 1
ATOM 5631 N N . ARG B 1 229 ? -29.406 -14.055 -20.391 1 93.44 229 ARG B N 1
ATOM 5632 C CA . ARG B 1 229 ? -30.297 -14 -19.25 1 93.44 229 ARG B CA 1
ATOM 5633 C C . ARG B 1 229 ? -29.516 -13.953 -17.938 1 93.44 229 ARG B C 1
ATOM 5635 O O . ARG B 1 229 ? -28.281 -14.039 -17.953 1 93.44 229 ARG B O 1
ATOM 5642 N N . THR B 1 230 ? -30.25 -13.703 -16.891 1 96.44 230 THR B N 1
ATOM 5643 C CA . THR B 1 230 ? -29.719 -13.734 -15.531 1 96.44 230 THR B CA 1
ATOM 5644 C C . THR B 1 230 ? -30.344 -14.867 -14.727 1 96.44 230 THR B C 1
ATOM 5646 O O . THR B 1 230 ? -31.547 -15.133 -14.852 1 96.44 230 THR B O 1
ATOM 5649 N N . LEU B 1 231 ? -29.5 -15.523 -13.977 1 97.25 231 LEU B N 1
ATOM 5650 C CA . LEU B 1 231 ? -29.953 -16.609 -13.109 1 97.25 231 LEU B CA 1
ATOM 5651 C C . LEU B 1 231 ? -29.797 -16.234 -11.641 1 97.25 231 LEU B C 1
ATOM 5653 O O . LEU B 1 231 ? -28.766 -15.656 -11.258 1 97.25 231 LEU B O 1
ATOM 5657 N N . ARG B 1 232 ? -30.844 -16.469 -10.891 1 98.12 232 ARG B N 1
ATOM 5658 C CA . ARG B 1 232 ? -30.719 -16.453 -9.438 1 98.12 232 ARG B CA 1
ATOM 5659 C C . ARG B 1 232 ? -30.578 -17.875 -8.898 1 98.12 232 ARG B C 1
ATOM 5661 O O . ARG B 1 232 ? -31.516 -18.672 -8.969 1 98.12 232 ARG B O 1
ATOM 5668 N N . VAL B 1 233 ? -29.391 -18.156 -8.359 1 98.75 233 VAL B N 1
ATOM 5669 C CA . VAL B 1 233 ? -29.094 -19.5 -7.867 1 98.75 233 VAL B CA 1
ATOM 5670 C C . VAL B 1 233 ? -29.047 -19.484 -6.344 1 98.75 233 VAL B C 1
ATOM 5672 O O . VAL B 1 233 ? -28.234 -18.781 -5.742 1 98.75 233 VAL B O 1
ATOM 5675 N N . ARG B 1 234 ? -29.891 -20.281 -5.742 1 98.62 234 ARG B N 1
ATOM 5676 C CA . ARG B 1 234 ? -29.859 -20.438 -4.293 1 98.62 234 ARG B CA 1
ATOM 5677 C C . ARG B 1 234 ? -28.75 -21.391 -3.865 1 98.62 234 ARG B C 1
ATOM 5679 O O . ARG B 1 234 ? -28.531 -22.422 -4.504 1 98.62 234 ARG B O 1
ATOM 5686 N N . ALA B 1 235 ? -27.984 -21.062 -2.889 1 98.69 235 ALA B N 1
ATOM 5687 C CA . ALA B 1 235 ? -26.969 -21.891 -2.236 1 98.69 235 ALA B CA 1
ATOM 5688 C C . ALA B 1 235 ? -27.359 -22.188 -0.791 1 98.69 235 ALA B C 1
ATOM 5690 O O . ALA B 1 235 ? -27.125 -21.375 0.104 1 98.69 235 ALA B O 1
ATOM 5691 N N . ARG B 1 236 ? -27.812 -23.375 -0.517 1 98.31 236 ARG B N 1
ATOM 5692 C CA . ARG B 1 236 ? -28.391 -23.719 0.78 1 98.31 236 ARG B CA 1
ATOM 5693 C C . ARG B 1 236 ? -27.328 -23.688 1.872 1 98.31 236 ARG B C 1
ATOM 5695 O O . ARG B 1 236 ? -27.609 -23.359 3.021 1 98.31 236 ARG B O 1
ATOM 5702 N N . HIS B 1 237 ? -26.078 -24.078 1.473 1 98.38 237 HIS B N 1
ATOM 5703 C CA . HIS B 1 237 ? -25.016 -24.188 2.467 1 98.38 237 HIS B CA 1
ATOM 5704 C C . HIS B 1 237 ? -24.016 -23.047 2.324 1 98.38 237 HIS B C 1
ATOM 5706 O O . HIS B 1 237 ? -23.234 -22.781 3.246 1 98.38 237 HIS B O 1
ATOM 5712 N N . GLY B 1 238 ? -24 -22.391 1.186 1 98.25 238 GLY B N 1
ATOM 5713 C CA . GLY B 1 238 ? -23.125 -21.234 1.091 1 98.25 238 GLY B CA 1
ATOM 5714 C C . GLY B 1 238 ? -22.562 -21.031 -0.298 1 98.25 238 GLY B C 1
ATOM 5715 O O . GLY B 1 238 ? -22.75 -21.859 -1.184 1 98.25 238 GLY B O 1
ATOM 5716 N N . VAL B 1 239 ? -21.984 -19.859 -0.514 1 98.94 239 VAL B N 1
ATOM 5717 C CA . VAL B 1 239 ? -21.281 -19.453 -1.727 1 98.94 239 VAL B CA 1
ATOM 5718 C C . VAL B 1 239 ? -19.797 -19.328 -1.448 1 98.94 239 VAL B C 1
ATOM 5720 O O . VAL B 1 239 ? -19.391 -18.734 -0.447 1 98.94 239 VAL B O 1
ATOM 5723 N N . ILE B 1 240 ? -18.922 -19.938 -2.264 1 99 240 ILE B N 1
ATOM 5724 C CA . ILE B 1 240 ? -17.469 -19.844 -2.137 1 99 240 ILE B CA 1
ATOM 5725 C C . ILE B 1 240 ? -16.906 -18.953 -3.236 1 99 240 ILE B C 1
ATOM 5727 O O . ILE B 1 240 ? -17.016 -19.266 -4.422 1 99 240 ILE B O 1
ATOM 5731 N N . LEU B 1 241 ? -16.312 -17.859 -2.828 1 98.94 241 LEU B N 1
ATOM 5732 C CA . LEU B 1 241 ? -15.625 -16.969 -3.752 1 98.94 241 LEU B CA 1
ATOM 5733 C C . LEU B 1 241 ? -14.242 -17.516 -4.098 1 98.94 241 LEU B C 1
ATOM 5735 O O . LEU B 1 241 ? -13.367 -17.609 -3.23 1 98.94 241 LEU B O 1
ATOM 5739 N N . ALA B 1 242 ? -13.984 -17.922 -5.238 1 98.88 242 ALA B N 1
ATOM 5740 C CA . ALA B 1 242 ? -12.703 -18.344 -5.801 1 98.88 242 ALA B CA 1
ATOM 5741 C C . ALA B 1 242 ? -12.453 -17.688 -7.156 1 98.88 242 ALA B C 1
ATOM 5743 O O . ALA B 1 242 ? -12.062 -18.359 -8.117 1 98.88 242 ALA B O 1
ATOM 5744 N N . THR B 1 243 ? -12.672 -16.406 -7.242 1 98.62 243 THR B N 1
ATOM 5745 C CA . THR B 1 243 ? -12.805 -15.656 -8.484 1 98.62 243 THR B CA 1
ATOM 5746 C C . THR B 1 243 ? -11.484 -15.008 -8.875 1 98.62 243 THR B C 1
ATOM 5748 O O . THR B 1 243 ? -11.422 -14.219 -9.82 1 98.62 243 THR B O 1
ATOM 5751 N N . GLY B 1 244 ? -10.375 -15.312 -8.148 1 98.19 244 GLY B N 1
ATOM 5752 C CA . GLY B 1 244 ? -9.102 -14.664 -8.438 1 98.19 244 GLY B CA 1
ATOM 5753 C C . GLY B 1 244 ? -9 -13.266 -7.848 1 98.19 244 GLY B C 1
ATOM 5754 O O . GLY B 1 244 ? -9.828 -12.875 -7.023 1 98.19 244 GLY B O 1
ATOM 5755 N N . GLY B 1 245 ? -7.934 -12.594 -8.156 1 98.19 245 GLY B N 1
ATOM 5756 C CA . GLY B 1 245 ? -7.648 -11.281 -7.602 1 98.19 245 GLY B CA 1
ATOM 5757 C C . GLY B 1 245 ? -8.234 -10.148 -8.422 1 98.19 245 GLY B C 1
ATOM 5758 O O . GLY B 1 245 ? -9.328 -10.273 -8.977 1 98.19 245 GLY B O 1
ATOM 5759 N N . PHE B 1 246 ? -7.566 -8.961 -8.336 1 98.62 246 PHE B N 1
ATOM 5760 C CA . PHE B 1 246 ? -8.117 -7.773 -8.984 1 98.62 246 PHE B CA 1
ATOM 5761 C C . PHE B 1 246 ? -7.059 -7.086 -9.836 1 98.62 246 PHE B C 1
ATOM 5763 O O . PHE B 1 246 ? -7.18 -5.898 -10.148 1 98.62 246 PHE B O 1
ATOM 5770 N N . GLU B 1 247 ? -6.031 -7.809 -10.281 1 97.88 247 GLU B N 1
ATOM 5771 C CA . GLU B 1 247 ? -4.863 -7.234 -10.938 1 97.88 247 GLU B CA 1
ATOM 5772 C C . GLU B 1 247 ? -5.227 -6.645 -12.297 1 97.88 247 GLU B C 1
ATOM 5774 O O . GLU B 1 247 ? -4.465 -5.859 -12.867 1 97.88 247 GLU B O 1
ATOM 5779 N N . TRP B 1 248 ? -6.402 -7.004 -12.82 1 97.75 248 TRP B N 1
ATOM 5780 C CA . TRP B 1 248 ? -6.789 -6.465 -14.125 1 97.75 248 TRP B CA 1
ATOM 5781 C C . TRP B 1 248 ? -7.734 -5.281 -13.969 1 97.75 248 TRP B C 1
ATOM 5783 O O . TRP B 1 248 ? -8.227 -4.734 -14.953 1 97.75 248 TRP B O 1
ATOM 5793 N N . ASP B 1 249 ? -8.047 -4.844 -12.773 1 97 249 ASP B N 1
ATOM 5794 C CA . ASP B 1 249 ? -8.852 -3.656 -12.516 1 97 249 ASP B CA 1
ATOM 5795 C C . ASP B 1 249 ? -7.977 -2.482 -12.078 1 97 249 ASP B C 1
ATOM 5797 O O . ASP B 1 249 ? -7.535 -2.422 -10.93 1 97 249 ASP B O 1
ATOM 5801 N N . PRO B 1 250 ? -7.762 -1.491 -12.938 1 94.44 250 PRO B N 1
ATOM 5802 C CA . PRO B 1 250 ? -6.836 -0.407 -12.609 1 94.44 250 PRO B CA 1
ATOM 5803 C C . PRO B 1 250 ? -7.32 0.447 -11.438 1 94.44 250 PRO B C 1
ATOM 5805 O O . PRO B 1 250 ? -6.504 1.007 -10.703 1 94.44 250 PRO B O 1
ATOM 5808 N N . VAL B 1 251 ? -8.641 0.545 -11.203 1 94.56 251 VAL B N 1
ATOM 5809 C CA . VAL B 1 251 ? -9.188 1.352 -10.117 1 94.56 251 VAL B CA 1
ATOM 5810 C C . VAL B 1 251 ? -8.867 0.694 -8.773 1 94.56 251 VAL B C 1
ATOM 5812 O O . VAL B 1 251 ? -8.391 1.356 -7.848 1 94.56 251 VAL B O 1
ATOM 5815 N N . LEU B 1 252 ? -9.086 -0.63 -8.703 1 97.25 252 LEU B N 1
ATOM 5816 C CA . LEU B 1 252 ? -8.766 -1.356 -7.484 1 97.25 252 LEU B CA 1
ATOM 5817 C C . LEU B 1 252 ? -7.258 -1.383 -7.25 1 97.25 252 LEU B C 1
ATOM 5819 O O . LEU B 1 252 ? -6.797 -1.229 -6.117 1 97.25 252 LEU B O 1
ATOM 5823 N N . ALA B 1 253 ? -6.5 -1.574 -8.352 1 96.75 253 ALA B N 1
ATOM 5824 C CA . ALA B 1 253 ? -5.043 -1.57 -8.227 1 96.75 253 ALA B CA 1
ATOM 5825 C C . ALA B 1 253 ? -4.547 -0.247 -7.648 1 96.75 253 ALA B C 1
ATOM 5827 O O . ALA B 1 253 ? -3.73 -0.231 -6.727 1 96.75 253 ALA B O 1
ATOM 5828 N N . GLN B 1 254 ? -5.031 0.839 -8.109 1 94.56 254 GLN B N 1
ATOM 5829 C CA . GLN B 1 254 ? -4.625 2.162 -7.645 1 94.56 254 GLN B CA 1
ATOM 5830 C C . GLN B 1 254 ? -5.059 2.4 -6.203 1 94.56 254 GLN B C 1
ATOM 5832 O O . GLN B 1 254 ? -4.32 3.004 -5.418 1 94.56 254 GLN B O 1
ATOM 5837 N N . ALA B 1 255 ? -6.203 1.916 -5.816 1 96.19 255 ALA B N 1
ATOM 5838 C CA . ALA B 1 255 ? -6.762 2.152 -4.484 1 96.19 255 ALA B CA 1
ATOM 5839 C C . ALA B 1 255 ? -5.965 1.41 -3.418 1 96.19 255 ALA B C 1
ATOM 5841 O O . ALA B 1 255 ? -5.852 1.878 -2.283 1 96.19 255 ALA B O 1
ATOM 5842 N N . PHE B 1 256 ? -5.359 0.276 -3.828 1 97.56 256 PHE B N 1
ATOM 5843 C CA . PHE B 1 256 ? -4.957 -0.604 -2.736 1 97.56 256 PHE B CA 1
ATOM 5844 C C . PHE B 1 256 ? -3.471 -0.933 -2.824 1 97.56 256 PHE B C 1
ATOM 5846 O O . PHE B 1 256 ? -2.785 -1.007 -1.804 1 97.56 256 PHE B O 1
ATOM 5853 N N . LEU B 1 257 ? -2.887 -1.121 -3.98 1 97.25 257 LEU B N 1
ATOM 5854 C CA . LEU B 1 257 ? -1.557 -1.709 -4.094 1 97.25 257 LEU B CA 1
ATOM 5855 C C . LEU B 1 257 ? -0.486 -0.718 -3.646 1 97.25 257 LEU B C 1
ATOM 5857 O O . LEU B 1 257 ? -0.619 0.487 -3.867 1 97.25 257 LEU B O 1
ATOM 5861 N N . ARG B 1 258 ? 0.589 -1.24 -3.111 1 93.69 258 ARG B N 1
ATOM 5862 C CA . ARG B 1 258 ? 1.604 -0.432 -2.445 1 93.69 258 ARG B CA 1
ATOM 5863 C C . ARG B 1 258 ? 2.457 0.323 -3.461 1 93.69 258 ARG B C 1
ATOM 5865 O O . ARG B 1 258 ? 3.137 1.29 -3.111 1 93.69 258 ARG B O 1
ATOM 5872 N N . GLY B 1 259 ? 2.508 -0.11 -4.68 1 93.31 259 GLY B N 1
ATOM 5873 C CA . GLY B 1 259 ? 3.346 0.504 -5.699 1 93.31 259 GLY B CA 1
ATOM 5874 C C . GLY B 1 259 ? 2.789 0.349 -7.102 1 93.31 259 GLY B C 1
ATOM 5875 O O . GLY B 1 259 ? 1.704 -0.204 -7.285 1 93.31 259 GLY B O 1
ATOM 5876 N N . PRO B 1 260 ? 3.594 0.819 -8.055 1 94.31 260 PRO B N 1
ATOM 5877 C CA . PRO B 1 260 ? 3.139 0.699 -9.445 1 94.31 260 PRO B CA 1
ATOM 5878 C C . PRO B 1 260 ? 2.953 -0.752 -9.883 1 94.31 260 PRO B C 1
ATOM 5880 O O . PRO B 1 260 ? 3.697 -1.633 -9.445 1 94.31 260 PRO B O 1
ATOM 5883 N N . MET B 1 261 ? 1.984 -0.96 -10.656 1 95.69 261 MET B N 1
ATOM 5884 C CA . MET B 1 261 ? 1.665 -2.223 -11.32 1 95.69 261 MET B CA 1
ATOM 5885 C C . MET B 1 261 ? 1.318 -2 -12.789 1 95.69 261 MET B C 1
ATOM 5887 O O . MET B 1 261 ? 0.213 -1.56 -13.109 1 95.69 261 MET B O 1
ATOM 5891 N N . HIS B 1 262 ? 2.266 -2.355 -13.641 1 96.12 262 HIS B N 1
ATOM 5892 C CA . HIS B 1 262 ? 2.154 -1.915 -15.023 1 96.12 262 HIS B CA 1
ATOM 5893 C C . HIS B 1 262 ? 1.446 -2.959 -15.883 1 96.12 262 HIS B C 1
ATOM 5895 O O . HIS B 1 262 ? 1.015 -2.664 -17 1 96.12 262 HIS B O 1
ATOM 5901 N N . GLY B 1 263 ? 1.351 -4.156 -15.367 1 95.75 263 GLY B N 1
ATOM 5902 C CA . GLY B 1 263 ? 0.701 -5.188 -16.156 1 95.75 263 GLY B CA 1
ATOM 5903 C C . GLY B 1 263 ? 0.584 -6.512 -15.43 1 95.75 263 GLY B C 1
ATOM 5904 O O . GLY B 1 263 ? 1.41 -6.828 -14.57 1 95.75 263 GLY B O 1
ATOM 5905 N N . ALA B 1 264 ? -0.42 -7.289 -15.789 1 95.56 264 ALA B N 1
ATOM 5906 C CA . ALA B 1 264 ? -0.627 -8.633 -15.25 1 95.56 264 ALA B CA 1
ATOM 5907 C C . ALA B 1 264 ? -0.16 -9.695 -16.234 1 95.56 264 ALA B C 1
ATOM 5909 O O . ALA B 1 264 ? -0.304 -9.531 -17.453 1 95.56 264 ALA B O 1
ATOM 5910 N N . VAL B 1 265 ? 0.404 -10.742 -15.672 1 94.31 265 VAL B N 1
ATOM 5911 C CA . VAL B 1 265 ? 0.813 -11.828 -16.562 1 94.31 265 VAL B CA 1
ATOM 5912 C C . VAL B 1 265 ? -0.291 -12.883 -16.625 1 94.31 265 VAL B C 1
ATOM 5914 O O . VAL B 1 265 ? -0.223 -13.812 -17.438 1 94.31 265 VAL B O 1
ATOM 5917 N N . SER B 1 266 ? -1.321 -12.781 -15.82 1 95.25 266 SER B N 1
ATOM 5918 C CA . SER B 1 266 ? -2.455 -13.695 -15.781 1 95.25 266 SER B CA 1
ATOM 5919 C C . SER B 1 266 ? -3.439 -13.414 -16.906 1 95.25 266 SER B C 1
ATOM 5921 O O . SER B 1 266 ? -3.342 -12.391 -17.578 1 95.25 266 SER B O 1
ATOM 5923 N N . PRO B 1 267 ? -4.379 -14.375 -17.203 1 94.06 267 PRO B N 1
ATOM 5924 C CA . PRO B 1 267 ? -5.465 -14.055 -18.125 1 94.06 267 PRO B CA 1
ATOM 5925 C C . PRO B 1 267 ? -6.324 -12.883 -17.656 1 94.06 267 PRO B C 1
ATOM 5927 O O . PRO B 1 267 ? -6.398 -12.617 -16.453 1 94.06 267 PRO B O 1
ATOM 5930 N N . PRO B 1 268 ? -6.949 -12.164 -18.562 1 95.12 268 PRO B N 1
ATOM 5931 C CA . PRO B 1 268 ? -7.578 -10.883 -18.234 1 95.12 268 PRO B CA 1
ATOM 5932 C C . PRO B 1 268 ? -8.969 -11.055 -17.609 1 95.12 268 PRO B C 1
ATOM 5934 O O . P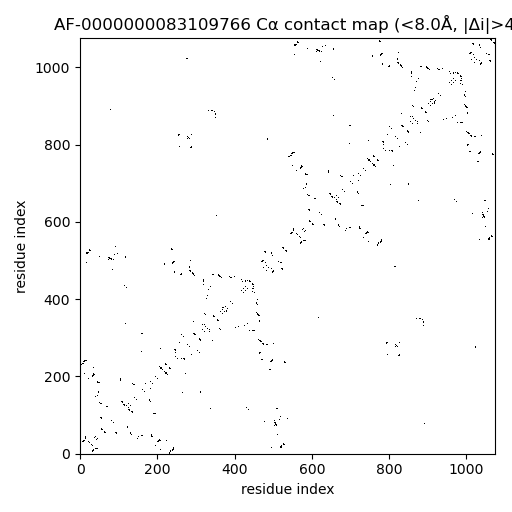RO B 1 268 ? -9.891 -10.312 -17.953 1 95.12 268 PRO B O 1
ATOM 5937 N N . ASN B 1 269 ? -9.141 -11.992 -16.703 1 95.5 269 ASN B N 1
ATOM 5938 C CA . ASN B 1 269 ? -10.453 -12.242 -16.109 1 95.5 269 ASN B CA 1
ATOM 5939 C C . ASN B 1 269 ? -10.453 -11.984 -14.609 1 95.5 269 ASN B C 1
ATOM 5941 O O . ASN B 1 269 ? -11.492 -12.047 -13.961 1 95.5 269 ASN B O 1
ATOM 5945 N N . ASN B 1 270 ? -9.297 -11.727 -14.039 1 97.44 270 ASN B N 1
ATOM 5946 C CA . ASN B 1 270 ? -9.195 -11.422 -12.617 1 97.44 270 ASN B CA 1
ATOM 5947 C C . ASN B 1 270 ? -9.445 -9.945 -12.336 1 97.44 270 ASN B C 1
ATOM 5949 O O . ASN B 1 270 ? -8.516 -9.203 -12.008 1 97.44 270 ASN B O 1
ATOM 5953 N N . THR B 1 271 ? -10.727 -9.539 -12.352 1 97.75 271 THR B N 1
ATOM 5954 C CA . THR B 1 271 ? -11.086 -8.125 -12.367 1 97.75 271 THR B CA 1
ATOM 5955 C C . THR B 1 271 ? -11.648 -7.699 -11.016 1 97.75 271 THR B C 1
ATOM 5957 O O . THR B 1 271 ? -12.289 -6.648 -10.906 1 97.75 271 THR B O 1
ATOM 5960 N N . GLY B 1 272 ? -11.523 -8.516 -9.992 1 98.31 272 GLY B N 1
ATOM 5961 C CA . GLY B 1 272 ? -11.898 -8.125 -8.641 1 98.31 272 GLY B CA 1
ATOM 5962 C C . GLY B 1 272 ? -13.375 -8.328 -8.352 1 98.31 272 GLY B C 1
ATOM 5963 O O . GLY B 1 272 ? -13.914 -7.75 -7.406 1 98.31 272 GLY B O 1
ATOM 5964 N N . ASP B 1 273 ? -14.086 -9.227 -9.094 1 98.38 273 ASP B N 1
ATOM 5965 C CA . ASP B 1 273 ? -15.516 -9.453 -8.93 1 98.38 273 ASP B CA 1
ATOM 5966 C C . ASP B 1 273 ? -15.836 -9.945 -7.52 1 98.38 273 ASP B C 1
ATOM 5968 O O . ASP B 1 273 ? -16.734 -9.422 -6.859 1 98.38 273 ASP B O 1
ATOM 5972 N N . GLY B 1 274 ? -15.109 -10.984 -7.102 1 98.69 274 GLY B N 1
ATOM 5973 C CA . GLY B 1 274 ? -15.328 -11.516 -5.762 1 98.69 274 GLY B CA 1
ATOM 5974 C C . GLY B 1 274 ? -15.078 -10.492 -4.668 1 98.69 274 GLY B C 1
ATOM 5975 O O . GLY B 1 274 ? -15.812 -10.438 -3.68 1 98.69 274 GLY B O 1
ATOM 5976 N N . LEU B 1 275 ? -14.031 -9.688 -4.852 1 98.75 275 LEU B N 1
ATOM 5977 C CA . LEU B 1 275 ? -13.711 -8.641 -3.893 1 98.75 275 LEU B CA 1
ATOM 5978 C C . LEU B 1 275 ? -14.859 -7.648 -3.764 1 98.75 275 LEU B C 1
ATOM 5980 O O . LEU B 1 275 ? -15.312 -7.359 -2.652 1 98.75 275 LEU B O 1
ATOM 5984 N N . ARG B 1 276 ? -15.359 -7.156 -4.875 1 98.5 276 ARG B N 1
ATOM 5985 C CA . ARG B 1 276 ? -16.453 -6.184 -4.863 1 98.5 276 ARG B CA 1
ATOM 5986 C C . ARG B 1 276 ? -17.703 -6.777 -4.234 1 98.5 276 ARG B C 1
ATOM 5988 O O . ARG B 1 276 ? -18.391 -6.105 -3.465 1 98.5 276 ARG B O 1
ATOM 5995 N N . MET B 1 277 ? -18.016 -8.008 -4.555 1 98.69 277 MET B N 1
ATOM 5996 C CA . MET B 1 277 ? -19.188 -8.664 -3.986 1 98.69 277 MET B CA 1
ATOM 5997 C C . MET B 1 277 ? -19.062 -8.789 -2.471 1 98.69 277 MET B C 1
ATOM 5999 O O . MET B 1 277 ? -20.031 -8.539 -1.74 1 98.69 277 MET B O 1
ATOM 6003 N N . ALA B 1 278 ? -17.859 -9.156 -2.002 1 98.81 278 ALA B N 1
ATOM 6004 C CA . ALA B 1 278 ? -17.641 -9.273 -0.563 1 98.81 278 ALA B CA 1
ATOM 6005 C C . ALA B 1 278 ? -17.719 -7.91 0.12 1 98.81 278 ALA B C 1
ATOM 6007 O O . ALA B 1 278 ? -18.344 -7.777 1.177 1 98.81 278 ALA B O 1
ATOM 6008 N N . MET B 1 279 ? -17.125 -6.891 -0.468 1 98.75 279 MET B N 1
ATOM 6009 C CA . MET B 1 279 ? -17.156 -5.539 0.079 1 98.75 279 MET B CA 1
ATOM 6010 C C . MET B 1 279 ? -18.594 -5.023 0.179 1 98.75 279 MET B C 1
ATOM 6012 O O . MET B 1 279 ? -18.953 -4.359 1.152 1 98.75 279 MET B O 1
ATOM 6016 N N . ALA B 1 280 ? -19.391 -5.352 -0.802 1 98.19 280 ALA B N 1
ATOM 6017 C CA . ALA B 1 280 ? -20.781 -4.922 -0.806 1 98.19 280 ALA B CA 1
ATOM 6018 C C . ALA B 1 280 ? -21.531 -5.469 0.411 1 98.19 280 ALA B C 1
ATOM 6020 O O . ALA B 1 280 ? -22.562 -4.922 0.811 1 98.19 280 ALA B O 1
ATOM 6021 N N . GLN B 1 281 ? -20.984 -6.543 0.986 1 97.75 281 GLN B N 1
ATOM 6022 C CA . GLN B 1 281 ? -21.625 -7.176 2.135 1 97.75 281 GLN B CA 1
ATOM 6023 C C . GLN B 1 281 ? -20.938 -6.777 3.436 1 97.75 281 GLN B C 1
ATOM 6025 O O . GLN B 1 281 ? -21.203 -7.359 4.488 1 97.75 281 GLN B O 1
ATOM 6030 N N . GLY B 1 282 ? -20.016 -5.805 3.396 1 97.88 282 GLY B N 1
ATOM 6031 C CA . GLY B 1 282 ? -19.359 -5.297 4.598 1 97.88 282 GLY B CA 1
ATOM 6032 C C . GLY B 1 282 ? -18.203 -6.148 5.051 1 97.88 282 GLY B C 1
ATOM 6033 O O . GLY B 1 282 ? -17.859 -6.168 6.238 1 97.88 282 GLY B O 1
ATOM 6034 N N . ALA B 1 283 ? -17.547 -6.816 4.133 1 98.69 283 ALA B N 1
ATOM 6035 C CA . ALA B 1 283 ? -16.422 -7.695 4.469 1 98.69 283 ALA B CA 1
ATOM 6036 C C . ALA B 1 283 ? -15.234 -6.895 4.98 1 98.69 283 ALA B C 1
ATOM 6038 O O . ALA B 1 283 ? -14.938 -5.812 4.469 1 98.69 283 ALA B O 1
ATOM 6039 N N . ASP B 1 284 ? -14.547 -7.457 6.027 1 98.31 284 ASP B N 1
ATOM 6040 C CA . ASP B 1 284 ? -13.211 -7 6.395 1 98.31 284 ASP B CA 1
ATOM 6041 C C . ASP B 1 284 ? -12.18 -7.422 5.352 1 98.31 284 ASP B C 1
ATOM 6043 O O . ASP B 1 284 ? -12.414 -8.352 4.582 1 98.31 284 ASP B O 1
ATOM 6047 N N . LEU B 1 285 ? -11.125 -6.66 5.219 1 98.44 285 LEU B N 1
ATOM 6048 C CA . LEU B 1 285 ? -10.125 -6.906 4.188 1 98.44 285 LEU B CA 1
ATOM 6049 C C . LEU B 1 285 ? -8.75 -7.121 4.809 1 98.44 285 LEU B C 1
ATOM 6051 O O . LEU B 1 285 ? -8.492 -6.668 5.93 1 98.44 285 LEU B O 1
ATOM 6055 N N . ALA B 1 286 ? -7.883 -7.816 4.148 1 97.12 286 ALA B N 1
ATOM 6056 C CA . ALA B 1 286 ? -6.52 -8.078 4.598 1 97.12 286 ALA B CA 1
ATOM 6057 C C . ALA B 1 286 ? -5.551 -8.109 3.418 1 97.12 286 ALA B C 1
ATOM 6059 O O . ALA B 1 286 ? -5.934 -8.461 2.299 1 97.12 286 ALA B O 1
ATOM 6060 N N . ASN B 1 287 ? -4.336 -7.652 3.668 1 96.31 287 ASN B N 1
ATOM 6061 C CA . ASN B 1 287 ? -3.189 -7.773 2.775 1 96.31 287 ASN B CA 1
ATOM 6062 C C . ASN B 1 287 ? -3.428 -7.047 1.454 1 96.31 287 ASN B C 1
ATOM 6064 O O . ASN B 1 287 ? -2.938 -7.477 0.408 1 96.31 287 ASN B O 1
ATOM 6068 N N . MET B 1 288 ? -4.141 -5.961 1.509 1 98 288 MET B N 1
ATOM 6069 C CA . MET B 1 288 ? -4.641 -5.312 0.301 1 98 288 MET B CA 1
ATOM 6070 C C . MET B 1 288 ? -3.508 -4.641 -0.467 1 98 288 MET B C 1
ATOM 6072 O O . MET B 1 288 ? -3.607 -4.438 -1.679 1 98 288 MET B O 1
ATOM 6076 N N . GLY B 1 289 ? -2.439 -4.379 0.168 1 96.56 289 GLY B N 1
ATOM 6077 C CA . GLY B 1 289 ? -1.336 -3.678 -0.471 1 96.56 289 GLY B CA 1
ATOM 6078 C C . GLY B 1 289 ? -0.363 -4.609 -1.17 1 96.56 289 GLY B C 1
ATOM 6079 O O . GLY B 1 289 ? 0.631 -4.16 -1.745 1 96.56 289 GLY B O 1
ATOM 6080 N N . GLU B 1 290 ? -0.649 -5.895 -1.25 1 96.19 290 GLU B N 1
ATOM 6081 C CA . GLU B 1 290 ? 0.344 -6.871 -1.688 1 96.19 290 GLU B CA 1
ATOM 6082 C C . GLU B 1 290 ? -0.122 -7.609 -2.939 1 96.19 290 GLU B C 1
ATOM 6084 O O . GLU B 1 290 ? -1.319 -7.656 -3.229 1 96.19 290 GLU B O 1
ATOM 6089 N N . ALA B 1 291 ? 0.814 -8.102 -3.684 1 97.19 291 ALA B N 1
ATOM 6090 C CA . ALA B 1 291 ? 0.634 -8.938 -4.867 1 97.19 291 ALA B CA 1
ATOM 6091 C C . ALA B 1 291 ? 1.771 -9.945 -5.008 1 97.19 291 ALA B C 1
ATOM 6093 O O . ALA B 1 291 ? 2.754 -9.891 -4.266 1 97.19 291 ALA B O 1
ATOM 6094 N N . TRP B 1 292 ? 1.588 -10.969 -5.754 1 96.69 292 TRP B N 1
ATOM 6095 C CA . TRP B 1 292 ? 2.711 -11.766 -6.238 1 96.69 292 TRP B CA 1
ATOM 6096 C C . TRP B 1 292 ? 3.414 -11.062 -7.398 1 96.69 292 TRP B C 1
ATOM 6098 O O . TRP B 1 292 ? 3.119 -11.336 -8.562 1 96.69 292 TRP B O 1
ATOM 6108 N N . TRP B 1 293 ? 4.359 -10.195 -7.02 1 96.75 293 TRP B N 1
ATOM 6109 C CA . TRP B 1 293 ? 5.016 -9.273 -7.934 1 96.75 293 TRP B CA 1
ATOM 6110 C C . TRP B 1 293 ? 5.992 -10.008 -8.844 1 96.75 293 TRP B C 1
ATOM 6112 O O . TRP B 1 293 ? 6.531 -11.055 -8.477 1 96.75 293 TRP B O 1
ATOM 6122 N N . VAL B 1 294 ? 6.152 -9.445 -10.047 1 96.31 294 VAL B N 1
ATOM 6123 C CA . VAL B 1 294 ? 7.102 -10.023 -10.992 1 96.31 294 VAL B CA 1
ATOM 6124 C C . VAL B 1 294 ? 7.574 -8.953 -11.969 1 96.31 294 VAL B C 1
ATOM 6126 O O . VAL B 1 294 ? 6.785 -8.109 -12.406 1 96.31 294 VAL B O 1
ATOM 6129 N N . PRO B 1 295 ? 8.914 -8.867 -12.258 1 96.25 295 PRO B N 1
ATOM 6130 C CA . PRO B 1 295 ? 9.32 -8.031 -13.391 1 96.25 295 PRO B CA 1
ATOM 6131 C C . PRO B 1 295 ? 8.711 -8.492 -14.711 1 96.25 295 PRO B C 1
ATOM 6133 O O . PRO B 1 295 ? 8.641 -9.695 -14.977 1 96.25 295 PRO B O 1
ATOM 6136 N N . ILE B 1 296 ? 8.266 -7.504 -15.508 1 95.88 296 ILE B N 1
ATOM 6137 C CA . ILE B 1 296 ? 7.578 -7.883 -16.734 1 95.88 296 ILE B CA 1
ATOM 6138 C C . ILE B 1 296 ? 8.133 -7.066 -17.906 1 95.88 296 ILE B C 1
ATOM 6140 O O . ILE B 1 296 ? 8.688 -5.984 -17.703 1 95.88 296 ILE B O 1
ATOM 6144 N N . VAL B 1 297 ? 8.047 -7.637 -19.062 1 95.25 297 VAL B N 1
ATOM 6145 C CA . VAL B 1 297 ? 8.289 -6.984 -20.344 1 95.25 297 VAL B CA 1
ATOM 6146 C C . VAL B 1 297 ? 7.008 -7.008 -21.172 1 95.25 297 VAL B C 1
ATOM 6148 O O . VAL B 1 297 ? 6.289 -8.008 -21.188 1 95.25 297 VAL B O 1
ATOM 6151 N N . GLN B 1 298 ? 6.715 -5.914 -21.781 1 94.44 298 GLN B N 1
ATOM 6152 C CA . GLN B 1 298 ? 5.621 -5.84 -22.75 1 94.44 298 GLN B CA 1
ATOM 6153 C C . GLN B 1 298 ? 6.148 -5.684 -24.172 1 94.44 298 GLN B C 1
ATOM 6155 O O . GLN B 1 298 ? 6.73 -4.652 -24.516 1 94.44 298 GLN B O 1
ATOM 6160 N N . ILE B 1 299 ? 5.969 -6.707 -24.891 1 92.62 299 ILE B N 1
ATOM 6161 C CA . ILE B 1 299 ? 6.395 -6.691 -26.281 1 92.62 299 ILE B CA 1
ATOM 6162 C C . ILE B 1 299 ? 5.465 -5.789 -27.094 1 92.62 299 ILE B C 1
ATOM 6164 O O . ILE B 1 299 ? 4.242 -5.949 -27.047 1 92.62 299 ILE B O 1
ATOM 6168 N N . PRO B 1 300 ? 6.031 -4.82 -27.812 1 93.44 300 PRO B N 1
ATOM 6169 C CA . PRO B 1 300 ? 5.191 -3.924 -28.594 1 93.44 300 PRO B CA 1
ATOM 6170 C C . PRO B 1 300 ? 4.234 -4.672 -29.531 1 93.44 300 PRO B C 1
ATOM 6172 O O . PRO B 1 300 ? 4.664 -5.559 -30.281 1 93.44 300 PRO B O 1
ATOM 6175 N N . GLY B 1 301 ? 2.963 -4.375 -29.406 1 91.31 301 GLY B N 1
ATOM 6176 C CA . GLY B 1 301 ? 1.954 -4.941 -30.281 1 91.31 301 GLY B CA 1
ATOM 6177 C C . GLY B 1 301 ? 1.384 -6.254 -29.781 1 91.31 301 GLY B C 1
ATOM 6178 O O . GLY B 1 301 ? 0.397 -6.758 -30.312 1 91.31 301 GLY B O 1
ATOM 6179 N N . ASP B 1 302 ? 1.978 -6.828 -28.781 1 90.31 302 ASP B N 1
ATOM 6180 C CA . ASP B 1 302 ? 1.485 -8.07 -28.203 1 90.31 302 ASP B CA 1
ATOM 6181 C C . ASP B 1 302 ? 0.33 -7.812 -27.234 1 90.31 302 ASP B C 1
ATOM 6183 O O . ASP B 1 302 ? 0.495 -7.105 -26.25 1 90.31 302 ASP B O 1
ATOM 6187 N N . THR B 1 303 ? -0.854 -8.328 -27.578 1 91.38 303 THR B N 1
ATOM 6188 C CA . THR B 1 303 ? -2.037 -8.023 -26.781 1 91.38 303 THR B CA 1
ATOM 6189 C C . THR B 1 303 ? -2.791 -9.305 -26.422 1 91.38 303 THR B C 1
ATOM 6191 O O . THR B 1 303 ? -2.605 -10.344 -27.062 1 91.38 303 THR B O 1
ATOM 6194 N N . ILE B 1 304 ? -3.479 -9.359 -25.422 1 88.31 304 ILE B N 1
ATOM 6195 C CA . ILE B 1 304 ? -4.477 -10.344 -25.016 1 88.31 304 ILE B CA 1
ATOM 6196 C C . ILE B 1 304 ? -5.832 -9.664 -24.828 1 88.31 304 ILE B C 1
ATOM 6198 O O . ILE B 1 304 ? -6 -8.828 -23.938 1 88.31 304 ILE B O 1
ATOM 6202 N N . GLU B 1 305 ? -6.777 -10.023 -25.688 1 86.69 305 GLU B N 1
ATOM 6203 C CA . GLU B 1 305 ? -8.109 -9.43 -25.688 1 86.69 305 GLU B CA 1
ATOM 6204 C C . GLU B 1 305 ? -8.039 -7.91 -25.766 1 86.69 305 GLU B C 1
ATOM 6206 O O . GLU B 1 305 ? -8.719 -7.215 -25 1 86.69 305 GLU B O 1
ATOM 6211 N N . GLY B 1 306 ? -7.152 -7.375 -26.516 1 87.31 306 GLY B N 1
ATOM 6212 C CA . GLY B 1 306 ? -7.074 -5.953 -26.812 1 87.31 306 GLY B CA 1
ATOM 6213 C C . GLY B 1 306 ? -6.246 -5.18 -25.812 1 87.31 306 GLY B C 1
ATOM 6214 O O . GLY B 1 306 ? -6.059 -3.967 -25.953 1 87.31 306 GLY B O 1
ATOM 6215 N N . ARG B 1 307 ? -5.695 -5.832 -24.812 1 87.31 307 ARG B N 1
ATOM 6216 C CA . ARG B 1 307 ? -4.852 -5.188 -23.812 1 87.31 307 ARG B CA 1
ATOM 6217 C C . ARG B 1 307 ? -3.408 -5.672 -23.922 1 87.31 307 ARG B C 1
ATOM 6219 O O . ARG B 1 307 ? -3.158 -6.82 -24.297 1 87.31 307 ARG B O 1
ATOM 6226 N N . PRO B 1 308 ? -2.506 -4.73 -23.594 1 90.5 308 PRO B N 1
ATOM 6227 C CA . PRO B 1 308 ? -1.115 -5.188 -23.656 1 90.5 308 PRO B CA 1
ATOM 6228 C C . PRO B 1 308 ? -0.86 -6.422 -22.797 1 90.5 308 PRO B C 1
ATOM 6230 O O . PRO B 1 308 ? -1.254 -6.449 -21.625 1 90.5 308 PRO B O 1
ATOM 6233 N N . ARG B 1 309 ? -0.248 -7.305 -23.438 1 90.56 309 ARG B N 1
ATOM 6234 C CA . ARG B 1 309 ? 0.149 -8.516 -22.719 1 90.56 309 ARG B CA 1
ATOM 6235 C C . ARG B 1 309 ? 1.514 -8.344 -22.062 1 90.56 309 ARG B C 1
ATOM 6237 O O . ARG B 1 309 ? 2.422 -7.754 -22.656 1 90.56 309 ARG B O 1
ATOM 6244 N N . SER B 1 310 ? 1.622 -8.852 -20.828 1 93.69 310 SER B N 1
ATOM 6245 C CA . SER B 1 310 ? 2.895 -8.82 -20.125 1 93.69 310 SER B CA 1
ATOM 6246 C C . SER B 1 310 ? 3.535 -10.203 -20.062 1 93.69 310 SER B C 1
ATOM 6248 O O . SER B 1 310 ? 2.834 -11.211 -19.984 1 93.69 310 SER B O 1
ATOM 6250 N N . ARG B 1 311 ? 4.809 -10.203 -20.125 1 91.44 311 ARG B N 1
ATOM 6251 C CA . ARG B 1 311 ? 5.59 -11.43 -19.984 1 91.44 311 ARG B CA 1
ATOM 6252 C C . ARG B 1 311 ? 6.516 -11.352 -18.781 1 91.44 311 ARG B C 1
ATOM 6254 O O . ARG B 1 311 ? 7.203 -10.352 -18.578 1 91.44 311 ARG B O 1
ATOM 6261 N N . SER B 1 312 ? 6.414 -12.406 -17.984 1 91.81 312 SER B N 1
ATOM 6262 C CA . SER B 1 312 ? 7.402 -12.484 -16.906 1 91.81 312 SER B CA 1
ATOM 6263 C C . SER B 1 312 ? 8.781 -12.852 -17.453 1 91.81 312 SER B C 1
ATOM 6265 O O . SER B 1 312 ? 8.898 -13.672 -18.375 1 91.81 312 SER B O 1
ATOM 6267 N N . VAL B 1 313 ? 9.773 -12.25 -16.938 1 90.69 313 VAL B N 1
ATOM 6268 C CA . VAL B 1 313 ? 11.133 -12.555 -17.375 1 90.69 313 VAL B CA 1
ATOM 6269 C C . VAL B 1 313 ? 11.891 -13.25 -16.234 1 90.69 313 VAL B C 1
ATOM 6271 O O . VAL B 1 313 ? 11.867 -12.789 -15.102 1 90.69 313 VAL B O 1
ATOM 6274 N N . ARG B 1 314 ? 12.461 -14.383 -16.547 1 90.81 314 ARG B N 1
ATOM 6275 C CA . ARG B 1 314 ? 13.219 -15.164 -15.578 1 90.81 314 ARG B CA 1
ATOM 6276 C C . ARG B 1 314 ? 14.594 -15.539 -16.125 1 90.81 314 ARG B C 1
ATOM 6278 O O . ARG B 1 314 ? 15.617 -15.078 -15.617 1 90.81 314 ARG B O 1
ATOM 6285 N N . LEU B 1 315 ? 14.602 -16.234 -17.219 1 91.38 315 LEU B N 1
ATOM 6286 C CA . LEU B 1 315 ? 15.859 -16.688 -17.812 1 91.38 315 LEU B CA 1
ATOM 6287 C C . LEU B 1 315 ? 16.656 -15.5 -18.344 1 91.38 315 LEU B C 1
ATOM 6289 O O . LEU B 1 315 ? 17.875 -15.43 -18.156 1 91.38 315 LEU B O 1
ATOM 6293 N N . GLU B 1 316 ? 15.945 -14.539 -18.875 1 92.5 316 GLU B N 1
ATOM 6294 C CA . GLU B 1 316 ? 16.562 -13.391 -19.531 1 92.5 316 GLU B CA 1
ATOM 6295 C C . GLU B 1 316 ? 17.391 -12.578 -18.547 1 92.5 316 GLU B C 1
ATOM 6297 O O . GLU B 1 316 ? 18.469 -12.086 -18.891 1 92.5 316 GLU B O 1
ATOM 6302 N N . ARG B 1 317 ? 16.891 -12.516 -17.359 1 95.12 317 ARG B N 1
ATOM 6303 C CA . ARG B 1 317 ? 17.547 -11.664 -16.375 1 95.12 317 ARG B CA 1
ATOM 6304 C C . ARG B 1 317 ? 18.531 -12.469 -15.531 1 95.12 317 ARG B C 1
ATOM 6306 O O . ARG B 1 317 ? 19.344 -11.898 -14.812 1 95.12 317 ARG B O 1
ATOM 6313 N N . THR B 1 318 ? 18.453 -13.797 -15.531 1 96.25 318 THR B N 1
ATOM 6314 C CA . THR B 1 318 ? 19.266 -14.641 -14.656 1 96.25 318 THR B CA 1
ATOM 6315 C C . THR B 1 318 ? 20.516 -15.125 -15.375 1 96.25 318 THR B C 1
ATOM 6317 O O . THR B 1 318 ? 21.594 -15.219 -14.773 1 96.25 318 THR B O 1
ATOM 6320 N N . ARG B 1 319 ? 20.406 -15.438 -16.641 1 96.69 319 ARG B N 1
ATOM 6321 C CA . ARG B 1 319 ? 21.516 -16 -17.406 1 96.69 319 ARG B CA 1
ATOM 6322 C C . ARG B 1 319 ? 22.656 -14.992 -17.547 1 96.69 319 ARG B C 1
ATOM 6324 O O . ARG B 1 319 ? 22.422 -13.781 -17.5 1 96.69 319 ARG B O 1
ATOM 6331 N N . PRO B 1 320 ? 23.891 -15.523 -17.703 1 98.06 320 PRO B N 1
ATOM 6332 C CA . PRO B 1 320 ? 25.078 -14.664 -17.75 1 98.06 320 PRO B CA 1
ATOM 6333 C C . PRO B 1 320 ? 25 -13.609 -18.844 1 98.06 320 PRO B C 1
ATOM 6335 O O . PRO B 1 320 ? 24.281 -13.789 -19.828 1 98.06 320 PRO B O 1
ATOM 6338 N N . ARG B 1 321 ? 25.781 -12.477 -18.625 1 98.5 321 ARG B N 1
ATOM 6339 C CA . ARG B 1 321 ? 26.031 -11.414 -19.594 1 98.5 321 ARG B CA 1
ATOM 6340 C C . ARG B 1 321 ? 24.797 -10.547 -19.797 1 98.5 321 ARG B C 1
ATOM 6342 O O . ARG B 1 321 ? 24.516 -10.102 -20.906 1 98.5 321 ARG B O 1
ATOM 6349 N N . SER B 1 322 ? 24.047 -10.391 -18.734 1 98.56 322 SER B N 1
ATOM 6350 C CA . SER B 1 322 ? 22.922 -9.469 -18.656 1 98.56 322 SER B CA 1
ATOM 6351 C C . SER B 1 322 ? 22.859 -8.789 -17.297 1 98.56 322 SER B C 1
ATOM 6353 O O . SER B 1 322 ? 23.219 -9.391 -16.281 1 98.56 322 SER B O 1
ATOM 6355 N N . ILE B 1 323 ? 22.484 -7.543 -17.219 1 98.81 323 ILE B N 1
ATOM 6356 C CA . ILE B 1 323 ? 22.234 -6.801 -15.977 1 98.81 323 ILE B CA 1
ATOM 6357 C C . ILE B 1 323 ? 20.984 -5.926 -16.141 1 98.81 323 ILE B C 1
ATOM 6359 O O . ILE B 1 323 ? 20.469 -5.77 -17.25 1 98.81 323 ILE B O 1
ATOM 6363 N N . ILE B 1 324 ? 20.422 -5.422 -15.078 1 98.88 324 ILE B N 1
ATOM 6364 C CA . ILE B 1 324 ? 19.328 -4.453 -15.102 1 98.88 324 ILE B CA 1
ATOM 6365 C C . ILE B 1 324 ? 19.812 -3.121 -14.531 1 98.88 324 ILE B C 1
ATOM 6367 O O . ILE B 1 324 ? 20.406 -3.08 -13.453 1 98.88 324 ILE B O 1
ATOM 6371 N N . VAL B 1 325 ? 19.594 -2.07 -15.297 1 98.88 325 VAL B N 1
ATOM 6372 C CA . VAL B 1 325 ? 19.984 -0.741 -14.844 1 98.88 325 VAL B CA 1
ATOM 6373 C C . VAL B 1 325 ? 18.797 0.204 -14.898 1 98.88 325 VAL B C 1
ATOM 6375 O O . VAL B 1 325 ? 17.828 -0.055 -15.617 1 98.88 325 VAL B O 1
ATOM 6378 N N . ASN B 1 326 ? 18.781 1.207 -14.047 1 98.62 326 ASN B N 1
ATOM 6379 C CA . ASN B 1 326 ? 17.781 2.27 -14.141 1 98.62 326 ASN B CA 1
ATOM 6380 C C . ASN B 1 326 ? 18.203 3.348 -15.133 1 98.62 326 ASN B C 1
ATOM 6382 O O . ASN B 1 326 ? 19.188 3.184 -15.852 1 98.62 326 ASN B O 1
ATOM 6386 N N . SER B 1 327 ? 17.453 4.461 -15.234 1 98.06 327 SER B N 1
ATOM 6387 C CA . SER B 1 327 ? 17.703 5.512 -16.219 1 98.06 327 SER B CA 1
ATOM 6388 C C . SER B 1 327 ? 19.031 6.207 -15.953 1 98.06 327 SER B C 1
ATOM 6390 O O . SER B 1 327 ? 19.641 6.781 -16.875 1 98.06 327 SER B O 1
ATOM 6392 N N . ALA B 1 328 ? 19.531 6.137 -14.773 1 97.56 328 ALA B N 1
ATOM 6393 C CA . ALA B 1 328 ? 20.812 6.723 -14.422 1 97.56 328 ALA B CA 1
ATOM 6394 C C . ALA B 1 328 ? 21.969 5.781 -14.781 1 97.56 328 ALA B C 1
ATOM 6396 O O . ALA B 1 328 ? 23.141 6.109 -14.578 1 97.56 328 ALA B O 1
ATOM 6397 N N . GLY B 1 329 ? 21.656 4.645 -15.297 1 98.62 329 GLY B N 1
ATOM 6398 C CA . GLY B 1 329 ? 22.656 3.656 -15.68 1 98.62 329 GLY B CA 1
ATOM 6399 C C . GLY B 1 329 ? 23.188 2.863 -14.508 1 98.62 329 GLY B C 1
ATOM 6400 O O . GLY B 1 329 ? 24.281 2.301 -14.578 1 98.62 329 GLY B O 1
ATOM 6401 N N . ARG B 1 330 ? 22.453 2.812 -13.484 1 98.06 330 ARG B N 1
ATOM 6402 C CA . ARG B 1 330 ? 22.906 2.148 -12.266 1 98.06 330 ARG B CA 1
ATOM 6403 C C . ARG B 1 330 ? 22.141 0.855 -12.023 1 98.06 330 ARG B C 1
ATOM 6405 O O . ARG B 1 330 ? 20.922 0.806 -12.211 1 98.06 330 ARG B O 1
ATOM 6412 N N . ARG B 1 331 ? 22.906 -0.223 -11.664 1 98.44 331 ARG B N 1
ATOM 6413 C CA . ARG B 1 331 ? 22.25 -1.433 -11.172 1 98.44 331 ARG B CA 1
ATOM 6414 C C . ARG B 1 331 ? 21.578 -1.182 -9.836 1 98.44 331 ARG B C 1
ATOM 6416 O O . ARG B 1 331 ? 22.031 -0.352 -9.039 1 98.44 331 ARG B O 1
ATOM 6423 N N . PHE B 1 332 ? 20.484 -1.919 -9.547 1 97.62 332 PHE B N 1
ATOM 6424 C CA . PHE B 1 332 ? 19.766 -1.641 -8.305 1 97.62 332 PHE B CA 1
ATOM 6425 C C . PHE B 1 332 ? 19.234 -2.928 -7.688 1 97.62 332 PHE B C 1
ATOM 6427 O O . PHE B 1 332 ? 18.562 -2.893 -6.66 1 97.62 332 PHE B O 1
ATOM 6434 N N . VAL B 1 333 ? 19.578 -4.094 -8.266 1 97.56 333 VAL B N 1
ATOM 6435 C CA . VAL B 1 333 ? 19.031 -5.336 -7.734 1 97.56 333 VAL B CA 1
ATOM 6436 C C . VAL B 1 333 ? 19.891 -6.516 -8.188 1 97.56 333 VAL B C 1
ATOM 6438 O O . VAL B 1 333 ? 20.641 -6.406 -9.156 1 97.56 333 VAL B O 1
ATOM 6441 N N . ASN B 1 334 ? 19.828 -7.637 -7.398 1 97.75 334 ASN B N 1
ATOM 6442 C CA . ASN B 1 334 ? 20.266 -8.938 -7.898 1 97.75 334 ASN B CA 1
ATOM 6443 C C . ASN B 1 334 ? 19.312 -9.484 -8.953 1 97.75 334 ASN B C 1
ATOM 6445 O O . ASN B 1 334 ? 18.219 -9.945 -8.625 1 97.75 334 ASN B O 1
ATOM 6449 N N . GLU B 1 335 ? 19.766 -9.492 -10.156 1 97.88 335 GLU B N 1
ATOM 6450 C CA . GLU B 1 335 ? 18.906 -9.844 -11.281 1 97.88 335 GLU B CA 1
ATOM 6451 C C . GLU B 1 335 ? 18.484 -11.305 -11.211 1 97.88 335 GLU B C 1
ATOM 6453 O O . GLU B 1 335 ? 17.5 -11.703 -11.844 1 97.88 335 GLU B O 1
ATOM 6458 N N . ALA B 1 336 ? 19.172 -12.102 -10.43 1 96.88 336 ALA B N 1
ATOM 6459 C CA . ALA B 1 336 ? 18.906 -13.539 -10.398 1 96.88 336 ALA B CA 1
ATOM 6460 C C . ALA B 1 336 ? 18.047 -13.914 -9.188 1 96.88 336 ALA B C 1
ATOM 6462 O O . ALA B 1 336 ? 17.641 -15.07 -9.047 1 96.88 336 ALA B O 1
ATOM 6463 N N . CYS B 1 337 ? 17.75 -12.984 -8.32 1 95.69 337 CYS B N 1
ATOM 6464 C CA . CYS B 1 337 ? 16.969 -13.32 -7.137 1 95.69 337 CYS B CA 1
ATOM 6465 C C . CYS B 1 337 ? 15.523 -13.617 -7.508 1 95.69 337 CYS B C 1
ATOM 6467 O O . CYS B 1 337 ? 15.133 -13.453 -8.664 1 95.69 337 CYS B O 1
ATOM 6469 N N . ASP B 1 338 ? 14.766 -14.203 -6.574 1 94.94 338 ASP B N 1
ATOM 6470 C CA . ASP B 1 338 ? 13.375 -14.547 -6.855 1 94.94 338 ASP B CA 1
ATOM 6471 C C . ASP B 1 338 ? 12.578 -13.32 -7.285 1 94.94 338 ASP B C 1
ATOM 6473 O O . ASP B 1 338 ? 12.805 -12.219 -6.781 1 94.94 338 ASP B O 1
ATOM 6477 N N . TYR B 1 339 ? 11.656 -13.477 -8.219 1 94.94 339 TYR B N 1
ATOM 6478 C CA . TYR B 1 339 ? 10.969 -12.375 -8.891 1 94.94 339 TYR B CA 1
ATOM 6479 C C . TYR B 1 339 ? 10.188 -11.531 -7.891 1 94.94 339 TYR B C 1
ATOM 6481 O O . TYR B 1 339 ? 10.195 -10.297 -7.969 1 94.94 339 TYR B O 1
ATOM 6489 N N . ASN B 1 340 ? 9.539 -12.148 -6.941 1 95.31 340 ASN B N 1
ATOM 6490 C CA . ASN B 1 340 ? 8.695 -11.406 -6.004 1 95.31 340 ASN B CA 1
ATOM 6491 C C . ASN B 1 340 ? 9.516 -10.422 -5.18 1 95.31 340 ASN B C 1
ATOM 6493 O O . ASN B 1 340 ? 9.094 -9.273 -4.98 1 95.31 340 ASN B O 1
ATOM 6497 N N . SER B 1 341 ? 10.68 -10.836 -4.742 1 94.94 341 SER B N 1
ATOM 6498 C CA . SER B 1 341 ? 11.523 -10 -3.893 1 94.94 341 SER B CA 1
ATOM 6499 C C . SER B 1 341 ? 12.094 -8.82 -4.668 1 94.94 341 SER B C 1
ATOM 6501 O O . SER B 1 341 ? 12.469 -7.805 -4.078 1 94.94 341 SER B O 1
ATOM 6503 N N . MET B 1 342 ? 12.133 -8.898 -5.98 1 96.38 342 MET B N 1
ATOM 6504 C CA . MET B 1 342 ? 12.672 -7.809 -6.793 1 96.38 342 MET B CA 1
ATOM 6505 C C . MET B 1 342 ? 11.773 -6.578 -6.719 1 96.38 342 MET B C 1
ATOM 6507 O O . MET B 1 342 ? 12.219 -5.465 -7.012 1 96.38 342 MET B O 1
ATOM 6511 N N . ALA B 1 343 ? 10.555 -6.828 -6.359 1 96.38 343 ALA B N 1
ATOM 6512 C CA . ALA B 1 343 ? 9.562 -5.75 -6.391 1 96.38 343 ALA B CA 1
ATOM 6513 C C . ALA B 1 343 ? 10 -4.586 -5.508 1 96.38 343 ALA B C 1
ATOM 6515 O O . ALA B 1 343 ? 9.773 -3.422 -5.848 1 96.38 343 ALA B O 1
ATOM 6516 N N . GLY B 1 344 ? 10.562 -4.898 -4.32 1 96.44 344 GLY B N 1
ATOM 6517 C CA . GLY B 1 344 ? 11 -3.846 -3.418 1 96.44 344 GLY B CA 1
ATOM 6518 C C . GLY B 1 344 ? 11.953 -2.859 -4.07 1 96.44 344 GLY B C 1
ATOM 6519 O O . GLY B 1 344 ? 11.852 -1.651 -3.854 1 96.44 344 GLY B O 1
ATOM 6520 N N . ALA B 1 345 ? 12.852 -3.373 -4.902 1 97.56 345 ALA B N 1
ATOM 6521 C CA . ALA B 1 345 ? 13.812 -2.52 -5.598 1 97.56 345 ALA B CA 1
ATOM 6522 C C . ALA B 1 345 ? 13.117 -1.658 -6.652 1 97.56 345 ALA B C 1
ATOM 6524 O O . ALA B 1 345 ? 13.398 -0.461 -6.762 1 97.56 345 ALA B O 1
ATOM 6525 N N . PHE B 1 346 ? 12.195 -2.242 -7.348 1 97.88 346 PHE B N 1
ATOM 6526 C CA . PHE B 1 346 ? 11.461 -1.512 -8.367 1 97.88 346 PHE B CA 1
ATOM 6527 C C . PHE B 1 346 ? 10.547 -0.471 -7.738 1 97.88 346 PHE B C 1
ATOM 6529 O O . PHE B 1 346 ? 10.32 0.597 -8.312 1 97.88 346 PHE B O 1
ATOM 6536 N N . HIS B 1 347 ? 10.078 -0.742 -6.543 1 96.94 347 HIS B N 1
ATOM 6537 C CA . HIS B 1 347 ? 9.109 0.113 -5.859 1 96.94 347 HIS B CA 1
ATOM 6538 C C . HIS B 1 347 ? 9.812 1.215 -5.07 1 96.94 347 HIS B C 1
ATOM 6540 O O . HIS B 1 347 ? 9.156 2 -4.383 1 96.94 347 HIS B O 1
ATOM 6546 N N . TYR B 1 348 ? 11.156 1.249 -5.164 1 96.81 348 TYR B N 1
ATOM 6547 C CA . TYR B 1 348 ? 11.852 2.312 -4.445 1 96.81 348 TYR B CA 1
ATOM 6548 C C . TYR B 1 348 ? 11.359 3.684 -4.898 1 96.81 348 TYR B C 1
ATOM 6550 O O . TYR B 1 348 ? 11.469 4.031 -6.078 1 96.81 348 TYR B O 1
ATOM 6558 N N . LEU B 1 349 ? 10.766 4.445 -3.959 1 95.56 349 LEU B N 1
ATOM 6559 C CA . LEU B 1 349 ? 10.289 5.801 -4.203 1 95.56 349 LEU B CA 1
ATOM 6560 C C . LEU B 1 349 ? 11.281 6.832 -3.684 1 95.56 349 LEU B C 1
ATOM 6562 O O . LEU B 1 349 ? 11.297 7.137 -2.488 1 95.56 349 LEU B O 1
ATOM 6566 N N . ASP B 1 350 ? 12.023 7.359 -4.594 1 94.5 350 ASP B N 1
ATOM 6567 C CA . ASP B 1 350 ? 12.992 8.391 -4.254 1 94.5 350 ASP B CA 1
ATOM 6568 C C . ASP B 1 350 ? 12.297 9.695 -3.865 1 94.5 350 ASP B C 1
ATOM 6570 O O . ASP B 1 350 ? 11.32 10.102 -4.504 1 94.5 350 ASP B O 1
ATOM 6574 N N . PRO B 1 351 ? 12.75 10.328 -2.818 1 90.62 351 PRO B N 1
ATOM 6575 C CA . PRO B 1 351 ? 12.078 11.531 -2.322 1 90.62 351 PRO B CA 1
ATOM 6576 C C . PRO B 1 351 ? 11.945 12.617 -3.389 1 90.62 351 PRO B C 1
ATOM 6578 O O . PRO B 1 351 ? 11.023 13.438 -3.33 1 90.62 351 PRO B O 1
ATOM 6581 N N . ARG B 1 352 ? 12.766 12.648 -4.402 1 86.94 352 ARG B N 1
ATOM 6582 C CA . ARG B 1 352 ? 12.742 13.719 -5.395 1 86.94 352 ARG B CA 1
ATOM 6583 C C . ARG B 1 352 ? 12.508 13.164 -6.797 1 86.94 352 ARG B C 1
ATOM 6585 O O . ARG B 1 352 ? 11.914 13.836 -7.645 1 86.94 352 ARG B O 1
ATOM 6592 N N . GLY B 1 353 ? 12.93 11.961 -6.996 1 89 353 GLY B N 1
ATOM 6593 C CA . GLY B 1 353 ? 12.961 11.445 -8.359 1 89 353 GLY B CA 1
ATOM 6594 C C . GLY B 1 353 ? 11.828 10.492 -8.664 1 89 353 GLY B C 1
ATOM 6595 O O . GLY B 1 353 ? 11.719 9.977 -9.781 1 89 353 GLY B O 1
ATOM 6596 N N . GLY B 1 354 ? 10.961 10.25 -7.645 1 92.81 354 GLY B N 1
ATOM 6597 C CA . GLY B 1 354 ? 9.891 9.289 -7.867 1 92.81 354 GLY B CA 1
ATOM 6598 C C . GLY B 1 354 ? 10.375 7.855 -7.906 1 92.81 354 GLY B C 1
ATOM 6599 O O . GLY B 1 354 ? 11.281 7.48 -7.168 1 92.81 354 GLY B O 1
ATOM 6600 N N . TYR B 1 355 ? 9.711 7.012 -8.703 1 95.44 355 TYR B N 1
ATOM 6601 C CA . TYR B 1 355 ? 10.094 5.609 -8.836 1 95.44 355 TYR B CA 1
ATOM 6602 C C . TYR B 1 355 ? 11.273 5.457 -9.789 1 95.44 355 TYR B C 1
ATOM 6604 O O . TYR B 1 355 ? 11.109 5 -10.922 1 95.44 355 TYR B O 1
ATOM 6612 N N . VAL B 1 356 ? 12.445 5.617 -9.32 1 96.38 356 VAL B N 1
ATOM 6613 C CA . VAL B 1 356 ? 13.641 5.84 -10.125 1 96.38 356 VAL B CA 1
ATOM 6614 C C . VAL B 1 356 ? 14.078 4.527 -10.766 1 96.38 356 VAL B C 1
ATOM 6616 O O . VAL B 1 356 ? 14.852 4.527 -11.734 1 96.38 356 VAL B O 1
ATOM 6619 N N . ASN B 1 357 ? 13.609 3.359 -10.25 1 98.06 357 ASN B N 1
ATOM 6620 C CA . ASN B 1 357 ? 14.008 2.062 -10.781 1 98.06 357 ASN B CA 1
ATOM 6621 C C . ASN B 1 357 ? 12.938 1.465 -11.68 1 98.06 357 ASN B C 1
ATOM 6623 O O . ASN B 1 357 ? 13.102 0.362 -12.203 1 98.06 357 ASN B O 1
ATOM 6627 N N . ASP B 1 358 ? 11.836 2.113 -11.82 1 96.06 358 ASP B N 1
ATOM 6628 C CA . ASP B 1 358 ? 10.703 1.673 -12.625 1 96.06 358 ASP B CA 1
ATOM 6629 C C . ASP B 1 358 ? 10.297 2.742 -13.633 1 96.06 358 ASP B C 1
ATOM 6631 O O . ASP B 1 358 ? 9.656 3.732 -13.273 1 96.06 358 ASP B O 1
ATOM 6635 N N . ARG B 1 359 ? 10.734 2.596 -14.852 1 95.12 359 ARG B N 1
ATOM 6636 C CA . ARG B 1 359 ? 11.148 1.325 -15.438 1 95.12 359 ARG B CA 1
ATOM 6637 C C . ARG B 1 359 ? 12.672 1.194 -15.43 1 95.12 359 ARG B C 1
ATOM 6639 O O . ARG B 1 359 ? 13.383 2.189 -15.289 1 95.12 359 ARG B O 1
ATOM 6646 N N . GLY B 1 360 ? 13.164 -0.066 -15.492 1 98 360 GLY B N 1
ATOM 6647 C CA . GLY B 1 360 ? 14.555 -0.407 -15.766 1 98 360 GLY B CA 1
ATOM 6648 C C . GLY B 1 360 ? 14.773 -0.938 -17.172 1 98 360 GLY B C 1
ATOM 6649 O O . GLY B 1 360 ? 13.867 -0.91 -18 1 98 360 GLY B O 1
ATOM 6650 N N . TRP B 1 361 ? 16.047 -1.295 -17.438 1 98.75 361 TRP B N 1
ATOM 6651 C CA . TRP B 1 361 ? 16.453 -1.889 -18.719 1 98.75 361 TRP B CA 1
ATOM 6652 C C . TRP B 1 361 ? 17.281 -3.143 -18.484 1 98.75 361 TRP B C 1
ATOM 6654 O O . TRP B 1 361 ? 18.25 -3.125 -17.719 1 98.75 361 TRP B O 1
ATOM 6664 N N . ILE B 1 362 ? 16.859 -4.203 -19.062 1 98.62 362 ILE B N 1
ATOM 6665 C CA . ILE B 1 362 ? 17.766 -5.34 -19.156 1 98.62 362 ILE B CA 1
ATOM 6666 C C . ILE B 1 362 ? 18.797 -5.09 -20.25 1 98.62 362 ILE B C 1
ATOM 6668 O O . ILE B 1 362 ? 18.453 -5.008 -21.438 1 98.62 362 ILE B O 1
ATOM 6672 N N . VAL B 1 363 ? 20.016 -4.961 -19.875 1 98.88 363 VAL B N 1
ATOM 6673 C CA . VAL B 1 363 ? 21.141 -4.734 -20.797 1 98.88 363 VAL B CA 1
ATOM 6674 C C . VAL B 1 363 ? 21.906 -6.035 -20.984 1 98.88 363 VAL B C 1
ATOM 6676 O O . VAL B 1 363 ? 22.25 -6.719 -20.016 1 98.88 363 VAL B O 1
ATOM 6679 N N . PHE B 1 364 ? 22.188 -6.406 -22.188 1 98.75 364 PHE B N 1
ATOM 6680 C CA . PHE B 1 364 ? 22.922 -7.629 -22.484 1 98.75 364 PHE B CA 1
ATOM 6681 C C . PHE B 1 364 ? 23.703 -7.477 -23.781 1 98.75 364 PHE B C 1
ATOM 6683 O O . PHE B 1 364 ? 23.578 -6.465 -24.469 1 98.75 364 PHE B O 1
ATOM 6690 N N . ASP B 1 365 ? 24.594 -8.375 -24.078 1 98.62 365 ASP B N 1
ATOM 6691 C CA . ASP B 1 365 ? 25.453 -8.227 -25.25 1 98.62 365 ASP B CA 1
ATOM 6692 C C . ASP B 1 365 ? 25.172 -9.336 -26.266 1 98.62 365 ASP B C 1
ATOM 6694 O O . ASP B 1 365 ? 24.281 -10.156 -26.062 1 98.62 365 ASP B O 1
ATOM 6698 N N . SER B 1 366 ? 25.891 -9.32 -27.312 1 98.12 366 SER B N 1
ATOM 6699 C CA . SER B 1 366 ? 25.625 -10.203 -28.453 1 98.12 366 SER B CA 1
ATOM 6700 C C . SER B 1 366 ? 25.906 -11.664 -28.094 1 98.12 366 SER B C 1
ATOM 6702 O O . SER B 1 366 ? 25.25 -12.57 -28.609 1 98.12 366 SER B O 1
ATOM 6704 N N . VAL B 1 367 ? 26.812 -11.938 -27.188 1 98.19 367 VAL B N 1
ATOM 6705 C CA . VAL B 1 367 ? 27.125 -13.312 -26.797 1 98.19 367 VAL B CA 1
ATOM 6706 C C . VAL B 1 367 ? 25.969 -13.906 -26.016 1 98.19 367 VAL B C 1
ATOM 6708 O O . VAL B 1 367 ? 25.625 -15.078 -26.172 1 98.19 367 VAL B O 1
ATOM 6711 N N . HIS B 1 368 ? 25.391 -13.102 -25.125 1 98 368 HIS B N 1
ATOM 6712 C CA . HIS B 1 368 ? 24.172 -13.555 -24.438 1 98 368 HIS B CA 1
ATOM 6713 C C . HIS B 1 368 ? 23.109 -14 -25.438 1 98 368 HIS B C 1
ATOM 6715 O O . HIS B 1 368 ? 22.547 -15.086 -25.297 1 98 368 HIS B O 1
ATOM 6721 N N . LEU B 1 369 ? 22.844 -13.125 -26.344 1 97.19 369 LEU B N 1
ATOM 6722 C CA . LEU B 1 369 ? 21.797 -13.406 -27.344 1 97.19 369 LEU B CA 1
ATOM 6723 C C . LEU B 1 369 ? 22.141 -14.648 -28.141 1 97.19 369 LEU B C 1
ATOM 6725 O O . LEU B 1 369 ? 21.266 -15.477 -28.422 1 97.19 369 LEU B O 1
ATOM 6729 N N . GLN B 1 370 ? 23.344 -14.836 -28.5 1 96.31 370 GLN B N 1
ATOM 6730 C CA . GLN B 1 370 ? 23.781 -15.953 -29.328 1 96.31 370 GLN B CA 1
ATOM 6731 C C . GLN B 1 370 ? 23.719 -17.266 -28.562 1 96.31 370 GLN B C 1
ATOM 6733 O O . GLN B 1 370 ? 23.453 -18.328 -29.141 1 96.31 370 GLN B O 1
ATOM 6738 N N . ARG B 1 371 ? 23.969 -17.188 -27.328 1 95.19 371 ARG B N 1
ATOM 6739 C CA . ARG B 1 371 ? 24.047 -18.406 -26.516 1 95.19 371 ARG B CA 1
ATOM 6740 C C . ARG B 1 371 ? 22.672 -18.812 -26.016 1 95.19 371 ARG B C 1
ATOM 6742 O O . ARG B 1 371 ? 22.375 -20 -25.938 1 95.19 371 ARG B O 1
ATOM 6749 N N . TYR B 1 372 ? 21.922 -17.859 -25.641 1 93.38 372 TYR B N 1
ATOM 6750 C CA . TYR B 1 372 ? 20.75 -18.219 -24.859 1 93.38 372 TYR B CA 1
ATOM 6751 C C . TYR B 1 372 ? 19.469 -17.766 -25.562 1 93.38 372 TYR B C 1
ATOM 6753 O O . TYR B 1 372 ? 18.359 -18.172 -25.188 1 93.38 372 TYR B O 1
ATOM 6761 N N . GLY B 1 373 ? 19.531 -16.969 -26.594 1 92.81 373 GLY B N 1
ATOM 6762 C CA . GLY B 1 373 ? 18.344 -16.281 -27.094 1 92.81 373 GLY B CA 1
ATOM 6763 C C . GLY B 1 373 ? 17.797 -15.266 -26.109 1 92.81 373 GLY B C 1
ATOM 6764 O O . GLY B 1 373 ? 18.422 -14.977 -25.094 1 92.81 373 GLY B O 1
ATOM 6765 N N . PHE B 1 374 ? 16.688 -14.664 -26.484 1 91.94 374 PHE B N 1
ATOM 6766 C CA . PHE B 1 374 ? 16.094 -13.648 -25.641 1 91.94 374 PHE B CA 1
ATOM 6767 C C . PHE B 1 374 ? 14.648 -13.391 -26.016 1 91.94 374 PHE B C 1
ATOM 6769 O O . PHE B 1 374 ? 14.359 -13.047 -27.172 1 91.94 374 PHE B O 1
ATOM 6776 N N . LEU B 1 375 ? 13.734 -13.586 -25.078 1 89 375 LEU B N 1
ATOM 6777 C CA . LEU B 1 375 ? 12.312 -13.305 -25.219 1 89 375 LEU B CA 1
ATOM 6778 C C . LEU B 1 375 ? 11.758 -13.938 -26.5 1 89 375 LEU B C 1
ATOM 6780 O O . LEU B 1 375 ? 11.109 -13.266 -27.297 1 89 375 LEU B O 1
ATOM 6784 N N . GLY B 1 376 ? 12.086 -15.141 -26.719 1 82.44 376 GLY B N 1
ATOM 6785 C CA . GLY B 1 376 ? 11.539 -15.891 -27.844 1 82.44 376 GLY B CA 1
ATOM 6786 C C . GLY B 1 376 ? 12.391 -15.781 -29.094 1 82.44 376 GLY B C 1
ATOM 6787 O O . GLY B 1 376 ? 12.172 -16.516 -30.062 1 82.44 376 GLY B O 1
ATOM 6788 N N . ILE B 1 377 ? 13.32 -14.859 -29.094 1 89.06 377 ILE B N 1
ATOM 6789 C CA . ILE B 1 377 ? 14.273 -14.773 -30.203 1 89.06 377 ILE B CA 1
ATOM 6790 C C . ILE B 1 377 ? 15.352 -15.836 -30.031 1 89.06 377 ILE B C 1
ATOM 6792 O O . ILE B 1 377 ? 16.141 -15.797 -29.078 1 89.06 377 ILE B O 1
ATOM 6796 N N . ALA B 1 378 ? 15.406 -16.688 -30.953 1 88.62 378 ALA B N 1
ATOM 6797 C CA . ALA B 1 378 ? 16.406 -17.75 -30.891 1 88.62 378 ALA B CA 1
ATOM 6798 C C . ALA B 1 378 ? 17.781 -17.234 -31.312 1 88.62 378 ALA B C 1
ATOM 6800 O O . ALA B 1 378 ? 17.875 -16.219 -32 1 88.62 378 ALA B O 1
ATOM 6801 N N . PRO B 1 379 ? 18.781 -17.938 -30.844 1 90.06 379 PRO B N 1
ATOM 6802 C CA . PRO B 1 379 ? 20.125 -17.562 -31.297 1 90.06 379 PRO B CA 1
ATOM 6803 C C . PRO B 1 379 ? 20.234 -17.5 -32.812 1 90.06 379 PRO B C 1
ATOM 6805 O O . PRO B 1 379 ? 19.797 -18.438 -33.531 1 90.06 379 PRO B O 1
ATOM 6808 N N . GLY B 1 380 ? 20.734 -16.422 -33.312 1 89.19 380 GLY B N 1
ATOM 6809 C CA . GLY B 1 380 ? 20.969 -16.297 -34.719 1 89.19 380 GLY B CA 1
ATOM 6810 C C . GLY B 1 380 ? 19.797 -15.656 -35.469 1 89.19 380 GLY B C 1
ATOM 6811 O O . GLY B 1 380 ? 19.922 -15.281 -36.625 1 89.19 380 GLY B O 1
ATOM 6812 N N . GLN B 1 381 ? 18.719 -15.484 -34.781 1 92.19 381 GLN B N 1
ATOM 6813 C CA . GLN B 1 381 ? 17.547 -14.891 -35.438 1 92.19 381 GLN B CA 1
ATOM 6814 C C . GLN B 1 381 ? 17.641 -13.367 -35.469 1 92.19 381 GLN B C 1
ATOM 6816 O O . GLN B 1 381 ? 18.406 -12.781 -34.688 1 92.19 381 GLN B O 1
ATOM 6821 N N . GLN B 1 382 ? 16.781 -12.828 -36.312 1 93.38 382 GLN B N 1
ATOM 6822 C CA . GLN B 1 382 ? 16.734 -11.375 -36.438 1 93.38 382 GLN B CA 1
ATOM 6823 C C . GLN B 1 382 ? 16.234 -10.742 -35.125 1 93.38 382 GLN B C 1
ATOM 6825 O O . GLN B 1 382 ? 15.266 -11.211 -34.531 1 93.38 382 GLN B O 1
ATOM 6830 N N . VAL B 1 383 ? 16.922 -9.719 -34.812 1 95.06 383 VAL B N 1
ATOM 6831 C CA . VAL B 1 383 ? 16.594 -9.023 -33.562 1 95.06 383 VAL B CA 1
ATOM 6832 C C . VAL B 1 383 ? 15.641 -7.867 -33.844 1 95.06 383 VAL B C 1
ATOM 6834 O O . VAL B 1 383 ? 15.875 -7.078 -34.781 1 95.06 383 VAL B O 1
ATOM 6837 N N . PRO B 1 384 ? 14.531 -7.809 -33.125 1 95.62 384 PRO B N 1
ATOM 6838 C CA . PRO B 1 384 ? 13.609 -6.691 -33.344 1 95.62 384 PRO B CA 1
ATOM 6839 C C . PRO B 1 384 ? 14.227 -5.34 -33 1 95.62 384 PRO B C 1
ATOM 6841 O O . PRO B 1 384 ? 15.133 -5.266 -32.156 1 95.62 384 PRO B O 1
ATOM 6844 N N . ASP B 1 385 ? 13.656 -4.211 -33.5 1 96.25 385 ASP B N 1
ATOM 6845 C CA . ASP B 1 385 ? 14.188 -2.863 -33.344 1 96.25 385 ASP B CA 1
ATOM 6846 C C . ASP B 1 385 ? 14.102 -2.424 -31.875 1 96.25 385 ASP B C 1
ATOM 6848 O O . ASP B 1 385 ? 14.969 -1.687 -31.391 1 96.25 385 ASP B O 1
ATOM 6852 N N . TRP B 1 386 ? 13.117 -2.875 -31.234 1 96.25 386 TRP B N 1
ATOM 6853 C CA . TRP B 1 386 ? 12.875 -2.363 -29.891 1 96.25 386 TRP B CA 1
ATOM 6854 C C . TRP B 1 386 ? 13.867 -2.951 -28.891 1 96.25 386 TRP B C 1
ATOM 6856 O O . TRP B 1 386 ? 13.891 -2.561 -27.719 1 96.25 386 TRP B O 1
ATOM 6866 N N . PHE B 1 387 ? 14.82 -3.834 -29.391 1 97.94 387 PHE B N 1
ATOM 6867 C CA . PHE B 1 387 ? 15.93 -4.297 -28.578 1 97.94 387 PHE B CA 1
ATOM 6868 C C . PHE B 1 387 ? 17.047 -3.252 -28.516 1 97.94 387 PHE B C 1
ATOM 6870 O O . PHE B 1 387 ? 18.016 -3.418 -27.797 1 97.94 387 PHE B O 1
ATOM 6877 N N . CYS B 1 388 ? 16.969 -2.203 -29.328 1 98.38 388 CYS B N 1
ATOM 6878 C CA . CYS B 1 388 ? 17.906 -1.089 -29.344 1 98.38 388 CYS B CA 1
ATOM 6879 C C . CYS B 1 388 ? 19.328 -1.574 -29.641 1 98.38 388 CYS B C 1
ATOM 6881 O O . CYS B 1 388 ? 20.266 -1.216 -28.938 1 98.38 388 CYS B O 1
ATOM 6883 N N . GLU B 1 389 ? 19.422 -2.453 -30.594 1 98.5 389 GLU B N 1
ATOM 6884 C CA . GLU B 1 389 ? 20.734 -2.93 -31 1 98.5 389 GLU B CA 1
ATOM 6885 C C . GLU B 1 389 ? 21.703 -1.766 -31.219 1 98.5 389 GLU B C 1
ATOM 6887 O O . GLU B 1 389 ? 21.391 -0.82 -31.953 1 98.5 389 GLU B O 1
ATOM 6892 N N . SER B 1 390 ? 22.938 -1.827 -30.625 1 98.81 390 SER B N 1
ATOM 6893 C CA . SER B 1 390 ? 23.844 -0.687 -30.641 1 98.81 390 SER B CA 1
ATOM 6894 C C . SER B 1 390 ? 25.297 -1.14 -30.734 1 98.81 390 SER B C 1
ATOM 6896 O O . SER B 1 390 ? 25.688 -2.145 -30.141 1 98.81 390 SER B O 1
ATOM 6898 N N . ALA B 1 391 ? 26.125 -0.364 -31.391 1 98.56 391 ALA B N 1
ATOM 6899 C CA . ALA B 1 391 ? 27.516 -0.706 -31.656 1 98.56 391 ALA B CA 1
ATOM 6900 C C . ALA B 1 391 ? 28.375 -0.526 -30.391 1 98.56 391 ALA B C 1
ATOM 6902 O O . ALA B 1 391 ? 29.438 -1.131 -30.266 1 98.56 391 ALA B O 1
ATOM 6903 N N . ASP B 1 392 ? 27.938 0.342 -29.531 1 98.5 392 ASP B N 1
ATOM 6904 C CA . ASP B 1 392 ? 28.609 0.58 -28.266 1 98.5 392 ASP B CA 1
ATOM 6905 C C . ASP B 1 392 ? 27.641 1.103 -27.203 1 98.5 392 ASP B C 1
ATOM 6907 O O . ASP B 1 392 ? 26.438 1.258 -27.484 1 98.5 392 ASP B O 1
ATOM 6911 N N . LEU B 1 393 ? 28.141 1.301 -26.016 1 98.75 393 LEU B N 1
ATOM 6912 C CA . LEU B 1 393 ? 27.297 1.689 -24.906 1 98.75 393 LEU B CA 1
ATOM 6913 C C . LEU B 1 393 ? 26.781 3.117 -25.078 1 98.75 393 LEU B C 1
ATOM 6915 O O . LEU B 1 393 ? 25.688 3.453 -24.625 1 98.75 393 LEU B O 1
ATOM 6919 N N . ALA B 1 394 ? 27.531 3.975 -25.703 1 98.62 394 ALA B N 1
ATOM 6920 C CA . ALA B 1 394 ? 27.109 5.344 -25.953 1 98.62 394 ALA B CA 1
ATOM 6921 C C . ALA B 1 394 ? 25.875 5.375 -26.859 1 98.62 394 ALA B C 1
ATOM 6923 O O . ALA B 1 394 ? 24.922 6.121 -26.609 1 98.62 394 ALA B O 1
ATOM 6924 N N . GLU B 1 395 ? 25.969 4.605 -27.938 1 98.75 395 GLU B N 1
ATOM 6925 C CA . GLU B 1 395 ? 24.828 4.508 -28.844 1 98.75 395 GLU B CA 1
ATOM 6926 C C . GLU B 1 395 ? 23.609 3.91 -28.125 1 98.75 395 GLU B C 1
ATOM 6928 O O . GLU B 1 395 ? 22.484 4.352 -28.344 1 98.75 395 GLU B O 1
ATOM 6933 N N . LEU B 1 396 ? 23.828 2.898 -27.312 1 98.81 396 LEU B N 1
ATOM 6934 C CA . LEU B 1 396 ? 22.75 2.281 -26.547 1 98.81 396 LEU B CA 1
ATOM 6935 C C . LEU B 1 396 ? 22.062 3.299 -25.641 1 98.81 396 LEU B C 1
ATOM 6937 O O . LEU B 1 396 ? 20.844 3.367 -25.594 1 98.81 396 LEU B O 1
ATOM 6941 N N . ALA B 1 397 ? 22.891 4.051 -24.906 1 98.75 397 ALA B N 1
ATOM 6942 C CA . ALA B 1 397 ? 22.391 5.105 -24.031 1 98.75 397 ALA B CA 1
ATOM 6943 C C . ALA B 1 397 ? 21.547 6.109 -24.812 1 98.75 397 ALA B C 1
ATOM 6945 O O . ALA B 1 397 ? 20.484 6.527 -24.344 1 98.75 397 ALA B O 1
ATOM 6946 N N . ALA B 1 398 ? 21.969 6.496 -25.984 1 98.56 398 ALA B N 1
ATOM 6947 C CA . ALA B 1 398 ? 21.25 7.469 -26.797 1 98.56 398 ALA B CA 1
ATOM 6948 C C . ALA B 1 398 ? 19.891 6.926 -27.234 1 98.56 398 ALA B C 1
ATOM 6950 O O . ALA B 1 398 ? 18.906 7.66 -27.25 1 98.56 398 ALA B O 1
ATOM 6951 N N . LYS B 1 399 ? 19.844 5.656 -27.562 1 98.5 399 LYS B N 1
ATOM 6952 C CA . LYS B 1 399 ? 18.609 5.051 -28.047 1 98.5 399 LYS B CA 1
ATOM 6953 C C . LYS B 1 399 ? 17.609 4.859 -26.922 1 98.5 399 LYS B C 1
ATOM 6955 O O . LYS B 1 399 ? 16.391 4.902 -27.125 1 98.5 399 LYS B O 1
ATOM 6960 N N . THR B 1 400 ? 18.109 4.652 -25.672 1 98.5 400 THR B N 1
ATOM 6961 C CA . THR B 1 400 ? 17.25 4.23 -24.578 1 98.5 400 THR B CA 1
ATOM 6962 C C . THR B 1 400 ? 16.969 5.395 -23.625 1 98.5 400 THR B C 1
ATOM 6964 O O . THR B 1 400 ? 16.047 5.34 -22.828 1 98.5 400 THR B O 1
ATOM 6967 N N . GLY B 1 401 ? 17.781 6.395 -23.641 1 98.19 401 GLY B N 1
ATOM 6968 C CA . GLY B 1 401 ? 17.672 7.488 -22.688 1 98.19 401 GLY B CA 1
ATOM 6969 C C . GLY B 1 401 ? 18.406 7.219 -21.391 1 98.19 401 GLY B C 1
ATOM 6970 O O . GLY B 1 401 ? 18.359 8.039 -20.469 1 98.19 401 GLY B O 1
ATOM 6971 N N . ILE B 1 402 ? 19.125 6.094 -21.234 1 98.62 402 ILE B N 1
ATOM 6972 C CA . ILE B 1 402 ? 19.953 5.785 -20.078 1 98.62 402 ILE B CA 1
ATOM 6973 C C . ILE B 1 402 ? 21.156 6.723 -20.031 1 98.62 402 ILE B C 1
ATOM 6975 O O . ILE B 1 402 ? 21.75 7.031 -21.062 1 98.62 402 ILE B O 1
ATOM 6979 N N . ASP B 1 403 ? 21.484 7.18 -18.891 1 98.56 403 ASP B N 1
ATOM 6980 C CA . ASP B 1 403 ? 22.672 8.023 -18.75 1 98.56 403 ASP B CA 1
ATOM 6981 C C . ASP B 1 403 ? 23.906 7.305 -19.25 1 98.56 403 ASP B C 1
ATOM 6983 O O . ASP B 1 403 ? 24.297 6.258 -18.734 1 98.56 403 ASP B O 1
ATOM 6987 N N . ALA B 1 404 ? 24.609 7.918 -20.234 1 98.62 404 ALA B N 1
ATOM 6988 C CA . ALA B 1 404 ? 25.734 7.266 -20.891 1 98.62 404 ALA B CA 1
ATOM 6989 C C . ALA B 1 404 ? 26.875 7.039 -19.906 1 98.62 404 ALA B C 1
ATOM 6991 O O . ALA B 1 404 ? 27.484 5.961 -19.891 1 98.62 404 ALA B O 1
ATOM 6992 N N . GLY B 1 405 ? 27.219 8.078 -19.188 1 98.44 405 GLY B N 1
ATOM 6993 C CA . GLY B 1 405 ? 28.281 7.949 -18.203 1 98.44 405 GLY B CA 1
ATOM 6994 C C . GLY B 1 405 ? 27.984 6.91 -17.141 1 98.44 405 GLY B C 1
ATOM 6995 O O . GLY B 1 405 ? 28.844 6.094 -16.797 1 98.44 405 GLY B O 1
ATOM 6996 N N . GLY B 1 406 ? 26.766 6.938 -16.594 1 98.44 406 GLY B N 1
ATOM 6997 C CA . GLY B 1 406 ? 26.344 5.961 -15.594 1 98.44 406 GLY B CA 1
ATOM 6998 C C . GLY B 1 406 ? 26.391 4.535 -16.109 1 98.44 406 GLY B C 1
ATOM 6999 O O . GLY B 1 406 ? 26.859 3.633 -15.422 1 98.44 406 GLY B O 1
ATOM 7000 N N . LEU B 1 407 ? 25.891 4.34 -17.297 1 98.81 407 LEU B N 1
ATOM 7001 C CA . LEU B 1 407 ? 25.859 3.01 -17.906 1 98.81 407 LEU B CA 1
ATOM 7002 C C . LEU B 1 407 ? 27.281 2.471 -18.078 1 98.81 407 LEU B C 1
ATOM 7004 O O . LEU B 1 407 ? 27.562 1.315 -17.75 1 98.81 407 LEU B O 1
ATOM 7008 N N . THR B 1 408 ? 28.188 3.312 -18.578 1 98.75 408 THR B N 1
ATOM 7009 C CA . THR B 1 408 ? 29.562 2.912 -18.812 1 98.75 408 THR B CA 1
ATOM 7010 C C . THR B 1 408 ? 30.25 2.525 -17.5 1 98.75 408 THR B C 1
ATOM 7012 O O . THR B 1 408 ? 30.906 1.485 -17.422 1 98.75 408 THR B O 1
ATOM 7015 N N . ARG B 1 409 ? 30.062 3.33 -16.516 1 98.38 409 ARG B N 1
ATOM 7016 C CA . ARG B 1 409 ? 30.656 3.041 -15.203 1 98.38 409 ARG B CA 1
ATOM 7017 C C . ARG B 1 409 ? 30.141 1.717 -14.656 1 98.38 409 ARG B C 1
ATOM 7019 O O . ARG B 1 409 ? 30.906 0.921 -14.109 1 98.38 409 ARG B O 1
ATOM 7026 N N . THR B 1 410 ? 28.891 1.512 -14.789 1 98.75 410 THR B N 1
ATOM 7027 C CA . THR B 1 410 ? 28.25 0.3 -14.281 1 98.75 410 THR B CA 1
ATOM 7028 C C . THR B 1 410 ? 28.781 -0.934 -15.008 1 98.75 410 THR B C 1
ATOM 7030 O O . THR B 1 410 ? 29.141 -1.926 -14.367 1 98.75 410 THR B O 1
ATOM 7033 N N . VAL B 1 411 ? 28.828 -0.912 -16.281 1 98.88 411 VAL B N 1
ATOM 7034 C CA . VAL B 1 411 ? 29.281 -2.057 -17.062 1 98.88 411 VAL B CA 1
ATOM 7035 C C . VAL B 1 411 ? 30.75 -2.342 -16.75 1 98.88 411 VAL B C 1
ATOM 7037 O O . VAL B 1 411 ? 31.156 -3.5 -16.609 1 98.88 411 VAL B O 1
ATOM 7040 N N . ASP B 1 412 ? 31.578 -1.271 -16.641 1 98.69 412 ASP B N 1
ATOM 7041 C CA . ASP B 1 412 ? 33 -1.441 -16.281 1 98.69 412 ASP B CA 1
ATOM 7042 C C . ASP B 1 412 ? 33.125 -2.135 -14.922 1 98.69 412 ASP B C 1
ATOM 7044 O O . ASP B 1 412 ? 33.906 -3.084 -14.781 1 98.69 412 ASP B O 1
ATOM 7048 N N . GLN B 1 413 ? 32.406 -1.648 -13.992 1 98.31 413 GLN B N 1
ATOM 7049 C CA . GLN B 1 413 ? 32.438 -2.242 -12.656 1 98.31 413 GLN B CA 1
ATOM 7050 C C . GLN B 1 413 ? 31.922 -3.684 -12.688 1 98.31 413 GLN B C 1
ATOM 7052 O O . GLN B 1 413 ? 32.5 -4.559 -12.031 1 98.31 413 GLN B O 1
ATOM 7057 N N . TRP B 1 414 ? 30.875 -3.93 -13.352 1 98.62 414 TRP B N 1
ATOM 7058 C CA . TRP B 1 414 ? 30.312 -5.273 -13.5 1 98.62 414 TRP B CA 1
ATOM 7059 C C . TRP B 1 414 ? 31.359 -6.23 -14.07 1 98.62 414 TRP B C 1
ATOM 7061 O O . TRP B 1 414 ? 31.578 -7.316 -13.523 1 98.62 414 TRP B O 1
ATOM 7071 N N . ASN B 1 415 ? 31.969 -5.816 -15.133 1 98.75 415 ASN B N 1
ATOM 7072 C CA . ASN B 1 415 ? 32.969 -6.672 -15.773 1 98.75 415 ASN B CA 1
ATOM 7073 C C . ASN B 1 415 ? 34.125 -6.965 -14.836 1 98.75 415 ASN B C 1
ATOM 7075 O O . ASN B 1 415 ? 34.656 -8.078 -14.836 1 98.75 415 ASN B O 1
ATOM 7079 N N . ARG B 1 416 ? 34.531 -5.992 -14.039 1 98.44 416 ARG B N 1
ATOM 7080 C CA . ARG B 1 416 ? 35.562 -6.234 -13.039 1 98.44 416 ARG B CA 1
ATOM 7081 C C . ARG B 1 416 ? 35.094 -7.25 -12.008 1 98.44 416 ARG B C 1
ATOM 7083 O O . ARG B 1 416 ? 35.875 -8.141 -11.625 1 98.44 416 ARG B O 1
ATOM 7090 N N . ASN B 1 417 ? 33.906 -7.121 -11.516 1 98.06 417 ASN B N 1
ATOM 7091 C CA . ASN B 1 417 ? 33.344 -8.055 -10.547 1 98.06 417 ASN B CA 1
ATOM 7092 C C . ASN B 1 417 ? 33.281 -9.469 -11.117 1 98.06 417 ASN B C 1
ATOM 7094 O O . ASN B 1 417 ? 33.625 -10.438 -10.43 1 98.06 417 ASN B O 1
ATOM 7098 N N . VAL B 1 418 ? 32.844 -9.539 -12.367 1 98.19 418 VAL B N 1
ATOM 7099 C CA . VAL B 1 418 ? 32.719 -10.836 -13.031 1 98.19 418 VAL B CA 1
ATOM 7100 C C . VAL B 1 418 ? 34.094 -11.492 -13.109 1 98.19 418 VAL B C 1
ATOM 7102 O O . VAL B 1 418 ? 34.25 -12.688 -12.844 1 98.19 418 VAL B O 1
ATOM 7105 N N . ALA B 1 419 ? 35.094 -10.719 -13.492 1 97.88 419 ALA B N 1
ATOM 7106 C CA . ALA B 1 419 ? 36.438 -11.234 -13.57 1 97.88 419 ALA B CA 1
ATOM 7107 C C . ALA B 1 419 ? 36.906 -11.742 -12.211 1 97.88 419 ALA B C 1
ATOM 7109 O O . ALA B 1 419 ? 37.688 -12.719 -12.141 1 97.88 419 ALA B O 1
ATOM 7110 N N . ALA B 1 420 ? 36.438 -11.156 -11.203 1 97 420 ALA B N 1
ATOM 7111 C CA . ALA B 1 420 ? 36.812 -11.547 -9.844 1 97 420 ALA B CA 1
ATOM 7112 C C . ALA B 1 420 ? 35.938 -12.703 -9.352 1 97 420 ALA B C 1
ATOM 7114 O O . ALA B 1 420 ? 36.188 -13.266 -8.281 1 97 420 ALA B O 1
ATOM 7115 N N . GLY B 1 421 ? 34.938 -13.047 -10.023 1 96.25 421 GLY B N 1
ATOM 7116 C CA . GLY B 1 421 ? 34.125 -14.227 -9.75 1 96.25 421 GLY B CA 1
ATOM 7117 C C . GLY B 1 421 ? 33.062 -13.977 -8.703 1 96.25 421 GLY B C 1
ATOM 7118 O O . GLY B 1 421 ? 32.562 -14.922 -8.086 1 96.25 421 GLY B O 1
ATOM 7119 N N . ALA B 1 422 ? 32.719 -12.734 -8.461 1 96.81 422 ALA B N 1
ATOM 7120 C CA . ALA B 1 422 ? 31.734 -12.414 -7.445 1 96.81 422 ALA B CA 1
ATOM 7121 C C . ALA B 1 422 ? 31.016 -11.109 -7.773 1 96.81 422 ALA B C 1
ATOM 7123 O O . ALA B 1 422 ? 31.453 -10.352 -8.641 1 96.81 422 ALA B O 1
ATOM 7124 N N . ASP B 1 423 ? 29.875 -10.898 -7.199 1 97.62 423 ASP B N 1
ATOM 7125 C CA . ASP B 1 423 ? 29.109 -9.656 -7.293 1 97.62 423 ASP B CA 1
ATOM 7126 C C . ASP B 1 423 ? 28.938 -9.016 -5.918 1 97.62 423 ASP B C 1
ATOM 7128 O O . ASP B 1 423 ? 27.875 -9.133 -5.297 1 97.62 423 ASP B O 1
ATOM 7132 N N . PRO B 1 424 ? 29.906 -8.297 -5.48 1 95.5 424 PRO B N 1
ATOM 7133 C CA . PRO B 1 424 ? 29.844 -7.727 -4.129 1 95.5 424 PRO B CA 1
ATOM 7134 C C . PRO B 1 424 ? 28.75 -6.672 -3.982 1 95.5 424 PRO B C 1
ATOM 7136 O O . PRO B 1 424 ? 28.375 -6.316 -2.861 1 95.5 424 PRO B O 1
ATOM 7139 N N . ASP B 1 425 ? 28.234 -6.156 -5.055 1 94.25 425 ASP B N 1
ATOM 7140 C CA . ASP B 1 425 ? 27.25 -5.094 -4.98 1 94.25 425 ASP B CA 1
ATOM 7141 C C . ASP B 1 425 ? 25.891 -5.637 -4.531 1 94.25 425 ASP B C 1
ATOM 7143 O O . ASP B 1 425 ? 25.219 -5.02 -3.707 1 94.25 425 ASP B O 1
ATOM 7147 N N . PHE B 1 426 ? 25.5 -6.832 -5.066 1 96.38 426 PHE B N 1
ATOM 7148 C CA . PHE B 1 426 ? 24.141 -7.297 -4.785 1 96.38 426 PHE B CA 1
ATOM 7149 C C . PHE B 1 426 ? 24.141 -8.789 -4.457 1 96.38 426 PHE B C 1
ATOM 7151 O O . PHE B 1 426 ? 23.078 -9.367 -4.172 1 96.38 426 PHE B O 1
ATOM 7158 N N . GLY B 1 427 ? 25.234 -9.422 -4.547 1 96.19 427 GLY B N 1
ATOM 7159 C CA . GLY B 1 427 ? 25.359 -10.805 -4.133 1 96.19 427 GLY B CA 1
ATOM 7160 C C . GLY B 1 427 ? 24.844 -11.789 -5.164 1 96.19 427 GLY B C 1
ATOM 7161 O O . GLY B 1 427 ? 24.5 -12.922 -4.828 1 96.19 427 GLY B O 1
ATOM 7162 N N . ARG B 1 428 ? 24.734 -11.391 -6.414 1 97.5 428 ARG B N 1
ATOM 7163 C CA . ARG B 1 428 ? 24.297 -12.297 -7.465 1 97.5 428 ARG B CA 1
ATOM 7164 C C . ARG B 1 428 ? 25.219 -13.508 -7.566 1 97.5 428 ARG B C 1
ATOM 7166 O O . ARG B 1 428 ? 26.438 -13.359 -7.598 1 97.5 428 ARG B O 1
ATOM 7173 N N . GLY B 1 429 ? 24.625 -14.672 -7.598 1 96.5 429 GLY B N 1
ATOM 7174 C CA . GLY B 1 429 ? 25.406 -15.898 -7.719 1 96.5 429 GLY B CA 1
ATOM 7175 C C . GLY B 1 429 ? 25.781 -16.5 -6.375 1 96.5 429 GLY B C 1
ATOM 7176 O O . GLY B 1 429 ? 26.469 -17.531 -6.32 1 96.5 429 GLY B O 1
ATOM 7177 N N . SER B 1 430 ? 25.297 -15.938 -5.297 1 94.75 430 SER B N 1
ATOM 7178 C CA . SER B 1 430 ? 25.641 -16.438 -3.973 1 94.75 430 SER B CA 1
ATOM 7179 C C . SER B 1 430 ? 24.547 -17.359 -3.424 1 94.75 430 SER B C 1
ATOM 7181 O O . SER B 1 430 ? 24.797 -18.156 -2.521 1 94.75 430 SER B O 1
ATOM 7183 N N . SER B 1 431 ? 23.359 -17.25 -3.873 1 94.75 431 SER B N 1
ATOM 7184 C CA . SER B 1 431 ? 22.234 -18.047 -3.408 1 94.75 431 SER B CA 1
ATOM 7185 C C . SER B 1 431 ? 22.016 -19.266 -4.297 1 94.75 431 SER B C 1
ATOM 7187 O O . SER B 1 431 ? 22.25 -19.203 -5.504 1 94.75 431 SER B O 1
ATOM 7189 N N . ALA B 1 432 ? 21.469 -20.328 -3.67 1 93.81 432 ALA B N 1
ATOM 7190 C CA . ALA B 1 432 ? 21.094 -21.5 -4.445 1 93.81 432 ALA B CA 1
ATOM 7191 C C . ALA B 1 432 ? 20.047 -21.141 -5.508 1 93.81 432 ALA B C 1
ATOM 7193 O O . ALA B 1 432 ? 20.078 -21.688 -6.613 1 93.81 432 ALA B O 1
ATOM 7194 N N . TYR B 1 433 ? 19.219 -20.25 -5.211 1 95.12 433 TYR B N 1
ATOM 7195 C CA . TYR B 1 433 ? 18.156 -19.859 -6.137 1 95.12 433 TYR B CA 1
ATOM 7196 C C . TYR B 1 433 ? 18.734 -19.109 -7.336 1 95.12 433 TYR B C 1
ATOM 7198 O O . TYR B 1 433 ? 18.234 -19.234 -8.453 1 95.12 433 TYR B O 1
ATOM 7206 N N . ASP B 1 434 ? 19.828 -18.328 -7.145 1 95.12 434 ASP B N 1
ATOM 7207 C CA . ASP B 1 434 ? 20.391 -17.5 -8.211 1 95.12 434 ASP B CA 1
ATOM 7208 C C . ASP B 1 434 ? 20.797 -18.359 -9.406 1 95.12 434 ASP B C 1
ATOM 7210 O O . ASP B 1 434 ? 20.766 -17.891 -10.547 1 95.12 434 ASP B O 1
ATOM 7214 N N . GLY B 1 435 ? 21.188 -19.594 -9.062 1 92.12 435 GLY B N 1
ATOM 7215 C CA . GLY B 1 435 ? 21.75 -20.422 -10.117 1 92.12 435 GLY B CA 1
ATOM 7216 C C . GLY B 1 435 ? 20.719 -21.312 -10.781 1 92.12 435 GLY B C 1
ATOM 7217 O O . GLY B 1 435 ? 20.969 -21.891 -11.836 1 92.12 435 GLY B O 1
ATOM 7218 N N . TYR B 1 436 ? 19.578 -21.438 -10.195 1 90.25 436 TYR B N 1
ATOM 7219 C CA . TYR B 1 436 ? 18.609 -22.438 -10.609 1 90.25 436 TYR B CA 1
ATOM 7220 C C . TYR B 1 436 ? 18.188 -22.234 -12.062 1 90.25 436 TYR B C 1
ATOM 7222 O O . TYR B 1 436 ? 18.062 -23.188 -12.828 1 90.25 436 TYR B O 1
ATOM 7230 N N . TRP B 1 437 ? 18.047 -20.922 -12.508 1 89.44 437 TRP B N 1
ATOM 7231 C CA . TRP B 1 437 ? 17.594 -20.609 -13.859 1 89.44 437 TRP B CA 1
ATOM 7232 C C . TRP B 1 437 ? 18.766 -20.141 -14.727 1 89.44 437 TRP B C 1
ATOM 7234 O O . TRP B 1 437 ? 18.562 -19.578 -15.797 1 89.44 437 TRP B O 1
ATOM 7244 N N . GLY B 1 438 ? 19.938 -20.281 -14.18 1 93.19 438 GLY B N 1
ATOM 7245 C CA . GLY B 1 438 ? 21.125 -19.812 -14.875 1 93.19 438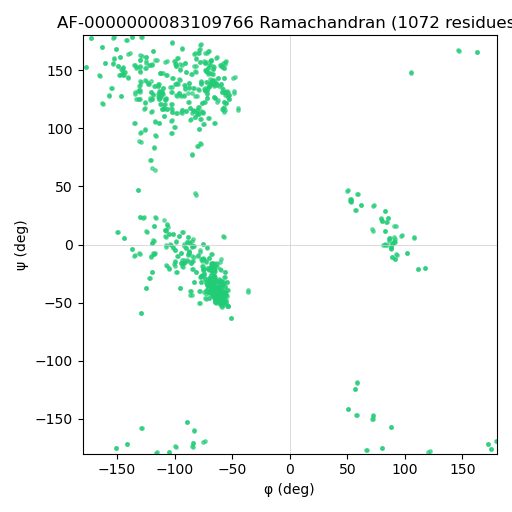 GLY B CA 1
ATOM 7246 C C . GLY B 1 438 ? 21.656 -20.812 -15.891 1 93.19 438 GLY B C 1
ATOM 7247 O O . GLY B 1 438 ? 20.891 -21.594 -16.469 1 93.19 438 GLY B O 1
ATOM 7248 N N . ASP B 1 439 ? 22.891 -20.656 -16.266 1 94.94 439 ASP B N 1
ATOM 7249 C CA . ASP B 1 439 ? 23.578 -21.5 -17.219 1 94.94 439 ASP B CA 1
ATOM 7250 C C . ASP B 1 439 ? 23.953 -22.844 -16.609 1 94.94 439 ASP B C 1
ATOM 7252 O O . ASP B 1 439 ? 24.891 -22.922 -15.797 1 94.94 439 ASP B O 1
ATOM 7256 N N . ASP B 1 440 ? 23.406 -23.891 -17.016 1 89.06 440 ASP B N 1
ATOM 7257 C CA . ASP B 1 440 ? 23.578 -25.203 -16.406 1 89.06 440 ASP B CA 1
ATOM 7258 C C . ASP B 1 440 ? 24.938 -25.797 -16.797 1 89.06 440 ASP B C 1
ATOM 7260 O O . ASP B 1 440 ? 25.375 -26.781 -16.188 1 89.06 440 ASP B O 1
ATOM 7264 N N . SER B 1 441 ? 25.547 -25.219 -17.734 1 93.5 441 SER B N 1
ATOM 7265 C CA . SER B 1 441 ? 26.844 -25.719 -18.172 1 93.5 441 SER B CA 1
ATOM 7266 C C . SER B 1 441 ? 27.969 -25.109 -17.344 1 93.5 441 SER B C 1
ATOM 7268 O O . SER B 1 441 ? 29.125 -25.516 -17.453 1 93.5 441 SER B O 1
ATOM 7270 N N . ALA B 1 442 ? 27.625 -24.156 -16.5 1 94.75 442 ALA B N 1
ATOM 7271 C CA . ALA B 1 442 ? 28.641 -23.5 -15.695 1 94.75 442 ALA B CA 1
ATOM 7272 C C . ALA B 1 442 ? 29.188 -24.438 -14.633 1 94.75 442 ALA B C 1
ATOM 7274 O O . ALA B 1 442 ? 28.484 -25.359 -14.18 1 94.75 442 ALA B O 1
ATOM 7275 N N . THR B 1 443 ? 30.422 -24.188 -14.203 1 93.31 443 THR B N 1
ATOM 7276 C CA . THR B 1 443 ? 31.094 -25.078 -13.258 1 93.31 443 THR B CA 1
ATOM 7277 C C . THR B 1 443 ? 31.016 -24.516 -11.844 1 93.31 443 THR B C 1
ATOM 7279 O O . THR B 1 443 ? 31.391 -25.188 -10.883 1 93.31 443 THR B O 1
ATOM 7282 N N . THR B 1 444 ? 30.688 -23.344 -11.68 1 93.69 444 THR B N 1
ATOM 7283 C CA . THR B 1 444 ? 30.516 -22.719 -10.375 1 93.69 444 THR B CA 1
ATOM 7284 C C . THR B 1 444 ? 29.141 -22.109 -10.234 1 93.69 444 THR B C 1
ATOM 7286 O O . THR B 1 444 ? 28.484 -21.812 -11.242 1 93.69 444 THR B O 1
ATOM 7289 N N . LEU B 1 445 ? 28.703 -21.953 -9 1 92.81 445 LEU B N 1
ATOM 7290 C CA . LEU B 1 445 ? 27.406 -21.312 -8.734 1 92.81 445 LEU B CA 1
ATOM 7291 C C . LEU B 1 445 ? 27.375 -19.906 -9.328 1 92.81 445 LEU B C 1
ATOM 7293 O O . LEU B 1 445 ? 26.406 -19.531 -9.984 1 92.81 445 LEU B O 1
ATOM 7297 N N . ALA B 1 446 ? 28.391 -19.094 -9.062 1 95.69 446 ALA B N 1
ATOM 7298 C CA . ALA B 1 446 ? 28.469 -17.734 -9.594 1 95.69 446 ALA B CA 1
ATOM 7299 C C . ALA B 1 446 ? 28.469 -17.734 -11.117 1 95.69 446 ALA B C 1
ATOM 7301 O O . ALA B 1 446 ? 27.859 -16.859 -11.75 1 95.69 446 ALA B O 1
ATOM 7302 N N . GLY B 1 447 ? 29.109 -18.719 -11.703 1 96.31 447 GLY B N 1
ATOM 7303 C CA . GLY B 1 447 ? 29.234 -18.797 -13.148 1 96.31 447 GLY B CA 1
ATOM 7304 C C . GLY B 1 447 ? 27.906 -19.078 -13.836 1 96.31 447 GLY B C 1
ATOM 7305 O O . GLY B 1 447 ? 27.766 -18.859 -15.039 1 96.31 447 GLY B O 1
ATOM 7306 N N . LYS B 1 448 ? 26.984 -19.578 -13.102 1 97.19 448 LYS B N 1
ATOM 7307 C CA . LYS B 1 448 ? 25.656 -19.859 -13.664 1 97.19 448 LYS B CA 1
ATOM 7308 C C . LYS B 1 448 ? 24.922 -18.578 -14.016 1 97.19 448 LYS B C 1
ATOM 7310 O O . LYS B 1 448 ? 24 -18.594 -14.828 1 97.19 448 LYS B O 1
ATOM 7315 N N . THR B 1 449 ? 25.344 -17.406 -13.367 1 98.25 449 THR B N 1
ATOM 7316 C CA . THR B 1 449 ? 24.578 -16.203 -13.594 1 98.25 449 THR B CA 1
ATOM 7317 C C . THR B 1 449 ? 25.5 -15.016 -13.859 1 98.25 449 THR B C 1
ATOM 7319 O O . THR B 1 449 ? 25.047 -13.945 -14.281 1 98.25 449 THR B O 1
ATOM 7322 N N . LEU B 1 450 ? 26.781 -15.164 -13.664 1 98.44 450 LEU B N 1
ATOM 7323 C CA . LEU B 1 450 ? 27.734 -14.086 -13.945 1 98.44 450 LEU B CA 1
ATOM 7324 C C . LEU B 1 450 ? 28.359 -14.258 -15.32 1 98.44 450 LEU B C 1
ATOM 7326 O O . LEU B 1 450 ? 28.703 -15.383 -15.711 1 98.44 450 LEU B O 1
ATOM 7330 N N . GLY B 1 451 ? 28.5 -13.203 -16.062 1 98.31 451 GLY B N 1
ATOM 7331 C CA . GLY B 1 451 ? 29.203 -13.102 -17.328 1 98.31 451 GLY B CA 1
ATOM 7332 C C . GLY B 1 451 ? 29.484 -11.672 -17.75 1 98.31 451 GLY B C 1
ATOM 7333 O O . GLY B 1 451 ? 28.688 -10.773 -17.484 1 98.31 451 GLY B O 1
ATOM 7334 N N . PRO B 1 452 ? 30.609 -11.469 -18.375 1 98.62 452 PRO B N 1
ATOM 7335 C CA . PRO B 1 452 ? 30.938 -10.086 -18.75 1 98.62 452 PRO B CA 1
ATOM 7336 C C . PRO B 1 452 ? 30.031 -9.555 -19.859 1 98.62 452 PRO B C 1
ATOM 7338 O O . PRO B 1 452 ? 29.531 -10.328 -20.672 1 98.62 452 PRO B O 1
ATOM 7341 N N . ILE B 1 453 ? 29.766 -8.312 -19.844 1 98.81 453 ILE B N 1
ATOM 7342 C CA . ILE B 1 453 ? 29.156 -7.582 -20.953 1 98.81 453 ILE B CA 1
ATOM 7343 C C . ILE B 1 453 ? 30.219 -6.785 -21.703 1 98.81 453 ILE B C 1
ATOM 7345 O O . ILE B 1 453 ? 30.531 -5.652 -21.328 1 98.81 453 ILE B O 1
ATOM 7349 N N . ASP B 1 454 ? 30.734 -7.387 -22.797 1 98.62 454 ASP B N 1
ATOM 7350 C CA . ASP B 1 454 ? 31.922 -6.789 -23.391 1 98.62 454 ASP B CA 1
ATOM 7351 C C . ASP B 1 454 ? 31.953 -7.035 -24.906 1 98.62 454 ASP B C 1
ATOM 7353 O O . ASP B 1 454 ? 32.969 -6.816 -25.547 1 98.62 454 ASP B O 1
ATOM 7357 N N . THR B 1 455 ? 30.859 -7.512 -25.406 1 98.69 455 THR B N 1
ATOM 7358 C CA . THR B 1 455 ? 30.875 -7.852 -26.828 1 98.69 455 THR B CA 1
ATOM 7359 C C . THR B 1 455 ? 29.719 -7.172 -27.562 1 98.69 455 THR B C 1
ATOM 7361 O O . THR B 1 455 ? 28.562 -7.512 -27.344 1 98.69 455 THR B O 1
ATOM 7364 N N . ALA B 1 456 ? 29.938 -6.355 -28.422 1 98.25 456 ALA B N 1
ATOM 7365 C CA . ALA B 1 456 ? 28.953 -5.684 -29.266 1 98.25 456 ALA B CA 1
ATOM 7366 C C . ALA B 1 456 ? 28.359 -6.641 -30.297 1 98.25 456 ALA B C 1
ATOM 7368 O O . ALA B 1 456 ? 29 -7.633 -30.656 1 98.25 456 ALA B O 1
ATOM 7369 N N . PRO B 1 457 ? 27.328 -6.312 -30.875 1 98.25 457 PRO B N 1
ATOM 7370 C CA . PRO B 1 457 ? 26.422 -5.234 -30.469 1 98.25 457 PRO B CA 1
ATOM 7371 C C . PRO B 1 457 ? 25.844 -5.449 -29.078 1 98.25 457 PRO B C 1
ATOM 7373 O O . PRO B 1 457 ? 25.812 -6.578 -28.578 1 98.25 457 PRO B O 1
ATOM 7376 N N . TYR B 1 458 ? 25.469 -4.34 -28.422 1 98.81 458 TYR B N 1
ATOM 7377 C CA . TYR B 1 458 ? 24.781 -4.324 -27.141 1 98.81 458 TYR B CA 1
ATOM 7378 C C . TYR B 1 458 ? 23.281 -4.117 -27.344 1 98.81 458 TYR B C 1
ATOM 7380 O O . TYR B 1 458 ? 22.844 -3.555 -28.344 1 98.81 458 TYR B O 1
ATOM 7388 N N . TYR B 1 459 ? 22.516 -4.574 -26.391 1 98.75 459 TYR B N 1
ATOM 7389 C CA . TYR B 1 459 ? 21.062 -4.496 -26.453 1 98.75 459 TYR B CA 1
ATOM 7390 C C . TYR B 1 459 ? 20.5 -4.02 -25.125 1 98.75 459 TYR B C 1
ATOM 7392 O O . TYR B 1 459 ? 21.141 -4.156 -24.078 1 98.75 459 TYR B O 1
ATOM 7400 N N . ALA B 1 460 ? 19.328 -3.422 -25.141 1 98.75 460 ALA B N 1
ATOM 7401 C CA . ALA B 1 460 ? 18.578 -3.039 -23.938 1 98.75 460 ALA B CA 1
ATOM 7402 C C . ALA B 1 460 ? 17.078 -3.154 -24.172 1 98.75 460 ALA B C 1
ATOM 7404 O O . ALA B 1 460 ? 16.562 -2.664 -25.188 1 98.75 460 ALA B O 1
ATOM 7405 N N . VAL B 1 461 ? 16.422 -3.85 -23.297 1 98 461 VAL B N 1
ATOM 7406 C CA . VAL B 1 461 ? 14.977 -4.035 -23.328 1 98 461 VAL B CA 1
ATOM 7407 C C . VAL B 1 461 ? 14.367 -3.49 -22.031 1 98 461 VAL B C 1
ATOM 7409 O O . VAL B 1 461 ? 14.844 -3.785 -20.938 1 98 461 VAL B O 1
ATOM 7412 N N . PRO B 1 462 ? 13.273 -2.648 -22.188 1 97.88 462 PRO B N 1
ATOM 7413 C CA . PRO B 1 462 ? 12.688 -2.086 -20.969 1 97.88 462 PRO B CA 1
ATOM 7414 C C . PRO B 1 462 ? 11.992 -3.141 -20.109 1 97.88 462 PRO B C 1
ATOM 7416 O O . PRO B 1 462 ? 11.375 -4.066 -20.641 1 97.88 462 PRO B O 1
ATOM 7419 N N . VAL B 1 463 ? 12.148 -3.068 -18.828 1 97.81 463 VAL B N 1
ATOM 7420 C CA . VAL B 1 463 ? 11.523 -3.949 -17.844 1 97.81 463 VAL B CA 1
ATOM 7421 C C . VAL B 1 463 ? 10.875 -3.117 -16.734 1 97.81 463 VAL B C 1
ATOM 7423 O O . VAL B 1 463 ? 11.406 -2.072 -16.344 1 97.81 463 VAL B O 1
ATOM 7426 N N . CYS B 1 464 ? 9.695 -3.439 -16.297 1 97.62 464 CYS B N 1
ATOM 7427 C CA . CYS B 1 464 ? 8.977 -2.787 -15.203 1 97.62 464 CYS B CA 1
ATOM 7428 C C . CYS B 1 464 ? 8.32 -3.816 -14.297 1 97.62 464 CYS B C 1
ATOM 7430 O O . CYS B 1 464 ? 8.516 -5.02 -14.469 1 97.62 464 CYS B O 1
ATOM 7432 N N . ILE B 1 465 ? 7.684 -3.359 -13.297 1 97.31 465 ILE B N 1
ATOM 7433 C CA . ILE B 1 465 ? 7.125 -4.281 -12.32 1 97.31 465 ILE B CA 1
ATOM 7434 C C . ILE B 1 465 ? 5.652 -4.543 -12.633 1 97.31 465 ILE B C 1
ATOM 7436 O O . ILE B 1 465 ? 4.926 -3.627 -13.023 1 97.31 465 ILE B O 1
ATOM 7440 N N . GLY B 1 466 ? 5.246 -5.781 -12.672 1 97 466 GLY B N 1
ATOM 7441 C CA . GLY B 1 466 ? 3.877 -6.258 -12.773 1 97 466 GLY B CA 1
ATOM 7442 C C . GLY B 1 466 ? 3.521 -7.289 -11.719 1 97 466 GLY B C 1
ATOM 7443 O O . GLY B 1 466 ? 4.098 -7.293 -10.625 1 97 466 GLY B O 1
ATOM 7444 N N . SER B 1 467 ? 2.467 -8.086 -12.039 1 96.69 467 SER B N 1
ATOM 7445 C CA . SER B 1 467 ? 2.061 -9.055 -11.023 1 96.69 467 SER B CA 1
ATOM 7446 C C . SER B 1 467 ? 1.477 -10.312 -11.672 1 96.69 467 SER B C 1
ATOM 7448 O O . SER B 1 467 ? 0.978 -10.258 -12.797 1 96.69 467 SER B O 1
ATOM 7450 N N . MET B 1 468 ? 1.59 -11.406 -10.945 1 96 468 MET B N 1
ATOM 7451 C CA . MET B 1 468 ? 0.948 -12.672 -11.305 1 96 468 MET B CA 1
ATOM 7452 C C . MET B 1 468 ? -0.454 -12.758 -10.711 1 96 468 MET B C 1
ATOM 7454 O O . MET B 1 468 ? -1.259 -13.594 -11.125 1 96 468 MET B O 1
ATOM 7458 N N . GLY B 1 469 ? -0.743 -11.914 -9.836 1 96.94 469 GLY B N 1
ATOM 7459 C CA . GLY B 1 469 ? -1.982 -11.836 -9.078 1 96.94 469 GLY B CA 1
ATOM 7460 C C . GLY B 1 469 ? -1.87 -10.992 -7.824 1 96.94 469 GLY B C 1
ATOM 7461 O O . GLY B 1 469 ? -0.766 -10.641 -7.406 1 96.94 469 GLY B O 1
ATOM 7462 N N . THR B 1 470 ? -2.988 -10.625 -7.234 1 98.12 470 THR B N 1
ATOM 7463 C CA . THR B 1 470 ? -3.002 -9.828 -6.016 1 98.12 470 THR B CA 1
ATOM 7464 C C . THR B 1 470 ? -3.215 -10.711 -4.793 1 98.12 470 THR B C 1
ATOM 7466 O O . THR B 1 470 ? -3.787 -11.797 -4.895 1 98.12 470 THR B O 1
ATOM 7469 N N . LYS B 1 471 ? -2.742 -10.266 -3.637 1 96.88 471 LYS B N 1
ATOM 7470 C CA . LYS B 1 471 ? -2.789 -11.047 -2.402 1 96.88 471 LYS B CA 1
ATOM 7471 C C . LYS B 1 471 ? -3.945 -10.594 -1.513 1 96.88 471 LYS B C 1
ATOM 7473 O O . LYS B 1 471 ? -4.305 -11.289 -0.556 1 96.88 471 LYS B O 1
ATOM 7478 N N . GLY B 1 472 ? -4.461 -9.422 -1.792 1 97.56 472 GLY B N 1
ATOM 7479 C CA . GLY B 1 472 ? -5.477 -8.844 -0.926 1 97.56 472 GLY B CA 1
ATOM 7480 C C . GLY B 1 472 ? -6.871 -9.359 -1.214 1 97.56 472 GLY B C 1
ATOM 7481 O O . GLY B 1 472 ? -7.191 -9.695 -2.357 1 97.56 472 GLY B O 1
ATOM 7482 N N . GLY B 1 473 ? -7.738 -9.352 -0.261 1 98.38 473 GLY B N 1
ATOM 7483 C CA . GLY B 1 473 ? -9.125 -9.773 -0.341 1 98.38 473 GLY B CA 1
ATOM 7484 C C . GLY B 1 473 ? -9.812 -9.812 1.01 1 98.38 473 GLY B C 1
ATOM 7485 O O . GLY B 1 473 ? -9.258 -9.352 2.01 1 98.38 473 GLY B O 1
ATOM 7486 N N . PRO B 1 474 ? -11.047 -10.359 1.03 1 98.75 474 PRO B N 1
ATOM 7487 C CA . PRO B 1 474 ? -11.75 -10.484 2.311 1 98.75 474 PRO B CA 1
ATOM 7488 C C . PRO B 1 474 ? -10.977 -11.312 3.328 1 98.75 474 PRO B C 1
ATOM 7490 O O . PRO B 1 474 ? -10.375 -12.336 2.973 1 98.75 474 PRO B O 1
ATOM 7493 N N . ARG B 1 475 ? -10.93 -10.789 4.535 1 97.94 475 ARG B N 1
ATOM 7494 C CA . ARG B 1 475 ? -10.375 -11.562 5.641 1 97.94 475 ARG B CA 1
ATOM 7495 C C . ARG B 1 475 ? -11.227 -12.797 5.922 1 97.94 475 ARG B C 1
ATOM 7497 O O . ARG B 1 475 ? -12.453 -12.734 5.891 1 97.94 475 ARG B O 1
ATOM 7504 N N . THR B 1 476 ? -10.594 -13.93 6.188 1 98.38 476 THR B N 1
ATOM 7505 C CA . THR B 1 476 ? -11.312 -15.172 6.453 1 98.38 476 THR B CA 1
ATOM 7506 C C . THR B 1 476 ? -10.805 -15.828 7.73 1 98.38 476 THR B C 1
ATOM 7508 O O . THR B 1 476 ? -9.727 -15.484 8.227 1 98.38 476 THR B O 1
ATOM 7511 N N . ASP B 1 477 ? -11.602 -16.656 8.289 1 97.94 477 ASP B N 1
ATOM 7512 C CA . ASP B 1 477 ? -11.117 -17.531 9.359 1 97.94 477 ASP B CA 1
ATOM 7513 C C . ASP B 1 477 ? -10.445 -18.781 8.797 1 97.94 477 ASP B C 1
ATOM 7515 O O . ASP B 1 477 ? -10.18 -18.859 7.598 1 97.94 477 ASP B O 1
ATOM 7519 N N . HIS B 1 478 ? -10.102 -19.781 9.609 1 97.75 478 HIS B N 1
ATOM 7520 C CA . HIS B 1 478 ? -9.281 -20.938 9.242 1 97.75 478 HIS B CA 1
ATOM 7521 C C . HIS B 1 478 ? -10.039 -21.859 8.297 1 97.75 478 HIS B C 1
ATOM 7523 O O . HIS B 1 478 ? -9.438 -22.75 7.688 1 97.75 478 HIS B O 1
ATOM 7529 N N . ASP B 1 479 ? -11.375 -21.688 8.094 1 98.56 479 ASP B N 1
ATOM 7530 C CA . ASP B 1 479 ? -12.156 -22.531 7.191 1 98.56 479 ASP B CA 1
ATOM 7531 C C . ASP B 1 479 ? -12.555 -21.766 5.938 1 98.56 479 ASP B C 1
ATOM 7533 O O . ASP B 1 479 ? -13.375 -22.234 5.145 1 98.56 479 ASP B O 1
ATOM 7537 N N . GLY B 1 480 ? -12.047 -20.578 5.789 1 98.62 480 GLY B N 1
ATOM 7538 C CA . GLY B 1 480 ? -12.328 -19.766 4.613 1 98.62 480 GLY B CA 1
ATOM 7539 C C . GLY B 1 480 ? -13.602 -18.953 4.734 1 98.62 480 GLY B C 1
ATOM 7540 O O . GLY B 1 480 ? -14.047 -18.344 3.762 1 98.62 480 GLY B O 1
ATOM 7541 N N . ARG B 1 481 ? -14.328 -18.938 5.98 1 98.69 481 ARG B N 1
ATOM 7542 C CA . ARG B 1 481 ? -15.5 -18.078 6.18 1 98.69 481 ARG B CA 1
ATOM 7543 C C . ARG B 1 481 ? -15.117 -16.609 6.148 1 98.69 481 ARG B C 1
ATOM 7545 O O . ARG B 1 481 ? -14.203 -16.188 6.855 1 98.69 481 ARG B O 1
ATOM 7552 N N . VAL B 1 482 ? -15.773 -15.82 5.336 1 98.88 482 VAL B N 1
ATOM 7553 C CA . VAL B 1 482 ? -15.492 -14.398 5.199 1 98.88 482 VAL B CA 1
ATOM 7554 C C . VAL B 1 482 ? -15.961 -13.656 6.453 1 98.88 482 VAL B C 1
ATOM 7556 O O . VAL B 1 482 ? -17.078 -13.883 6.938 1 98.88 482 VAL B O 1
ATOM 7559 N N . LEU B 1 483 ? -15.125 -12.82 6.961 1 98.62 483 LEU B N 1
ATOM 7560 C CA . LEU B 1 483 ? -15.453 -12.055 8.156 1 98.62 483 LEU B CA 1
ATOM 7561 C C . LEU B 1 483 ? -15.969 -10.672 7.789 1 98.62 483 LEU B C 1
ATOM 7563 O O . LEU B 1 483 ? -15.492 -10.055 6.832 1 98.62 483 LEU B O 1
ATOM 7567 N N . ARG B 1 484 ? -16.906 -10.234 8.523 1 97.88 484 ARG B N 1
ATOM 7568 C CA . ARG B 1 484 ? -17.375 -8.859 8.422 1 97.88 484 ARG B CA 1
ATOM 7569 C C . ARG B 1 484 ? -16.422 -7.902 9.125 1 97.88 484 ARG B C 1
ATOM 7571 O O . ARG B 1 484 ? -15.562 -8.328 9.898 1 97.88 484 ARG B O 1
ATOM 7578 N N . VAL B 1 485 ? -16.609 -6.59 8.992 1 96.94 485 VAL B N 1
ATOM 7579 C CA . VAL B 1 485 ? -15.734 -5.559 9.531 1 96.94 485 VAL B CA 1
ATOM 7580 C C . VAL B 1 485 ? -15.781 -5.594 11.062 1 96.94 485 VAL B C 1
ATOM 7582 O O . VAL B 1 485 ? -14.867 -5.105 11.727 1 96.94 485 VAL B O 1
ATOM 7585 N N . ASP B 1 486 ? -16.781 -6.141 11.648 1 94.44 486 ASP B N 1
ATOM 7586 C CA . ASP B 1 486 ? -16.891 -6.211 13.102 1 94.44 486 ASP B CA 1
ATOM 7587 C C . ASP B 1 486 ? -16.25 -7.488 13.641 1 94.44 486 ASP B C 1
ATOM 7589 O O . ASP B 1 486 ? -16.234 -7.715 14.852 1 94.44 486 ASP B O 1
ATOM 7593 N N . GLY B 1 487 ? -15.758 -8.367 12.727 1 95.38 487 GLY B N 1
ATOM 7594 C CA . GLY B 1 487 ? -15 -9.539 13.141 1 95.38 487 GLY B CA 1
ATOM 7595 C C . GLY B 1 487 ? -15.82 -10.82 13.102 1 95.38 487 GLY B C 1
ATOM 7596 O O . GLY B 1 487 ? -15.273 -11.914 13.25 1 95.38 487 GLY B O 1
ATOM 7597 N N . GLU B 1 488 ? -17.094 -10.695 12.859 1 97.19 488 GLU B N 1
ATOM 7598 C CA . GLU B 1 488 ? -17.953 -11.875 12.812 1 97.19 488 GLU B CA 1
ATOM 7599 C C . GLU B 1 488 ? -18.031 -12.445 11.398 1 97.19 488 GLU B C 1
ATOM 7601 O O . GLU B 1 488 ? -18 -11.695 10.414 1 97.19 488 GLU B O 1
ATOM 7606 N N . PRO B 1 489 ? -18.188 -13.773 11.297 1 98.19 489 PRO B N 1
ATOM 7607 C CA . PRO B 1 489 ? -18.344 -14.352 9.961 1 98.19 489 PRO B CA 1
ATOM 7608 C C . PRO B 1 489 ? -19.641 -13.906 9.273 1 98.19 489 PRO B C 1
ATOM 7610 O O . PRO B 1 489 ? -20.656 -13.711 9.945 1 98.19 489 PRO B O 1
ATOM 7613 N N . ILE B 1 490 ? -19.578 -13.656 8.008 1 98.5 490 ILE B N 1
ATOM 7614 C CA . ILE B 1 490 ? -20.781 -13.508 7.195 1 98.5 490 ILE B CA 1
ATOM 7615 C C . ILE B 1 490 ? -21.375 -14.883 6.887 1 98.5 490 ILE B C 1
ATOM 7617 O O . ILE B 1 490 ? -20.812 -15.641 6.094 1 98.5 490 ILE B O 1
ATOM 7621 N N . PRO B 1 491 ? -22.5 -15.242 7.496 1 98.5 491 PRO B N 1
ATOM 7622 C CA . PRO B 1 491 ? -23.047 -16.594 7.281 1 98.5 491 PRO B CA 1
ATOM 7623 C C . PRO B 1 491 ? -23.266 -16.906 5.809 1 98.5 491 PRO B C 1
ATOM 7625 O O . PRO B 1 491 ? -23.828 -16.078 5.074 1 98.5 491 PRO B O 1
ATOM 7628 N N . GLY B 1 492 ? -22.75 -18.031 5.398 1 98.81 492 GLY B N 1
ATOM 7629 C CA . GLY B 1 492 ? -23 -18.516 4.051 1 98.81 492 GLY B CA 1
ATOM 7630 C C . GLY B 1 492 ? -21.984 -18.031 3.037 1 98.81 492 GLY B C 1
ATOM 7631 O O . GLY B 1 492 ? -22.094 -18.344 1.848 1 98.81 492 GLY B O 1
ATOM 7632 N N . LEU B 1 493 ? -20.984 -17.266 3.477 1 98.94 493 LEU B N 1
ATOM 7633 C CA . LEU B 1 493 ? -20.016 -16.734 2.529 1 98.94 493 LEU B CA 1
ATOM 7634 C C . LEU B 1 493 ? -18.609 -17.234 2.855 1 98.94 493 LEU B C 1
ATOM 7636 O O . LEU B 1 493 ? -18.156 -17.109 3.992 1 98.94 493 LEU B O 1
ATOM 7640 N N . PHE B 1 494 ? -17.953 -17.844 1.872 1 98.94 494 PHE B N 1
ATOM 7641 C CA . PHE B 1 494 ? -16.594 -18.344 1.966 1 98.94 494 PHE B CA 1
ATOM 7642 C C . PHE B 1 494 ? -15.711 -17.766 0.865 1 98.94 494 PHE B C 1
ATOM 7644 O O . PHE B 1 494 ? -16.219 -17.25 -0.129 1 98.94 494 PHE B O 1
ATOM 7651 N N . ALA B 1 495 ? -14.422 -17.844 1.081 1 98.94 495 ALA B N 1
ATOM 7652 C CA . ALA B 1 495 ? -13.469 -17.438 0.045 1 98.94 495 ALA B CA 1
ATOM 7653 C C . ALA B 1 495 ? -12.227 -18.312 0.071 1 98.94 495 ALA B C 1
ATOM 7655 O O . ALA B 1 495 ? -11.844 -18.828 1.123 1 98.94 495 ALA B O 1
ATOM 7656 N N . ALA B 1 496 ? -11.594 -18.453 -1.064 1 98.75 496 ALA B N 1
ATOM 7657 C CA . ALA B 1 496 ? -10.359 -19.234 -1.214 1 98.75 496 ALA B CA 1
ATOM 7658 C C . ALA B 1 496 ? -9.531 -18.719 -2.387 1 98.75 496 ALA B C 1
ATOM 7660 O O . ALA B 1 496 ? -10.07 -18.109 -3.314 1 98.75 496 ALA B O 1
ATOM 7661 N N . GLY B 1 497 ? -8.227 -18.984 -2.312 1 98.06 497 GLY B N 1
ATOM 7662 C CA . GLY B 1 497 ? -7.324 -18.562 -3.371 1 98.06 497 GLY B CA 1
ATOM 7663 C C . GLY B 1 497 ? -7.082 -17.062 -3.381 1 98.06 497 GLY B C 1
ATOM 7664 O O . GLY B 1 497 ? -7.082 -16.422 -2.326 1 98.06 497 GLY B O 1
ATOM 7665 N N . ASN B 1 498 ? -6.824 -16.516 -4.57 1 98 498 ASN B N 1
ATOM 7666 C CA . ASN B 1 498 ? -6.48 -15.109 -4.68 1 98 498 ASN B CA 1
ATOM 7667 C C . ASN B 1 498 ? -7.691 -14.219 -4.43 1 98 498 ASN B C 1
ATOM 7669 O O . ASN B 1 498 ? -7.562 -12.992 -4.367 1 98 498 ASN B O 1
ATOM 7673 N N . ALA B 1 499 ? -8.875 -14.898 -4.199 1 98.44 499 ALA B N 1
ATOM 7674 C CA . ALA B 1 499 ? -10.07 -14.141 -3.854 1 98.44 499 ALA B CA 1
ATOM 7675 C C . ALA B 1 499 ? -10.078 -13.773 -2.371 1 98.44 499 ALA B C 1
ATOM 7677 O O . ALA B 1 499 ? -10.812 -12.883 -1.95 1 98.44 499 ALA B O 1
ATOM 7678 N N . MET B 1 500 ? -9.391 -14.492 -1.526 1 98.06 500 MET B N 1
ATOM 7679 C CA . MET B 1 500 ? -9.312 -14.203 -0.096 1 98.06 500 MET B CA 1
ATOM 7680 C C . MET B 1 500 ? -8.039 -13.438 0.241 1 98.06 500 MET B C 1
ATOM 7682 O O . MET B 1 500 ? -7.105 -13.398 -0.562 1 98.06 500 MET B O 1
ATOM 7686 N N . GLY B 1 501 ? -8.023 -12.773 1.385 1 97.06 501 GLY B N 1
ATOM 7687 C CA . GLY B 1 501 ? -6.758 -12.273 1.888 1 97.06 501 GLY B CA 1
ATOM 7688 C C . GLY B 1 501 ? -5.73 -13.367 2.107 1 97.06 501 GLY B C 1
ATOM 7689 O O . GLY B 1 501 ? -5.949 -14.281 2.902 1 97.06 501 GLY B O 1
ATOM 7690 N N . GLY B 1 502 ? -4.652 -13.289 1.352 1 94.19 502 GLY B N 1
ATOM 7691 C CA . GLY B 1 502 ? -3.639 -14.336 1.378 1 94.19 502 GLY B CA 1
ATOM 7692 C C . GLY B 1 502 ? -3.076 -14.586 2.766 1 94.19 502 GLY B C 1
ATOM 7693 O O . GLY B 1 502 ? -2.676 -13.641 3.457 1 94.19 502 GLY B O 1
ATOM 7694 N N . PRO B 1 503 ? -3.008 -15.805 3.182 1 91.56 503 PRO B N 1
ATOM 7695 C CA . PRO B 1 503 ? -2.609 -16.125 4.555 1 91.56 503 PRO B CA 1
ATOM 7696 C C . PRO B 1 503 ? -1.141 -15.812 4.828 1 91.56 503 PRO B C 1
ATOM 7698 O O . PRO B 1 503 ? -0.766 -15.547 5.977 1 91.56 503 PRO B O 1
ATOM 7701 N N . THR B 1 504 ? -0.338 -15.828 3.816 1 91.88 504 THR B N 1
ATOM 7702 C CA . THR B 1 504 ? 1.096 -15.719 4.055 1 91.88 504 THR B CA 1
ATOM 7703 C C . THR B 1 504 ? 1.541 -14.258 4.004 1 91.88 504 THR B C 1
ATOM 7705 O O . THR B 1 504 ? 2.73 -13.961 4.133 1 91.88 504 THR B O 1
ATOM 7708 N N . GLY B 1 505 ? 0.558 -13.391 3.764 1 90.12 505 GLY B N 1
ATOM 7709 C CA . GLY B 1 505 ? 0.914 -11.984 3.721 1 90.12 505 GLY B CA 1
ATOM 7710 C C . GLY B 1 505 ? 1.957 -11.664 2.668 1 90.12 505 GLY B C 1
ATOM 7711 O O . GLY B 1 505 ? 1.803 -12.031 1.501 1 90.12 505 GLY B O 1
ATOM 7712 N N . ARG B 1 506 ? 3.068 -11.156 3.113 1 90.62 506 ARG B N 1
ATOM 7713 C CA . ARG B 1 506 ? 4.137 -10.75 2.205 1 90.62 506 ARG B CA 1
ATOM 7714 C C . ARG B 1 506 ? 5.023 -11.93 1.839 1 90.62 506 ARG B C 1
ATOM 7716 O O . ARG B 1 506 ? 5.766 -11.883 0.857 1 90.62 506 ARG B O 1
ATOM 7723 N N . ALA B 1 507 ? 4.906 -12.977 2.555 1 93.19 507 ALA B N 1
ATOM 7724 C CA . ALA B 1 507 ? 5.785 -14.125 2.34 1 93.19 507 ALA B CA 1
ATOM 7725 C C . ALA B 1 507 ? 5.41 -14.875 1.067 1 93.19 507 ALA B C 1
ATOM 7727 O O . ALA B 1 507 ? 4.227 -15.039 0.764 1 93.19 507 ALA B O 1
ATOM 7728 N N . TYR B 1 508 ? 6.367 -15.195 0.327 1 94.25 508 TYR B N 1
ATOM 7729 C CA . TYR B 1 508 ? 6.285 -16.078 -0.835 1 94.25 508 TYR B CA 1
ATOM 7730 C C . TYR B 1 508 ? 7.363 -17.156 -0.782 1 94.25 508 TYR B C 1
ATOM 7732 O O . TYR B 1 508 ? 8.5 -16.922 -1.204 1 94.25 508 TYR B O 1
ATOM 7740 N N . GLY B 1 509 ? 7.02 -18.234 -0.323 1 94.81 509 GLY B N 1
ATOM 7741 C CA . GLY B 1 509 ? 7.973 -19.234 0.131 1 94.81 509 GLY B CA 1
ATOM 7742 C C . GLY B 1 509 ? 8.719 -19.922 -1.005 1 94.81 509 GLY B C 1
ATOM 7743 O O . GLY B 1 509 ? 9.891 -20.266 -0.862 1 94.81 509 GLY B O 1
ATOM 7744 N N . GLY B 1 510 ? 8.023 -20.094 -2.076 1 95.69 510 GLY B N 1
ATOM 7745 C CA . GLY B 1 510 ? 8.625 -20.828 -3.186 1 95.69 510 GLY B CA 1
ATOM 7746 C C . GLY B 1 510 ? 7.664 -21.062 -4.336 1 95.69 510 GLY B C 1
ATOM 7747 O O . GLY B 1 510 ? 6.559 -20.516 -4.348 1 95.69 510 GLY B O 1
ATOM 7748 N N . ALA B 1 511 ? 8.203 -21.828 -5.348 1 94.69 511 ALA B N 1
ATOM 7749 C CA . ALA B 1 511 ? 7.391 -22.156 -6.512 1 94.69 511 ALA B CA 1
ATOM 7750 C C . ALA B 1 511 ? 6.09 -22.844 -6.094 1 94.69 511 ALA B C 1
ATOM 7752 O O . ALA B 1 511 ? 6.113 -23.891 -5.441 1 94.69 511 ALA B O 1
ATOM 7753 N N . GLY B 1 512 ? 4.992 -22.203 -6.504 1 96.38 512 GLY B N 1
ATOM 7754 C CA . GLY B 1 512 ? 3.695 -22.75 -6.129 1 96.38 512 GLY B CA 1
ATOM 7755 C C . GLY B 1 512 ? 3.105 -22.094 -4.895 1 96.38 512 GLY B C 1
ATOM 7756 O O . GLY B 1 512 ? 2.08 -22.547 -4.379 1 96.38 512 GLY B O 1
ATOM 7757 N N . GLY B 1 513 ? 3.766 -21.031 -4.441 1 95.75 513 GLY B N 1
ATOM 7758 C CA . GLY B 1 513 ? 3.322 -20.359 -3.229 1 95.75 513 GLY B CA 1
ATOM 7759 C C . GLY B 1 513 ? 1.941 -19.75 -3.361 1 95.75 513 GLY B C 1
ATOM 7760 O O . GLY B 1 513 ? 1.312 -19.406 -2.359 1 95.75 513 GLY B O 1
ATOM 7761 N N . THR B 1 514 ? 1.418 -19.562 -4.543 1 96 514 THR B N 1
ATOM 7762 C CA . THR B 1 514 ? 0.051 -19.109 -4.781 1 96 514 THR B CA 1
ATOM 7763 C C . THR B 1 514 ? -0.916 -20.297 -4.77 1 96 514 THR B C 1
ATOM 7765 O O . THR B 1 514 ? -1.961 -20.25 -4.121 1 96 514 THR B O 1
ATOM 7768 N N . ILE B 1 515 ? -0.541 -21.391 -5.418 1 97.81 515 ILE B N 1
ATOM 7769 C CA . ILE B 1 515 ? -1.437 -22.516 -5.66 1 97.81 515 ILE B CA 1
ATOM 7770 C C . ILE B 1 515 ? -1.556 -23.359 -4.395 1 97.81 515 ILE B C 1
ATOM 7772 O O . ILE B 1 515 ? -2.641 -23.844 -4.066 1 97.81 515 ILE B O 1
ATOM 7776 N N . GLY B 1 516 ? -0.427 -23.562 -3.67 1 98.25 516 GLY B N 1
ATOM 7777 C CA . GLY B 1 516 ? -0.48 -24.328 -2.436 1 98.25 516 GLY B CA 1
ATOM 7778 C C . GLY B 1 516 ? -1.553 -23.844 -1.478 1 98.25 516 GLY B C 1
ATOM 7779 O O . GLY B 1 516 ? -2.514 -24.562 -1.2 1 98.25 516 GLY B O 1
ATOM 7780 N N . PRO B 1 517 ? -1.405 -22.609 -1.018 1 97.88 517 PRO B N 1
ATOM 7781 C CA . PRO B 1 517 ? -2.436 -22.078 -0.123 1 97.88 517 PRO B CA 1
ATOM 7782 C C . PRO B 1 517 ? -3.818 -22.031 -0.77 1 97.88 517 PRO B C 1
ATOM 7784 O O . PRO B 1 517 ? -4.828 -22.234 -0.088 1 97.88 517 PRO B O 1
ATOM 7787 N N . ALA B 1 518 ? -3.939 -21.781 -2.047 1 98.5 518 ALA B N 1
ATOM 7788 C CA . ALA B 1 518 ? -5.223 -21.734 -2.74 1 98.5 518 ALA B CA 1
ATOM 7789 C C . ALA B 1 518 ? -5.953 -23.078 -2.633 1 98.5 518 ALA B C 1
ATOM 7791 O O . ALA B 1 518 ? -7.137 -23.109 -2.297 1 98.5 518 ALA B O 1
ATOM 7792 N N . MET B 1 519 ? -5.242 -24.125 -2.875 1 98.88 519 MET B N 1
ATOM 7793 C CA . MET B 1 519 ? -5.852 -25.453 -2.838 1 98.88 519 MET B CA 1
ATOM 7794 C C . MET B 1 519 ? -6.184 -25.859 -1.405 1 98.88 519 MET B C 1
ATOM 7796 O O . MET B 1 519 ? -7.227 -26.453 -1.149 1 98.88 519 MET B O 1
ATOM 7800 N N . VAL B 1 520 ? -5.312 -25.5 -0.476 1 98.81 520 VAL B N 1
ATOM 7801 C CA . VAL B 1 520 ? -5.539 -25.828 0.927 1 98.81 520 VAL B CA 1
ATOM 7802 C C . VAL B 1 520 ? -6.812 -25.141 1.419 1 98.81 520 VAL B C 1
ATOM 7804 O O . VAL B 1 520 ? -7.676 -25.781 2.021 1 98.81 520 VAL B O 1
ATOM 7807 N N . PHE B 1 521 ? -6.949 -23.922 1.164 1 98.75 521 PHE B N 1
ATOM 7808 C CA . PHE B 1 521 ? -8.117 -23.203 1.661 1 98.75 521 PHE B CA 1
ATOM 7809 C C . PHE B 1 521 ? -9.344 -23.516 0.812 1 98.75 521 PHE B C 1
ATOM 7811 O O . PHE B 1 521 ? -10.477 -23.422 1.287 1 98.75 521 PHE B O 1
ATOM 7818 N N . GLY B 1 522 ? -9.133 -23.859 -0.489 1 98.88 522 GLY B N 1
ATOM 7819 C CA . GLY B 1 522 ? -10.234 -24.453 -1.227 1 98.88 522 GLY B CA 1
ATOM 7820 C C . GLY B 1 522 ? -10.773 -25.719 -0.583 1 98.88 522 GLY B C 1
ATOM 7821 O O . GLY B 1 522 ? -11.984 -25.875 -0.44 1 98.88 522 GLY B O 1
ATOM 7822 N N . TYR B 1 523 ? -9.836 -26.594 -0.183 1 98.88 523 TYR B N 1
ATOM 7823 C CA . TYR B 1 523 ? -10.156 -27.844 0.505 1 98.88 523 TYR B CA 1
ATOM 7824 C C . TYR B 1 523 ? -10.938 -27.578 1.786 1 98.88 523 TYR B C 1
ATOM 7826 O O . TYR B 1 523 ? -12.008 -28.156 1.999 1 98.88 523 TYR B O 1
ATOM 7834 N N . ARG B 1 524 ? -10.508 -26.641 2.539 1 98.88 524 ARG B N 1
ATOM 7835 C CA . ARG B 1 524 ? -11.125 -26.359 3.826 1 98.88 524 ARG B CA 1
ATOM 7836 C C . ARG B 1 524 ? -12.484 -25.672 3.637 1 98.88 524 ARG B C 1
ATOM 7838 O O . ARG B 1 524 ? -13.461 -26.047 4.297 1 98.88 524 ARG B O 1
ATOM 7845 N N . ALA B 1 525 ? -12.562 -24.672 2.779 1 98.88 525 ALA B N 1
ATOM 7846 C CA . ALA B 1 525 ? -13.812 -23.969 2.52 1 98.88 525 ALA B CA 1
ATOM 7847 C C . ALA B 1 525 ? -14.875 -24.906 1.966 1 98.88 525 ALA B C 1
ATOM 7849 O O . ALA B 1 525 ? -16.031 -24.859 2.379 1 98.88 525 ALA B O 1
ATOM 7850 N N . GLY B 1 526 ? -14.438 -25.766 0.985 1 98.94 526 GLY B N 1
ATOM 7851 C CA . GLY B 1 526 ? -15.375 -26.734 0.428 1 98.94 526 GLY B CA 1
ATOM 7852 C C . GLY B 1 526 ? -15.969 -27.672 1.471 1 98.94 526 GLY B C 1
ATOM 7853 O O . GLY B 1 526 ? -17.172 -27.906 1.484 1 98.94 526 GLY B O 1
ATOM 7854 N N . TYR B 1 527 ? -15.109 -28.156 2.324 1 98.88 527 TYR B N 1
ATOM 7855 C CA . TYR B 1 527 ? -15.562 -29.062 3.373 1 98.88 527 TYR B CA 1
ATOM 7856 C C . TYR B 1 527 ? -16.5 -28.359 4.336 1 98.88 527 TYR B C 1
ATOM 7858 O O . TYR B 1 527 ? -17.578 -28.875 4.66 1 98.88 527 TYR B O 1
ATOM 7866 N N . ALA B 1 528 ? -16.078 -27.188 4.777 1 98.88 528 ALA B N 1
ATOM 7867 C CA . ALA B 1 528 ? -16.875 -26.422 5.734 1 98.88 528 ALA B CA 1
ATOM 7868 C C . ALA B 1 528 ? -18.234 -26.047 5.141 1 98.88 528 ALA B C 1
ATOM 7870 O O . ALA B 1 528 ? -19.266 -26.109 5.82 1 98.88 528 ALA B O 1
ATOM 7871 N N . ALA B 1 529 ? -18.25 -25.562 3.91 1 98.81 529 ALA B N 1
ATOM 7872 C CA . ALA B 1 529 ? -19.5 -25.203 3.256 1 98.81 529 ALA B CA 1
ATOM 7873 C C . ALA B 1 529 ? -20.438 -26.391 3.148 1 98.81 529 ALA B C 1
ATOM 7875 O O . ALA B 1 529 ? -21.641 -26.281 3.393 1 98.81 529 ALA B O 1
ATOM 7876 N N . ALA B 1 530 ? -19.906 -27.531 2.807 1 98.75 530 ALA B N 1
ATOM 7877 C CA . ALA B 1 530 ? -20.719 -28.734 2.576 1 98.75 530 ALA B CA 1
ATOM 7878 C C . ALA B 1 530 ? -21.25 -29.297 3.891 1 98.75 530 ALA B C 1
ATOM 7880 O O . ALA B 1 530 ? -22.391 -29.781 3.947 1 98.75 530 ALA B O 1
ATOM 7881 N N . THR B 1 531 ? -20.5 -29.188 5.027 1 98.25 531 THR B N 1
ATOM 7882 C CA . THR B 1 531 ? -20.812 -30 6.195 1 98.25 531 THR B CA 1
ATOM 7883 C C . THR B 1 531 ? -21.156 -29.109 7.391 1 98.25 531 THR B C 1
ATOM 7885 O O . THR B 1 531 ? -21.719 -29.594 8.375 1 98.25 531 THR B O 1
ATOM 7888 N N . GLY B 1 532 ? -20.688 -27.906 7.375 1 97.75 532 GLY B N 1
ATOM 7889 C CA . GLY B 1 532 ? -20.828 -27.031 8.531 1 97.75 532 GLY B CA 1
ATOM 7890 C C . GLY B 1 532 ? -19.766 -27.266 9.586 1 97.75 532 GLY B C 1
ATOM 7891 O O . GLY B 1 532 ? -19.812 -26.688 10.672 1 97.75 532 GLY B O 1
ATOM 7892 N N . LYS B 1 533 ? -18.688 -28.062 9.211 1 97.62 533 LYS B N 1
ATOM 7893 C CA . LYS B 1 533 ? -17.641 -28.406 10.156 1 97.62 533 LYS B CA 1
ATOM 7894 C C . LYS B 1 533 ? -16.25 -28.125 9.578 1 97.62 533 LYS B C 1
ATOM 7896 O O . LYS B 1 533 ? -16.125 -27.875 8.375 1 97.62 533 LYS B O 1
ATOM 7901 N N . SER B 1 534 ? -15.336 -28.078 10.469 1 97.5 534 SER B N 1
ATOM 7902 C CA . SER B 1 534 ? -13.945 -27.984 10.047 1 97.5 534 SER B CA 1
ATOM 7903 C C . SER B 1 534 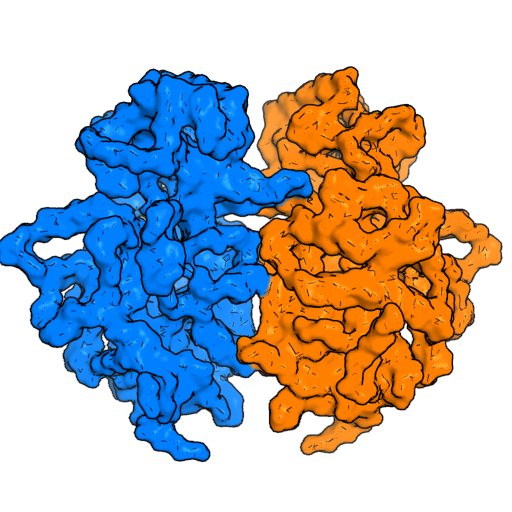? -13.391 -29.359 9.688 1 97.5 534 SER B C 1
ATOM 7905 O O . SER B 1 534 ? -13.805 -30.375 10.258 1 97.5 534 SER B O 1
ATOM 7907 N N . VAL B 1 535 ? -12.469 -29.328 8.75 1 95.75 535 VAL B N 1
ATOM 7908 C CA . VAL B 1 535 ? -11.812 -30.594 8.43 1 95.75 535 VAL B CA 1
ATOM 7909 C C . VAL B 1 535 ? -11.055 -31.109 9.648 1 95.75 535 VAL B C 1
ATOM 7911 O O . VAL B 1 535 ? -10.469 -30.328 10.398 1 95.75 535 VAL B O 1
ATOM 7914 N N . ASP B 1 536 ? -11.125 -32.375 9.93 1 88.5 536 ASP B N 1
ATOM 7915 C CA . ASP B 1 536 ? -10.359 -33.031 10.984 1 88.5 536 ASP B CA 1
ATOM 7916 C C . ASP B 1 536 ? -8.984 -33.469 10.477 1 88.5 536 ASP B C 1
ATOM 7918 O O . ASP B 1 536 ? -8.883 -34.312 9.602 1 88.5 536 ASP B O 1
ATOM 7922 N N . LEU B 1 537 ? -7.949 -32.688 10.969 1 86 537 LEU B N 1
ATOM 7923 C CA . LEU B 1 537 ? -6.602 -33.062 10.531 1 86 537 LEU B CA 1
ATOM 7924 C C . LEU B 1 537 ? -6.027 -34.188 11.383 1 86 537 LEU B C 1
ATOM 7926 O O . LEU B 1 537 ? -6.234 -34.219 12.602 1 86 537 LEU B O 1
ATOM 7930 N N . LYS B 1 538 ? -5.758 -35.344 10.953 1 64.88 538 LYS B N 1
ATOM 7931 C CA . LYS B 1 538 ? -5.195 -36.469 11.688 1 64.88 538 LYS B CA 1
ATOM 7932 C C . LYS B 1 538 ? -3.797 -36.125 12.211 1 64.88 538 LYS B C 1
ATOM 7934 O O . LYS B 1 538 ? -3.062 -35.375 11.586 1 64.88 538 LYS B O 1
#

Nearest PDB structures (foldseek):
  7p18-assembly2_B  TM=9.152E-01  e=4.043E-56  Sterolibacterium denitrificans
  4c3y-assembly2_H  TM=9.006E-01  e=2.797E-49  Rhodococcus erythropolis
  8am8-assembly1_BBB  TM=8.100E-01  e=5.707E-43  Alicycliphilus denitrificans K601
  8am3-assembly1_AAA  TM=7.986E-01  e=2.092E-41  Alicycliphilus denitrificans K601
  8am6-assembly1_AAA  TM=7.953E-01  e=7.093E-41  Alicycliphilus denitrificans K601

Secondary structure (DSSP, 8-state):
---SEEEEEEEE--SHHHHHHHHHHHHTT--EEEE-SSSSBSHHHHTB---EE-SSBS--TT--B-HHHHHHHHHHHHTT---HHHHHHHHHHHHHHHHHHHHHSS--EEE-TT---SSTTSTT--TT---EEEEPPEEGGGGGGGGG-B----TTSPBBTB-HHHHHHHHHTS-TT-TTEE-HHHHHHHHHHHHHHHTT---B-S-EEEEEEEETTEEEEEEEE-SS-EEEEEEEEEEEE-----TT-HHHHHHH-SS----BSS-TT-SSHHHHHHHHTTB-EE-TT-EEEEEEE--TT-EETTEE--EE-SHHHHSSSEEEE-TTS-B-S-TTS-HHHHHHHHT--BTTTBSTTSSEEEEEEHHHHHHH-BTTBPTTSPPPGGG--BSSHHHHHHHH---HHHHHHHHHHHHHHHHHT--TTT-TT-SHHHHHTS-TT-SSTGGGT------SSEEEEEEEEEEEEE--EE-B-TT-EEEBTTS-EEEEEEE-GGGS--TTTT---STTTTHHHHHHHHHHHHHHHHHSS-----/---SEEEEEEEE--SHHHHHHHHHHHHTT--EEEE-SSSSBSHHHHTB---EE-SSBS--TT--B-HHHHHHHHHHHHTT---HHHHHHHHHHHHHHHHHHHHHSS--EEE-TT---SSTTSTT--TT---EEEEPPEEGGGGGGGGG-B----TTSPBBTB-HHHHHHHHHTS-TT-TTEE-HHHHHHHHHHHHHHHTT--PBPS-EEEEEEEETTEEEEEEEE-SS-EEEEEEEEEEEE-----TT-HHHHHHH-SS----BSS-TT-SSHHHHHHHHTTB-EE-TT-EEEEEEE--TT-EETTEE--EE-SHHHHSSSEEEE-TTS-B-S-TTS-HHHHHHHHT--BTTTBSTTSSEEEEEEHHHHHHH-BTTBPTTSPPPGGG--BSSHHHHHHHH---HHHHHHHHHHHHHHHHHT--TTT-TT-SHHHHHTS-TT-SSTGGGT-----SSSEEEEEEEEEEEEE--EE-B-TT-EEEBTTS-EEEEEEE-GGGSPPTTTT---STTTTHHHHHHHHHHHHHHHHHSS-----

pLDDT: mean 94.84, std 6.98, range [51.56, 99.0]

Radius of gyration: 29.99 Å; Cα contacts (8 Å, |Δi|>4): 2917; chains: 2; bounding box: 75×80×67 Å

Sequence (1076 aa):
MAWDQEVDVVVLGSGGAGLTAALTAAVAGAEVEVFEKSATVGGTTAVSGGIAWIPAHNRSPDGELTLADALRYLRAQSYGSMDDALVETFVRTGPAMLDFVEAHSGLRFEIATGFPDYQPELPGGQPGGGRSQSPVPFDLTALGEWATRITAFPADWSNVGFDAETRARLHAAIDQKTSHLCVAGTALIAGLLKGLLDAGVAPHTNARADQLIAEGGEITGVRIALTERTLRVRARHGVILATGGFEWDPVLAQAFLRGPMHGAVSPPNNTGDGLRMAMAQGADLANMGEAWWVPIVQIPGDTIEGRPRSRSVRLERTRPRSIIVNSAGRRFVNEACDYNSMAGAFHYLDPRGGYVNDRGWIVFDSVHLQRYGFLGIAPGQQVPDWFCESADLAELAAKTGIDAGGLTRTVDQWNRNVAAGADPDFGRGSSAYDGYWGDDSATTLAGKTLGPIDTAPYYAVPVCIGSMGTKGGPRTDHDGRVLRVDGEPIPGLFAAGNAMGGPTGRAYGGAGGTIGPAMVFGYRAGYAAATGKSVDLKMAWDQEVDVVVLGSGGAGLTAALTAAVAGAEVEVFEKSATVGGTTAVSGGIAWIPAHNRSPDGELTLADALRYLRAQSYGSMDDALVETFVRTGPAMLDFVEAHSGLRFEIATGFPDYQPELPGGQPGGGRSQSPVPFDLTALGEWATRITAFPADWSNVGFDAETRARLHAAIDQKTSHLCVAGTALIAGLLKGLLDAGVAPHTNARADQLIAEGGEITGVRIALTERTLRVRARHGVILATGGFEWDPVLAQAFLRGPMHGAVSPPNNTGDGLRMAMAQGADLANMGEAWWVPIVQIPGDTIEGRPRSRSVRLERTRPRSIIVNSAGRRFVNEACDYNSMAGAFHYLDPRGGYVNDRGWIVFDSVHLQRYGFLGIAPGQQVPDWFCESADLAELAAKTGIDAGGLTRTVDQWNRNVAAGADPDFGRGSSAYDGYWGDDSATTLAGKTLGPIDTAPYYAVPVCIGSMGTKGGPRTDHDGRVLRVDGEPIPGLFAAGNAMGGPTGRAYGGAGGTIGPAMVFGYRAGYAAATGKSVDLK

InterPro domains:
  IPR003953 FAD-dependent oxidoreductase 2, FAD-binding domain [PF00890] (8-514)
  IPR027477 Succinate dehydrogenase/fumarate reductase flavoprotein, catalytic domain superfamily [SSF56425] (291-466)
  IPR036188 FAD/NAD(P)-binding domain superfamily [G3DSA:3.50.50.60] (2-356)
  IPR036188 FAD/NAD(P)-binding domain superfamily [G3DSA:3.50.50.60] (441-531)
  IPR036188 FAD/NAD(P)-binding domain superfamily [SSF51905] (1-531)
  IPR050315 FAD-dependent oxidoreductase 2 [PTHR43400] (2-531)

Organism: NCBI:txid185642

Foldseek 3Di:
DDAPAEWAEEEEAAALLRLLLLLLLLVLPTGYAYEAQAQFHHFLLQLAQVKAFAQFDAQFPVGGRDLVLSLQLLVQQQVPAFPSQQVSLLNQLQVVLQVVLVVQWQWDWDFPFQFWWLFQPGRSGGLRGRRIIWTDWDFLVLPPPNSPRHDYDPLLAARLVGHSVVLVVVVVVPPVVRVRIDTGSNRNSSGSQRSCVVSVYDYHYSWDWQAFDDDPLAGFWTWIDHPVDIGTYGHNLFYEYAQFAQQLAVVLCVVFAQADADAAQTANRRRCRLQVNCVVSQFDKALRHFFAKAKWAFDPPPAHPPHTHIGGDALLQLEAFKAKAFLQQHGQEQSLRDGSVCVVSQRDQDPPPGRRPFKIKIKGALVCCQPPNDSSGHHPHDDDCLQQFAFDLQSSCVSPNRNSVSNVVRLVVLQVQVVVLADPVHTQQPGSSSQPSFQPPDPHSSNRGYDHNDHDRMTIGIIGMHHNGGQMEGEADNLQFGAHPVGHGRHRYGYAFNHGRHNSNSDQTGVNSRSSRRSSSSSRNSNCSSPVDGDDRD/DDAPAEWAEEEEAAALLRLLLQLLLLVLPTGYAYEAQAQFHHFLLQLAQVKAFAQFDQQFPVGGRDLVLSLQLLVQQQVPAFPSQQVSLLNQLQVVLQVVLVVQWQWDWDFPFQFWWLFQPGRSGGLRGRRIIWTDWDFLVLQPPNSPRHDYDPLLAAGLVGHSVVLVVVVVVPPPVRVRIDTGSNRNSSGSQSSSVVSVYDYHYSWDWQAFDDDPLAGFWTWIDHPVDIGTYGHNLFYEYAQFAQQLAVVLCVVFAQADADAAQTANRRRCRLQVNCVVSQFDKALRHFFAKAKWAFDPPPAHPPHTHIGGDALLQLEAFKAKAFLQQHGQEQSLRDGSVCVVSQRDQDPPPGSRPFKIKIKGALVCCQPPNDSSGHHPHDDDCLQQFAFDLQSSCVVPNRNSVSNVVRLVVLQVQLVVLADPPHTQQPGSSSQPSFQPPDPGSSNRGYDHNDHDRMTIGIIGMHHNGGQMEGEADNLQFGAHPVGHGRHRYGYAFNHGRHNSNSDQTGDNSRSSRRSSSSSSNSNCSSPVDGDDRD